Protein 2DJ8 (pdb70)

Structure (mmCIF, N/CA/C/O backbone):
data_2DJ8
#
_entry.id   2DJ8
#
loop_
_entity.id
_entity.type
_entity.pdbx_description
1 polymer 'Protein CBFA2T1'
2 non-polymer 'ZINC ION'
#
loop_
_atom_site.group_PDB
_atom_site.id
_atom_site.type_symbol
_atom_site.label_atom_id
_atom_site.label_alt_id
_atom_site.label_comp_id
_atom_site.label_asym_id
_atom_site.label_entity_id
_atom_site.label_seq_id
_atom_site.pdbx_PDB_ins_code
_atom_site.Cartn_x
_atom_site.Cartn_y
_atom_site.Cartn_z
_atom_site.occupancy
_atom_site.B_iso_or_equiv
_atom_site.auth_seq_id
_atom_site.auth_comp_id
_atom_site.auth_asym_id
_atom_site.auth_atom_id
_atom_site.pdbx_PDB_model_num
ATOM 1 N N . GLY A 1 1 ? -5.450 52.252 24.007 1.00 0.00 1 GLY A N 1
ATOM 2 C CA . GLY A 1 1 ? -6.066 50.980 23.679 1.00 0.00 1 GLY A CA 1
ATOM 3 C C . GLY A 1 1 ? -5.065 49.968 23.159 1.00 0.00 1 GLY A C 1
ATOM 4 O O . GLY A 1 1 ? -4.002 50.336 22.660 1.00 0.00 1 GLY A O 1
ATOM 8 N N . SER A 1 2 ? -5.404 48.688 23.277 1.00 0.00 2 SER A N 1
ATOM 9 C CA . SER A 1 2 ? -4.523 47.619 22.821 1.00 0.00 2 SER A CA 1
ATOM 10 C C . SER A 1 2 ? -5.316 46.536 22.094 1.00 0.00 2 SER A C 1
ATOM 11 O O . SER A 1 2 ? -6.446 46.222 22.467 1.00 0.00 2 SER A O 1
ATOM 19 N N . SER A 1 3 ? -4.714 45.969 21.053 1.00 0.00 3 SER A N 1
ATOM 20 C CA . SER A 1 3 ? -5.363 44.924 20.270 1.00 0.00 3 SER A CA 1
ATOM 21 C C . SER A 1 3 ? -4.409 44.356 19.224 1.00 0.00 3 SER A C 1
ATOM 22 O O . SER A 1 3 ? -3.622 45.087 18.624 1.00 0.00 3 SER A O 1
ATOM 30 N N . GLY A 1 4 ? -4.485 43.046 19.012 1.00 0.00 4 GLY A N 1
ATOM 31 C CA . GLY A 1 4 ? -3.623 42.401 18.039 1.00 0.00 4 GLY A CA 1
ATOM 32 C C . GLY A 1 4 ? -3.626 40.891 18.173 1.00 0.00 4 GLY A C 1
ATOM 33 O O . GLY A 1 4 ? -2.613 40.291 18.534 1.00 0.00 4 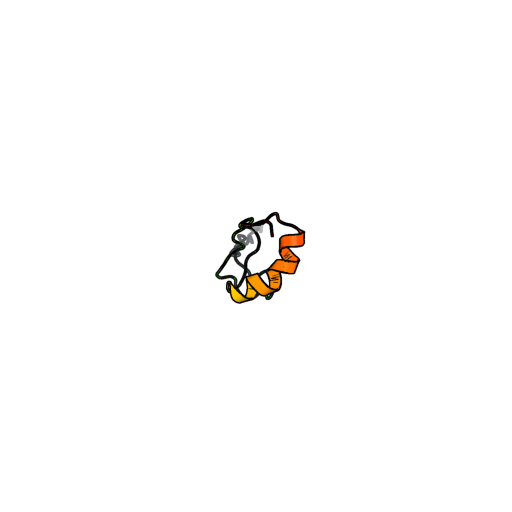GLY A O 1
ATOM 37 N N . SER A 1 5 ? -4.767 40.275 17.882 1.00 0.00 5 SER A N 1
ATOM 38 C CA . SER A 1 5 ? -4.899 38.826 17.978 1.00 0.00 5 SER A CA 1
ATOM 39 C C . SER A 1 5 ? -4.153 38.136 16.839 1.00 0.00 5 SER A C 1
ATOM 40 O O . SER A 1 5 ? -4.752 37.739 15.840 1.00 0.00 5 SER A O 1
ATOM 48 N N . SER A 1 6 ? -2.841 37.997 16.999 1.00 0.00 6 SER A N 1
ATOM 49 C CA . SER A 1 6 ? -2.010 37.359 15.984 1.00 0.00 6 SER A CA 1
ATOM 50 C C . SER A 1 6 ? -1.441 36.041 16.498 1.00 0.00 6 SER A C 1
ATOM 51 O O . SER A 1 6 ? -0.836 35.988 17.568 1.00 0.00 6 SER A O 1
ATOM 59 N N . GLY A 1 7 ? -1.641 34.976 15.726 1.00 0.00 7 GLY A N 1
ATOM 60 C CA . GLY A 1 7 ? -1.142 33.671 16.119 1.00 0.00 7 GLY A CA 1
ATOM 61 C C . GLY A 1 7 ? -1.841 32.540 15.391 1.00 0.00 7 GLY A C 1
ATOM 62 O O . GLY A 1 7 ? -2.699 31.864 15.960 1.00 0.00 7 GLY A O 1
ATOM 66 N N . ILE A 1 8 ? -1.475 32.335 14.130 1.00 0.00 8 ILE A N 1
ATOM 67 C CA . ILE A 1 8 ? -2.074 31.278 13.324 1.00 0.00 8 ILE A CA 1
ATOM 68 C C . ILE A 1 8 ? -1.003 30.415 12.667 1.00 0.00 8 ILE A C 1
ATOM 69 O O . ILE A 1 8 ? -0.217 30.896 11.853 1.00 0.00 8 ILE A O 1
ATOM 85 N N . ASN A 1 9 ? -0.981 29.135 13.025 1.00 0.00 9 ASN A N 1
ATOM 86 C CA . ASN A 1 9 ? -0.007 28.202 12.469 1.00 0.00 9 ASN A CA 1
ATOM 87 C C . ASN A 1 9 ? -0.635 27.352 11.369 1.00 0.00 9 ASN A C 1
ATOM 88 O O . ASN A 1 9 ? -1.603 26.630 11.607 1.00 0.00 9 ASN A O 1
ATOM 99 N N . GLN A 1 10 ? -0.077 27.442 10.166 1.00 0.00 10 GLN A N 1
ATOM 100 C CA . GLN A 1 10 ? -0.583 26.681 9.030 1.00 0.00 10 GLN A CA 1
ATOM 101 C C . GLN A 1 10 ? -0.207 25.208 9.152 1.00 0.00 10 GLN A C 1
ATOM 102 O O . GLN A 1 10 ? 0.947 24.873 9.418 1.00 0.00 10 GLN A O 1
ATOM 116 N N . GLN A 1 11 ? -1.188 24.334 8.955 1.00 0.00 11 GLN A N 1
ATOM 117 C CA . GLN A 1 11 ? -0.959 22.896 9.043 1.00 0.00 11 GLN A CA 1
ATOM 118 C C . GLN A 1 11 ? -0.009 22.428 7.946 1.00 0.00 11 GLN A C 1
ATOM 119 O O . GLN A 1 11 ? -0.167 22.788 6.780 1.00 0.00 11 GLN A O 1
ATOM 133 N N . GLU A 1 12 ? 0.978 21.623 8.329 1.00 0.00 12 GLU A N 1
ATOM 134 C CA . GLU A 1 12 ? 1.954 21.107 7.376 1.00 0.00 12 GLU A CA 1
ATOM 135 C C . GLU A 1 12 ? 2.560 19.798 7.874 1.00 0.00 12 GLU A C 1
ATOM 136 O O . GLU A 1 12 ? 3.289 19.777 8.866 1.00 0.00 12 GLU A O 1
ATOM 148 N N . ASP A 1 13 ? 2.253 18.709 7.179 1.00 0.00 13 ASP A N 1
ATOM 149 C CA . ASP A 1 13 ? 2.767 17.395 7.550 1.00 0.00 13 ASP A CA 1
ATOM 150 C C . ASP A 1 13 ? 2.574 16.396 6.413 1.00 0.00 13 ASP A C 1
ATOM 151 O O . ASP A 1 13 ? 1.458 15.946 6.152 1.00 0.00 13 ASP A O 1
ATOM 160 N N . SER A 1 14 ? 3.668 16.054 5.740 1.00 0.00 14 SER A N 1
ATOM 161 C CA . SER A 1 14 ? 3.618 15.111 4.629 1.00 0.00 14 SER A CA 1
ATOM 162 C C . SER A 1 14 ? 2.785 13.886 4.992 1.00 0.00 14 SER A C 1
ATOM 163 O O . SER A 1 14 ? 2.851 13.388 6.116 1.00 0.00 14 SER A O 1
ATOM 171 N N . SER A 1 15 ? 2.001 13.405 4.033 1.00 0.00 15 SER A N 1
ATOM 172 C CA . SER A 1 15 ? 1.152 12.240 4.252 1.00 0.00 15 SER A CA 1
ATOM 173 C C . SER A 1 15 ? 1.842 10.967 3.772 1.00 0.00 15 SER A C 1
ATOM 174 O O . SER A 1 15 ? 1.235 10.137 3.095 1.00 0.00 15 SER A O 1
ATOM 182 N N . GLU A 1 16 ? 3.114 10.820 4.129 1.00 0.00 16 GLU A N 1
ATOM 183 C CA . GLU A 1 16 ? 3.887 9.648 3.734 1.00 0.00 16 GLU A CA 1
ATOM 184 C C . GLU A 1 16 ? 4.622 9.053 4.932 1.00 0.00 16 GLU A C 1
ATOM 185 O O . GLU A 1 16 ? 5.730 9.472 5.265 1.00 0.00 16 GLU A O 1
ATOM 197 N N . SER A 1 17 ? 3.996 8.072 5.574 1.00 0.00 17 SER A N 1
ATOM 198 C CA . SER A 1 17 ? 4.587 7.421 6.738 1.00 0.00 17 SER A CA 1
ATOM 199 C C . SER A 1 17 ? 4.305 5.921 6.722 1.00 0.00 17 SER A C 1
ATOM 200 O O . SER A 1 17 ? 3.161 5.494 6.563 1.00 0.00 17 SER A O 1
ATOM 208 N N . CYS A 1 18 ? 5.357 5.127 6.889 1.00 0.00 18 CYS A N 1
ATOM 209 C CA . CYS A 1 18 ? 5.226 3.675 6.894 1.00 0.00 18 CYS A CA 1
ATOM 210 C C . CYS A 1 18 ? 4.278 3.218 8.000 1.00 0.00 18 CYS A C 1
ATOM 211 O O . CYS A 1 18 ? 4.532 3.446 9.182 1.00 0.00 18 CYS A O 1
ATOM 218 N N . TRP A 1 19 ? 3.186 2.574 7.605 1.00 0.00 19 TRP A N 1
ATOM 219 C CA . TRP A 1 19 ? 2.200 2.085 8.563 1.00 0.00 19 TRP A CA 1
ATOM 220 C C . TRP A 1 19 ? 2.852 1.179 9.601 1.00 0.00 19 TRP A C 1
ATOM 221 O O . TRP A 1 19 ? 2.597 1.308 10.798 1.00 0.00 19 TRP A O 1
ATOM 242 N N . ASN A 1 20 ? 3.695 0.264 9.136 1.00 0.00 20 ASN A N 1
ATOM 243 C CA . ASN A 1 20 ? 4.384 -0.664 10.026 1.00 0.00 20 ASN A CA 1
ATOM 244 C C . ASN A 1 20 ? 5.252 0.089 11.030 1.00 0.00 20 ASN A C 1
ATOM 245 O O . ASN A 1 20 ? 4.909 0.195 12.208 1.00 0.00 20 ASN A O 1
ATOM 256 N N . CYS A 1 21 ? 6.378 0.611 10.555 1.00 0.00 21 CYS A N 1
ATOM 257 C CA . CYS A 1 21 ? 7.297 1.354 11.410 1.00 0.00 21 CYS A CA 1
ATOM 258 C C . CYS A 1 21 ? 6.703 2.704 11.801 1.00 0.00 21 CYS A C 1
ATOM 259 O O . CYS A 1 21 ? 6.316 2.914 12.950 1.00 0.00 21 CYS A O 1
ATOM 266 N N . GLY A 1 22 ? 6.635 3.616 10.837 1.00 0.00 22 GLY A N 1
ATOM 267 C CA . GLY A 1 22 ? 6.087 4.934 11.100 1.00 0.00 22 GLY A CA 1
ATOM 268 C C . GLY A 1 22 ? 7.073 6.044 10.792 1.00 0.00 22 GLY A C 1
ATOM 269 O O . GLY A 1 22 ? 6.678 7.181 10.535 1.00 0.00 22 GLY A O 1
ATOM 273 N N . ARG A 1 23 ? 8.360 5.714 10.819 1.00 0.00 23 ARG A N 1
ATOM 274 C CA . ARG A 1 23 ? 9.406 6.692 10.544 1.00 0.00 23 ARG A CA 1
ATOM 275 C C . ARG A 1 23 ? 9.181 7.361 9.191 1.00 0.00 23 ARG A C 1
ATOM 276 O O . ARG A 1 23 ? 8.851 8.545 9.119 1.00 0.00 23 ARG A O 1
ATOM 297 N N . LYS A 1 24 ? 9.362 6.596 8.120 1.00 0.00 24 LYS A N 1
ATOM 298 C CA . LYS A 1 24 ? 9.179 7.113 6.769 1.00 0.00 24 LYS A CA 1
ATOM 299 C C . LYS A 1 24 ? 8.783 5.996 5.808 1.00 0.00 24 LYS A C 1
ATOM 300 O O . LYS A 1 24 ? 9.242 4.862 5.937 1.00 0.00 24 LYS A O 1
ATOM 319 N N . ALA A 1 25 ? 7.928 6.326 4.846 1.00 0.00 25 ALA A N 1
ATOM 320 C CA . ALA A 1 25 ? 7.473 5.352 3.861 1.00 0.00 25 ALA A CA 1
ATOM 321 C C . ALA A 1 25 ? 8.004 5.686 2.472 1.00 0.00 25 ALA A C 1
ATOM 322 O O . ALA A 1 25 ? 7.955 6.837 2.038 1.00 0.00 25 ALA A O 1
ATOM 329 N N . SER A 1 26 ? 8.513 4.673 1.778 1.00 0.00 26 SER A N 1
ATOM 330 C CA . SER A 1 26 ? 9.058 4.861 0.439 1.00 0.00 26 SER A CA 1
ATOM 331 C C . SER A 1 26 ? 8.175 4.186 -0.607 1.00 0.00 26 SER A C 1
ATOM 332 O O . SER A 1 26 ? 8.021 4.687 -1.720 1.00 0.00 26 SER A O 1
ATOM 340 N N . GLU A 1 27 ? 7.599 3.046 -0.239 1.00 0.00 27 GLU A N 1
ATOM 341 C CA . GLU A 1 27 ? 6.733 2.302 -1.145 1.00 0.00 27 GLU A CA 1
ATOM 342 C C . GLU A 1 27 ? 5.273 2.409 -0.713 1.00 0.00 27 GLU A C 1
ATOM 343 O O . GLU A 1 27 ? 4.945 3.122 0.237 1.00 0.00 27 GLU A O 1
ATOM 355 N N . THR A 1 28 ? 4.399 1.697 -1.417 1.00 0.00 28 THR A N 1
ATOM 356 C CA . THR A 1 28 ? 2.975 1.713 -1.109 1.00 0.00 28 THR A CA 1
ATOM 357 C C . THR A 1 28 ? 2.295 0.434 -1.583 1.00 0.00 28 THR A C 1
ATOM 358 O O . THR A 1 28 ? 2.629 -0.104 -2.640 1.00 0.00 28 THR A O 1
ATOM 369 N N . CYS A 1 29 ? 1.339 -0.050 -0.797 1.00 0.00 29 CYS A N 1
ATOM 370 C CA . CYS A 1 29 ? 0.611 -1.266 -1.136 1.00 0.00 29 CYS A CA 1
ATOM 371 C C . CYS A 1 29 ? 0.190 -1.257 -2.603 1.00 0.00 29 CYS A C 1
ATOM 372 O O . CYS A 1 29 ? -0.548 -0.376 -3.042 1.00 0.00 29 CYS A O 1
ATOM 379 N N . SER A 1 30 ? 0.665 -2.245 -3.355 1.00 0.00 30 SER A N 1
ATOM 380 C CA . SER A 1 30 ? 0.341 -2.349 -4.773 1.00 0.00 30 SER A CA 1
ATOM 381 C C . SER A 1 30 ? -1.009 -3.031 -4.973 1.00 0.00 30 SER A C 1
ATOM 382 O O . SER A 1 30 ? -1.231 -3.712 -5.974 1.00 0.00 30 SER A O 1
ATOM 390 N N . GLY A 1 31 ? -1.909 -2.842 -4.013 1.00 0.00 31 GLY A N 1
ATOM 391 C CA . GLY A 1 31 ? -3.226 -3.444 -4.101 1.00 0.00 31 GLY A CA 1
ATOM 392 C C . GLY A 1 31 ? -4.339 -2.436 -3.899 1.00 0.00 31 GLY A C 1
ATOM 393 O O . GLY A 1 31 ? -5.374 -2.501 -4.563 1.00 0.00 31 GLY A O 1
ATOM 397 N N . CYS A 1 32 ? -4.129 -1.501 -2.978 1.00 0.00 32 CYS A N 1
ATOM 398 C CA . CYS A 1 32 ? -5.123 -0.476 -2.687 1.00 0.00 32 CYS A CA 1
ATOM 399 C C . CYS A 1 32 ? -4.516 0.919 -2.803 1.00 0.00 32 CYS A C 1
ATOM 400 O O . CYS A 1 32 ? -5.232 1.910 -2.941 1.00 0.00 32 CYS A O 1
ATOM 407 N N . ASN A 1 33 ? -3.189 0.988 -2.745 1.00 0.00 33 ASN A N 1
ATOM 408 C CA . ASN A 1 33 ? -2.485 2.261 -2.842 1.00 0.00 33 ASN A CA 1
ATOM 409 C C . ASN A 1 33 ? -2.832 3.166 -1.665 1.00 0.00 33 ASN A C 1
ATOM 410 O O . ASN A 1 33 ? -2.921 4.386 -1.810 1.00 0.00 33 ASN A O 1
ATOM 421 N N . THR A 1 34 ? -3.028 2.561 -0.497 1.00 0.00 34 THR A N 1
ATOM 422 C CA . THR A 1 34 ? -3.366 3.312 0.705 1.00 0.00 34 THR A CA 1
ATOM 423 C C . THR A 1 34 ? -2.341 3.074 1.808 1.00 0.00 34 THR A C 1
ATOM 424 O O . THR A 1 34 ? -1.906 4.012 2.476 1.00 0.00 34 THR A O 1
ATOM 435 N N . ALA A 1 35 ? -1.958 1.815 1.993 1.00 0.00 35 ALA A N 1
ATOM 436 C CA . ALA A 1 35 ? -0.982 1.455 3.013 1.00 0.00 35 ALA A CA 1
ATOM 437 C C . ALA A 1 35 ? 0.431 1.826 2.576 1.00 0.00 35 ALA A C 1
ATOM 438 O O . ALA A 1 35 ? 0.910 1.369 1.538 1.00 0.00 35 ALA A O 1
ATOM 445 N N . ARG A 1 36 ? 1.093 2.658 3.374 1.00 0.00 36 ARG A N 1
ATOM 446 C CA . ARG A 1 36 ? 2.451 3.092 3.067 1.00 0.00 36 ARG A CA 1
ATOM 447 C C . ARG A 1 36 ? 3.476 2.219 3.785 1.00 0.00 36 ARG A C 1
ATOM 448 O O . ARG A 1 36 ? 3.207 1.687 4.863 1.00 0.00 36 ARG A O 1
ATOM 469 N N . TYR A 1 37 ? 4.649 2.074 3.180 1.00 0.00 37 TYR A N 1
ATOM 470 C CA . TYR A 1 37 ? 5.713 1.263 3.760 1.00 0.00 37 TYR A CA 1
ATOM 471 C C . TYR A 1 37 ? 7.085 1.837 3.417 1.00 0.00 37 TYR A C 1
ATOM 472 O O . TYR A 1 37 ? 7.262 2.476 2.379 1.00 0.00 37 TYR A O 1
ATOM 490 N N . CYS A 1 38 ? 8.053 1.606 4.297 1.00 0.00 38 CYS A N 1
ATOM 491 C CA . CYS A 1 38 ? 9.409 2.098 4.090 1.00 0.00 38 CYS A CA 1
ATOM 492 C C . CYS A 1 38 ? 10.127 1.281 3.020 1.00 0.00 38 CYS A C 1
ATOM 493 O O . CYS A 1 38 ? 11.275 1.561 2.676 1.00 0.00 38 CYS A O 1
ATOM 500 N N . GLY A 1 39 ? 9.442 0.269 2.496 1.00 0.00 39 GLY A N 1
ATOM 501 C CA . GLY A 1 39 ? 10.029 -0.573 1.471 1.00 0.00 39 GLY A CA 1
ATOM 502 C C . GLY A 1 39 ? 9.273 -1.874 1.285 1.00 0.00 39 GLY A C 1
ATOM 503 O O . GLY A 1 39 ? 8.719 -2.419 2.239 1.00 0.00 39 GLY A O 1
ATOM 507 N N . SER A 1 40 ? 9.248 -2.371 0.053 1.00 0.00 40 SER A N 1
ATOM 508 C CA . SER A 1 40 ? 8.549 -3.613 -0.256 1.00 0.00 40 SER A CA 1
ATOM 509 C C . SER A 1 40 ? 8.714 -4.625 0.873 1.00 0.00 40 SER A C 1
ATOM 510 O O . SER A 1 40 ? 7.742 -5.229 1.328 1.00 0.00 40 SER A O 1
ATOM 518 N N . PHE A 1 41 ? 9.952 -4.805 1.322 1.00 0.00 41 PHE A N 1
ATOM 519 C CA . PHE A 1 41 ? 10.246 -5.744 2.398 1.00 0.00 41 PHE A CA 1
ATOM 520 C C . PHE A 1 41 ? 9.272 -5.564 3.558 1.00 0.00 41 PHE A C 1
ATOM 521 O O . PHE A 1 41 ? 8.710 -6.534 4.069 1.00 0.00 41 PHE A O 1
ATOM 538 N N . CYS A 1 42 ? 9.076 -4.316 3.971 1.00 0.00 42 CYS A N 1
ATOM 539 C CA . CYS A 1 42 ? 8.171 -4.007 5.071 1.00 0.00 42 CYS A CA 1
ATOM 540 C C . CYS A 1 42 ? 6.722 -4.279 4.677 1.00 0.00 42 CYS A C 1
ATOM 541 O O . CYS A 1 42 ? 5.874 -4.535 5.531 1.00 0.00 42 CYS A O 1
ATOM 548 N N . GLN A 1 43 ? 6.448 -4.220 3.378 1.00 0.00 43 GLN A N 1
ATOM 549 C CA . GLN A 1 43 ? 5.102 -4.459 2.870 1.00 0.00 43 GLN A CA 1
ATOM 550 C C . GLN A 1 43 ? 4.762 -5.946 2.907 1.00 0.00 43 GLN A C 1
ATOM 551 O O . GLN A 1 43 ? 3.707 -6.340 3.405 1.00 0.00 43 GLN A O 1
ATOM 565 N N . HIS A 1 44 ? 5.662 -6.767 2.377 1.00 0.00 44 HIS A N 1
ATOM 566 C CA . HIS A 1 44 ? 5.458 -8.211 2.350 1.00 0.00 44 HIS A CA 1
ATOM 567 C C . HIS A 1 44 ? 5.163 -8.744 3.748 1.00 0.00 44 HIS A C 1
ATOM 568 O O . HIS A 1 44 ? 4.285 -9.588 3.930 1.00 0.00 44 HIS A O 1
ATOM 583 N N . LYS A 1 45 ? 5.902 -8.247 4.734 1.00 0.00 45 LYS A N 1
ATOM 584 C CA . LYS A 1 45 ? 5.721 -8.673 6.117 1.00 0.00 45 LYS A CA 1
ATOM 585 C C . LYS A 1 45 ? 4.431 -8.101 6.697 1.00 0.00 45 LYS A C 1
ATOM 586 O O . LYS A 1 45 ? 3.727 -8.773 7.451 1.00 0.00 45 LYS A O 1
ATOM 605 N N . ASP A 1 46 ? 4.126 -6.858 6.339 1.00 0.00 46 ASP A N 1
ATOM 606 C CA . ASP A 1 46 ? 2.919 -6.198 6.822 1.00 0.00 46 ASP A CA 1
ATOM 607 C C . ASP A 1 46 ? 1.781 -6.342 5.816 1.00 0.00 46 ASP A C 1
ATOM 608 O O . ASP A 1 46 ? 0.766 -5.652 5.910 1.00 0.00 46 ASP A O 1
ATOM 617 N N . TRP A 1 47 ? 1.958 -7.242 4.856 1.00 0.00 47 TRP A N 1
ATOM 618 C CA . TRP A 1 47 ? 0.946 -7.476 3.832 1.00 0.00 47 TRP A CA 1
ATOM 619 C C . TRP A 1 47 ? -0.071 -8.511 4.299 1.00 0.00 47 TRP A C 1
ATOM 620 O O . TRP A 1 47 ? -1.242 -8.193 4.506 1.00 0.00 47 TRP A O 1
ATOM 641 N N . GLU A 1 48 ? 0.383 -9.750 4.463 1.00 0.00 48 GLU A N 1
ATOM 642 C CA . GLU A 1 48 ? -0.490 -10.830 4.905 1.00 0.00 48 GLU A CA 1
ATOM 643 C C . GLU A 1 48 ? -1.425 -10.356 6.014 1.00 0.00 48 GLU A C 1
ATOM 644 O O . GLU A 1 48 ? -2.494 -10.928 6.228 1.00 0.00 48 GLU A O 1
ATOM 656 N N . LYS A 1 49 ? -1.014 -9.306 6.717 1.00 0.00 49 LYS A N 1
ATOM 657 C CA . LYS A 1 49 ? -1.813 -8.752 7.803 1.00 0.00 49 LYS A CA 1
ATOM 658 C C . LYS A 1 49 ? -2.678 -7.597 7.309 1.00 0.00 49 LYS A C 1
ATOM 659 O O . LYS A 1 49 ? -3.848 -7.484 7.676 1.00 0.00 49 LYS A O 1
ATOM 678 N N . HIS A 1 50 ? -2.096 -6.743 6.473 1.00 0.00 50 HIS A N 1
ATOM 679 C CA . HIS A 1 50 ? -2.816 -5.598 5.926 1.00 0.00 50 HIS A CA 1
ATOM 680 C C . HIS A 1 50 ? -3.889 -6.051 4.940 1.00 0.00 50 HIS A C 1
ATOM 681 O O . HIS A 1 50 ? -5.052 -5.662 5.050 1.00 0.00 50 HIS A O 1
ATOM 696 N N . HIS A 1 51 ? -3.490 -6.876 3.977 1.00 0.00 51 HIS A N 1
ATOM 697 C CA . HIS A 1 51 ? -4.417 -7.381 2.971 1.00 0.00 51 HIS A CA 1
ATOM 698 C C . HIS A 1 51 ? -5.736 -7.805 3.611 1.00 0.00 51 HIS A C 1
ATOM 699 O O . HIS A 1 51 ? -6.765 -7.887 2.941 1.00 0.00 51 HIS A O 1
ATOM 714 N N . HIS A 1 52 ? -5.696 -8.074 4.913 1.00 0.00 52 HIS A N 1
ATOM 715 C CA . HIS A 1 52 ? -6.888 -8.489 5.644 1.00 0.00 52 HIS A CA 1
ATOM 716 C C . HIS A 1 52 ? -7.939 -7.383 5.643 1.00 0.00 52 HIS A C 1
ATOM 717 O O . HIS A 1 52 ? -9.049 -7.569 6.143 1.00 0.00 52 HIS A O 1
ATOM 732 N N . ILE A 1 53 ? -7.581 -6.234 5.080 1.00 0.00 53 ILE A N 1
ATOM 733 C CA . ILE A 1 53 ? -8.494 -5.099 5.015 1.00 0.00 53 ILE A CA 1
ATOM 734 C C . ILE A 1 53 ? -8.713 -4.653 3.573 1.00 0.00 53 ILE A C 1
ATOM 735 O O . ILE A 1 53 ? -9.787 -4.166 3.219 1.00 0.00 53 ILE A O 1
ATOM 751 N N . CYS A 1 54 ? -7.688 -4.823 2.744 1.00 0.00 54 CYS A N 1
ATOM 752 C CA . CYS A 1 54 ? -7.768 -4.439 1.340 1.00 0.00 54 CYS A CA 1
ATOM 753 C C . CYS A 1 54 ? -7.825 -5.671 0.442 1.00 0.00 54 CYS A C 1
ATOM 754 O O . CYS A 1 54 ? -7.471 -6.774 0.860 1.00 0.00 54 CYS A O 1
ATOM 761 N N . SER A 1 55 ? -8.272 -5.476 -0.794 1.00 0.00 55 SER A N 1
ATOM 762 C CA . SER A 1 55 ? -8.379 -6.571 -1.751 1.00 0.00 55 SER A CA 1
ATOM 763 C C . SER A 1 55 ? -6.999 -7.104 -2.123 1.00 0.00 55 SER A C 1
ATOM 764 O O . SER A 1 55 ? -6.658 -8.246 -1.816 1.00 0.00 55 SER A O 1
ATOM 772 N N . GLY A 1 56 ? -6.207 -6.267 -2.787 1.00 0.00 56 GLY A N 1
ATOM 773 C CA . GLY A 1 56 ? -4.873 -6.670 -3.191 1.00 0.00 56 GLY A CA 1
ATOM 774 C C . GLY A 1 56 ? -4.736 -6.796 -4.695 1.00 0.00 56 GLY A C 1
ATOM 775 O O . GLY A 1 56 ? -5.724 -6.857 -5.427 1.00 0.00 56 GLY A O 1
ATOM 779 N N . PRO A 1 57 ? -3.485 -6.835 -5.178 1.00 0.00 57 PRO A N 1
ATOM 780 C CA . PRO A 1 57 ? -3.192 -6.953 -6.609 1.00 0.00 57 PRO A CA 1
ATOM 781 C C . PRO A 1 57 ? -3.553 -8.327 -7.163 1.00 0.00 57 PRO A C 1
ATOM 782 O O . PRO A 1 57 ? -3.991 -8.450 -8.307 1.00 0.00 57 PRO A O 1
ATOM 793 N N . SER A 1 58 ? -3.367 -9.358 -6.345 1.00 0.00 58 SER A N 1
ATOM 794 C CA . SER A 1 58 ? -3.670 -10.724 -6.755 1.00 0.00 58 SER A CA 1
ATOM 795 C C . SER A 1 58 ? -4.392 -11.477 -5.642 1.00 0.00 58 SER A C 1
ATOM 796 O O . SER A 1 58 ? -4.114 -11.277 -4.460 1.00 0.00 58 SER A O 1
ATOM 804 N N . SER A 1 59 ? -5.321 -12.346 -6.030 1.00 0.00 59 SER A N 1
ATOM 805 C CA . SER A 1 59 ? -6.087 -13.127 -5.066 1.00 0.00 59 SER A CA 1
ATOM 806 C C . SER A 1 59 ? -5.589 -14.569 -5.018 1.00 0.00 59 SER A C 1
ATOM 807 O O . SER A 1 59 ? -5.994 -15.404 -5.825 1.00 0.00 59 SER A O 1
ATOM 815 N N . GLY A 1 60 ? -4.708 -14.853 -4.064 1.00 0.00 60 GLY A N 1
ATOM 816 C CA . GLY A 1 60 ? -4.169 -16.193 -3.927 1.00 0.00 60 GLY A CA 1
ATOM 817 C C . GLY A 1 60 ? -3.476 -16.407 -2.596 1.00 0.00 60 GLY A C 1
ATOM 818 O O . GLY A 1 60 ? -4.106 -16.220 -1.556 1.00 0.00 60 GLY A O 1
ATOM 824 N N . GLY A 1 1 ? 1.103 42.960 30.514 1.00 0.00 1 GLY A N 2
ATOM 825 C CA . GLY A 1 1 ? 1.042 42.342 29.202 1.00 0.00 1 GLY A CA 2
ATOM 826 C C . GLY A 1 1 ? 1.236 40.839 29.261 1.00 0.00 1 GLY A C 2
ATOM 827 O O . GLY A 1 1 ? 0.795 40.186 30.206 1.00 0.00 1 GLY A O 2
ATOM 831 N N . SER A 1 2 ? 1.896 40.290 28.246 1.00 0.00 2 SER A N 2
ATOM 832 C CA . SER A 1 2 ? 2.143 38.854 28.183 1.00 0.00 2 SER A CA 2
ATOM 833 C C . SER A 1 2 ? 3.640 38.559 28.187 1.00 0.00 2 SER A C 2
ATOM 834 O O . SER A 1 2 ? 4.432 39.306 27.613 1.00 0.00 2 SER A O 2
ATOM 842 N N . SER A 1 3 ? 4.019 37.464 28.838 1.00 0.00 3 SER A N 2
ATOM 843 C CA . SER A 1 3 ? 5.421 37.071 28.920 1.00 0.00 3 SER A CA 2
ATOM 844 C C . SER A 1 3 ? 5.728 35.944 27.938 1.00 0.00 3 SER A C 2
ATOM 845 O O . SER A 1 3 ? 6.438 34.995 28.267 1.00 0.00 3 SER A O 2
ATOM 853 N N . GLY A 1 4 ? 5.186 36.057 26.729 1.00 0.00 4 GLY A N 2
ATOM 854 C CA . GLY A 1 4 ? 5.413 35.042 25.717 1.00 0.00 4 GLY A CA 2
ATOM 855 C C . GLY A 1 4 ? 5.463 33.644 26.299 1.00 0.00 4 GLY A C 2
ATOM 856 O O . GLY A 1 4 ? 6.533 33.150 26.654 1.00 0.00 4 GLY A O 2
ATOM 860 N N . SER A 1 5 ? 4.302 33.005 26.400 1.00 0.00 5 SER A N 2
ATOM 861 C CA . SER A 1 5 ? 4.217 31.656 26.949 1.00 0.00 5 SER A CA 2
ATOM 862 C C . SER A 1 5 ? 3.646 30.686 25.920 1.00 0.00 5 SER A C 2
ATOM 863 O O . SER A 1 5 ? 2.446 30.691 25.644 1.00 0.00 5 SER A O 2
ATOM 871 N N . SER A 1 6 ? 4.514 29.853 25.355 1.00 0.00 6 SER A N 2
ATOM 872 C CA . SER A 1 6 ? 4.099 28.879 24.353 1.00 0.00 6 SER A CA 2
ATOM 873 C C . SER A 1 6 ? 5.121 27.752 24.234 1.00 0.00 6 SER A C 2
ATOM 874 O O . SER A 1 6 ? 6.294 27.926 24.560 1.00 0.00 6 SER A O 2
ATOM 882 N N . GLY A 1 7 ? 4.665 26.595 23.763 1.00 0.00 7 GLY A N 2
ATOM 883 C CA . GLY A 1 7 ? 5.551 25.456 23.609 1.00 0.00 7 GLY A CA 2
ATOM 884 C C . GLY A 1 7 ? 4.859 24.264 22.978 1.00 0.00 7 GLY A C 2
ATOM 885 O O . GLY A 1 7 ? 4.553 23.284 23.658 1.00 0.00 7 GLY A O 2
ATOM 889 N N . ILE A 1 8 ? 4.609 24.348 21.676 1.00 0.00 8 ILE A N 2
ATOM 890 C CA . ILE A 1 8 ? 3.948 23.268 20.954 1.00 0.00 8 ILE A CA 2
ATOM 891 C C . ILE A 1 8 ? 4.528 23.107 19.553 1.00 0.00 8 ILE A C 2
ATOM 892 O O . ILE A 1 8 ? 4.955 24.080 18.932 1.00 0.00 8 ILE A O 2
ATOM 908 N N . ASN A 1 9 ? 4.538 21.873 19.061 1.00 0.00 9 ASN A N 2
ATOM 909 C CA . ASN A 1 9 ? 5.064 21.585 17.732 1.00 0.00 9 ASN A CA 2
ATOM 910 C C . ASN A 1 9 ? 4.432 22.498 16.686 1.00 0.00 9 ASN A C 2
ATOM 911 O O . ASN A 1 9 ? 3.401 23.123 16.936 1.00 0.00 9 ASN A O 2
ATOM 922 N N . GLN A 1 10 ? 5.056 22.570 15.515 1.00 0.00 10 GLN A N 2
ATOM 923 C CA . GLN A 1 10 ? 4.555 23.407 14.432 1.00 0.00 10 GLN A CA 2
ATOM 924 C C . GLN A 1 10 ? 4.354 22.589 13.160 1.00 0.00 10 GLN A C 2
ATOM 925 O O . GLN A 1 10 ? 3.415 22.827 12.401 1.00 0.00 10 GLN A O 2
ATOM 939 N N . GLN A 1 11 ? 5.242 21.626 12.935 1.00 0.00 11 GLN A N 2
ATOM 940 C CA . GLN A 1 11 ? 5.161 20.775 11.755 1.00 0.00 11 GLN A CA 2
ATOM 941 C C . GLN A 1 11 ? 4.870 19.329 12.145 1.00 0.00 11 GLN A C 2
ATOM 942 O O . GLN A 1 11 ? 5.787 18.536 12.353 1.00 0.00 11 GLN A O 2
ATOM 956 N N . GLU A 1 12 ? 3.587 18.995 12.242 1.00 0.00 12 GLU A N 2
ATOM 957 C CA . GLU A 1 12 ? 3.176 17.645 12.608 1.00 0.00 12 GLU A CA 2
ATOM 958 C C . GLU A 1 12 ? 2.188 17.081 11.590 1.00 0.00 12 GLU A C 2
ATOM 959 O O . GLU A 1 12 ? 0.975 17.226 11.741 1.00 0.00 12 GLU A O 2
ATOM 971 N N . ASP A 1 13 ? 2.718 16.440 10.555 1.00 0.00 13 ASP A N 2
ATOM 972 C CA . ASP A 1 13 ? 1.884 15.854 9.511 1.00 0.00 13 ASP A CA 2
ATOM 973 C C . ASP A 1 13 ? 2.334 14.432 9.191 1.00 0.00 13 ASP A C 2
ATOM 974 O O . ASP A 1 13 ? 3.454 14.214 8.727 1.00 0.00 13 ASP A O 2
ATOM 983 N N . SER A 1 14 ? 1.455 13.467 9.441 1.00 0.00 14 SER A N 2
ATOM 984 C CA . SER A 1 14 ? 1.764 12.066 9.184 1.00 0.00 14 SER A CA 2
ATOM 985 C C . SER A 1 14 ? 0.926 11.529 8.027 1.00 0.00 14 SER A C 2
ATOM 986 O O . SER A 1 14 ? -0.214 11.104 8.216 1.00 0.00 14 SER A O 2
ATOM 994 N N . SER A 1 15 ? 1.501 11.551 6.829 1.00 0.00 15 SER A N 2
ATOM 995 C CA . SER A 1 15 ? 0.807 11.070 5.639 1.00 0.00 15 SER A CA 2
ATOM 996 C C . SER A 1 15 ? 1.670 10.072 4.874 1.00 0.00 15 SER A C 2
ATOM 997 O O . SER A 1 15 ? 1.206 8.997 4.495 1.00 0.00 15 SER A O 2
ATOM 1005 N N . GLU A 1 16 ? 2.929 10.436 4.650 1.00 0.00 16 GLU A N 2
ATOM 1006 C CA . GLU A 1 16 ? 3.857 9.573 3.929 1.00 0.00 16 GLU A CA 2
ATOM 1007 C C . GLU A 1 16 ? 4.746 8.799 4.898 1.00 0.00 16 GLU A C 2
ATOM 1008 O O . GLU A 1 16 ? 5.941 8.631 4.661 1.00 0.00 16 GLU A O 2
ATOM 1020 N N . SER A 1 17 ? 4.152 8.332 5.992 1.00 0.00 17 SER A N 2
ATOM 1021 C CA . SER A 1 17 ? 4.890 7.580 7.000 1.00 0.00 17 SER A CA 2
ATOM 1022 C C . SER A 1 17 ? 4.555 6.094 6.921 1.00 0.00 17 SER A C 2
ATOM 1023 O O . SER A 1 17 ? 3.400 5.714 6.726 1.00 0.00 17 SER A O 2
ATOM 1031 N N . CYS A 1 18 ? 5.575 5.255 7.075 1.00 0.00 18 CYS A N 2
ATOM 1032 C CA . CYS A 1 18 ? 5.392 3.810 7.021 1.00 0.00 18 CYS A CA 2
ATOM 1033 C C . CYS A 1 18 ? 4.409 3.346 8.092 1.00 0.00 18 CYS A C 2
ATOM 1034 O O . CYS A 1 18 ? 4.628 3.561 9.284 1.00 0.00 18 CYS A O 2
ATOM 1041 N N . TRP A 1 19 ? 3.328 2.709 7.658 1.00 0.00 19 TRP A N 2
ATOM 1042 C CA . TRP A 1 19 ? 2.311 2.214 8.580 1.00 0.00 19 TRP A CA 2
ATOM 1043 C C . TRP A 1 19 ? 2.925 1.279 9.616 1.00 0.00 19 TRP A C 2
ATOM 1044 O O . TRP A 1 19 ? 2.620 1.369 10.804 1.00 0.00 19 TRP A O 2
ATOM 1065 N N . ASN A 1 20 ? 3.792 0.381 9.158 1.00 0.00 20 ASN A N 2
ATOM 1066 C CA . ASN A 1 20 ? 4.448 -0.571 10.047 1.00 0.00 20 ASN A CA 2
ATOM 1067 C C . ASN A 1 20 ? 5.329 0.151 11.062 1.00 0.00 20 ASN A C 2
ATOM 1068 O O . ASN A 1 20 ? 4.980 0.258 12.238 1.00 0.00 20 ASN A O 2
ATOM 1079 N N . CYS A 1 21 ? 6.472 0.646 10.599 1.00 0.00 21 CYS A N 2
ATOM 1080 C CA . CYS A 1 21 ? 7.404 1.358 11.465 1.00 0.00 21 CYS A CA 2
ATOM 1081 C C . CYS A 1 21 ? 6.830 2.705 11.891 1.00 0.00 21 CYS A C 2
ATOM 1082 O O . CYS A 1 21 ? 6.452 2.894 13.047 1.00 0.00 21 CYS A O 2
ATOM 1089 N N . GLY A 1 22 ? 6.766 3.641 10.948 1.00 0.00 22 GLY A N 2
ATOM 1090 C CA . GLY A 1 22 ? 6.237 4.959 11.245 1.00 0.00 22 GLY A CA 2
ATOM 1091 C C . GLY A 1 22 ? 7.215 6.066 10.908 1.00 0.00 22 GLY A C 2
ATOM 1092 O O . GLY A 1 22 ? 6.819 7.215 10.712 1.00 0.00 22 GLY A O 2
ATOM 1096 N N . ARG A 1 23 ? 8.497 5.721 10.841 1.00 0.00 23 ARG A N 2
ATOM 1097 C CA . ARG A 1 23 ? 9.535 6.696 10.528 1.00 0.00 23 ARG A CA 2
ATOM 1098 C C . ARG A 1 23 ? 9.268 7.362 9.182 1.00 0.00 23 ARG A C 2
ATOM 1099 O O . ARG A 1 23 ? 8.969 8.554 9.115 1.00 0.00 23 ARG A O 2
ATOM 1120 N N . LYS A 1 24 ? 9.378 6.584 8.110 1.00 0.00 24 LYS A N 2
ATOM 1121 C CA . LYS A 1 24 ? 9.148 7.096 6.765 1.00 0.00 24 LYS A CA 2
ATOM 1122 C C . LYS A 1 24 ? 8.708 5.978 5.825 1.00 0.00 24 LYS A C 2
ATOM 1123 O O . LYS A 1 24 ? 9.041 4.812 6.034 1.00 0.00 24 LYS A O 2
ATOM 1142 N N . ALA A 1 25 ? 7.960 6.343 4.788 1.00 0.00 25 ALA A N 2
ATOM 1143 C CA . ALA A 1 25 ? 7.479 5.371 3.815 1.00 0.00 25 ALA A CA 2
ATOM 1144 C C . ALA A 1 25 ? 7.895 5.759 2.400 1.00 0.00 25 ALA A C 2
ATOM 1145 O O . ALA A 1 25 ? 7.727 6.906 1.986 1.00 0.00 25 ALA A O 2
ATOM 1152 N N . SER A 1 26 ? 8.439 4.796 1.663 1.00 0.00 26 SER A N 2
ATOM 1153 C CA . SER A 1 26 ? 8.884 5.039 0.296 1.00 0.00 26 SER A CA 2
ATOM 1154 C C . SER A 1 26 ? 8.008 4.288 -0.702 1.00 0.00 26 SER A C 2
ATOM 1155 O O . SER A 1 26 ? 7.766 4.762 -1.811 1.00 0.00 26 SER A O 2
ATOM 1163 N N . GLU A 1 27 ? 7.535 3.113 -0.298 1.00 0.00 27 GLU A N 2
ATOM 1164 C CA . GLU A 1 27 ? 6.686 2.295 -1.156 1.00 0.00 27 GLU A CA 2
ATOM 1165 C C . GLU A 1 27 ? 5.225 2.388 -0.724 1.00 0.00 27 GLU A C 2
ATOM 1166 O O . GLU A 1 27 ? 4.893 3.079 0.240 1.00 0.00 27 GLU A O 2
ATOM 1178 N N . THR A 1 28 ? 4.356 1.686 -1.444 1.00 0.00 28 THR A N 2
ATOM 1179 C CA . THR A 1 28 ? 2.931 1.689 -1.138 1.00 0.00 28 THR A CA 2
ATOM 1180 C C . THR A 1 28 ? 2.261 0.409 -1.623 1.00 0.00 28 THR A C 2
ATOM 1181 O O . THR A 1 28 ? 2.606 -0.123 -2.679 1.00 0.00 28 THR A O 2
ATOM 1192 N N . CYS A 1 29 ? 1.301 -0.082 -0.847 1.00 0.00 29 CYS A N 2
ATOM 1193 C CA . CYS A 1 29 ? 0.582 -1.301 -1.198 1.00 0.00 29 CYS A CA 2
ATOM 1194 C C . CYS A 1 29 ? 0.145 -1.273 -2.660 1.00 0.00 29 CYS A C 2
ATOM 1195 O O . CYS A 1 29 ? -0.613 -0.397 -3.075 1.00 0.00 29 CYS A O 2
ATOM 1202 N N . SER A 1 30 ? 0.629 -2.239 -3.434 1.00 0.00 30 SER A N 2
ATOM 1203 C CA . SER A 1 30 ? 0.292 -2.324 -4.850 1.00 0.00 30 SER A CA 2
ATOM 1204 C C . SER A 1 30 ? -1.056 -3.010 -5.048 1.00 0.00 30 SER A C 2
ATOM 1205 O O . SER A 1 30 ? -1.278 -3.692 -6.048 1.00 0.00 30 SER A O 2
ATOM 1213 N N . GLY A 1 31 ? -1.955 -2.825 -4.085 1.00 0.00 31 GLY A N 2
ATOM 1214 C CA . GLY A 1 31 ? -3.270 -3.432 -4.171 1.00 0.00 31 GLY A CA 2
ATOM 1215 C C . GLY A 1 31 ? -4.386 -2.431 -3.949 1.00 0.00 31 GLY A C 2
ATOM 1216 O O . GLY A 1 31 ? -5.425 -2.493 -4.607 1.00 0.00 31 GLY A O 2
ATOM 1220 N N . CYS A 1 32 ? -4.173 -1.506 -3.020 1.00 0.00 32 CYS A N 2
ATOM 1221 C CA . CYS A 1 32 ? -5.170 -0.488 -2.711 1.00 0.00 32 CYS A CA 2
ATOM 1222 C C . CYS A 1 32 ? -4.568 0.911 -2.807 1.00 0.00 32 CYS A C 2
ATOM 1223 O O . CYS A 1 32 ? -5.288 1.902 -2.911 1.00 0.00 32 CYS A O 2
ATOM 1230 N N . ASN A 1 33 ? -3.241 0.981 -2.772 1.00 0.00 33 ASN A N 2
ATOM 1231 C CA . ASN A 1 33 ? -2.540 2.257 -2.855 1.00 0.00 33 ASN A CA 2
ATOM 1232 C C . ASN A 1 33 ? -2.903 3.155 -1.675 1.00 0.00 33 ASN A C 2
ATOM 1233 O O . ASN A 1 33 ? -2.988 4.375 -1.812 1.00 0.00 33 ASN A O 2
ATOM 1244 N N . THR A 1 34 ? -3.116 2.541 -0.516 1.00 0.00 34 THR A N 2
ATOM 1245 C CA . THR A 1 34 ? -3.470 3.282 0.688 1.00 0.00 34 THR A CA 2
ATOM 1246 C C . THR A 1 34 ? -2.431 3.079 1.785 1.00 0.00 34 THR A C 2
ATOM 1247 O O . THR A 1 34 ? -2.010 4.033 2.438 1.00 0.00 34 THR A O 2
ATOM 1258 N N . ALA A 1 35 ? -2.021 1.830 1.981 1.00 0.00 35 ALA A N 2
ATOM 1259 C CA . ALA A 1 35 ? -1.029 1.502 2.997 1.00 0.00 35 ALA A CA 2
ATOM 1260 C C . ALA A 1 35 ? 0.380 1.826 2.513 1.00 0.00 35 ALA A C 2
ATOM 1261 O O . ALA A 1 35 ? 0.795 1.386 1.441 1.00 0.00 35 ALA A O 2
ATOM 1268 N N . ARG A 1 36 ? 1.112 2.599 3.309 1.00 0.00 36 ARG A N 2
ATOM 1269 C CA . ARG A 1 36 ? 2.474 2.983 2.961 1.00 0.00 36 ARG A CA 2
ATOM 1270 C C . ARG A 1 36 ? 3.489 2.107 3.689 1.00 0.00 36 ARG A C 2
ATOM 1271 O O . ARG A 1 36 ? 3.184 1.516 4.725 1.00 0.00 36 ARG A O 2
ATOM 1292 N N . TYR A 1 37 ? 4.697 2.029 3.141 1.00 0.00 37 TYR A N 2
ATOM 1293 C CA . TYR A 1 37 ? 5.756 1.224 3.736 1.00 0.00 37 TYR A CA 2
ATOM 1294 C C . TYR A 1 37 ? 7.131 1.767 3.358 1.00 0.00 37 TYR A C 2
ATOM 1295 O O . TYR A 1 37 ? 7.323 2.295 2.263 1.00 0.00 37 TYR A O 2
ATOM 1313 N N . CYS A 1 38 ? 8.085 1.631 4.273 1.00 0.00 38 CYS A N 2
ATOM 1314 C CA . CYS A 1 38 ? 9.443 2.107 4.039 1.00 0.00 38 CYS A CA 2
ATOM 1315 C C . CYS A 1 38 ? 10.132 1.276 2.960 1.00 0.00 38 CYS A C 2
ATOM 1316 O O . CYS A 1 38 ? 11.267 1.554 2.577 1.00 0.00 38 CYS A O 2
ATOM 1323 N N . GLY A 1 39 ? 9.435 0.253 2.473 1.00 0.00 39 GLY A N 2
ATOM 1324 C CA . GLY A 1 39 ? 9.994 -0.603 1.443 1.00 0.00 39 GLY A CA 2
ATOM 1325 C C . GLY A 1 39 ? 9.250 -1.917 1.315 1.00 0.00 39 GLY A C 2
ATOM 1326 O O . GLY A 1 39 ? 8.743 -2.450 2.301 1.00 0.00 39 GLY A O 2
ATOM 1330 N N . SER A 1 40 ? 9.184 -2.441 0.095 1.00 0.00 40 SER A N 2
ATOM 1331 C CA . SER A 1 40 ? 8.491 -3.698 -0.160 1.00 0.00 40 SER A CA 2
ATOM 1332 C C . SER A 1 40 ? 8.694 -4.674 0.995 1.00 0.00 40 SER A C 2
ATOM 1333 O O . SER A 1 40 ? 7.736 -5.250 1.512 1.00 0.00 40 SER A O 2
ATOM 1341 N N . PHE A 1 41 ? 9.948 -4.856 1.394 1.00 0.00 41 PHE A N 2
ATOM 1342 C CA . PHE A 1 41 ? 10.279 -5.763 2.487 1.00 0.00 41 PHE A CA 2
ATOM 1343 C C . PHE A 1 41 ? 9.330 -5.563 3.665 1.00 0.00 41 PHE A C 2
ATOM 1344 O O . PHE A 1 41 ? 8.842 -6.527 4.255 1.00 0.00 41 PHE A O 2
ATOM 1361 N N . CYS A 1 42 ? 9.074 -4.304 4.004 1.00 0.00 42 CYS A N 2
ATOM 1362 C CA . CYS A 1 42 ? 8.186 -3.974 5.112 1.00 0.00 42 CYS A CA 2
ATOM 1363 C C . CYS A 1 42 ? 6.729 -4.220 4.732 1.00 0.00 42 CYS A C 2
ATOM 1364 O O . CYS A 1 42 ? 5.879 -4.429 5.597 1.00 0.00 42 CYS A O 2
ATOM 1371 N N . GLN A 1 43 ? 6.449 -4.191 3.432 1.00 0.00 43 GLN A N 2
ATOM 1372 C CA . GLN A 1 43 ? 5.094 -4.410 2.938 1.00 0.00 43 GLN A CA 2
ATOM 1373 C C . GLN A 1 43 ? 4.734 -5.892 2.975 1.00 0.00 43 GLN A C 2
ATOM 1374 O O . GLN A 1 43 ? 3.654 -6.268 3.431 1.00 0.00 43 GLN A O 2
ATOM 1388 N N . HIS A 1 44 ? 5.646 -6.730 2.492 1.00 0.00 44 HIS A N 2
ATOM 1389 C CA . HIS A 1 44 ? 5.425 -8.171 2.470 1.00 0.00 44 HIS A CA 2
ATOM 1390 C C . HIS A 1 44 ? 5.077 -8.689 3.862 1.00 0.00 44 HIS A C 2
ATOM 1391 O O . HIS A 1 44 ? 4.100 -9.417 4.039 1.00 0.00 44 HIS A O 2
ATOM 1406 N N . LYS A 1 45 ? 5.882 -8.309 4.848 1.00 0.00 45 LYS A N 2
ATOM 1407 C CA . LYS A 1 45 ? 5.660 -8.734 6.225 1.00 0.00 45 LYS A CA 2
ATOM 1408 C C . LYS A 1 45 ? 4.378 -8.124 6.782 1.00 0.00 45 LYS A C 2
ATOM 1409 O O . LYS A 1 45 ? 3.666 -8.758 7.562 1.00 0.00 45 LYS A O 2
ATOM 1428 N N . ASP A 1 46 ? 4.088 -6.893 6.376 1.00 0.00 46 ASP A N 2
ATOM 1429 C CA . ASP A 1 46 ? 2.889 -6.199 6.833 1.00 0.00 46 ASP A CA 2
ATOM 1430 C C . ASP A 1 46 ? 1.759 -6.342 5.818 1.00 0.00 46 ASP A C 2
ATOM 1431 O O . ASP A 1 46 ? 0.752 -5.638 5.894 1.00 0.00 46 ASP A O 2
ATOM 1440 N N . TRP A 1 47 ? 1.935 -7.254 4.869 1.00 0.00 47 TRP A N 2
ATOM 1441 C CA . TRP A 1 47 ? 0.930 -7.487 3.838 1.00 0.00 47 TRP A CA 2
ATOM 1442 C C . TRP A 1 47 ? -0.082 -8.534 4.291 1.00 0.00 47 TRP A C 2
ATOM 1443 O O . TRP A 1 47 ? -1.256 -8.226 4.495 1.00 0.00 47 TRP A O 2
ATOM 1464 N N . GLU A 1 48 ? 0.380 -9.770 4.447 1.00 0.00 48 GLU A N 2
ATOM 1465 C CA . GLU A 1 48 ? -0.487 -10.861 4.876 1.00 0.00 48 GLU A CA 2
ATOM 1466 C C . GLU A 1 48 ? -1.445 -10.397 5.970 1.00 0.00 48 GLU A C 2
ATOM 1467 O O . GLU A 1 48 ? -2.519 -10.970 6.155 1.00 0.00 48 GLU A O 2
ATOM 1479 N N . LYS A 1 49 ? -1.048 -9.355 6.693 1.00 0.00 49 LYS A N 2
ATOM 1480 C CA . LYS A 1 49 ? -1.869 -8.812 7.768 1.00 0.00 49 LYS A CA 2
ATOM 1481 C C . LYS A 1 49 ? -2.727 -7.655 7.266 1.00 0.00 49 LYS A C 2
ATOM 1482 O O . LYS A 1 49 ? -3.898 -7.535 7.627 1.00 0.00 49 LYS A O 2
ATOM 1501 N N . HIS A 1 50 ? -2.137 -6.806 6.430 1.00 0.00 50 HIS A N 2
ATOM 1502 C CA . HIS A 1 50 ? -2.849 -5.659 5.877 1.00 0.00 50 HIS A CA 2
ATOM 1503 C C . HIS A 1 50 ? -3.918 -6.110 4.886 1.00 0.00 50 HIS A C 2
ATOM 1504 O O . HIS A 1 50 ? -5.081 -5.718 4.990 1.00 0.00 50 HIS A O 2
ATOM 1519 N N . HIS A 1 51 ? -3.517 -6.936 3.925 1.00 0.00 51 HIS A N 2
ATOM 1520 C CA . HIS A 1 51 ? -4.441 -7.440 2.915 1.00 0.00 51 HIS A CA 2
ATOM 1521 C C . HIS A 1 51 ? -5.762 -7.863 3.550 1.00 0.00 51 HIS A C 2
ATOM 1522 O O . HIS A 1 51 ? -6.789 -7.942 2.876 1.00 0.00 51 HIS A O 2
ATOM 1537 N N . HIS A 1 52 ? -5.727 -8.135 4.850 1.00 0.00 52 HIS A N 2
ATOM 1538 C CA . HIS A 1 52 ? -6.922 -8.551 5.577 1.00 0.00 52 HIS A CA 2
ATOM 1539 C C . HIS A 1 52 ? -7.978 -7.451 5.561 1.00 0.00 52 HIS A C 2
ATOM 1540 O O . HIS A 1 52 ? -9.095 -7.642 6.043 1.00 0.00 52 HIS A O 2
ATOM 1555 N N . ILE A 1 53 ? -7.617 -6.299 5.005 1.00 0.00 53 ILE A N 2
ATOM 1556 C CA . ILE A 1 53 ? -8.533 -5.168 4.927 1.00 0.00 53 ILE A CA 2
ATOM 1557 C C . ILE A 1 53 ? -8.744 -4.730 3.481 1.00 0.00 53 ILE A C 2
ATOM 1558 O O . ILE A 1 53 ? -9.819 -4.254 3.115 1.00 0.00 53 ILE A O 2
ATOM 1574 N N . CYS A 1 54 ? -7.710 -4.896 2.662 1.00 0.00 54 CYS A N 2
ATOM 1575 C CA . CYS A 1 54 ? -7.781 -4.519 1.256 1.00 0.00 54 CYS A CA 2
ATOM 1576 C C . CYS A 1 54 ? -7.827 -5.756 0.363 1.00 0.00 54 CYS A C 2
ATOM 1577 O O . CYS A 1 54 ? -7.454 -6.851 0.783 1.00 0.00 54 CYS A O 2
ATOM 1584 N N . SER A 1 55 ? -8.287 -5.572 -0.870 1.00 0.00 55 SER A N 2
ATOM 1585 C CA . SER A 1 55 ? -8.386 -6.673 -1.821 1.00 0.00 55 SER A CA 2
ATOM 1586 C C . SER A 1 55 ? -7.001 -7.180 -2.211 1.00 0.00 55 SER A C 2
ATOM 1587 O O . SER A 1 55 ? -6.657 -8.334 -1.960 1.00 0.00 55 SER A O 2
ATOM 1595 N N . GLY A 1 56 ? -6.209 -6.307 -2.826 1.00 0.00 56 GLY A N 2
ATOM 1596 C CA . GLY A 1 56 ? -4.870 -6.683 -3.240 1.00 0.00 56 GLY A CA 2
ATOM 1597 C C . GLY A 1 56 ? -4.741 -6.801 -4.746 1.00 0.00 56 GLY A C 2
ATOM 1598 O O . GLY A 1 56 ? -5.733 -6.861 -5.473 1.00 0.00 56 GLY A O 2
ATOM 1602 N N . PRO A 1 57 ? -3.493 -6.834 -5.236 1.00 0.00 57 PRO A N 2
ATOM 1603 C CA . PRO A 1 57 ? -3.208 -6.944 -6.670 1.00 0.00 57 PRO A CA 2
ATOM 1604 C C . PRO A 1 57 ? -3.569 -8.316 -7.229 1.00 0.00 57 PRO A C 2
ATOM 1605 O O . PRO A 1 57 ? -3.925 -9.227 -6.482 1.00 0.00 57 PRO A O 2
ATOM 1616 N N . SER A 1 58 ? -3.473 -8.457 -8.547 1.00 0.00 58 SER A N 2
ATOM 1617 C CA . SER A 1 58 ? -3.793 -9.717 -9.207 1.00 0.00 58 SER A CA 2
ATOM 1618 C C . SER A 1 58 ? -2.640 -10.708 -9.074 1.00 0.00 58 SER A C 2
ATOM 1619 O O . SER A 1 58 ? -2.235 -11.341 -10.049 1.00 0.00 58 SER A O 2
ATOM 1627 N N . SER A 1 59 ? -2.115 -10.835 -7.859 1.00 0.00 59 SER A N 2
ATOM 1628 C CA . SER A 1 59 ? -1.005 -11.745 -7.598 1.00 0.00 59 SER A CA 2
ATOM 1629 C C . SER A 1 59 ? -1.346 -13.161 -8.051 1.00 0.00 59 SER A C 2
ATOM 1630 O O . SER A 1 59 ? -0.562 -13.809 -8.743 1.00 0.00 59 SER A O 2
ATOM 1638 N N . GLY A 1 60 ? -2.524 -13.636 -7.655 1.00 0.00 60 GLY A N 2
ATOM 1639 C CA . GLY A 1 60 ? -2.949 -14.972 -8.029 1.00 0.00 60 GLY A CA 2
ATOM 1640 C C . GLY A 1 60 ? -3.650 -15.695 -6.897 1.00 0.00 60 GLY A C 2
ATOM 1641 O O . GLY A 1 60 ? -3.955 -15.068 -5.884 1.00 0.00 60 GLY A O 2
ATOM 1647 N N . GLY A 1 1 ? 2.979 40.386 32.886 1.00 0.00 1 GLY A N 3
ATOM 1648 C CA . GLY A 1 1 ? 2.392 40.119 34.186 1.00 0.00 1 GLY A CA 3
ATOM 1649 C C . GLY A 1 1 ? 3.212 39.139 35.001 1.00 0.00 1 GLY A C 3
ATOM 1650 O O . GLY A 1 1 ? 4.289 38.717 34.579 1.00 0.00 1 GLY A O 3
ATOM 1654 N N . SER A 1 2 ? 2.703 38.776 36.175 1.00 0.00 2 SER A N 3
ATOM 1655 C CA . SER A 1 2 ? 3.399 37.844 37.054 1.00 0.00 2 SER A CA 3
ATOM 1656 C C . SER A 1 2 ? 3.075 36.401 36.681 1.00 0.00 2 SER A C 3
ATOM 1657 O O . SER A 1 2 ? 3.963 35.550 36.621 1.00 0.00 2 SER A O 3
ATOM 1665 N N . SER A 1 3 ? 1.797 36.133 36.431 1.00 0.00 3 SER A N 3
ATOM 1666 C CA . SER A 1 3 ? 1.354 34.792 36.067 1.00 0.00 3 SER A CA 3
ATOM 1667 C C . SER A 1 3 ? 0.622 34.807 34.729 1.00 0.00 3 SER A C 3
ATOM 1668 O O . SER A 1 3 ? -0.061 35.773 34.393 1.00 0.00 3 SER A O 3
ATOM 1676 N N . GLY A 1 4 ? 0.769 33.726 33.969 1.00 0.00 4 GLY A N 3
ATOM 1677 C CA . GLY A 1 4 ? 0.116 33.633 32.676 1.00 0.00 4 GLY A CA 3
ATOM 1678 C C . GLY A 1 4 ? 0.692 32.528 31.814 1.00 0.00 4 GLY A C 3
ATOM 1679 O O . GLY A 1 4 ? 1.736 31.960 32.136 1.00 0.00 4 GLY A O 3
ATOM 1683 N N . SER A 1 5 ? 0.010 32.221 30.715 1.00 0.00 5 SER A N 3
ATOM 1684 C CA . SER A 1 5 ? 0.458 31.172 29.806 1.00 0.00 5 SER A CA 3
ATOM 1685 C C . SER A 1 5 ? 0.011 31.465 28.377 1.00 0.00 5 SER A C 3
ATOM 1686 O O . SER A 1 5 ? -1.029 32.084 28.154 1.00 0.00 5 SER A O 3
ATOM 1694 N N . SER A 1 6 ? 0.806 31.015 27.411 1.00 0.00 6 SER A N 3
ATOM 1695 C CA . SER A 1 6 ? 0.496 31.232 26.003 1.00 0.00 6 SER A CA 3
ATOM 1696 C C . SER A 1 6 ? -0.001 29.944 25.352 1.00 0.00 6 SER A C 3
ATOM 1697 O O . SER A 1 6 ? -1.057 29.922 24.722 1.00 0.00 6 SER A O 3
ATOM 1705 N N . GLY A 1 7 ? 0.770 28.873 25.510 1.00 0.00 7 GLY A N 3
ATOM 1706 C CA . GLY A 1 7 ? 0.393 27.596 24.932 1.00 0.00 7 GLY A CA 3
ATOM 1707 C C . GLY A 1 7 ? 1.150 27.291 23.655 1.00 0.00 7 GLY A C 3
ATOM 1708 O O . GLY A 1 7 ? 1.117 28.073 22.704 1.00 0.00 7 GLY A O 3
ATOM 1712 N N . ILE A 1 8 ? 1.835 26.153 23.632 1.00 0.00 8 ILE A N 3
ATOM 1713 C CA . ILE A 1 8 ? 2.604 25.748 22.462 1.00 0.00 8 ILE A CA 3
ATOM 1714 C C . ILE A 1 8 ? 1.804 24.795 21.581 1.00 0.00 8 ILE A C 3
ATOM 1715 O O . ILE A 1 8 ? 1.417 23.710 22.013 1.00 0.00 8 ILE A O 3
ATOM 1731 N N . ASN A 1 9 ? 1.559 25.209 20.342 1.00 0.00 9 ASN A N 3
ATOM 1732 C CA . ASN A 1 9 ? 0.805 24.392 19.398 1.00 0.00 9 ASN A CA 3
ATOM 1733 C C . ASN A 1 9 ? 1.744 23.612 18.482 1.00 0.00 9 ASN A C 3
ATOM 1734 O O . ASN A 1 9 ? 2.108 24.083 17.405 1.00 0.00 9 ASN A O 3
ATOM 1745 N N . GLN A 1 10 ? 2.131 22.418 18.918 1.00 0.00 10 GLN A N 3
ATOM 1746 C CA . GLN A 1 10 ? 3.028 21.574 18.138 1.00 0.00 10 GLN A CA 3
ATOM 1747 C C . GLN A 1 10 ? 2.458 21.315 16.747 1.00 0.00 10 GLN A C 3
ATOM 1748 O O . GLN A 1 10 ? 1.353 20.792 16.607 1.00 0.00 10 GLN A O 3
ATOM 1762 N N . GLN A 1 11 ? 3.219 21.686 15.722 1.00 0.00 11 GLN A N 3
ATOM 1763 C CA . GLN A 1 11 ? 2.789 21.494 14.343 1.00 0.00 11 GLN A CA 3
ATOM 1764 C C . GLN A 1 11 ? 2.882 20.026 13.942 1.00 0.00 11 GLN A C 3
ATOM 1765 O O . GLN A 1 11 ? 3.867 19.353 14.243 1.00 0.00 11 GLN A O 3
ATOM 1779 N N . GLU A 1 12 ? 1.850 19.536 13.262 1.00 0.00 12 GLU A N 3
ATOM 1780 C CA . GLU A 1 12 ? 1.817 18.147 12.821 1.00 0.00 12 GLU A CA 3
ATOM 1781 C C . GLU A 1 12 ? 0.974 17.996 11.558 1.00 0.00 12 GLU A C 3
ATOM 1782 O O . GLU A 1 12 ? -0.235 18.231 11.574 1.00 0.00 12 GLU A O 3
ATOM 1794 N N . ASP A 1 13 ? 1.620 17.605 10.466 1.00 0.00 13 ASP A N 3
ATOM 1795 C CA . ASP A 1 13 ? 0.931 17.423 9.193 1.00 0.00 13 ASP A CA 3
ATOM 1796 C C . ASP A 1 13 ? 1.858 16.794 8.158 1.00 0.00 13 ASP A C 3
ATOM 1797 O O . ASP A 1 13 ? 2.826 17.415 7.718 1.00 0.00 13 ASP A O 3
ATOM 1806 N N . SER A 1 14 ? 1.557 15.557 7.775 1.00 0.00 14 SER A N 3
ATOM 1807 C CA . SER A 1 14 ? 2.366 14.842 6.795 1.00 0.00 14 SER A CA 3
ATOM 1808 C C . SER A 1 14 ? 1.550 13.750 6.109 1.00 0.00 14 SER A C 3
ATOM 1809 O O . SER A 1 14 ? 0.836 12.990 6.763 1.00 0.00 14 SER A O 3
ATOM 1817 N N . SER A 1 15 ? 1.662 13.680 4.787 1.00 0.00 15 SER A N 3
ATOM 1818 C CA . SER A 1 15 ? 0.932 12.684 4.010 1.00 0.00 15 SER A CA 3
ATOM 1819 C C . SER A 1 15 ? 1.865 11.575 3.536 1.00 0.00 15 SER A C 3
ATOM 1820 O O . SER A 1 15 ? 1.826 11.171 2.374 1.00 0.00 15 SER A O 3
ATOM 1828 N N . GLU A 1 16 ? 2.704 11.086 4.444 1.00 0.00 16 GLU A N 3
ATOM 1829 C CA . GLU A 1 16 ? 3.648 10.024 4.118 1.00 0.00 16 GLU A CA 3
ATOM 1830 C C . GLU A 1 16 ? 4.314 9.482 5.380 1.00 0.00 16 GLU A C 3
ATOM 1831 O O . GLU A 1 16 ? 5.025 10.204 6.079 1.00 0.00 16 GLU A O 3
ATOM 1843 N N . SER A 1 17 ? 4.077 8.205 5.665 1.00 0.00 17 SER A N 3
ATOM 1844 C CA . SER A 1 17 ? 4.649 7.566 6.844 1.00 0.00 17 SER A CA 3
ATOM 1845 C C . SER A 1 17 ? 4.363 6.068 6.843 1.00 0.00 17 SER A C 3
ATOM 1846 O O . SER A 1 17 ? 3.212 5.643 6.739 1.00 0.00 17 SER A O 3
ATOM 1854 N N . CYS A 1 18 ? 5.420 5.270 6.959 1.00 0.00 18 CYS A N 3
ATOM 1855 C CA . CYS A 1 18 ? 5.285 3.819 6.971 1.00 0.00 18 CYS A CA 3
ATOM 1856 C C . CYS A 1 18 ? 4.321 3.371 8.065 1.00 0.00 18 CYS A C 3
ATOM 1857 O O . CYS A 1 18 ? 4.519 3.671 9.242 1.00 0.00 18 CYS A O 3
ATOM 1864 N N . TRP A 1 19 ? 3.278 2.651 7.667 1.00 0.00 19 TRP A N 3
ATOM 1865 C CA . TRP A 1 19 ? 2.282 2.161 8.614 1.00 0.00 19 TRP A CA 3
ATOM 1866 C C . TRP A 1 19 ? 2.926 1.265 9.666 1.00 0.00 19 TRP A C 3
ATOM 1867 O O . TRP A 1 19 ? 2.591 1.340 10.847 1.00 0.00 19 TRP A O 3
ATOM 1888 N N . ASN A 1 20 ? 3.852 0.418 9.229 1.00 0.00 20 ASN A N 3
ATOM 1889 C CA . ASN A 1 20 ? 4.543 -0.493 10.135 1.00 0.00 20 ASN A CA 3
ATOM 1890 C C . ASN A 1 20 ? 5.426 0.276 11.111 1.00 0.00 20 ASN A C 3
ATOM 1891 O O . ASN A 1 20 ? 5.086 0.430 12.285 1.00 0.00 20 ASN A O 3
ATOM 1902 N N . CYS A 1 21 ? 6.562 0.759 10.619 1.00 0.00 21 CYS A N 3
ATOM 1903 C CA . CYS A 1 21 ? 7.495 1.514 11.447 1.00 0.00 21 CYS A CA 3
ATOM 1904 C C . CYS A 1 21 ? 6.897 2.857 11.855 1.00 0.00 21 CYS A C 3
ATOM 1905 O O . CYS A 1 21 ? 6.551 3.067 13.017 1.00 0.00 21 CYS A O 3
ATOM 1912 N N . GLY A 1 22 ? 6.779 3.764 10.890 1.00 0.00 22 GLY A N 3
ATOM 1913 C CA . GLY A 1 22 ? 6.223 5.075 11.169 1.00 0.00 22 GLY A CA 3
ATOM 1914 C C . GLY A 1 22 ? 7.173 6.198 10.802 1.00 0.00 22 GLY A C 3
ATOM 1915 O O . GLY A 1 22 ? 6.741 7.305 10.479 1.00 0.00 22 GLY A O 3
ATOM 1919 N N . ARG A 1 23 ? 8.470 5.914 10.853 1.00 0.00 23 ARG A N 3
ATOM 1920 C CA . ARG A 1 23 ? 9.484 6.909 10.526 1.00 0.00 23 ARG A CA 3
ATOM 1921 C C . ARG A 1 23 ? 9.207 7.540 9.165 1.00 0.00 23 ARG A C 3
ATOM 1922 O O . ARG A 1 23 ? 8.855 8.716 9.074 1.00 0.00 23 ARG A O 3
ATOM 1943 N N . LYS A 1 24 ? 9.370 6.751 8.109 1.00 0.00 24 LYS A N 3
ATOM 1944 C CA . LYS A 1 24 ? 9.137 7.230 6.752 1.00 0.00 24 LYS A CA 3
ATOM 1945 C C . LYS A 1 24 ? 8.723 6.085 5.833 1.00 0.00 24 LYS A C 3
ATOM 1946 O O . LYS A 1 24 ? 9.100 4.934 6.052 1.00 0.00 24 LYS A O 3
ATOM 1965 N N . ALA A 1 25 ? 7.947 6.409 4.804 1.00 0.00 25 ALA A N 3
ATOM 1966 C CA . ALA A 1 25 ? 7.486 5.408 3.850 1.00 0.00 25 ALA A CA 3
ATOM 1967 C C . ALA A 1 25 ? 7.995 5.711 2.445 1.00 0.00 25 ALA A C 3
ATOM 1968 O O . ALA A 1 25 ? 7.939 6.852 1.988 1.00 0.00 25 ALA A O 3
ATOM 1975 N N . SER A 1 26 ? 8.492 4.683 1.766 1.00 0.00 26 SER A N 3
ATOM 1976 C CA . SER A 1 26 ? 9.016 4.841 0.414 1.00 0.00 26 SER A CA 3
ATOM 1977 C C . SER A 1 26 ? 8.139 4.110 -0.597 1.00 0.00 26 SER A C 3
ATOM 1978 O O . SER A 1 26 ? 7.956 4.571 -1.723 1.00 0.00 26 SER A O 3
ATOM 1986 N N . GLU A 1 27 ? 7.599 2.966 -0.186 1.00 0.00 27 GLU A N 3
ATOM 1987 C CA . GLU A 1 27 ? 6.742 2.170 -1.056 1.00 0.00 27 GLU A CA 3
ATOM 1988 C C . GLU A 1 27 ? 5.282 2.274 -0.624 1.00 0.00 27 GLU A C 3
ATOM 1989 O O . GLU A 1 27 ? 4.942 3.040 0.278 1.00 0.00 27 GLU A O 3
ATOM 2001 N N . THR A 1 28 ? 4.422 1.497 -1.275 1.00 0.00 28 THR A N 3
ATOM 2002 C CA . THR A 1 28 ? 2.999 1.501 -0.960 1.00 0.00 28 THR A CA 3
ATOM 2003 C C . THR A 1 28 ? 2.320 0.232 -1.463 1.00 0.00 28 THR A C 3
ATOM 2004 O O . THR A 1 28 ? 2.639 -0.269 -2.542 1.00 0.00 28 THR A O 3
ATOM 2015 N N . CYS A 1 29 ? 1.383 -0.284 -0.675 1.00 0.00 29 CYS A N 3
ATOM 2016 C CA . CYS A 1 29 ? 0.659 -1.496 -1.040 1.00 0.00 29 CYS A CA 3
ATOM 2017 C C . CYS A 1 29 ? 0.274 -1.476 -2.516 1.00 0.00 29 CYS A C 3
ATOM 2018 O O . CYS A 1 29 ? -0.440 -0.582 -2.971 1.00 0.00 29 CYS A O 3
ATOM 2025 N N . SER A 1 30 ? 0.752 -2.468 -3.260 1.00 0.00 30 SER A N 3
ATOM 2026 C CA . SER A 1 30 ? 0.461 -2.564 -4.686 1.00 0.00 30 SER A CA 3
ATOM 2027 C C . SER A 1 30 ? -0.901 -3.209 -4.921 1.00 0.00 30 SER A C 3
ATOM 2028 O O . SER A 1 30 ? -1.109 -3.902 -5.916 1.00 0.00 30 SER A O 3
ATOM 2036 N N . GLY A 1 31 ? -1.827 -2.975 -3.996 1.00 0.00 31 GLY A N 3
ATOM 2037 C CA . GLY A 1 31 ? -3.158 -3.540 -4.119 1.00 0.00 31 GLY A CA 3
ATOM 2038 C C . GLY A 1 31 ? -4.248 -2.499 -3.952 1.00 0.00 31 GLY A C 3
ATOM 2039 O O . GLY A 1 31 ? -5.243 -2.509 -4.677 1.00 0.00 31 GLY A O 3
ATOM 2043 N N . CYS A 1 32 ? -4.061 -1.599 -2.992 1.00 0.00 32 CYS A N 3
ATOM 2044 C CA . CYS A 1 32 ? -5.037 -0.548 -2.729 1.00 0.00 32 CYS A CA 3
ATOM 2045 C C . CYS A 1 32 ? -4.378 0.828 -2.773 1.00 0.00 32 CYS A C 3
ATOM 2046 O O . CYS A 1 32 ? -5.059 1.852 -2.814 1.00 0.00 32 CYS A O 3
ATOM 2053 N N . ASN A 1 33 ? -3.049 0.842 -2.763 1.00 0.00 33 ASN A N 3
ATOM 2054 C CA . ASN A 1 33 ? -2.298 2.092 -2.801 1.00 0.00 33 ASN A CA 3
ATOM 2055 C C . ASN A 1 33 ? -2.689 2.997 -1.636 1.00 0.00 33 ASN A C 3
ATOM 2056 O O . ASN A 1 33 ? -2.728 4.220 -1.771 1.00 0.00 33 ASN A O 3
ATOM 2067 N N . THR A 1 34 ? -2.977 2.387 -0.490 1.00 0.00 34 THR A N 3
ATOM 2068 C CA . THR A 1 34 ? -3.365 3.136 0.698 1.00 0.00 34 THR A CA 3
ATOM 2069 C C . THR A 1 34 ? -2.351 2.949 1.821 1.00 0.00 34 THR A C 3
ATOM 2070 O O . THR A 1 34 ? -1.940 3.913 2.465 1.00 0.00 34 THR A O 3
ATOM 2081 N N . ALA A 1 35 ? -1.950 1.702 2.049 1.00 0.00 35 ALA A N 3
ATOM 2082 C CA . ALA A 1 35 ? -0.982 1.390 3.093 1.00 0.00 35 ALA A CA 3
ATOM 2083 C C . ALA A 1 35 ? 0.433 1.753 2.655 1.00 0.00 35 ALA A C 3
ATOM 2084 O O . ALA A 1 35 ? 0.927 1.254 1.644 1.00 0.00 35 ALA A O 3
ATOM 2091 N N . ARG A 1 36 ? 1.080 2.624 3.422 1.00 0.00 36 ARG A N 3
ATOM 2092 C CA . ARG A 1 36 ? 2.438 3.055 3.111 1.00 0.00 36 ARG A CA 3
ATOM 2093 C C . ARG A 1 36 ? 3.463 2.175 3.820 1.00 0.00 36 ARG A C 3
ATOM 2094 O O . ARG A 1 36 ? 3.167 1.565 4.848 1.00 0.00 36 ARG A O 3
ATOM 2115 N N . TYR A 1 37 ? 4.667 2.113 3.264 1.00 0.00 37 TYR A N 3
ATOM 2116 C CA . TYR A 1 37 ? 5.736 1.305 3.841 1.00 0.00 37 TYR A CA 3
ATOM 2117 C C . TYR A 1 37 ? 7.104 1.875 3.481 1.00 0.00 37 TYR A C 3
ATOM 2118 O O . TYR A 1 37 ? 7.277 2.489 2.427 1.00 0.00 37 TYR A O 3
ATOM 2136 N N . CYS A 1 38 ? 8.075 1.666 4.363 1.00 0.00 38 CYS A N 3
ATOM 2137 C CA . CYS A 1 38 ? 9.430 2.157 4.141 1.00 0.00 38 CYS A CA 3
ATOM 2138 C C . CYS A 1 38 ? 10.144 1.323 3.081 1.00 0.00 38 CYS A C 3
ATOM 2139 O O . CYS A 1 38 ? 11.308 1.565 2.766 1.00 0.00 38 CYS A O 3
ATOM 2146 N N . GLY A 1 39 ? 9.436 0.340 2.534 1.00 0.00 39 GLY A N 3
ATOM 2147 C CA . GLY A 1 39 ? 10.017 -0.515 1.515 1.00 0.00 39 GLY A CA 3
ATOM 2148 C C . GLY A 1 39 ? 9.183 -1.752 1.251 1.00 0.00 39 GLY A C 3
ATOM 2149 O O . GLY A 1 39 ? 8.465 -2.225 2.132 1.00 0.00 39 GLY A O 3
ATOM 2153 N N . SER A 1 40 ? 9.275 -2.278 0.034 1.00 0.00 40 SER A N 3
ATOM 2154 C CA . SER A 1 40 ? 8.518 -3.465 -0.346 1.00 0.00 40 SER A CA 3
ATOM 2155 C C . SER A 1 40 ? 8.624 -4.543 0.729 1.00 0.00 40 SER A C 3
ATOM 2156 O O . SER A 1 40 ? 7.646 -5.223 1.041 1.00 0.00 40 SER A O 3
ATOM 2164 N N . PHE A 1 41 ? 9.818 -4.694 1.291 1.00 0.00 41 PHE A N 3
ATOM 2165 C CA . PHE A 1 41 ? 10.054 -5.690 2.330 1.00 0.00 41 PHE A CA 3
ATOM 2166 C C . PHE A 1 41 ? 9.102 -5.485 3.505 1.00 0.00 41 PHE A C 3
ATOM 2167 O O . PHE A 1 41 ? 8.440 -6.422 3.954 1.00 0.00 41 PHE A O 3
ATOM 2184 N N . CYS A 1 42 ? 9.039 -4.253 4.000 1.00 0.00 42 CYS A N 3
ATOM 2185 C CA . CYS A 1 42 ? 8.170 -3.924 5.123 1.00 0.00 42 CYS A CA 3
ATOM 2186 C C . CYS A 1 42 ? 6.706 -4.170 4.769 1.00 0.00 42 CYS A C 3
ATOM 2187 O O . CYS A 1 42 ? 5.879 -4.419 5.646 1.00 0.00 42 CYS A O 3
ATOM 2194 N N . GLN A 1 43 ? 6.395 -4.097 3.479 1.00 0.00 43 GLN A N 3
ATOM 2195 C CA . GLN A 1 43 ? 5.031 -4.311 3.009 1.00 0.00 43 GLN A CA 3
ATOM 2196 C C . GLN A 1 43 ? 4.701 -5.799 2.956 1.00 0.00 43 GLN A C 3
ATOM 2197 O O . GLN A 1 43 ? 3.692 -6.242 3.506 1.00 0.00 43 GLN A O 3
ATOM 2211 N N . HIS A 1 44 ? 5.558 -6.567 2.290 1.00 0.00 44 HIS A N 3
ATOM 2212 C CA . HIS A 1 44 ? 5.358 -8.006 2.165 1.00 0.00 44 HIS A CA 3
ATOM 2213 C C . HIS A 1 44 ? 5.098 -8.639 3.529 1.00 0.00 44 HIS A C 3
ATOM 2214 O O . HIS A 1 44 ? 4.179 -9.444 3.687 1.00 0.00 44 HIS A O 3
ATOM 2229 N N . LYS A 1 45 ? 5.913 -8.272 4.511 1.00 0.00 45 LYS A N 3
ATOM 2230 C CA . LYS A 1 45 ? 5.773 -8.802 5.862 1.00 0.00 45 LYS A CA 3
ATOM 2231 C C . LYS A 1 45 ? 4.493 -8.292 6.517 1.00 0.00 45 LYS A C 3
ATOM 2232 O O . LYS A 1 45 ? 3.868 -8.995 7.311 1.00 0.00 45 LYS A O 3
ATOM 2251 N N . ASP A 1 46 ? 4.108 -7.066 6.177 1.00 0.00 46 ASP A N 3
ATOM 2252 C CA . ASP A 1 46 ? 2.901 -6.463 6.730 1.00 0.00 46 ASP A CA 3
ATOM 2253 C C . ASP A 1 46 ? 1.745 -6.556 5.739 1.00 0.00 46 ASP A C 3
ATOM 2254 O O . ASP A 1 46 ? 0.728 -5.878 5.892 1.00 0.00 46 ASP A O 3
ATOM 2263 N N . TRP A 1 47 ? 1.908 -7.398 4.725 1.00 0.00 47 TRP A N 3
ATOM 2264 C CA . TRP A 1 47 ? 0.877 -7.579 3.709 1.00 0.00 47 TRP A CA 3
ATOM 2265 C C . TRP A 1 47 ? -0.163 -8.597 4.163 1.00 0.00 47 TRP A C 3
ATOM 2266 O O . TRP A 1 47 ? -1.316 -8.248 4.415 1.00 0.00 47 TRP A O 3
ATOM 2287 N N . GLU A 1 48 ? 0.252 -9.855 4.266 1.00 0.00 48 GLU A N 3
ATOM 2288 C CA . GLU A 1 48 ? -0.646 -10.923 4.690 1.00 0.00 48 GLU A CA 3
ATOM 2289 C C . GLU A 1 48 ? -1.570 -10.445 5.806 1.00 0.00 48 GLU A C 3
ATOM 2290 O O . GLU A 1 48 ? -2.665 -10.978 5.993 1.00 0.00 48 GLU A O 3
ATOM 2302 N N . LYS A 1 49 ? -1.122 -9.438 6.547 1.00 0.00 49 LYS A N 3
ATOM 2303 C CA . LYS A 1 49 ? -1.906 -8.886 7.645 1.00 0.00 49 LYS A CA 3
ATOM 2304 C C . LYS A 1 49 ? -2.754 -7.710 7.171 1.00 0.00 49 LYS A C 3
ATOM 2305 O O . LYS A 1 49 ? -3.929 -7.596 7.525 1.00 0.00 49 LYS A O 3
ATOM 2324 N N . HIS A 1 50 ? -2.153 -6.838 6.368 1.00 0.00 50 HIS A N 3
ATOM 2325 C CA . HIS A 1 50 ? -2.854 -5.672 5.844 1.00 0.00 50 HIS A CA 3
ATOM 2326 C C . HIS A 1 50 ? -3.957 -6.091 4.877 1.00 0.00 50 HIS A C 3
ATOM 2327 O O . HIS A 1 50 ? -5.103 -5.655 4.999 1.00 0.00 50 HIS A O 3
ATOM 2342 N N . HIS A 1 51 ? -3.605 -6.938 3.915 1.00 0.00 51 HIS A N 3
ATOM 2343 C CA . HIS A 1 51 ? -4.565 -7.416 2.927 1.00 0.00 51 HIS A CA 3
ATOM 2344 C C . HIS A 1 51 ? -5.881 -7.808 3.593 1.00 0.00 51 HIS A C 3
ATOM 2345 O O . HIS A 1 51 ? -6.924 -7.868 2.942 1.00 0.00 51 HIS A O 3
ATOM 2360 N N . HIS A 1 52 ? -5.823 -8.075 4.894 1.00 0.00 52 HIS A N 3
ATOM 2361 C CA . HIS A 1 52 ? -7.010 -8.462 5.648 1.00 0.00 52 HIS A CA 3
ATOM 2362 C C . HIS A 1 52 ? -8.038 -7.334 5.659 1.00 0.00 52 HIS A C 3
ATOM 2363 O O . HIS A 1 52 ? -9.147 -7.498 6.169 1.00 0.00 52 HIS A O 3
ATOM 2378 N N . ILE A 1 53 ? -7.662 -6.192 5.095 1.00 0.00 53 ILE A N 3
ATOM 2379 C CA . ILE A 1 53 ? -8.551 -5.038 5.040 1.00 0.00 53 ILE A CA 3
ATOM 2380 C C . ILE A 1 53 ? -8.783 -4.590 3.601 1.00 0.00 53 ILE A C 3
ATOM 2381 O O . ILE A 1 53 ? -9.860 -4.103 3.256 1.00 0.00 53 ILE A O 3
ATOM 2397 N N . CYS A 1 54 ? -7.765 -4.760 2.763 1.00 0.00 54 CYS A N 3
ATOM 2398 C CA . CYS A 1 54 ? -7.856 -4.375 1.360 1.00 0.00 54 CYS A CA 3
ATOM 2399 C C . CYS A 1 54 ? -7.951 -5.607 0.463 1.00 0.00 54 CYS A C 3
ATOM 2400 O O . CYS A 1 54 ? -7.664 -6.724 0.893 1.00 0.00 54 CYS A O 3
ATOM 2407 N N . SER A 1 55 ? -8.356 -5.393 -0.785 1.00 0.00 55 SER A N 3
ATOM 2408 C CA . SER A 1 55 ? -8.493 -6.485 -1.741 1.00 0.00 55 SER A CA 3
ATOM 2409 C C . SER A 1 55 ? -7.127 -7.047 -2.123 1.00 0.00 55 SER A C 3
ATOM 2410 O O . SER A 1 55 ? -6.808 -8.196 -1.819 1.00 0.00 55 SER A O 3
ATOM 2418 N N . GLY A 1 56 ? -6.322 -6.227 -2.793 1.00 0.00 56 GLY A N 3
ATOM 2419 C CA . GLY A 1 56 ? -5.000 -6.658 -3.206 1.00 0.00 56 GLY A CA 3
ATOM 2420 C C . GLY A 1 56 ? -4.871 -6.772 -4.712 1.00 0.00 56 GLY A C 3
ATOM 2421 O O . GLY A 1 56 ? -5.862 -6.774 -5.442 1.00 0.00 56 GLY A O 3
ATOM 2425 N N . PRO A 1 57 ? -3.625 -6.866 -5.198 1.00 0.00 57 PRO A N 3
ATOM 2426 C CA . PRO A 1 57 ? -3.340 -6.981 -6.631 1.00 0.00 57 PRO A CA 3
ATOM 2427 C C . PRO A 1 57 ? -3.770 -8.329 -7.201 1.00 0.00 57 PRO A C 3
ATOM 2428 O O . PRO A 1 57 ? -3.550 -8.614 -8.378 1.00 0.00 57 PRO A O 3
ATOM 2439 N N . SER A 1 58 ? -4.384 -9.154 -6.359 1.00 0.00 58 SER A N 3
ATOM 2440 C CA . SER A 1 58 ? -4.842 -10.473 -6.779 1.00 0.00 58 SER A CA 3
ATOM 2441 C C . SER A 1 58 ? -6.216 -10.783 -6.193 1.00 0.00 58 SER A C 3
ATOM 2442 O O . 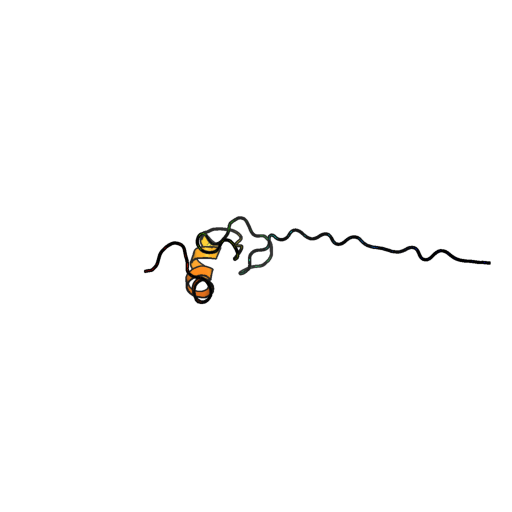SER A 1 58 ? -6.406 -10.752 -4.977 1.00 0.00 58 SER A O 3
ATOM 2450 N N . SER A 1 59 ? -7.171 -11.082 -7.068 1.00 0.00 59 SER A N 3
ATOM 2451 C CA . SER A 1 59 ? -8.530 -11.394 -6.639 1.00 0.00 59 SER A CA 3
ATOM 2452 C C . SER A 1 59 ? -8.973 -12.749 -7.183 1.00 0.00 59 SER A C 3
ATOM 2453 O O . SER A 1 59 ? -9.312 -12.878 -8.358 1.00 0.00 59 SER A O 3
ATOM 2461 N N . GLY A 1 60 ? -8.969 -13.757 -6.317 1.00 0.00 60 GLY A N 3
ATOM 2462 C CA . GLY A 1 60 ? -9.372 -15.090 -6.727 1.00 0.00 60 GLY A CA 3
ATOM 2463 C C . GLY A 1 60 ? -8.221 -15.893 -7.299 1.00 0.00 60 GLY A C 3
ATOM 2464 O O . GLY A 1 60 ? -7.070 -15.500 -7.121 1.00 0.00 60 GLY A O 3
ATOM 2470 N N . GLY A 1 1 ? 6.368 35.625 42.417 1.00 0.00 1 GLY A N 4
ATOM 2471 C CA . GLY A 1 1 ? 6.121 34.246 42.038 1.00 0.00 1 GLY A CA 4
ATOM 2472 C C . GLY A 1 1 ? 5.674 34.113 40.595 1.00 0.00 1 GLY A C 4
ATOM 2473 O O . GLY A 1 1 ? 4.481 34.001 40.316 1.00 0.00 1 GLY A O 4
ATOM 2477 N N . SER A 1 2 ? 6.635 34.127 39.676 1.00 0.00 2 SER A N 4
ATOM 2478 C CA . SER A 1 2 ? 6.333 34.012 38.254 1.00 0.00 2 SER A CA 4
ATOM 2479 C C . SER A 1 2 ? 6.622 32.602 37.750 1.00 0.00 2 SER A C 4
ATOM 2480 O O . SER A 1 2 ? 7.601 31.974 38.154 1.00 0.00 2 SER A O 4
ATOM 2488 N N . SER A 1 3 ? 5.763 32.109 36.863 1.00 0.00 3 SER A N 4
ATOM 2489 C CA . SER A 1 3 ? 5.922 30.771 36.306 1.00 0.00 3 SER A CA 4
ATOM 2490 C C . SER A 1 3 ? 4.937 30.538 35.164 1.00 0.00 3 SER A C 4
ATOM 2491 O O . SER A 1 3 ? 3.854 31.121 35.135 1.00 0.00 3 SER A O 4
ATOM 2499 N N . GLY A 1 4 ? 5.322 29.679 34.225 1.00 0.00 4 GLY A N 4
ATOM 2500 C CA . GLY A 1 4 ? 4.462 29.382 33.094 1.00 0.00 4 GLY A CA 4
ATOM 2501 C C . GLY A 1 4 ? 4.878 28.120 32.365 1.00 0.00 4 GLY A C 4
ATOM 2502 O O . GLY A 1 4 ? 4.196 27.098 32.443 1.00 0.00 4 GLY A O 4
ATOM 2506 N N . SER A 1 5 ? 5.998 28.190 31.654 1.00 0.00 5 SER A N 4
ATOM 2507 C CA . SER A 1 5 ? 6.501 27.045 30.904 1.00 0.00 5 SER A CA 4
ATOM 2508 C C . SER A 1 5 ? 5.367 26.340 30.165 1.00 0.00 5 SER A C 4
ATOM 2509 O O . SER A 1 5 ? 5.300 25.112 30.135 1.00 0.00 5 SER A O 4
ATOM 2517 N N . SER A 1 6 ? 4.478 27.128 29.569 1.00 0.00 6 SER A N 4
ATOM 2518 C CA . SER A 1 6 ? 3.344 26.581 28.833 1.00 0.00 6 SER A CA 4
ATOM 2519 C C . SER A 1 6 ? 3.817 25.801 27.609 1.00 0.00 6 SER A C 4
ATOM 2520 O O . SER A 1 6 ? 3.397 24.668 27.382 1.00 0.00 6 SER A O 4
ATOM 2528 N N . GLY A 1 7 ? 4.694 26.419 26.824 1.00 0.00 7 GLY A N 4
ATOM 2529 C CA . GLY A 1 7 ? 5.209 25.769 25.633 1.00 0.00 7 GLY A CA 4
ATOM 2530 C C . GLY A 1 7 ? 4.180 25.691 24.523 1.00 0.00 7 GLY A C 4
ATOM 2531 O O . GLY A 1 7 ? 2.988 25.896 24.758 1.00 0.00 7 GLY A O 4
ATOM 2535 N N . ILE A 1 8 ? 4.639 25.395 23.312 1.00 0.00 8 ILE A N 4
ATOM 2536 C CA . ILE A 1 8 ? 3.749 25.291 22.163 1.00 0.00 8 ILE A CA 4
ATOM 2537 C C . ILE A 1 8 ? 3.558 23.837 21.744 1.00 0.00 8 ILE A C 4
ATOM 2538 O O . ILE A 1 8 ? 4.524 23.086 21.618 1.00 0.00 8 ILE A O 4
ATOM 2554 N N . ASN A 1 9 ? 2.306 23.448 21.529 1.00 0.00 9 ASN A N 4
ATOM 2555 C CA . ASN A 1 9 ? 1.989 22.084 21.123 1.00 0.00 9 ASN A CA 4
ATOM 2556 C C . ASN A 1 9 ? 2.990 21.576 20.090 1.00 0.00 9 ASN A C 4
ATOM 2557 O O . ASN A 1 9 ? 3.506 22.348 19.282 1.00 0.00 9 ASN A O 4
ATOM 2568 N N . GLN A 1 10 ? 3.259 20.275 20.123 1.00 0.00 10 GLN A N 4
ATOM 2569 C CA . GLN A 1 10 ? 4.198 19.666 19.189 1.00 0.00 10 GLN A CA 4
ATOM 2570 C C . GLN A 1 10 ? 3.462 19.022 18.019 1.00 0.00 10 GLN A C 4
ATOM 2571 O O . GLN A 1 10 ? 2.294 18.651 18.137 1.00 0.00 10 GLN A O 4
ATOM 2585 N N . GLN A 1 11 ? 4.153 18.892 16.891 1.00 0.00 11 GLN A N 4
ATOM 2586 C CA . GLN A 1 11 ? 3.563 18.294 15.699 1.00 0.00 11 GLN A CA 4
ATOM 2587 C C . GLN A 1 11 ? 4.400 17.116 15.211 1.00 0.00 11 GLN A C 4
ATOM 2588 O O . GLN A 1 11 ? 5.446 17.301 14.590 1.00 0.00 11 GLN A O 4
ATOM 2602 N N . GLU A 1 12 ? 3.931 15.905 15.497 1.00 0.00 12 GLU A N 4
ATOM 2603 C CA . GLU A 1 12 ? 4.638 14.697 15.088 1.00 0.00 12 GLU A CA 4
ATOM 2604 C C . GLU A 1 12 ? 3.721 13.774 14.291 1.00 0.00 12 GLU A C 4
ATOM 2605 O O . GLU A 1 12 ? 3.100 12.867 14.846 1.00 0.00 12 GLU A O 4
ATOM 2617 N N . ASP A 1 13 ? 3.641 14.012 12.986 1.00 0.00 13 ASP A N 4
ATOM 2618 C CA . ASP A 1 13 ? 2.800 13.202 12.111 1.00 0.00 13 ASP A CA 4
ATOM 2619 C C . ASP A 1 13 ? 3.049 13.548 10.646 1.00 0.00 13 ASP A C 4
ATOM 2620 O O . ASP A 1 13 ? 3.537 14.632 10.328 1.00 0.00 13 ASP A O 4
ATOM 2629 N N . SER A 1 14 ? 2.712 12.618 9.759 1.00 0.00 14 SER A N 4
ATOM 2630 C CA . SER A 1 14 ? 2.904 12.821 8.328 1.00 0.00 14 SER A CA 4
ATOM 2631 C C . SER A 1 14 ? 1.964 11.930 7.521 1.00 0.00 14 SER A C 4
ATOM 2632 O O . SER A 1 14 ? 1.218 11.127 8.083 1.00 0.00 14 SER A O 4
ATOM 2640 N N . SER A 1 15 ? 2.006 12.078 6.201 1.00 0.00 15 SER A N 4
ATOM 2641 C CA . SER A 1 15 ? 1.156 11.290 5.316 1.00 0.00 15 SER A CA 4
ATOM 2642 C C . SER A 1 15 ? 1.942 10.145 4.685 1.00 0.00 15 SER A C 4
ATOM 2643 O O . SER A 1 15 ? 1.453 9.020 4.592 1.00 0.00 15 SER A O 4
ATOM 2651 N N . GLU A 1 16 ? 3.164 10.442 4.253 1.00 0.00 16 GLU A N 4
ATOM 2652 C CA . GLU A 1 16 ? 4.018 9.438 3.630 1.00 0.00 16 GLU A CA 4
ATOM 2653 C C . GLU A 1 16 ? 4.817 8.674 4.682 1.00 0.00 16 GLU A C 4
ATOM 2654 O O . GLU A 1 16 ? 6.019 8.459 4.529 1.00 0.00 16 GLU A O 4
ATOM 2666 N N . SER A 1 17 ? 4.139 8.268 5.751 1.00 0.00 17 SER A N 4
ATOM 2667 C CA . SER A 1 17 ? 4.785 7.532 6.832 1.00 0.00 17 SER A CA 4
ATOM 2668 C C . SER A 1 17 ? 4.477 6.041 6.734 1.00 0.00 17 SER A C 4
ATOM 2669 O O . SER A 1 17 ? 3.365 5.647 6.381 1.00 0.00 17 SER A O 4
ATOM 2677 N N . CYS A 1 18 ? 5.469 5.216 7.049 1.00 0.00 18 CYS A N 4
ATOM 2678 C CA . CYS A 1 18 ? 5.307 3.768 6.997 1.00 0.00 18 CYS A CA 4
ATOM 2679 C C . CYS A 1 18 ? 4.328 3.292 8.067 1.00 0.00 18 CYS A C 4
ATOM 2680 O O . CYS A 1 18 ? 4.508 3.567 9.253 1.00 0.00 18 CYS A O 4
ATOM 2687 N N . TRP A 1 19 ? 3.294 2.577 7.639 1.00 0.00 19 TRP A N 4
ATOM 2688 C CA . TRP A 1 19 ? 2.288 2.062 8.560 1.00 0.00 19 TRP A CA 4
ATOM 2689 C C . TRP A 1 19 ? 2.923 1.162 9.613 1.00 0.00 19 TRP A C 4
ATOM 2690 O O . TRP A 1 19 ? 2.561 1.214 10.788 1.00 0.00 19 TRP A O 4
ATOM 2711 N N . ASN A 1 20 ? 3.873 0.336 9.185 1.00 0.00 20 ASN A N 4
ATOM 2712 C CA . ASN A 1 20 ? 4.558 -0.577 10.092 1.00 0.00 20 ASN A CA 4
ATOM 2713 C C . ASN A 1 20 ? 5.442 0.191 11.071 1.00 0.00 20 ASN A C 4
ATOM 2714 O O . ASN A 1 20 ? 5.102 0.341 12.245 1.00 0.00 20 ASN A O 4
ATOM 2725 N N . CYS A 1 21 ? 6.577 0.676 10.580 1.00 0.00 21 CYS A N 4
ATOM 2726 C CA . CYS A 1 21 ? 7.510 1.429 11.409 1.00 0.00 21 CYS A CA 4
ATOM 2727 C C . CYS A 1 21 ? 6.885 2.739 11.880 1.00 0.00 21 CYS A C 4
ATOM 2728 O O . CYS A 1 21 ? 6.598 2.913 13.063 1.00 0.00 21 CYS A O 4
ATOM 2735 N N . GLY A 1 22 ? 6.676 3.659 10.942 1.00 0.00 22 GLY A N 4
ATOM 2736 C CA . GLY A 1 22 ? 6.086 4.941 11.279 1.00 0.00 22 GLY A CA 4
ATOM 2737 C C . GLY A 1 22 ? 7.020 6.101 10.995 1.00 0.00 22 GLY A C 4
ATOM 2738 O O . GLY A 1 22 ? 6.592 7.255 10.956 1.00 0.00 22 GLY A O 4
ATOM 2742 N N . ARG A 1 23 ? 8.298 5.796 10.798 1.00 0.00 23 ARG A N 4
ATOM 2743 C CA . ARG A 1 23 ? 9.295 6.822 10.519 1.00 0.00 23 ARG A CA 4
ATOM 2744 C C . ARG A 1 23 ? 9.063 7.447 9.147 1.00 0.00 23 ARG A C 4
ATOM 2745 O O . ARG A 1 23 ? 8.648 8.601 9.039 1.00 0.00 23 ARG A O 4
ATOM 2766 N N . LYS A 1 24 ? 9.333 6.676 8.098 1.00 0.00 24 LYS A N 4
ATOM 2767 C CA . LYS A 1 24 ? 9.153 7.152 6.732 1.00 0.00 24 LYS A CA 4
ATOM 2768 C C . LYS A 1 24 ? 8.680 6.024 5.821 1.00 0.00 24 LYS A C 4
ATOM 2769 O O . LYS A 1 24 ? 8.958 4.852 6.073 1.00 0.00 24 LYS A O 4
ATOM 2788 N N . ALA A 1 25 ? 7.966 6.386 4.760 1.00 0.00 25 ALA A N 4
ATOM 2789 C CA . ALA A 1 25 ? 7.458 5.404 3.810 1.00 0.00 25 ALA A CA 4
ATOM 2790 C C . ALA A 1 25 ? 7.940 5.708 2.396 1.00 0.00 25 ALA A C 4
ATOM 2791 O O . ALA A 1 25 ? 7.809 6.833 1.914 1.00 0.00 25 ALA A O 4
ATOM 2798 N N . SER A 1 26 ? 8.499 4.699 1.736 1.00 0.00 26 SER A N 4
ATOM 2799 C CA . SER A 1 26 ? 9.005 4.860 0.378 1.00 0.00 26 SER A CA 4
ATOM 2800 C C . SER A 1 26 ? 8.121 4.122 -0.623 1.00 0.00 26 SER A C 4
ATOM 2801 O O . SER A 1 26 ? 7.888 4.601 -1.732 1.00 0.00 26 SER A O 4
ATOM 2809 N N . GLU A 1 27 ? 7.631 2.953 -0.220 1.00 0.00 27 GLU A N 4
ATOM 2810 C CA . GLU A 1 27 ? 6.773 2.148 -1.082 1.00 0.00 27 GLU A CA 4
ATOM 2811 C C . GLU A 1 27 ? 5.312 2.268 -0.659 1.00 0.00 27 GLU A C 4
ATOM 2812 O O . GLU A 1 27 ? 4.982 2.990 0.282 1.00 0.00 27 GLU A O 4
ATOM 2824 N N . THR A 1 28 ? 4.438 1.553 -1.362 1.00 0.00 28 THR A N 4
ATOM 2825 C CA . THR A 1 28 ? 3.012 1.580 -1.062 1.00 0.00 28 THR A CA 4
ATOM 2826 C C . THR A 1 28 ? 2.324 0.311 -1.551 1.00 0.00 28 THR A C 4
ATOM 2827 O O . THR A 1 28 ? 2.682 -0.240 -2.593 1.00 0.00 28 THR A O 4
ATOM 2838 N N . CYS A 1 29 ? 1.333 -0.149 -0.794 1.00 0.00 29 CYS A N 4
ATOM 2839 C CA . CYS A 1 29 ? 0.593 -1.354 -1.151 1.00 0.00 29 CYS A CA 4
ATOM 2840 C C . CYS A 1 29 ? 0.174 -1.320 -2.618 1.00 0.00 29 CYS A C 4
ATOM 2841 O O . CYS A 1 29 ? -0.579 -0.442 -3.039 1.00 0.00 29 CYS A O 4
ATOM 2848 N N . SER A 1 30 ? 0.666 -2.283 -3.391 1.00 0.00 30 SER A N 4
ATOM 2849 C CA . SER A 1 30 ? 0.346 -2.362 -4.811 1.00 0.00 30 SER A CA 4
ATOM 2850 C C . SER A 1 30 ? -1.002 -3.043 -5.027 1.00 0.00 30 SER A C 4
ATOM 2851 O O . SER A 1 30 ? -1.211 -3.729 -6.026 1.00 0.00 30 SER A O 4
ATOM 2859 N N . GLY A 1 31 ? -1.915 -2.847 -4.080 1.00 0.00 31 GLY A N 4
ATOM 2860 C CA . GLY A 1 31 ? -3.232 -3.448 -4.183 1.00 0.00 31 GLY A CA 4
ATOM 2861 C C . GLY A 1 31 ? -4.347 -2.444 -3.965 1.00 0.00 31 GLY A C 4
ATOM 2862 O O . GLY A 1 31 ? -5.381 -2.499 -4.631 1.00 0.00 31 GLY A O 4
ATOM 2866 N N . CYS A 1 32 ? -4.137 -1.526 -3.028 1.00 0.00 32 CYS A N 4
ATOM 2867 C CA . CYS A 1 32 ? -5.133 -0.506 -2.721 1.00 0.00 32 CYS A CA 4
ATOM 2868 C C . CYS A 1 32 ? -4.529 0.892 -2.821 1.00 0.00 32 CYS A C 4
ATOM 2869 O O . CYS A 1 32 ? -5.248 1.883 -2.941 1.00 0.00 32 CYS A O 4
ATOM 2876 N N . ASN A 1 33 ? -3.202 0.962 -2.772 1.00 0.00 33 ASN A N 4
ATOM 2877 C CA . ASN A 1 33 ? -2.501 2.238 -2.857 1.00 0.00 33 ASN A CA 4
ATOM 2878 C C . ASN A 1 33 ? -2.847 3.129 -1.668 1.00 0.00 33 ASN A C 4
ATOM 2879 O O . ASN A 1 33 ? -2.940 4.350 -1.799 1.00 0.00 33 ASN A O 4
ATOM 2890 N N . THR A 1 34 ? -3.036 2.511 -0.507 1.00 0.00 34 THR A N 4
ATOM 2891 C CA . THR A 1 34 ? -3.372 3.247 0.705 1.00 0.00 34 THR A CA 4
ATOM 2892 C C . THR A 1 34 ? -2.348 2.991 1.805 1.00 0.00 34 THR A C 4
ATOM 2893 O O . THR A 1 34 ? -1.916 3.917 2.491 1.00 0.00 34 THR A O 4
ATOM 2904 N N . ALA A 1 35 ? -1.963 1.730 1.968 1.00 0.00 35 ALA A N 4
ATOM 2905 C CA . ALA A 1 35 ? -0.988 1.353 2.983 1.00 0.00 35 ALA A CA 4
ATOM 2906 C C . ALA A 1 35 ? 0.423 1.750 2.563 1.00 0.00 35 ALA A C 4
ATOM 2907 O O . ALA A 1 35 ? 0.920 1.307 1.527 1.00 0.00 35 ALA A O 4
ATOM 2914 N N . ARG A 1 36 ? 1.064 2.587 3.372 1.00 0.00 36 ARG A N 4
ATOM 2915 C CA . ARG A 1 36 ? 2.417 3.045 3.082 1.00 0.00 36 ARG A CA 4
ATOM 2916 C C . ARG A 1 36 ? 3.450 2.173 3.791 1.00 0.00 36 ARG A C 4
ATOM 2917 O O . ARG A 1 36 ? 3.169 1.585 4.835 1.00 0.00 36 ARG A O 4
ATOM 2938 N N . TYR A 1 37 ? 4.644 2.093 3.215 1.00 0.00 37 TYR A N 4
ATOM 2939 C CA . TYR A 1 37 ? 5.718 1.291 3.790 1.00 0.00 37 TYR A CA 4
ATOM 2940 C C . TYR A 1 37 ? 7.082 1.878 3.442 1.00 0.00 37 TYR A C 4
ATOM 2941 O O . TYR A 1 37 ? 7.253 2.507 2.397 1.00 0.00 37 TYR A O 4
ATOM 2959 N N . CYS A 1 38 ? 8.053 1.666 4.324 1.00 0.00 38 CYS A N 4
ATOM 2960 C CA . CYS A 1 38 ? 9.404 2.172 4.113 1.00 0.00 38 CYS A CA 4
ATOM 2961 C C . CYS A 1 38 ? 10.120 1.372 3.028 1.00 0.00 38 CYS A C 4
ATOM 2962 O O . CYS A 1 38 ? 11.213 1.735 2.595 1.00 0.00 38 CYS A O 4
ATOM 2969 N N . GLY A 1 39 ? 9.496 0.281 2.595 1.00 0.00 39 GLY A N 4
ATOM 2970 C CA . GLY A 1 39 ? 10.088 -0.552 1.565 1.00 0.00 39 GLY A CA 4
ATOM 2971 C C . GLY A 1 39 ? 9.271 -1.798 1.286 1.00 0.00 39 GLY A C 4
ATOM 2972 O O . GLY A 1 39 ? 8.580 -2.305 2.169 1.00 0.00 39 GLY A O 4
ATOM 2976 N N . SER A 1 40 ? 9.348 -2.291 0.054 1.00 0.00 40 SER A N 4
ATOM 2977 C CA . SER A 1 40 ? 8.605 -3.482 -0.341 1.00 0.00 40 SER A CA 4
ATOM 2978 C C . SER A 1 40 ? 8.699 -4.561 0.733 1.00 0.00 40 SER A C 4
ATOM 2979 O O . SER A 1 40 ? 7.706 -5.205 1.071 1.00 0.00 40 SER A O 4
ATOM 2987 N N . PHE A 1 41 ? 9.902 -4.754 1.265 1.00 0.00 41 PHE A N 4
ATOM 2988 C CA . PHE A 1 41 ? 10.128 -5.757 2.299 1.00 0.00 41 PHE A CA 4
ATOM 2989 C C . PHE A 1 41 ? 9.160 -5.565 3.463 1.00 0.00 41 PHE A C 4
ATOM 2990 O O . PHE A 1 41 ? 8.505 -6.510 3.903 1.00 0.00 41 PHE A O 4
ATOM 3007 N N . CYS A 1 42 ? 9.077 -4.335 3.959 1.00 0.00 42 CYS A N 4
ATOM 3008 C CA . CYS A 1 42 ? 8.191 -4.017 5.072 1.00 0.00 42 CYS A CA 4
ATOM 3009 C C . CYS A 1 42 ? 6.736 -4.294 4.706 1.00 0.00 42 CYS A C 4
ATOM 3010 O O . CYS A 1 42 ? 5.915 -4.598 5.572 1.00 0.00 42 CYS A O 4
ATOM 3017 N N . GLN A 1 43 ? 6.425 -4.188 3.418 1.00 0.00 43 GLN A N 4
ATOM 3018 C CA . GLN A 1 43 ? 5.069 -4.427 2.938 1.00 0.00 43 GLN A CA 4
ATOM 3019 C C . GLN A 1 43 ? 4.740 -5.916 2.955 1.00 0.00 43 GLN A C 4
ATOM 3020 O O . GLN A 1 43 ? 3.672 -6.321 3.416 1.00 0.00 43 GLN A O 4
ATOM 3034 N N . HIS A 1 44 ? 5.664 -6.727 2.451 1.00 0.00 44 HIS A N 4
ATOM 3035 C CA . HIS A 1 44 ? 5.472 -8.172 2.409 1.00 0.00 44 HIS A CA 4
ATOM 3036 C C . HIS A 1 44 ? 5.138 -8.717 3.794 1.00 0.00 44 HIS A C 4
ATOM 3037 O O . HIS A 1 44 ? 4.203 -9.501 3.956 1.00 0.00 44 HIS A O 4
ATOM 3052 N N . LYS A 1 45 ? 5.908 -8.296 4.792 1.00 0.00 45 LYS A N 4
ATOM 3053 C CA . LYS A 1 45 ? 5.694 -8.739 6.164 1.00 0.00 45 LYS A CA 4
ATOM 3054 C C . LYS A 1 45 ? 4.426 -8.122 6.745 1.00 0.00 45 LYS A C 4
ATOM 3055 O O . LYS A 1 45 ? 3.762 -8.723 7.589 1.00 0.00 45 LYS A O 4
ATOM 3074 N N . ASP A 1 46 ? 4.096 -6.920 6.286 1.00 0.00 46 ASP A N 4
ATOM 3075 C CA . ASP A 1 46 ? 2.905 -6.222 6.758 1.00 0.00 46 ASP A CA 4
ATOM 3076 C C . ASP A 1 46 ? 1.765 -6.352 5.753 1.00 0.00 46 ASP A C 4
ATOM 3077 O O . ASP A 1 46 ? 0.773 -5.626 5.827 1.00 0.00 46 ASP A O 4
ATOM 3086 N N . TRP A 1 47 ? 1.913 -7.280 4.815 1.00 0.00 47 TRP A N 4
ATOM 3087 C CA . TRP A 1 47 ? 0.896 -7.504 3.794 1.00 0.00 47 TRP A CA 4
ATOM 3088 C C . TRP A 1 47 ? -0.119 -8.544 4.256 1.00 0.00 47 TRP A C 4
ATOM 3089 O O . TRP A 1 47 ? -1.287 -8.227 4.479 1.00 0.00 47 TRP A O 4
ATOM 3110 N N . GLU A 1 48 ? 0.335 -9.785 4.399 1.00 0.00 48 GLU A N 4
ATOM 3111 C CA . GLU A 1 48 ? -0.536 -10.871 4.835 1.00 0.00 48 GLU A CA 4
ATOM 3112 C C . GLU A 1 48 ? -1.478 -10.403 5.941 1.00 0.00 48 GLU A C 4
ATOM 3113 O O . GLU A 1 48 ? -2.553 -10.969 6.137 1.00 0.00 48 GLU A O 4
ATOM 3125 N N . LYS A 1 49 ? -1.065 -9.365 6.661 1.00 0.00 49 LYS A N 4
ATOM 3126 C CA . LYS A 1 49 ? -1.870 -8.818 7.747 1.00 0.00 49 LYS A CA 4
ATOM 3127 C C . LYS A 1 49 ? -2.720 -7.650 7.259 1.00 0.00 49 LYS A C 4
ATOM 3128 O O . LYS A 1 49 ? -3.886 -7.518 7.633 1.00 0.00 49 LYS A O 4
ATOM 3147 N N . HIS A 1 50 ? -2.130 -6.803 6.421 1.00 0.00 50 HIS A N 4
ATOM 3148 C CA . HIS A 1 50 ? -2.834 -5.646 5.880 1.00 0.00 50 HIS A CA 4
ATOM 3149 C C . HIS A 1 50 ? -3.921 -6.081 4.902 1.00 0.00 50 HIS A C 4
ATOM 3150 O O . HIS A 1 50 ? -5.078 -5.674 5.022 1.00 0.00 50 HIS A O 4
ATOM 3165 N N . HIS A 1 51 ? -3.543 -6.908 3.933 1.00 0.00 51 HIS A N 4
ATOM 3166 C CA . HIS A 1 51 ? -4.485 -7.398 2.933 1.00 0.00 51 HIS A CA 4
ATOM 3167 C C . HIS A 1 51 ? -5.801 -7.814 3.585 1.00 0.00 51 HIS A C 4
ATOM 3168 O O . HIS A 1 51 ? -6.838 -7.884 2.925 1.00 0.00 51 HIS A O 4
ATOM 3183 N N . HIS A 1 52 ? -5.751 -8.090 4.884 1.00 0.00 52 HIS A N 4
ATOM 3184 C CA . HIS A 1 52 ? -6.938 -8.500 5.625 1.00 0.00 52 HIS A CA 4
ATOM 3185 C C . HIS A 1 52 ? -7.984 -7.389 5.632 1.00 0.00 52 HIS A C 4
ATOM 3186 O O . HIS A 1 52 ? -9.095 -7.572 6.132 1.00 0.00 52 HIS A O 4
ATOM 3201 N N . ILE A 1 53 ? -7.622 -6.238 5.076 1.00 0.00 53 ILE A N 4
ATOM 3202 C CA . ILE A 1 53 ? -8.529 -5.099 5.018 1.00 0.00 53 ILE A CA 4
ATOM 3203 C C . ILE A 1 53 ? -8.754 -4.647 3.579 1.00 0.00 53 ILE A C 4
ATOM 3204 O O . ILE A 1 53 ? -9.830 -4.161 3.230 1.00 0.00 53 ILE A O 4
ATOM 3220 N N . CYS A 1 54 ? -7.731 -4.813 2.746 1.00 0.00 54 CYS A N 4
ATOM 3221 C CA . CYS A 1 54 ? -7.816 -4.424 1.344 1.00 0.00 54 CYS A CA 4
ATOM 3222 C C . CYS A 1 54 ? -7.892 -5.653 0.442 1.00 0.00 54 CYS A C 4
ATOM 3223 O O . CYS A 1 54 ? -7.569 -6.764 0.862 1.00 0.00 54 CYS A O 4
ATOM 3230 N N . SER A 1 55 ? -8.319 -5.444 -0.799 1.00 0.00 55 SER A N 4
ATOM 3231 C CA . SER A 1 55 ? -8.441 -6.535 -1.759 1.00 0.00 55 SER A CA 4
ATOM 3232 C C . SER A 1 55 ? -7.066 -7.070 -2.150 1.00 0.00 55 SER A C 4
ATOM 3233 O O . SER A 1 55 ? -6.731 -8.219 -1.866 1.00 0.00 55 SER A O 4
ATOM 3241 N N . GLY A 1 56 ? -6.274 -6.226 -2.805 1.00 0.00 56 GLY A N 4
ATOM 3242 C CA . GLY A 1 56 ? -4.945 -6.631 -3.225 1.00 0.00 56 GLY A CA 4
ATOM 3243 C C . GLY A 1 56 ? -4.824 -6.748 -4.732 1.00 0.00 56 GLY A C 4
ATOM 3244 O O . GLY A 1 56 ? -5.820 -6.784 -5.455 1.00 0.00 56 GLY A O 4
ATOM 3248 N N . PRO A 1 57 ? -3.579 -6.808 -5.226 1.00 0.00 57 PRO A N 4
ATOM 3249 C CA . PRO A 1 57 ? -3.302 -6.921 -6.661 1.00 0.00 57 PRO A CA 4
ATOM 3250 C C . PRO A 1 57 ? -3.695 -8.284 -7.222 1.00 0.00 57 PRO A C 4
ATOM 3251 O O . PRO A 1 57 ? -3.935 -8.426 -8.421 1.00 0.00 57 PRO A O 4
ATOM 3262 N N . SER A 1 58 ? -3.759 -9.282 -6.347 1.00 0.00 58 SER A N 4
ATOM 3263 C CA . SER A 1 58 ? -4.120 -10.635 -6.756 1.00 0.00 58 SER A CA 4
ATOM 3264 C C . SER A 1 58 ? -5.576 -10.935 -6.415 1.00 0.00 58 SER A C 4
ATOM 3265 O O . SER A 1 58 ? -5.875 -11.518 -5.373 1.00 0.00 58 SER A O 4
ATOM 3273 N N . SER A 1 59 ? -6.480 -10.531 -7.303 1.00 0.00 59 SER A N 4
ATOM 3274 C CA . SER A 1 59 ? -7.906 -10.752 -7.096 1.00 0.00 59 SER A CA 4
ATOM 3275 C C . SER A 1 59 ? -8.354 -12.055 -7.751 1.00 0.00 59 SER A C 4
ATOM 3276 O O . SER A 1 59 ? -8.846 -12.963 -7.082 1.00 0.00 59 SER A O 4
ATOM 3284 N N . GLY A 1 60 ? -8.180 -12.139 -9.067 1.00 0.00 60 GLY A N 4
ATOM 3285 C CA . GLY A 1 60 ? -8.572 -13.334 -9.792 1.00 0.00 60 GLY A CA 4
ATOM 3286 C C . GLY A 1 60 ? -7.415 -13.960 -10.546 1.00 0.00 60 GLY A C 4
ATOM 3287 O O . GLY A 1 60 ? -7.558 -14.244 -11.734 1.00 0.00 60 GLY A O 4
ATOM 3293 N N . GLY A 1 1 ? -19.195 40.884 30.838 1.00 0.00 1 GLY A N 5
ATOM 3294 C CA . GLY A 1 1 ? -19.086 39.659 30.067 1.00 0.00 1 GLY A CA 5
ATOM 3295 C C . GLY A 1 1 ? -17.663 39.372 29.633 1.00 0.00 1 GLY A C 5
ATOM 3296 O O . GLY A 1 1 ? -17.225 39.825 28.576 1.00 0.00 1 GLY A O 5
ATOM 3300 N N . SER A 1 2 ? -16.937 38.618 30.452 1.00 0.00 2 SER A N 5
ATOM 3301 C CA . SER A 1 2 ? -15.552 38.275 30.150 1.00 0.00 2 SER A CA 5
ATOM 3302 C C . SER A 1 2 ? -15.264 36.818 30.500 1.00 0.00 2 SER A C 5
ATOM 3303 O O . SER A 1 2 ? -15.625 36.344 31.577 1.00 0.00 2 SER A O 5
ATOM 3311 N N . SER A 1 3 ? -14.611 36.113 29.581 1.00 0.00 3 SER A N 5
ATOM 3312 C CA . SER A 1 3 ? -14.277 34.709 29.790 1.00 0.00 3 SER A CA 5
ATOM 3313 C C . SER A 1 3 ? -13.416 34.180 28.647 1.00 0.00 3 SER A C 5
ATOM 3314 O O . SER A 1 3 ? -13.704 34.420 27.475 1.00 0.00 3 SER A O 5
ATOM 3322 N N . GLY A 1 4 ? -12.356 33.457 28.998 1.00 0.00 4 GLY A N 5
ATOM 3323 C CA . GLY A 1 4 ? -11.469 32.905 27.991 1.00 0.00 4 GLY A CA 5
ATOM 3324 C C . GLY A 1 4 ? -11.576 31.397 27.889 1.00 0.00 4 GLY A C 5
ATOM 3325 O O . GLY A 1 4 ? -12.537 30.801 28.376 1.00 0.00 4 GLY A O 5
ATOM 3329 N N . SER A 1 5 ? -10.588 30.777 27.251 1.00 0.00 5 SER A N 5
ATOM 3330 C CA . SER A 1 5 ? -10.578 29.328 27.081 1.00 0.00 5 SER A CA 5
ATOM 3331 C C . SER A 1 5 ? -9.171 28.827 26.772 1.00 0.00 5 SER A C 5
ATOM 3332 O O . SER A 1 5 ? -8.270 29.614 26.481 1.00 0.00 5 SER A O 5
ATOM 3340 N N . SER A 1 6 ? -8.990 27.512 26.837 1.00 0.00 6 SER A N 5
ATOM 3341 C CA . SER A 1 6 ? -7.691 26.905 26.568 1.00 0.00 6 SER A CA 5
ATOM 3342 C C . SER A 1 6 ? -7.422 26.840 25.068 1.00 0.00 6 SER A C 5
ATOM 3343 O O . SER A 1 6 ? -8.282 27.180 24.256 1.00 0.00 6 SER A O 5
ATOM 3351 N N . GLY A 1 7 ? -6.220 26.401 24.707 1.00 0.00 7 GLY A N 5
ATOM 3352 C CA . GLY A 1 7 ? -5.858 26.300 23.305 1.00 0.00 7 GLY A CA 5
ATOM 3353 C C . GLY A 1 7 ? -6.119 24.919 22.737 1.00 0.00 7 GLY A C 5
ATOM 3354 O O . GLY A 1 7 ? -6.029 23.920 23.451 1.00 0.00 7 GLY A O 5
ATOM 3358 N N . ILE A 1 8 ? -6.445 24.862 21.450 1.00 0.00 8 ILE A N 5
ATOM 3359 C CA . ILE A 1 8 ? -6.720 23.593 20.788 1.00 0.00 8 ILE A CA 5
ATOM 3360 C C . ILE A 1 8 ? -5.902 23.452 19.509 1.00 0.00 8 ILE A C 5
ATOM 3361 O O . ILE A 1 8 ? -5.648 24.433 18.811 1.00 0.00 8 ILE A O 5
ATOM 3377 N N . ASN A 1 9 ? -5.494 22.224 19.206 1.00 0.00 9 ASN A N 5
ATOM 3378 C CA . ASN A 1 9 ? -4.705 21.953 18.010 1.00 0.00 9 ASN A CA 5
ATOM 3379 C C . ASN A 1 9 ? -4.570 20.452 17.776 1.00 0.00 9 ASN A C 5
ATOM 3380 O O . ASN A 1 9 ? -3.856 19.762 18.504 1.00 0.00 9 ASN A O 5
ATOM 3391 N N . GLN A 1 10 ? -5.260 19.953 16.755 1.00 0.00 10 GLN A N 5
ATOM 3392 C CA . GLN A 1 10 ? -5.217 18.533 16.425 1.00 0.00 10 GLN A CA 5
ATOM 3393 C C . GLN A 1 10 ? -4.542 18.308 15.076 1.00 0.00 10 GLN A C 5
ATOM 3394 O O . GLN A 1 10 ? -4.596 19.165 14.194 1.00 0.00 10 GLN A O 5
ATOM 3408 N N . GLN A 1 11 ? -3.907 17.151 14.923 1.00 0.00 11 GLN A N 5
ATOM 3409 C CA . GLN A 1 11 ? -3.220 16.815 13.681 1.00 0.00 11 GLN A CA 5
ATOM 3410 C C . GLN A 1 11 ? -4.090 15.920 12.804 1.00 0.00 11 GLN A C 5
ATOM 3411 O O . GLN A 1 11 ? -4.669 14.944 13.278 1.00 0.00 11 GLN A O 5
ATOM 3425 N N . GLU A 1 12 ? -4.176 16.262 11.522 1.00 0.00 12 GLU A N 5
ATOM 3426 C CA . GLU A 1 12 ? -4.977 15.490 10.579 1.00 0.00 12 GLU A CA 5
ATOM 3427 C C . GLU A 1 12 ? -4.684 15.913 9.142 1.00 0.00 12 GLU A C 5
ATOM 3428 O O . GLU A 1 12 ? -5.066 17.002 8.715 1.00 0.00 12 GLU A O 5
ATOM 3440 N N . ASP A 1 13 ? -4.004 15.044 8.403 1.00 0.00 13 ASP A N 5
ATOM 3441 C CA . ASP A 1 13 ? -3.659 15.326 7.014 1.00 0.00 13 ASP A CA 5
ATOM 3442 C C . ASP A 1 13 ? -2.994 14.117 6.363 1.00 0.00 13 ASP A C 5
ATOM 3443 O O . ASP A 1 13 ? -2.065 13.533 6.920 1.00 0.00 13 ASP A O 5
ATOM 3452 N N . SER A 1 14 ? -3.477 13.748 5.181 1.00 0.00 14 SER A N 5
ATOM 3453 C CA . SER A 1 14 ? -2.933 12.606 4.456 1.00 0.00 14 SER A CA 5
ATOM 3454 C C . SER A 1 14 ? -1.416 12.541 4.604 1.00 0.00 14 SER A C 5
ATOM 3455 O O . SER A 1 14 ? -0.686 13.303 3.971 1.00 0.00 14 SER A O 5
ATOM 3463 N N . SER A 1 15 ? -0.949 11.624 5.446 1.00 0.00 15 SER A N 5
ATOM 3464 C CA . SER A 1 15 ? 0.481 11.461 5.681 1.00 0.00 15 SER A CA 5
ATOM 3465 C C . SER A 1 15 ? 1.048 10.335 4.822 1.00 0.00 15 SER A C 5
ATOM 3466 O O . SER A 1 15 ? 0.314 9.460 4.364 1.00 0.00 15 SER A O 5
ATOM 3474 N N . GLU A 1 16 ? 2.360 10.365 4.608 1.00 0.00 16 GLU A N 5
ATOM 3475 C CA . GLU A 1 16 ? 3.026 9.348 3.803 1.00 0.00 16 GLU A CA 5
ATOM 3476 C C . GLU A 1 16 ? 4.102 8.632 4.614 1.00 0.00 16 GLU A C 5
ATOM 3477 O O . GLU A 1 16 ? 5.232 8.466 4.155 1.00 0.00 16 GLU A O 5
ATOM 3489 N N . SER A 1 17 ? 3.743 8.210 5.822 1.00 0.00 17 SER A N 5
ATOM 3490 C CA . SER A 1 17 ? 4.679 7.516 6.699 1.00 0.00 17 SER A CA 5
ATOM 3491 C C . SER A 1 17 ? 4.393 6.017 6.720 1.00 0.00 17 SER A C 5
ATOM 3492 O O . SER A 1 17 ? 3.249 5.589 6.566 1.00 0.00 17 SER A O 5
ATOM 3500 N N . CYS A 1 18 ? 5.442 5.224 6.912 1.00 0.00 18 CYS A N 5
ATOM 3501 C CA . CYS A 1 18 ? 5.307 3.773 6.954 1.00 0.00 18 CYS A CA 5
ATOM 3502 C C . CYS A 1 18 ? 4.345 3.348 8.060 1.00 0.00 18 CYS A C 5
ATOM 3503 O O . CYS A 1 18 ? 4.553 3.663 9.231 1.00 0.00 18 CYS A O 5
ATOM 3510 N N . TRP A 1 19 ? 3.294 2.631 7.679 1.00 0.00 19 TRP A N 5
ATOM 3511 C CA . TRP A 1 19 ? 2.301 2.162 8.638 1.00 0.00 19 TRP A CA 5
ATOM 3512 C C . TRP A 1 19 ? 2.947 1.288 9.707 1.00 0.00 19 TRP A C 5
ATOM 3513 O O . TRP A 1 19 ? 2.625 1.397 10.889 1.00 0.00 19 TRP A O 5
ATOM 3534 N N . ASN A 1 20 ? 3.861 0.420 9.284 1.00 0.00 20 ASN A N 5
ATOM 3535 C CA . ASN A 1 20 ? 4.552 -0.473 10.206 1.00 0.00 20 ASN A CA 5
ATOM 3536 C C . ASN A 1 20 ? 5.433 0.316 11.170 1.00 0.00 20 ASN A C 5
ATOM 3537 O O . ASN A 1 20 ? 5.096 0.481 12.343 1.00 0.00 20 ASN A O 5
ATOM 3548 N N . CYS A 1 21 ? 6.562 0.802 10.668 1.00 0.00 21 CYS A N 5
ATOM 3549 C CA . CYS A 1 21 ? 7.493 1.574 11.483 1.00 0.00 21 CYS A CA 5
ATOM 3550 C C . CYS A 1 21 ? 6.895 2.927 11.857 1.00 0.00 21 CYS A C 5
ATOM 3551 O O . CYS A 1 21 ? 6.537 3.162 13.010 1.00 0.00 21 CYS A O 5
ATOM 3558 N N . GLY A 1 22 ? 6.789 3.814 10.872 1.00 0.00 22 GLY A N 5
ATOM 3559 C CA . GLY A 1 22 ? 6.234 5.132 11.117 1.00 0.00 22 GLY A CA 5
ATOM 3560 C C . GLY A 1 22 ? 7.172 6.244 10.692 1.00 0.00 22 GLY A C 5
ATOM 3561 O O . GLY A 1 22 ? 6.728 7.321 10.292 1.00 0.00 22 GLY A O 5
ATOM 3565 N N . ARG A 1 23 ? 8.473 5.985 10.780 1.00 0.00 23 ARG A N 5
ATOM 3566 C CA . ARG A 1 23 ? 9.476 6.974 10.404 1.00 0.00 23 ARG A CA 5
ATOM 3567 C C . ARG A 1 23 ? 9.162 7.574 9.036 1.00 0.00 23 ARG A C 5
ATOM 3568 O O . ARG A 1 23 ? 8.745 8.727 8.932 1.00 0.00 23 ARG A O 5
ATOM 3589 N N . LYS A 1 24 ? 9.367 6.782 7.988 1.00 0.00 24 LYS A N 5
ATOM 3590 C CA . LYS A 1 24 ? 9.106 7.233 6.626 1.00 0.00 24 LYS A CA 5
ATOM 3591 C C . LYS A 1 24 ? 8.683 6.067 5.739 1.00 0.00 24 LYS A C 5
ATOM 3592 O O . LYS A 1 24 ? 9.047 4.919 5.992 1.00 0.00 24 LYS A O 5
ATOM 3611 N N . ALA A 1 25 ? 7.914 6.369 4.698 1.00 0.00 25 ALA A N 5
ATOM 3612 C CA . ALA A 1 25 ? 7.445 5.346 3.772 1.00 0.00 25 ALA A CA 5
ATOM 3613 C C . ALA A 1 25 ? 7.946 5.615 2.357 1.00 0.00 25 ALA A C 5
ATOM 3614 O O . ALA A 1 25 ? 7.752 6.704 1.816 1.00 0.00 25 ALA A O 5
ATOM 3621 N N . SER A 1 26 ? 8.593 4.617 1.764 1.00 0.00 26 SER A N 5
ATOM 3622 C CA . SER A 1 26 ? 9.126 4.748 0.413 1.00 0.00 26 SER A CA 5
ATOM 3623 C C . SER A 1 26 ? 8.238 4.025 -0.595 1.00 0.00 26 SER A C 5
ATOM 3624 O O . SER A 1 26 ? 8.086 4.467 -1.733 1.00 0.00 26 SER A O 5
ATOM 3632 N N . GLU A 1 27 ? 7.653 2.911 -0.166 1.00 0.00 27 GLU A N 5
ATOM 3633 C CA . GLU A 1 27 ? 6.780 2.126 -1.031 1.00 0.00 27 GLU A CA 5
ATOM 3634 C C . GLU A 1 27 ? 5.325 2.243 -0.586 1.00 0.00 27 GLU A C 5
ATOM 3635 O O . GLU A 1 27 ? 5.003 2.997 0.333 1.00 0.00 27 GLU A O 5
ATOM 3647 N N . THR A 1 28 ? 4.449 1.491 -1.245 1.00 0.00 28 THR A N 5
ATOM 3648 C CA . THR A 1 28 ? 3.028 1.511 -0.920 1.00 0.00 28 THR A CA 5
ATOM 3649 C C . THR A 1 28 ? 2.327 0.263 -1.443 1.00 0.00 28 THR A C 5
ATOM 3650 O O . THR A 1 28 ? 2.597 -0.194 -2.554 1.00 0.00 28 THR A O 5
ATOM 3661 N N . CYS A 1 29 ? 1.425 -0.285 -0.636 1.00 0.00 29 CYS A N 5
ATOM 3662 C CA . CYS A 1 29 ? 0.683 -1.481 -1.017 1.00 0.00 29 CYS A CA 5
ATOM 3663 C C . CYS A 1 29 ? 0.280 -1.426 -2.488 1.00 0.00 29 CYS A C 5
ATOM 3664 O O . CYS A 1 29 ? -0.461 -0.537 -2.906 1.00 0.00 29 CYS A O 5
ATOM 3671 N N . SER A 1 30 ? 0.774 -2.383 -3.267 1.00 0.00 30 SER A N 5
ATOM 3672 C CA . SER A 1 30 ? 0.468 -2.442 -4.692 1.00 0.00 30 SER A CA 5
ATOM 3673 C C . SER A 1 30 ? -0.889 -3.097 -4.930 1.00 0.00 30 SER A C 5
ATOM 3674 O O . SER A 1 30 ? -1.106 -3.751 -5.949 1.00 0.00 30 SER A O 5
ATOM 3682 N N . GLY A 1 31 ? -1.802 -2.915 -3.979 1.00 0.00 31 GLY A N 5
ATOM 3683 C CA . GLY A 1 31 ? -3.127 -3.494 -4.103 1.00 0.00 31 GLY A CA 5
ATOM 3684 C C . GLY A 1 31 ? -4.227 -2.465 -3.930 1.00 0.00 31 GLY A C 5
ATOM 3685 O O . GLY A 1 31 ? -5.226 -2.488 -4.649 1.00 0.00 31 GLY A O 5
ATOM 3689 N N . CYS A 1 32 ? -4.045 -1.562 -2.973 1.00 0.00 32 CYS A N 5
ATOM 3690 C CA . CYS A 1 32 ? -5.031 -0.521 -2.706 1.00 0.00 32 CYS A CA 5
ATOM 3691 C C . CYS A 1 32 ? -4.388 0.862 -2.751 1.00 0.00 32 CYS A C 5
ATOM 3692 O O . CYS A 1 32 ? -5.079 1.876 -2.837 1.00 0.00 32 CYS A O 5
ATOM 3699 N N . ASN A 1 33 ? -3.060 0.893 -2.693 1.00 0.00 33 ASN A N 5
ATOM 3700 C CA . ASN A 1 33 ? -2.323 2.151 -2.727 1.00 0.00 33 ASN A CA 5
ATOM 3701 C C . ASN A 1 33 ? -2.708 3.040 -1.548 1.00 0.00 33 ASN A C 5
ATOM 3702 O O . ASN A 1 33 ? -2.756 4.264 -1.668 1.00 0.00 33 ASN A O 5
ATOM 3713 N N . THR A 1 34 ? -2.982 2.414 -0.408 1.00 0.00 34 THR A N 5
ATOM 3714 C CA . THR A 1 34 ? -3.363 3.146 0.793 1.00 0.00 34 THR A CA 5
ATOM 3715 C C . THR A 1 34 ? -2.362 2.915 1.919 1.00 0.00 34 THR A C 5
ATOM 3716 O O . THR A 1 34 ? -1.947 3.856 2.596 1.00 0.00 34 THR A O 5
ATOM 3727 N N . ALA A 1 35 ? -1.977 1.658 2.114 1.00 0.00 35 ALA A N 5
ATOM 3728 C CA . ALA A 1 35 ? -1.022 1.305 3.157 1.00 0.00 35 ALA A CA 5
ATOM 3729 C C . ALA A 1 35 ? 0.403 1.648 2.735 1.00 0.00 35 ALA A C 5
ATOM 3730 O O . ALA A 1 35 ? 0.942 1.060 1.797 1.00 0.00 35 ALA A O 5
ATOM 3737 N N . ARG A 1 36 ? 1.008 2.604 3.433 1.00 0.00 36 ARG A N 5
ATOM 3738 C CA . ARG A 1 36 ? 2.370 3.026 3.129 1.00 0.00 36 ARG A CA 5
ATOM 3739 C C . ARG A 1 36 ? 3.386 2.143 3.847 1.00 0.00 36 ARG A C 5
ATOM 3740 O O . ARG A 1 36 ? 3.071 1.508 4.854 1.00 0.00 36 ARG A O 5
ATOM 3761 N N . TYR A 1 37 ? 4.605 2.106 3.321 1.00 0.00 37 TYR A N 5
ATOM 3762 C CA . TYR A 1 37 ? 5.667 1.298 3.909 1.00 0.00 37 TYR A CA 5
ATOM 3763 C C . TYR A 1 37 ? 7.039 1.885 3.590 1.00 0.00 37 TYR A C 5
ATOM 3764 O O . TYR A 1 37 ? 7.203 2.613 2.610 1.00 0.00 37 TYR A O 5
ATOM 3782 N N . CYS A 1 38 ? 8.021 1.564 4.425 1.00 0.00 38 CYS A N 5
ATOM 3783 C CA . CYS A 1 38 ? 9.380 2.058 4.234 1.00 0.00 38 CYS A CA 5
ATOM 3784 C C . CYS A 1 38 ? 10.112 1.240 3.174 1.00 0.00 38 CYS A C 5
ATOM 3785 O O . CYS A 1 38 ? 11.297 1.452 2.921 1.00 0.00 38 CYS A O 5
ATOM 3792 N N . GLY A 1 39 ? 9.396 0.306 2.556 1.00 0.00 39 GLY A N 5
ATOM 3793 C CA . GLY A 1 39 ? 9.993 -0.529 1.530 1.00 0.00 39 GLY A CA 5
ATOM 3794 C C . GLY A 1 39 ? 9.173 -1.772 1.244 1.00 0.00 39 GLY A C 5
ATOM 3795 O O . GLY A 1 39 ? 8.411 -2.230 2.095 1.00 0.00 39 GLY A O 5
ATOM 3799 N N . SER A 1 40 ? 9.329 -2.318 0.042 1.00 0.00 40 SER A N 5
ATOM 3800 C CA . SER A 1 40 ? 8.593 -3.512 -0.356 1.00 0.00 40 SER A CA 5
ATOM 3801 C C . SER A 1 40 ? 8.711 -4.602 0.705 1.00 0.00 40 SER A C 5
ATOM 3802 O O . SER A 1 40 ? 7.778 -5.375 0.923 1.00 0.00 40 SER A O 5
ATOM 3810 N N . PHE A 1 41 ? 9.865 -4.657 1.363 1.00 0.00 41 PHE A N 5
ATOM 3811 C CA . PHE A 1 41 ? 10.106 -5.652 2.401 1.00 0.00 41 PHE A CA 5
ATOM 3812 C C . PHE A 1 41 ? 9.146 -5.461 3.571 1.00 0.00 41 PHE A C 5
ATOM 3813 O O . PHE A 1 41 ? 8.531 -6.416 4.047 1.00 0.00 41 PHE A O 5
ATOM 3830 N N . CYS A 1 42 ? 9.024 -4.220 4.032 1.00 0.00 42 CYS A N 5
ATOM 3831 C CA . CYS A 1 42 ? 8.140 -3.902 5.147 1.00 0.00 42 CYS A CA 5
ATOM 3832 C C . CYS A 1 42 ? 6.680 -4.133 4.768 1.00 0.00 42 CYS A C 5
ATOM 3833 O O . CYS A 1 42 ? 5.827 -4.323 5.634 1.00 0.00 42 CYS A O 5
ATOM 3840 N N . GLN A 1 43 ? 6.403 -4.115 3.468 1.00 0.00 43 GLN A N 5
ATOM 3841 C CA . GLN A 1 43 ? 5.046 -4.322 2.975 1.00 0.00 43 GLN A CA 5
ATOM 3842 C C . GLN A 1 43 ? 4.719 -5.809 2.889 1.00 0.00 43 GLN A C 5
ATOM 3843 O O . GLN A 1 43 ? 3.700 -6.262 3.411 1.00 0.00 43 GLN A O 5
ATOM 3857 N N . HIS A 1 44 ? 5.589 -6.564 2.226 1.00 0.00 44 HIS A N 5
ATOM 3858 C CA . HIS A 1 44 ? 5.393 -8.001 2.072 1.00 0.00 44 HIS A CA 5
ATOM 3859 C C . HIS A 1 44 ? 5.082 -8.654 3.415 1.00 0.00 44 HIS A C 5
ATOM 3860 O O . HIS A 1 44 ? 4.164 -9.467 3.525 1.00 0.00 44 HIS A O 5
ATOM 3875 N N . LYS A 1 45 ? 5.853 -8.293 4.435 1.00 0.00 45 LYS A N 5
ATOM 3876 C CA . LYS A 1 45 ? 5.661 -8.843 5.772 1.00 0.00 45 LYS A CA 5
ATOM 3877 C C . LYS A 1 45 ? 4.373 -8.316 6.397 1.00 0.00 45 LYS A C 5
ATOM 3878 O O . LYS A 1 45 ? 3.652 -9.053 7.069 1.00 0.00 45 LYS A O 5
ATOM 3897 N N . ASP A 1 46 ? 4.090 -7.038 6.169 1.00 0.00 46 ASP A N 5
ATOM 3898 C CA . ASP A 1 46 ? 2.887 -6.414 6.708 1.00 0.00 46 ASP A CA 5
ATOM 3899 C C . ASP A 1 46 ? 1.730 -6.521 5.719 1.00 0.00 46 ASP A C 5
ATOM 3900 O O . ASP A 1 46 ? 0.714 -5.842 5.863 1.00 0.00 46 ASP A O 5
ATOM 3909 N N . TRP A 1 47 ? 1.893 -7.376 4.716 1.00 0.00 47 TRP A N 5
ATOM 3910 C CA . TRP A 1 47 ? 0.863 -7.571 3.703 1.00 0.00 47 TRP A CA 5
ATOM 3911 C C . TRP A 1 47 ? -0.167 -8.597 4.164 1.00 0.00 47 TRP A C 5
ATOM 3912 O O . TRP A 1 47 ? -1.326 -8.260 4.404 1.00 0.00 47 TRP A O 5
ATOM 3933 N N . GLU A 1 48 ? 0.264 -9.848 4.285 1.00 0.00 48 GLU A N 5
ATOM 3934 C CA . GLU A 1 48 ? -0.623 -10.922 4.717 1.00 0.00 48 GLU A CA 5
ATOM 3935 C C . GLU A 1 48 ? -1.546 -10.449 5.836 1.00 0.00 48 GLU A C 5
ATOM 3936 O O . GLU A 1 48 ? -2.630 -10.998 6.036 1.00 0.00 48 GLU A O 5
ATOM 3948 N N . LYS A 1 49 ? -1.109 -9.426 6.562 1.00 0.00 49 LYS A N 5
ATOM 3949 C CA . LYS A 1 49 ? -1.895 -8.876 7.661 1.00 0.00 49 LYS A CA 5
ATOM 3950 C C . LYS A 1 49 ? -2.744 -7.701 7.188 1.00 0.00 49 LYS A C 5
ATOM 3951 O O . LYS A 1 49 ? -3.915 -7.583 7.548 1.00 0.00 49 LYS A O 5
ATOM 3970 N N . HIS A 1 50 ? -2.146 -6.833 6.378 1.00 0.00 50 HIS A N 5
ATOM 3971 C CA . HIS A 1 50 ? -2.848 -5.667 5.853 1.00 0.00 50 HIS A CA 5
ATOM 3972 C C . HIS A 1 50 ? -3.945 -6.086 4.880 1.00 0.00 50 HIS A C 5
ATOM 3973 O O . HIS A 1 50 ? -5.094 -5.661 5.002 1.00 0.00 50 HIS A O 5
ATOM 3988 N N . HIS A 1 51 ? -3.583 -6.923 3.912 1.00 0.00 51 HIS A N 5
ATOM 3989 C CA . HIS A 1 51 ? -4.537 -7.400 2.917 1.00 0.00 51 HIS A CA 5
ATOM 3990 C C . HIS A 1 51 ? -5.855 -7.798 3.575 1.00 0.00 51 HIS A C 5
ATOM 3991 O O . HIS A 1 51 ? -6.896 -7.857 2.919 1.00 0.00 51 HIS A O 5
ATOM 4006 N N . HIS A 1 52 ? -5.803 -8.072 4.875 1.00 0.00 52 HIS A N 5
ATOM 4007 C CA . HIS A 1 52 ? -6.993 -8.465 5.621 1.00 0.00 52 HIS A CA 5
ATOM 4008 C C . HIS A 1 52 ? -8.025 -7.341 5.630 1.00 0.00 52 HIS A C 5
ATOM 4009 O O . HIS A 1 52 ? -9.137 -7.511 6.131 1.00 0.00 52 HIS A O 5
ATOM 4024 N N . ILE A 1 53 ? -7.650 -6.195 5.072 1.00 0.00 53 ILE A N 5
ATOM 4025 C CA . ILE A 1 53 ? -8.543 -5.045 5.015 1.00 0.00 53 ILE A CA 5
ATOM 4026 C C . ILE A 1 53 ? -8.766 -4.592 3.576 1.00 0.00 53 ILE A C 5
ATOM 4027 O O . ILE A 1 53 ? -9.834 -4.087 3.231 1.00 0.00 53 ILE A O 5
ATOM 4043 N N . CYS A 1 54 ? -7.750 -4.778 2.739 1.00 0.00 54 CYS A N 5
ATOM 4044 C CA . CYS A 1 54 ? -7.834 -4.391 1.336 1.00 0.00 54 CYS A CA 5
ATOM 4045 C C . CYS A 1 54 ? -7.921 -5.621 0.437 1.00 0.00 54 CYS A C 5
ATOM 4046 O O . CYS A 1 54 ? -7.620 -6.736 0.862 1.00 0.00 54 CYS A O 5
ATOM 4053 N N . SER A 1 55 ? -8.335 -5.408 -0.808 1.00 0.00 55 SER A N 5
ATOM 4054 C CA . SER A 1 55 ? -8.465 -6.499 -1.767 1.00 0.00 55 SER A CA 5
ATOM 4055 C C . SER A 1 55 ? -7.095 -7.038 -2.166 1.00 0.00 55 SER A C 5
ATOM 4056 O O . SER A 1 55 ? -6.756 -8.184 -1.871 1.00 0.00 55 SER A O 5
ATOM 4064 N N . GLY A 1 56 ? -6.310 -6.202 -2.839 1.00 0.00 56 GLY A N 5
ATOM 4065 C CA . GLY A 1 56 ? -4.985 -6.612 -3.268 1.00 0.00 56 GLY A CA 5
ATOM 4066 C C . GLY A 1 56 ? -4.861 -6.683 -4.777 1.00 0.00 56 GLY A C 5
ATOM 4067 O O . GLY A 1 56 ? -5.854 -6.665 -5.505 1.00 0.00 56 GLY A O 5
ATOM 4071 N N . PRO A 1 57 ? -3.616 -6.765 -5.269 1.00 0.00 57 PRO A N 5
ATOM 4072 C CA . PRO A 1 57 ? -3.336 -6.839 -6.706 1.00 0.00 57 PRO A CA 5
ATOM 4073 C C . PRO A 1 57 ? -3.768 -8.170 -7.313 1.00 0.00 57 PRO A C 5
ATOM 4074 O O . PRO A 1 57 ? -3.312 -9.232 -6.890 1.00 0.00 57 PRO A O 5
ATOM 4085 N N . SER A 1 58 ? -4.649 -8.104 -8.306 1.00 0.00 58 SER A N 5
ATOM 4086 C CA . SER A 1 58 ? -5.144 -9.304 -8.969 1.00 0.00 58 SER A CA 5
ATOM 4087 C C . SER A 1 58 ? -4.058 -9.934 -9.835 1.00 0.00 58 SER A C 5
ATOM 4088 O O . SER A 1 58 ? -3.284 -9.233 -10.486 1.00 0.00 58 SER A O 5
ATOM 4096 N N . SER A 1 59 ? -4.008 -11.263 -9.838 1.00 0.00 59 SER A N 5
ATOM 4097 C CA . SER A 1 59 ? -3.015 -11.989 -10.621 1.00 0.00 59 SER A CA 5
ATOM 4098 C C . SER A 1 59 ? -3.613 -13.264 -11.208 1.00 0.00 59 SER A C 5
ATOM 4099 O O . SER A 1 59 ? -4.739 -13.640 -10.886 1.00 0.00 59 SER A O 5
ATOM 4107 N N . GLY A 1 60 ? -2.849 -13.924 -12.073 1.00 0.00 60 GLY A N 5
ATOM 4108 C CA . GLY A 1 60 ? -3.319 -15.150 -12.692 1.00 0.00 60 GLY A CA 5
ATOM 4109 C C . GLY A 1 60 ? -2.552 -15.493 -13.954 1.00 0.00 60 GLY A C 5
ATOM 4110 O O . GLY A 1 60 ? -3.130 -16.082 -14.865 1.00 0.00 60 GLY A O 5
ATOM 4116 N N . GLY A 1 1 ? -6.793 43.288 30.031 1.00 0.00 1 GLY A N 6
ATOM 4117 C CA . GLY A 1 1 ? -7.384 42.043 29.576 1.00 0.00 1 GLY A CA 6
ATOM 4118 C C . GLY A 1 1 ? -7.941 42.146 28.170 1.00 0.00 1 GLY A C 6
ATOM 4119 O O . GLY A 1 1 ? -7.477 42.956 27.369 1.00 0.00 1 GLY A O 6
ATOM 4123 N N . SER A 1 2 ? -8.939 41.321 27.869 1.00 0.00 2 SER A N 6
ATOM 4124 C CA . SER A 1 2 ? -9.557 41.318 26.548 1.00 0.00 2 SER A CA 6
ATOM 4125 C C . SER A 1 2 ? -8.498 41.217 25.454 1.00 0.00 2 SER A C 6
ATOM 4126 O O . SER A 1 2 ? -8.532 41.958 24.472 1.00 0.00 2 SER A O 6
ATOM 4134 N N . SER A 1 3 ? -7.559 40.293 25.632 1.00 0.00 3 SER A N 6
ATOM 4135 C CA . SER A 1 3 ? -6.488 40.096 24.662 1.00 0.00 3 SER A CA 6
ATOM 4136 C C . SER A 1 3 ? -6.082 38.627 24.593 1.00 0.00 3 SER A C 6
ATOM 4137 O O . SER A 1 3 ? -6.040 37.934 25.609 1.00 0.00 3 SER A O 6
ATOM 4145 N N . GLY A 1 4 ? -5.783 38.158 23.385 1.00 0.00 4 GLY A N 6
ATOM 4146 C CA . GLY A 1 4 ? -5.384 36.774 23.204 1.00 0.00 4 GLY A CA 6
ATOM 4147 C C . GLY A 1 4 ? -5.489 36.325 21.760 1.00 0.00 4 GLY A C 6
ATOM 4148 O O . GLY A 1 4 ? -6.587 36.116 21.246 1.00 0.00 4 GLY A O 6
ATOM 4152 N N . SER A 1 5 ? -4.343 36.177 21.103 1.00 0.00 5 SER A N 6
ATOM 4153 C CA . SER A 1 5 ? -4.310 35.756 19.708 1.00 0.00 5 SER A CA 6
ATOM 4154 C C . SER A 1 5 ? -3.045 34.955 19.411 1.00 0.00 5 SER A C 6
ATOM 4155 O O . SER A 1 5 ? -1.939 35.375 19.750 1.00 0.00 5 SER A O 6
ATOM 4163 N N . SER A 1 6 ? -3.218 33.800 18.777 1.00 0.00 6 SER A N 6
ATOM 4164 C CA . SER A 1 6 ? -2.092 32.938 18.437 1.00 0.00 6 SER A CA 6
ATOM 4165 C C . SER A 1 6 ? -2.547 31.765 17.574 1.00 0.00 6 SER A C 6
ATOM 4166 O O . SER A 1 6 ? -3.734 31.449 17.512 1.00 0.00 6 SER A O 6
ATOM 4174 N N . GLY A 1 7 ? -1.592 31.123 16.908 1.00 0.00 7 GLY A N 6
ATOM 4175 C CA . GLY A 1 7 ? -1.913 29.993 16.057 1.00 0.00 7 GLY A CA 6
ATOM 4176 C C . GLY A 1 7 ? -0.687 29.186 15.678 1.00 0.00 7 GLY A C 6
ATOM 4177 O O . GLY A 1 7 ? 0.435 29.692 15.722 1.00 0.00 7 GLY A O 6
ATOM 4181 N N . ILE A 1 8 ? -0.900 27.928 15.306 1.00 0.00 8 ILE A N 6
ATOM 4182 C CA . ILE A 1 8 ? 0.198 27.050 14.919 1.00 0.00 8 ILE A CA 6
ATOM 4183 C C . ILE A 1 8 ? 0.095 26.658 13.449 1.00 0.00 8 ILE A C 6
ATOM 4184 O O . ILE A 1 8 ? -0.950 26.197 12.991 1.00 0.00 8 ILE A O 6
ATOM 4200 N N . ASN A 1 9 ? 1.188 26.841 12.715 1.00 0.00 9 ASN A N 6
ATOM 4201 C CA . ASN A 1 9 ? 1.221 26.505 11.297 1.00 0.00 9 ASN A CA 6
ATOM 4202 C C . ASN A 1 9 ? 1.760 25.093 11.085 1.00 0.00 9 ASN A C 6
ATOM 4203 O O . ASN A 1 9 ? 2.965 24.896 10.931 1.00 0.00 9 ASN A O 6
ATOM 4214 N N . GLN A 1 10 ? 0.859 24.117 11.078 1.00 0.00 10 GLN A N 6
ATOM 4215 C CA . GLN A 1 10 ? 1.244 22.724 10.885 1.00 0.00 10 GLN A CA 6
ATOM 4216 C C . GLN A 1 10 ? 1.094 22.314 9.423 1.00 0.00 10 GLN A C 6
ATOM 4217 O O . GLN A 1 10 ? 0.682 21.194 9.123 1.00 0.00 10 GLN A O 6
ATOM 4231 N N . GLN A 1 11 ? 1.429 23.230 8.520 1.00 0.00 11 GLN A N 6
ATOM 4232 C CA . GLN A 1 11 ? 1.330 22.963 7.090 1.00 0.00 11 GLN A CA 6
ATOM 4233 C C . GLN A 1 11 ? 1.691 21.515 6.780 1.00 0.00 11 GLN A C 6
ATOM 4234 O O . GLN A 1 11 ? 2.799 21.066 7.071 1.00 0.00 11 GLN A O 6
ATOM 4248 N N . GLU A 1 12 ? 0.748 20.788 6.188 1.00 0.00 12 GLU A N 6
ATOM 4249 C CA . GLU A 1 12 ? 0.968 19.389 5.839 1.00 0.00 12 GLU A CA 6
ATOM 4250 C C . GLU A 1 12 ? 0.031 18.955 4.716 1.00 0.00 12 GLU A C 6
ATOM 4251 O O . GLU A 1 12 ? -1.174 19.199 4.769 1.00 0.00 12 GLU A O 6
ATOM 4263 N N . ASP A 1 13 ? 0.595 18.310 3.700 1.00 0.00 13 ASP A N 6
ATOM 4264 C CA . ASP A 1 13 ? -0.189 17.840 2.564 1.00 0.00 13 ASP A CA 6
ATOM 4265 C C . ASP A 1 13 ? 0.518 16.688 1.855 1.00 0.00 13 ASP A C 6
ATOM 4266 O O . ASP A 1 13 ? 1.720 16.749 1.599 1.00 0.00 13 ASP A O 6
ATOM 4275 N N . SER A 1 14 ? -0.237 15.640 1.542 1.00 0.00 14 SER A N 6
ATOM 4276 C CA . SER A 1 14 ? 0.318 14.473 0.868 1.00 0.00 14 SER A CA 6
ATOM 4277 C C . SER A 1 14 ? 1.275 13.719 1.786 1.00 0.00 14 SER A C 6
ATOM 4278 O O . SER A 1 14 ? 2.328 13.251 1.354 1.00 0.00 14 SER A O 6
ATOM 4286 N N . SER A 1 15 ? 0.900 13.605 3.056 1.00 0.00 15 SER A N 6
ATOM 4287 C CA . SER A 1 15 ? 1.725 12.911 4.038 1.00 0.00 15 SER A CA 6
ATOM 4288 C C . SER A 1 15 ? 2.026 11.486 3.585 1.00 0.00 15 SER A C 6
ATOM 4289 O O . SER A 1 15 ? 1.376 10.961 2.681 1.00 0.00 15 SER A O 6
ATOM 4297 N N . GLU A 1 16 ? 3.014 10.865 4.221 1.00 0.00 16 GLU A N 6
ATOM 4298 C CA . GLU A 1 16 ? 3.401 9.500 3.883 1.00 0.00 16 GLU A CA 6
ATOM 4299 C C . GLU A 1 16 ? 4.331 8.920 4.945 1.00 0.00 16 GLU A C 6
ATOM 4300 O O . GLU A 1 16 ? 5.506 9.279 5.020 1.00 0.00 16 GLU A O 6
ATOM 4312 N N . SER A 1 17 ? 3.796 8.021 5.764 1.00 0.00 17 SER A N 6
ATOM 4313 C CA . SER A 1 17 ? 4.575 7.393 6.825 1.00 0.00 17 SER A CA 6
ATOM 4314 C C . SER A 1 17 ? 4.313 5.891 6.876 1.00 0.00 17 SER A C 6
ATOM 4315 O O . SER A 1 17 ? 3.164 5.450 6.912 1.00 0.00 17 SER A O 6
ATOM 4323 N N . CYS A 1 18 ? 5.388 5.109 6.878 1.00 0.00 18 CYS A N 6
ATOM 4324 C CA . CYS A 1 18 ? 5.277 3.657 6.924 1.00 0.00 18 CYS A CA 6
ATOM 4325 C C . CYS A 1 18 ? 4.334 3.218 8.041 1.00 0.00 18 CYS A C 6
ATOM 4326 O O . CYS A 1 18 ? 4.558 3.525 9.212 1.00 0.00 18 CYS A O 6
ATOM 4333 N N . TRP A 1 19 ? 3.282 2.498 7.670 1.00 0.00 19 TRP A N 6
ATOM 4334 C CA . TRP A 1 19 ? 2.305 2.017 8.641 1.00 0.00 19 TRP A CA 6
ATOM 4335 C C . TRP A 1 19 ? 2.972 1.140 9.695 1.00 0.00 19 TRP A C 6
ATOM 4336 O O . TRP A 1 19 ? 2.660 1.234 10.881 1.00 0.00 19 TRP A O 6
ATOM 4357 N N . ASN A 1 20 ? 3.892 0.288 9.254 1.00 0.00 20 ASN A N 6
ATOM 4358 C CA . ASN A 1 20 ? 4.603 -0.606 10.161 1.00 0.00 20 ASN A CA 6
ATOM 4359 C C . ASN A 1 20 ? 5.489 0.184 11.120 1.00 0.00 20 ASN A C 6
ATOM 4360 O O . ASN A 1 20 ? 5.167 0.336 12.298 1.00 0.00 20 ASN A O 6
ATOM 4371 N N . CYS A 1 21 ? 6.607 0.685 10.606 1.00 0.00 21 CYS A N 6
ATOM 4372 C CA . CYS A 1 21 ? 7.541 1.459 11.415 1.00 0.00 21 CYS A CA 6
ATOM 4373 C C . CYS A 1 21 ? 6.932 2.800 11.814 1.00 0.00 21 CYS A C 6
ATOM 4374 O O . CYS A 1 21 ? 6.593 3.018 12.976 1.00 0.00 21 CYS A O 6
ATOM 4381 N N . GLY A 1 22 ? 6.797 3.696 10.841 1.00 0.00 22 GLY A N 6
ATOM 4382 C CA . GLY A 1 22 ? 6.229 5.004 11.110 1.00 0.00 22 GLY A CA 6
ATOM 4383 C C . GLY A 1 22 ? 7.150 6.133 10.692 1.00 0.00 22 GLY A C 6
ATOM 4384 O O . GLY A 1 22 ? 6.689 7.201 10.288 1.00 0.00 22 GLY A O 6
ATOM 4388 N N . ARG A 1 23 ? 8.454 5.898 10.789 1.00 0.00 23 ARG A N 6
ATOM 4389 C CA . ARG A 1 23 ? 9.442 6.904 10.421 1.00 0.00 23 ARG A CA 6
ATOM 4390 C C . ARG A 1 23 ? 9.109 7.522 9.066 1.00 0.00 23 ARG A C 6
ATOM 4391 O O . ARG A 1 23 ? 8.632 8.655 8.987 1.00 0.00 23 ARG A O 6
ATOM 4412 N N . LYS A 1 24 ? 9.363 6.770 8.000 1.00 0.00 24 LYS A N 6
ATOM 4413 C CA . LYS A 1 24 ? 9.090 7.242 6.648 1.00 0.00 24 LYS A CA 6
ATOM 4414 C C . LYS A 1 24 ? 8.698 6.083 5.736 1.00 0.00 24 LYS A C 6
ATOM 4415 O O . LYS A 1 24 ? 9.123 4.947 5.943 1.00 0.00 24 LYS A O 6
ATOM 4434 N N . ALA A 1 25 ? 7.886 6.379 4.727 1.00 0.00 25 ALA A N 6
ATOM 4435 C CA . ALA A 1 25 ? 7.440 5.363 3.782 1.00 0.00 25 ALA A CA 6
ATOM 4436 C C . ALA A 1 25 ? 7.893 5.695 2.364 1.00 0.00 25 ALA A C 6
ATOM 4437 O O . ALA A 1 25 ? 7.624 6.782 1.855 1.00 0.00 25 ALA A O 6
ATOM 4444 N N . SER A 1 26 ? 8.583 4.750 1.732 1.00 0.00 26 SER A N 6
ATOM 4445 C CA . SER A 1 26 ? 9.077 4.945 0.374 1.00 0.00 26 SER A CA 6
ATOM 4446 C C . SER A 1 26 ? 8.181 4.236 -0.637 1.00 0.00 26 SER A C 6
ATOM 4447 O O . SER A 1 26 ? 7.999 4.708 -1.759 1.00 0.00 26 SER A O 6
ATOM 4455 N N . GLU A 1 27 ? 7.626 3.098 -0.231 1.00 0.00 27 GLU A N 6
ATOM 4456 C CA . GLU A 1 27 ? 6.750 2.323 -1.101 1.00 0.00 27 GLU A CA 6
ATOM 4457 C C . GLU A 1 27 ? 5.297 2.431 -0.646 1.00 0.00 27 GLU A C 6
ATOM 4458 O O . GLU A 1 27 ? 4.976 3.183 0.275 1.00 0.00 27 GLU A O 6
ATOM 4470 N N . THR A 1 28 ? 4.421 1.675 -1.300 1.00 0.00 28 THR A N 6
ATOM 4471 C CA . THR A 1 28 ? 3.002 1.685 -0.965 1.00 0.00 28 THR A CA 6
ATOM 4472 C C . THR A 1 28 ? 2.303 0.438 -1.494 1.00 0.00 28 THR A C 6
ATOM 4473 O O . THR A 1 28 ? 2.636 -0.065 -2.568 1.00 0.00 28 THR A O 6
ATOM 4484 N N . CYS A 1 29 ? 1.331 -0.056 -0.735 1.00 0.00 29 CYS A N 6
ATOM 4485 C CA . CYS A 1 29 ? 0.583 -1.245 -1.128 1.00 0.00 29 CYS A CA 6
ATOM 4486 C C . CYS A 1 29 ? 0.200 -1.184 -2.603 1.00 0.00 29 CYS A C 6
ATOM 4487 O O . CYS A 1 29 ? -0.559 -0.310 -3.023 1.00 0.00 29 CYS A O 6
ATOM 4494 N N . SER A 1 30 ? 0.730 -2.118 -3.386 1.00 0.00 30 SER A N 6
ATOM 4495 C CA . SER A 1 30 ? 0.447 -2.169 -4.815 1.00 0.00 30 SER A CA 6
ATOM 4496 C C . SER A 1 30 ? -0.905 -2.825 -5.078 1.00 0.00 30 SER A C 6
ATOM 4497 O O . SER A 1 30 ? -1.198 -3.244 -6.197 1.00 0.00 30 SER A O 6
ATOM 4505 N N . GLY A 1 31 ? -1.727 -2.911 -4.036 1.00 0.00 31 GLY A N 6
ATOM 4506 C CA . GLY A 1 31 ? -3.039 -3.517 -4.174 1.00 0.00 31 GLY A CA 6
ATOM 4507 C C . GLY A 1 31 ? -4.162 -2.514 -3.999 1.00 0.00 31 GLY A C 6
ATOM 4508 O O . GLY A 1 31 ? -5.166 -2.566 -4.710 1.00 0.00 31 GLY A O 6
ATOM 4512 N N . CYS A 1 32 ? -3.994 -1.600 -3.050 1.00 0.00 32 CYS A N 6
ATOM 4513 C CA . CYS A 1 32 ? -5.003 -0.582 -2.781 1.00 0.00 32 CYS A CA 6
ATOM 4514 C C . CYS A 1 32 ? -4.396 0.816 -2.852 1.00 0.00 32 CYS A C 6
ATOM 4515 O O . CYS A 1 32 ? -5.106 1.803 -3.043 1.00 0.00 32 CYS A O 6
ATOM 4522 N N . ASN A 1 33 ? -3.078 0.892 -2.697 1.00 0.00 33 ASN A N 6
ATOM 4523 C CA . ASN A 1 33 ? -2.375 2.169 -2.744 1.00 0.00 33 ASN A CA 6
ATOM 4524 C C . ASN A 1 33 ? -2.769 3.050 -1.562 1.00 0.00 33 ASN A C 6
ATOM 4525 O O . ASN A 1 33 ? -2.823 4.275 -1.676 1.00 0.00 33 ASN A O 6
ATOM 4536 N N . THR A 1 34 ? -3.044 2.418 -0.425 1.00 0.00 34 THR A N 6
ATOM 4537 C CA . THR A 1 34 ? -3.433 3.143 0.778 1.00 0.00 34 THR A CA 6
ATOM 4538 C C . THR A 1 34 ? -2.415 2.943 1.895 1.00 0.00 34 THR A C 6
ATOM 4539 O O . THR A 1 34 ? -2.027 3.895 2.571 1.00 0.00 34 THR A O 6
ATOM 4550 N N . ALA A 1 35 ? -1.985 1.699 2.081 1.00 0.00 35 ALA A N 6
ATOM 4551 C CA . ALA A 1 35 ? -1.009 1.375 3.114 1.00 0.00 35 ALA A CA 6
ATOM 4552 C C . ALA A 1 35 ? 0.399 1.768 2.681 1.00 0.00 35 ALA A C 6
ATOM 4553 O O . ALA A 1 35 ? 0.887 1.320 1.643 1.00 0.00 35 ALA A O 6
ATOM 4560 N N . ARG A 1 36 ? 1.048 2.607 3.483 1.00 0.00 36 ARG A N 6
ATOM 4561 C CA . ARG A 1 36 ? 2.400 3.061 3.181 1.00 0.00 36 ARG A CA 6
ATOM 4562 C C . ARG A 1 36 ? 3.436 2.184 3.879 1.00 0.00 36 ARG A C 6
ATOM 4563 O O . ARG A 1 36 ? 3.173 1.621 4.941 1.00 0.00 36 ARG A O 6
ATOM 4584 N N . TYR A 1 37 ? 4.613 2.074 3.273 1.00 0.00 37 TYR A N 6
ATOM 4585 C CA . TYR A 1 37 ? 5.688 1.264 3.835 1.00 0.00 37 TYR A CA 6
ATOM 4586 C C . TYR A 1 37 ? 7.052 1.855 3.491 1.00 0.00 37 TYR A C 6
ATOM 4587 O O . TYR A 1 37 ? 7.203 2.561 2.493 1.00 0.00 37 TYR A O 6
ATOM 4605 N N . CYS A 1 38 ? 8.044 1.561 4.325 1.00 0.00 38 CYS A N 6
ATOM 4606 C CA . CYS A 1 38 ? 9.396 2.062 4.112 1.00 0.00 38 CYS A CA 6
ATOM 4607 C C . CYS A 1 38 ? 10.103 1.270 3.015 1.00 0.00 38 CYS A C 6
ATOM 4608 O O . CYS A 1 38 ? 11.228 1.587 2.633 1.00 0.00 38 CYS A O 6
ATOM 4615 N N . GLY A 1 39 ? 9.433 0.237 2.514 1.00 0.00 39 GLY A N 6
ATOM 4616 C CA . GLY A 1 39 ? 10.012 -0.584 1.466 1.00 0.00 39 GLY A CA 6
ATOM 4617 C C . GLY A 1 39 ? 9.178 -1.815 1.167 1.00 0.00 39 GLY A C 6
ATOM 4618 O O . GLY A 1 39 ? 8.426 -2.286 2.020 1.00 0.00 39 GLY A O 6
ATOM 4622 N N . SER A 1 40 ? 9.309 -2.335 -0.049 1.00 0.00 40 SER A N 6
ATOM 4623 C CA . SER A 1 40 ? 8.558 -3.515 -0.461 1.00 0.00 40 SER A CA 6
ATOM 4624 C C . SER A 1 40 ? 8.676 -4.624 0.579 1.00 0.00 40 SER A C 6
ATOM 4625 O O . SER A 1 40 ? 7.742 -5.399 0.786 1.00 0.00 40 SER A O 6
ATOM 4633 N N . PHE A 1 41 ? 9.831 -4.695 1.232 1.00 0.00 41 PHE A N 6
ATOM 4634 C CA . PHE A 1 41 ? 10.074 -5.709 2.250 1.00 0.00 41 PHE A CA 6
ATOM 4635 C C . PHE A 1 41 ? 9.126 -5.531 3.433 1.00 0.00 41 PHE A C 6
ATOM 4636 O O . PHE A 1 41 ? 8.470 -6.479 3.866 1.00 0.00 41 PHE A O 6
ATOM 4653 N N . CYS A 1 42 ? 9.059 -4.309 3.950 1.00 0.00 42 CYS A N 6
ATOM 4654 C CA . CYS A 1 42 ? 8.193 -4.004 5.083 1.00 0.00 42 CYS A CA 6
ATOM 4655 C C . CYS A 1 42 ? 6.732 -4.281 4.740 1.00 0.00 42 CYS A C 6
ATOM 4656 O O . CYS A 1 42 ? 5.919 -4.554 5.623 1.00 0.00 42 CYS A O 6
ATOM 4663 N N . GLN A 1 43 ? 6.407 -4.207 3.454 1.00 0.00 43 GLN A N 6
ATOM 4664 C CA . GLN A 1 43 ? 5.045 -4.449 2.995 1.00 0.00 43 GLN A CA 6
ATOM 4665 C C . GLN A 1 43 ? 4.724 -5.940 3.004 1.00 0.00 43 GLN A C 6
ATOM 4666 O O . GLN A 1 43 ? 3.651 -6.353 3.446 1.00 0.00 43 GLN A O 6
ATOM 4680 N N . HIS A 1 44 ? 5.661 -6.745 2.514 1.00 0.00 44 HIS A N 6
ATOM 4681 C CA . HIS A 1 44 ? 5.479 -8.192 2.466 1.00 0.00 44 HIS A CA 6
ATOM 4682 C C . HIS A 1 44 ? 5.137 -8.742 3.848 1.00 0.00 44 HIS A C 6
ATOM 4683 O O . HIS A 1 44 ? 4.207 -9.535 3.999 1.00 0.00 44 HIS A O 6
ATOM 4698 N N . LYS A 1 45 ? 5.895 -8.317 4.853 1.00 0.00 45 LYS A N 6
ATOM 4699 C CA . LYS A 1 45 ? 5.673 -8.766 6.222 1.00 0.00 45 LYS A CA 6
ATOM 4700 C C . LYS A 1 45 ? 4.407 -8.144 6.800 1.00 0.00 45 LYS A C 6
ATOM 4701 O O . LYS A 1 45 ? 3.771 -8.716 7.686 1.00 0.00 45 LYS A O 6
ATOM 4720 N N . ASP A 1 46 ? 4.046 -6.970 6.294 1.00 0.00 46 ASP A N 6
ATOM 4721 C CA . ASP A 1 46 ? 2.853 -6.271 6.759 1.00 0.00 46 ASP A CA 6
ATOM 4722 C C . ASP A 1 46 ? 1.715 -6.410 5.753 1.00 0.00 46 ASP A C 6
ATOM 4723 O O . ASP A 1 46 ? 0.720 -5.688 5.822 1.00 0.00 46 ASP A O 6
ATOM 4732 N N . TRP A 1 47 ? 1.869 -7.341 4.819 1.00 0.00 47 TRP A N 6
ATOM 4733 C CA . TRP A 1 47 ? 0.854 -7.574 3.797 1.00 0.00 47 TRP A CA 6
ATOM 4734 C C . TRP A 1 47 ? -0.169 -8.601 4.270 1.00 0.00 47 TRP A C 6
ATOM 4735 O O . TRP A 1 47 ? -1.343 -8.281 4.452 1.00 0.00 47 TRP A O 6
ATOM 4756 N N . GLU A 1 48 ? 0.285 -9.835 4.469 1.00 0.00 48 GLU A N 6
ATOM 4757 C CA . GLU A 1 48 ? -0.593 -10.908 4.920 1.00 0.00 48 GLU A CA 6
ATOM 4758 C C . GLU A 1 48 ? -1.527 -10.418 6.023 1.00 0.00 48 GLU A C 6
ATOM 4759 O O . GLU A 1 48 ? -2.591 -10.993 6.252 1.00 0.00 48 GLU A O 6
ATOM 4771 N N . LYS A 1 49 ? -1.121 -9.353 6.705 1.00 0.00 49 LYS A N 6
ATOM 4772 C CA . LYS A 1 49 ? -1.920 -8.784 7.784 1.00 0.00 49 LYS A CA 6
ATOM 4773 C C . LYS A 1 49 ? -2.759 -7.613 7.280 1.00 0.00 49 LYS A C 6
ATOM 4774 O O . LYS A 1 49 ? -3.920 -7.460 7.661 1.00 0.00 49 LYS A O 6
ATOM 4793 N N . HIS A 1 50 ? -2.165 -6.791 6.421 1.00 0.00 50 HIS A N 6
ATOM 4794 C CA . HIS A 1 50 ? -2.859 -5.636 5.864 1.00 0.00 50 HIS A CA 6
ATOM 4795 C C . HIS A 1 50 ? -3.942 -6.074 4.883 1.00 0.00 50 HIS A C 6
ATOM 4796 O O . HIS A 1 50 ? -5.095 -5.655 4.987 1.00 0.00 50 HIS A O 6
ATOM 4811 N N . HIS A 1 51 ? -3.563 -6.919 3.929 1.00 0.00 51 HIS A N 6
ATOM 4812 C CA . HIS A 1 51 ? -4.502 -7.413 2.928 1.00 0.00 51 HIS A CA 6
ATOM 4813 C C . HIS A 1 51 ? -5.826 -7.807 3.574 1.00 0.00 51 HIS A C 6
ATOM 4814 O O . HIS A 1 51 ? -6.858 -7.877 2.906 1.00 0.00 51 HIS A O 6
ATOM 4829 N N . HIS A 1 52 ? -5.790 -8.065 4.878 1.00 0.00 52 HIS A N 6
ATOM 4830 C CA . HIS A 1 52 ? -6.988 -8.452 5.614 1.00 0.00 52 HIS A CA 6
ATOM 4831 C C . HIS A 1 52 ? -8.020 -7.329 5.602 1.00 0.00 52 HIS A C 6
ATOM 4832 O O . HIS A 1 52 ? -9.135 -7.492 6.100 1.00 0.00 52 HIS A O 6
ATOM 4847 N N . ILE A 1 53 ? -7.642 -6.190 5.031 1.00 0.00 53 ILE A N 6
ATOM 4848 C CA . ILE A 1 53 ? -8.535 -5.041 4.954 1.00 0.00 53 ILE A CA 6
ATOM 4849 C C . ILE A 1 53 ? -8.745 -4.604 3.509 1.00 0.00 53 ILE A C 6
ATOM 4850 O O . ILE A 1 53 ? -9.810 -4.100 3.149 1.00 0.00 53 ILE A O 6
ATOM 4866 N N . CYS A 1 54 ? -7.724 -4.802 2.682 1.00 0.00 54 CYS A N 6
ATOM 4867 C CA . CYS A 1 54 ? -7.796 -4.430 1.274 1.00 0.00 54 CYS A CA 6
ATOM 4868 C C . CYS A 1 54 ? -7.871 -5.669 0.387 1.00 0.00 54 CYS A C 6
ATOM 4869 O O . CYS A 1 54 ? -7.555 -6.777 0.822 1.00 0.00 54 CYS A O 6
ATOM 4876 N N . SER A 1 55 ? -8.291 -5.474 -0.859 1.00 0.00 55 SER A N 6
ATOM 4877 C CA . SER A 1 55 ? -8.412 -6.576 -1.806 1.00 0.00 55 SER A CA 6
ATOM 4878 C C . SER A 1 55 ? -7.036 -7.065 -2.248 1.00 0.00 55 SER A C 6
ATOM 4879 O O . SER A 1 55 ? -6.699 -8.237 -2.086 1.00 0.00 55 SER A O 6
ATOM 4887 N N . GLY A 1 56 ? -6.243 -6.156 -2.809 1.00 0.00 56 GLY A N 6
ATOM 4888 C CA . GLY A 1 56 ? -4.913 -6.513 -3.267 1.00 0.00 56 GLY A CA 6
ATOM 4889 C C . GLY A 1 56 ? -4.774 -6.421 -4.773 1.00 0.00 56 GLY A C 6
ATOM 4890 O O . GLY A 1 56 ? -5.750 -6.224 -5.497 1.00 0.00 56 GLY A O 6
ATOM 4894 N N . PRO A 1 57 ? -3.535 -6.562 -5.267 1.00 0.00 57 PRO A N 6
ATOM 4895 C CA . PRO A 1 57 ? -3.242 -6.497 -6.702 1.00 0.00 57 PRO A CA 6
ATOM 4896 C C . PRO A 1 57 ? -3.788 -7.701 -7.461 1.00 0.00 57 PRO A C 6
ATOM 4897 O O . PRO A 1 57 ? -3.595 -7.824 -8.670 1.00 0.00 57 PRO A O 6
ATOM 4908 N N . SER A 1 58 ? -4.471 -8.587 -6.743 1.00 0.00 58 SER A N 6
ATOM 4909 C CA . SER A 1 58 ? -5.043 -9.784 -7.349 1.00 0.00 58 SER A CA 6
ATOM 4910 C C . SER A 1 58 ? -6.392 -9.477 -7.991 1.00 0.00 58 SER A C 6
ATOM 4911 O O . SER A 1 58 ? -7.394 -10.130 -7.699 1.00 0.00 58 SER A O 6
ATOM 4919 N N . SER A 1 59 ? -6.409 -8.478 -8.867 1.00 0.00 59 SER A N 6
ATOM 4920 C CA . SER A 1 59 ? -7.635 -8.080 -9.549 1.00 0.00 59 SER A CA 6
ATOM 4921 C C . SER A 1 59 ? -7.413 -7.987 -11.056 1.00 0.00 59 SER A C 6
ATOM 4922 O O . SER A 1 59 ? -6.311 -8.222 -11.548 1.00 0.00 59 SER A O 6
ATOM 4930 N N . GLY A 1 60 ? -8.471 -7.641 -11.783 1.00 0.00 60 GLY A N 6
ATOM 4931 C CA . GLY A 1 60 ? -8.373 -7.523 -13.226 1.00 0.00 60 GLY A CA 6
ATOM 4932 C C . GLY A 1 60 ? -8.793 -6.154 -13.726 1.00 0.00 60 GLY A C 6
ATOM 4933 O O . GLY A 1 60 ? -7.984 -5.470 -14.350 1.00 0.00 60 GLY A O 6
ATOM 4939 N N . GLY A 1 1 ? -5.648 49.432 17.162 1.00 0.00 1 GLY A N 7
ATOM 4940 C CA . GLY A 1 1 ? -6.103 48.475 18.154 1.00 0.00 1 GLY A CA 7
ATOM 4941 C C . GLY A 1 1 ? -5.948 47.041 17.689 1.00 0.00 1 GLY A C 7
ATOM 4942 O O . GLY A 1 1 ? -5.070 46.319 18.162 1.00 0.00 1 GLY A O 7
ATOM 4946 N N . SER A 1 2 ? -6.804 46.625 16.761 1.00 0.00 2 SER A N 7
ATOM 4947 C CA . SER A 1 2 ? -6.762 45.266 16.236 1.00 0.00 2 SER A CA 7
ATOM 4948 C C . SER A 1 2 ? -6.656 45.274 14.714 1.00 0.00 2 SER A C 7
ATOM 4949 O O . SER A 1 2 ? -7.159 46.181 14.051 1.00 0.00 2 SER A O 7
ATOM 4957 N N . SER A 1 3 ? -5.999 44.256 14.167 1.00 0.00 3 SER A N 7
ATOM 4958 C CA . SER A 1 3 ? -5.824 44.147 12.724 1.00 0.00 3 SER A CA 7
ATOM 4959 C C . SER A 1 3 ? -6.470 42.871 12.193 1.00 0.00 3 SER A C 7
ATOM 4960 O O . SER A 1 3 ? -7.236 42.904 11.230 1.00 0.00 3 SER A O 7
ATOM 4968 N N . GLY A 1 4 ? -6.156 41.747 12.829 1.00 0.00 4 GLY A N 7
ATOM 4969 C CA . GLY A 1 4 ? -6.715 40.475 12.407 1.00 0.00 4 GLY A CA 7
ATOM 4970 C C . GLY A 1 4 ? -5.718 39.631 11.638 1.00 0.00 4 GLY A C 7
ATOM 4971 O O . GLY A 1 4 ? -5.268 40.018 10.560 1.00 0.00 4 GLY A O 7
ATOM 4975 N N . SER A 1 5 ? -5.372 38.474 12.193 1.00 0.00 5 SER A N 7
ATOM 4976 C CA . SER A 1 5 ? -4.417 37.575 11.555 1.00 0.00 5 SER A CA 7
ATOM 4977 C C . SER A 1 5 ? -4.627 36.138 12.023 1.00 0.00 5 SER A C 7
ATOM 4978 O O . SER A 1 5 ? -5.180 35.898 13.097 1.00 0.00 5 SER A O 7
ATOM 4986 N N . SER A 1 6 ? -4.181 35.186 11.210 1.00 0.00 6 SER A N 7
ATOM 4987 C CA . SER A 1 6 ? -4.323 33.772 11.538 1.00 0.00 6 SER A CA 7
ATOM 4988 C C . SER A 1 6 ? -2.991 33.043 11.385 1.00 0.00 6 SER A C 7
ATOM 4989 O O . SER A 1 6 ? -2.517 32.392 12.314 1.00 0.00 6 SER A O 7
ATOM 4997 N N . GLY A 1 7 ? -2.394 33.158 10.202 1.00 0.00 7 GLY A N 7
ATOM 4998 C CA . GLY A 1 7 ? -1.123 32.505 9.947 1.00 0.00 7 GLY A CA 7
ATOM 4999 C C . GLY A 1 7 ? -1.247 30.995 9.896 1.00 0.00 7 GLY A C 7
ATOM 5000 O O . GLY A 1 7 ? -2.344 30.451 10.026 1.00 0.00 7 GLY A O 7
ATOM 5004 N N . ILE A 1 8 ? -0.121 30.317 9.704 1.00 0.00 8 ILE A N 7
ATOM 5005 C CA . ILE A 1 8 ? -0.109 28.861 9.636 1.00 0.00 8 ILE A CA 7
ATOM 5006 C C . ILE A 1 8 ? 0.461 28.255 10.914 1.00 0.00 8 ILE A C 7
ATOM 5007 O O . ILE A 1 8 ? 1.574 28.581 11.325 1.00 0.00 8 ILE A O 7
ATOM 5023 N N . ASN A 1 9 ? -0.310 27.370 11.538 1.00 0.00 9 ASN A N 7
ATOM 5024 C CA . ASN A 1 9 ? 0.118 26.717 12.769 1.00 0.00 9 ASN A CA 7
ATOM 5025 C C . ASN A 1 9 ? 0.653 25.316 12.485 1.00 0.00 9 ASN A C 7
ATOM 5026 O O . ASN A 1 9 ? 1.757 24.967 12.900 1.00 0.00 9 ASN A O 7
ATOM 5037 N N . GLN A 1 10 ? -0.139 24.520 11.773 1.00 0.00 10 GLN A N 7
ATOM 5038 C CA . GLN A 1 10 ? 0.255 23.158 11.433 1.00 0.00 10 GLN A CA 7
ATOM 5039 C C . GLN A 1 10 ? -0.546 22.640 10.244 1.00 0.00 10 GLN A C 7
ATOM 5040 O O . GLN A 1 10 ? -1.661 23.096 9.990 1.00 0.00 10 GLN A O 7
ATOM 5054 N N . GLN A 1 11 ? 0.029 21.686 9.519 1.00 0.00 11 GLN A N 7
ATOM 5055 C CA . GLN A 1 11 ? -0.633 21.107 8.356 1.00 0.00 11 GLN A CA 7
ATOM 5056 C C . GLN A 1 11 ? -0.307 19.623 8.226 1.00 0.00 11 GLN A C 7
ATOM 5057 O O . GLN A 1 11 ? 0.443 19.071 9.030 1.00 0.00 11 GLN A O 7
ATOM 5071 N N . GLU A 1 12 ? -0.877 18.983 7.210 1.00 0.00 12 GLU A N 7
ATOM 5072 C CA . GLU A 1 12 ? -0.647 17.562 6.977 1.00 0.00 12 GLU A CA 7
ATOM 5073 C C . GLU A 1 12 ? -1.254 17.124 5.647 1.00 0.00 12 GLU A C 7
ATOM 5074 O O . GLU A 1 12 ? -2.475 17.053 5.504 1.00 0.00 12 GLU A O 7
ATOM 5086 N N . ASP A 1 13 ? -0.394 16.831 4.678 1.00 0.00 13 ASP A N 7
ATOM 5087 C CA . ASP A 1 13 ? -0.844 16.399 3.361 1.00 0.00 13 ASP A CA 7
ATOM 5088 C C . ASP A 1 13 ? -0.057 15.180 2.890 1.00 0.00 13 ASP A C 7
ATOM 5089 O O . ASP A 1 13 ? -0.632 14.211 2.395 1.00 0.00 13 ASP A O 7
ATOM 5098 N N . SER A 1 14 ? 1.262 15.236 3.047 1.00 0.00 14 SER A N 7
ATOM 5099 C CA . SER A 1 14 ? 2.129 14.139 2.634 1.00 0.00 14 SER A CA 7
ATOM 5100 C C . SER A 1 14 ? 1.751 12.848 3.354 1.00 0.00 14 SER A C 7
ATOM 5101 O O . SER A 1 14 ? 1.440 11.839 2.720 1.00 0.00 14 SER A O 7
ATOM 5109 N N . SER A 1 15 ? 1.779 12.888 4.682 1.00 0.00 15 SER A N 7
ATOM 5110 C CA . SER A 1 15 ? 1.443 11.721 5.490 1.00 0.00 15 SER A CA 7
ATOM 5111 C C . SER A 1 15 ? 2.045 10.454 4.890 1.00 0.00 15 SER A C 7
ATOM 5112 O O . SER A 1 15 ? 1.408 9.401 4.871 1.00 0.00 15 SER A O 7
ATOM 5120 N N . GLU A 1 16 ? 3.276 10.565 4.401 1.00 0.00 16 GLU A N 7
ATOM 5121 C CA . GLU A 1 16 ? 3.964 9.429 3.799 1.00 0.00 16 GLU A CA 7
ATOM 5122 C C . GLU A 1 16 ? 4.740 8.643 4.852 1.00 0.00 16 GLU A C 7
ATOM 5123 O O . GLU A 1 16 ? 5.926 8.360 4.683 1.00 0.00 16 GLU A O 7
ATOM 5135 N N . SER A 1 17 ? 4.061 8.294 5.940 1.00 0.00 17 SER A N 7
ATOM 5136 C CA . SER A 1 17 ? 4.686 7.544 7.024 1.00 0.00 17 SER A CA 7
ATOM 5137 C C . SER A 1 17 ? 4.373 6.056 6.906 1.00 0.00 17 SER A C 7
ATOM 5138 O O . SER A 1 17 ? 3.230 5.667 6.664 1.00 0.00 17 SER A O 7
ATOM 5146 N N . CYS A 1 18 ? 5.397 5.226 7.080 1.00 0.00 18 CYS A N 7
ATOM 5147 C CA . CYS A 1 18 ? 5.233 3.780 6.993 1.00 0.00 18 CYS A CA 7
ATOM 5148 C C . CYS A 1 18 ? 4.281 3.275 8.073 1.00 0.00 18 CYS A C 7
ATOM 5149 O O . CYS A 1 18 ? 4.538 3.436 9.266 1.00 0.00 18 CYS A O 7
ATOM 5156 N N . TRP A 1 19 ? 3.182 2.664 7.646 1.00 0.00 19 TRP A N 7
ATOM 5157 C CA . TRP A 1 19 ? 2.191 2.134 8.576 1.00 0.00 19 TRP A CA 7
ATOM 5158 C C . TRP A 1 19 ? 2.845 1.219 9.605 1.00 0.00 19 TRP A C 7
ATOM 5159 O O . TRP A 1 19 ? 2.583 1.329 10.802 1.00 0.00 19 TRP A O 7
ATOM 5180 N N . ASN A 1 20 ? 3.698 0.316 9.131 1.00 0.00 20 ASN A N 7
ATOM 5181 C CA . ASN A 1 20 ? 4.389 -0.618 10.012 1.00 0.00 20 ASN A CA 7
ATOM 5182 C C . ASN A 1 20 ? 5.273 0.125 11.008 1.00 0.00 20 ASN A C 7
ATOM 5183 O O . ASN A 1 20 ? 4.945 0.227 12.191 1.00 0.00 20 ASN A O 7
ATOM 5194 N N . CYS A 1 21 ? 6.395 0.645 10.522 1.00 0.00 21 CYS A N 7
ATOM 5195 C CA . CYS A 1 21 ? 7.328 1.380 11.369 1.00 0.00 21 CYS A CA 7
ATOM 5196 C C . CYS A 1 21 ? 6.741 2.726 11.783 1.00 0.00 21 CYS A C 7
ATOM 5197 O O . CYS A 1 21 ? 6.379 2.928 12.941 1.00 0.00 21 CYS A O 7
ATOM 5204 N N . GLY A 1 22 ? 6.650 3.645 10.826 1.00 0.00 22 GLY A N 7
ATOM 5205 C CA . GLY A 1 22 ? 6.107 4.960 11.110 1.00 0.00 22 GLY A CA 7
ATOM 5206 C C . GLY A 1 22 ? 7.077 6.074 10.771 1.00 0.00 22 GLY A C 7
ATOM 5207 O O . GLY A 1 22 ? 6.665 7.185 10.434 1.00 0.00 22 GLY A O 7
ATOM 5211 N N . ARG A 1 23 ? 8.370 5.779 10.860 1.00 0.00 23 ARG A N 7
ATOM 5212 C CA . ARG A 1 23 ? 9.402 6.765 10.563 1.00 0.00 23 ARG A CA 7
ATOM 5213 C C . ARG A 1 23 ? 9.159 7.412 9.202 1.00 0.00 23 ARG A C 7
ATOM 5214 O O . ARG A 1 23 ? 8.790 8.583 9.116 1.00 0.00 23 ARG A O 7
ATOM 5235 N N . LYS A 1 24 ? 9.369 6.641 8.140 1.00 0.00 24 LYS A N 7
ATOM 5236 C CA . LYS A 1 24 ? 9.173 7.137 6.783 1.00 0.00 24 LYS A CA 7
ATOM 5237 C C . LYS A 1 24 ? 8.692 6.022 5.861 1.00 0.00 24 LYS A C 7
ATOM 5238 O O . LYS A 1 24 ? 8.954 4.845 6.106 1.00 0.00 24 LYS A O 7
ATOM 5257 N N . ALA A 1 25 ? 7.989 6.401 4.799 1.00 0.00 25 ALA A N 7
ATOM 5258 C CA . ALA A 1 25 ? 7.475 5.433 3.838 1.00 0.00 25 ALA A CA 7
ATOM 5259 C C . ALA A 1 25 ? 7.996 5.723 2.434 1.00 0.00 25 ALA A C 7
ATOM 5260 O O . ALA A 1 25 ? 7.940 6.858 1.963 1.00 0.00 25 ALA A O 7
ATOM 5267 N N . SER A 1 26 ? 8.505 4.688 1.772 1.00 0.00 26 SER A N 7
ATOM 5268 C CA . SER A 1 26 ? 9.041 4.833 0.424 1.00 0.00 26 SER A CA 7
ATOM 5269 C C . SER A 1 26 ? 8.162 4.108 -0.591 1.00 0.00 26 SER A C 7
ATOM 5270 O O . SER A 1 26 ? 7.966 4.583 -1.709 1.00 0.00 26 SER A O 7
ATOM 5278 N N . GLU A 1 27 ? 7.636 2.954 -0.192 1.00 0.00 27 GLU A N 7
ATOM 5279 C CA . GLU A 1 27 ? 6.779 2.162 -1.066 1.00 0.00 27 GLU A CA 7
ATOM 5280 C C . GLU A 1 27 ? 5.330 2.202 -0.589 1.00 0.00 27 GLU A C 7
ATOM 5281 O O . GLU A 1 27 ? 5.031 2.731 0.482 1.00 0.00 27 GLU A O 7
ATOM 5293 N N . THR A 1 28 ? 4.433 1.638 -1.392 1.00 0.00 28 THR A N 7
ATOM 5294 C CA . THR A 1 28 ? 3.016 1.609 -1.054 1.00 0.00 28 THR A CA 7
ATOM 5295 C C . THR A 1 28 ? 2.370 0.303 -1.502 1.00 0.00 28 THR A C 7
ATOM 5296 O O . THR A 1 28 ? 2.795 -0.307 -2.483 1.00 0.00 28 THR A O 7
ATOM 5307 N N . CYS A 1 29 ? 1.341 -0.121 -0.777 1.00 0.00 29 CYS A N 7
ATOM 5308 C CA . CYS A 1 29 ? 0.635 -1.356 -1.098 1.00 0.00 29 CYS A CA 7
ATOM 5309 C C . CYS A 1 29 ? 0.233 -1.385 -2.570 1.00 0.00 29 CYS A C 7
ATOM 5310 O O . CYS A 1 29 ? -0.518 -0.528 -3.036 1.00 0.00 29 CYS A O 7
ATOM 5317 N N . SER A 1 30 ? 0.739 -2.376 -3.297 1.00 0.00 30 SER A N 7
ATOM 5318 C CA . SER A 1 30 ? 0.436 -2.515 -4.716 1.00 0.00 30 SER A CA 7
ATOM 5319 C C . SER A 1 30 ? -0.917 -3.190 -4.919 1.00 0.00 30 SER A C 7
ATOM 5320 O O . SER A 1 30 ? -1.112 -3.941 -5.874 1.00 0.00 30 SER A O 7
ATOM 5328 N N . GLY A 1 31 ? -1.850 -2.916 -4.013 1.00 0.00 31 GLY A N 7
ATOM 5329 C CA . GLY A 1 31 ? -3.174 -3.504 -4.109 1.00 0.00 31 GLY A CA 7
ATOM 5330 C C . GLY A 1 31 ? -4.277 -2.482 -3.919 1.00 0.00 31 GLY A C 7
ATOM 5331 O O . GLY A 1 31 ? -5.297 -2.523 -4.608 1.00 0.00 31 GLY A O 7
ATOM 5335 N N . CYS A 1 32 ? -4.075 -1.564 -2.980 1.00 0.00 32 CYS A N 7
ATOM 5336 C CA . CYS A 1 32 ? -5.062 -0.528 -2.699 1.00 0.00 32 CYS A CA 7
ATOM 5337 C C . CYS A 1 32 ? -4.438 0.861 -2.808 1.00 0.00 32 CYS A C 7
ATOM 5338 O O . CYS A 1 32 ? -5.145 1.865 -2.884 1.00 0.00 32 CYS A O 7
ATOM 5345 N N . ASN A 1 33 ? -3.110 0.909 -2.814 1.00 0.00 33 ASN A N 7
ATOM 5346 C CA . ASN A 1 33 ? -2.391 2.174 -2.913 1.00 0.00 33 ASN A CA 7
ATOM 5347 C C . ASN A 1 33 ? -2.754 3.098 -1.755 1.00 0.00 33 ASN A C 7
ATOM 5348 O O . ASN A 1 33 ? -2.804 4.319 -1.911 1.00 0.00 33 ASN A O 7
ATOM 5359 N N . THR A 1 34 ? -3.007 2.508 -0.591 1.00 0.00 34 THR A N 7
ATOM 5360 C CA . THR A 1 34 ? -3.366 3.277 0.594 1.00 0.00 34 THR A CA 7
ATOM 5361 C C . THR A 1 34 ? -2.362 3.055 1.719 1.00 0.00 34 THR A C 7
ATOM 5362 O O . THR A 1 34 ? -1.944 4.000 2.387 1.00 0.00 34 THR A O 7
ATOM 5373 N N . ALA A 1 35 ? -1.978 1.799 1.923 1.00 0.00 35 ALA A N 7
ATOM 5374 C CA . ALA A 1 35 ? -1.020 1.453 2.966 1.00 0.00 35 ALA A CA 7
ATOM 5375 C C . ALA A 1 35 ? 0.401 1.816 2.549 1.00 0.00 35 ALA A C 7
ATOM 5376 O O . ALA A 1 35 ? 0.920 1.295 1.561 1.00 0.00 35 ALA A O 7
ATOM 5383 N N . ARG A 1 36 ? 1.025 2.712 3.307 1.00 0.00 36 ARG A N 7
ATOM 5384 C CA . ARG A 1 36 ? 2.386 3.145 3.014 1.00 0.00 36 ARG A CA 7
ATOM 5385 C C . ARG A 1 36 ? 3.404 2.268 3.738 1.00 0.00 36 ARG A C 7
ATOM 5386 O O . ARG A 1 36 ? 3.119 1.719 4.802 1.00 0.00 36 ARG A O 7
ATOM 5407 N N . TYR A 1 37 ? 4.590 2.142 3.153 1.00 0.00 37 TYR A N 7
ATOM 5408 C CA . TYR A 1 37 ? 5.648 1.330 3.740 1.00 0.00 37 TYR A CA 7
ATOM 5409 C C . TYR A 1 37 ? 7.022 1.918 3.431 1.00 0.00 37 TYR A C 7
ATOM 5410 O O . TYR A 1 37 ? 7.200 2.617 2.433 1.00 0.00 37 TYR A O 7
ATOM 5428 N N . CYS A 1 38 ? 7.990 1.630 4.294 1.00 0.00 38 CYS A N 7
ATOM 5429 C CA . CYS A 1 38 ? 9.348 2.129 4.115 1.00 0.00 38 CYS A CA 7
ATOM 5430 C C . CYS A 1 38 ? 10.082 1.335 3.039 1.00 0.00 38 CYS A C 7
ATOM 5431 O O . CYS A 1 38 ? 11.194 1.684 2.645 1.00 0.00 38 CYS A O 7
ATOM 5438 N N . GLY A 1 39 ? 9.450 0.264 2.566 1.00 0.00 39 GLY A N 7
ATOM 5439 C CA . GLY A 1 39 ? 10.057 -0.562 1.540 1.00 0.00 39 GLY A CA 7
ATOM 5440 C C . GLY A 1 39 ? 9.258 -1.820 1.261 1.00 0.00 39 GLY A C 7
ATOM 5441 O O . GLY A 1 39 ? 8.594 -2.352 2.150 1.00 0.00 39 GLY A O 7
ATOM 5445 N N . SER A 1 40 ? 9.320 -2.296 0.021 1.00 0.00 40 SER A N 7
ATOM 5446 C CA . SER A 1 40 ? 8.592 -3.495 -0.375 1.00 0.00 40 SER A CA 7
ATOM 5447 C C . SER A 1 40 ? 8.705 -4.577 0.695 1.00 0.00 40 SER A C 7
ATOM 5448 O O . SER A 1 40 ? 7.735 -5.274 0.995 1.00 0.00 40 SER A O 7
ATOM 5456 N N . PHE A 1 41 ? 9.897 -4.711 1.268 1.00 0.00 41 PHE A N 7
ATOM 5457 C CA . PHE A 1 41 ? 10.139 -5.708 2.305 1.00 0.00 41 PHE A CA 7
ATOM 5458 C C . PHE A 1 41 ? 9.172 -5.526 3.471 1.00 0.00 41 PHE A C 7
ATOM 5459 O O . PHE A 1 41 ? 8.577 -6.489 3.956 1.00 0.00 41 PHE A O 7
ATOM 5476 N N . CYS A 1 42 ? 9.021 -4.283 3.918 1.00 0.00 42 CYS A N 7
ATOM 5477 C CA . CYS A 1 42 ? 8.129 -3.972 5.028 1.00 0.00 42 CYS A CA 7
ATOM 5478 C C . CYS A 1 42 ? 6.679 -4.274 4.661 1.00 0.00 42 CYS A C 7
ATOM 5479 O O . CYS A 1 42 ? 5.861 -4.581 5.527 1.00 0.00 42 CYS A O 7
ATOM 5486 N N . GLN A 1 43 ? 6.370 -4.185 3.371 1.00 0.00 43 GLN A N 7
ATOM 5487 C CA . GLN A 1 43 ? 5.018 -4.448 2.890 1.00 0.00 43 GLN A CA 7
ATOM 5488 C C . GLN A 1 43 ? 4.722 -5.944 2.892 1.00 0.00 43 GLN A C 7
ATOM 5489 O O . GLN A 1 43 ? 3.671 -6.379 3.365 1.00 0.00 43 GLN A O 7
ATOM 5503 N N . HIS A 1 44 ? 5.654 -6.728 2.359 1.00 0.00 44 HIS A N 7
ATOM 5504 C CA . HIS A 1 44 ? 5.492 -8.176 2.300 1.00 0.00 44 HIS A CA 7
ATOM 5505 C C . HIS A 1 44 ? 5.195 -8.747 3.683 1.00 0.00 44 HIS A C 7
ATOM 5506 O O . HIS A 1 44 ? 4.289 -9.564 3.848 1.00 0.00 44 HIS A O 7
ATOM 5521 N N . LYS A 1 45 ? 5.965 -8.312 4.675 1.00 0.00 45 LYS A N 7
ATOM 5522 C CA . LYS A 1 45 ? 5.785 -8.779 6.045 1.00 0.00 45 LYS A CA 7
ATOM 5523 C C . LYS A 1 45 ? 4.519 -8.190 6.658 1.00 0.00 45 LYS A C 7
ATOM 5524 O O . LYS A 1 45 ? 3.886 -8.810 7.513 1.00 0.00 45 LYS A O 7
ATOM 5543 N N . ASP A 1 46 ? 4.154 -6.992 6.215 1.00 0.00 46 ASP A N 7
ATOM 5544 C CA . ASP A 1 46 ? 2.962 -6.321 6.719 1.00 0.00 46 ASP A CA 7
ATOM 5545 C C . ASP A 1 46 ? 1.813 -6.434 5.722 1.00 0.00 46 ASP A C 7
ATOM 5546 O O . ASP A 1 46 ? 0.833 -5.693 5.803 1.00 0.00 46 ASP A O 7
ATOM 5555 N N . TRP A 1 47 ? 1.941 -7.364 4.782 1.00 0.00 47 TRP A N 7
ATOM 5556 C CA . TRP A 1 47 ? 0.913 -7.573 3.768 1.00 0.00 47 TRP A CA 7
ATOM 5557 C C . TRP A 1 47 ? -0.122 -8.586 4.243 1.00 0.00 47 TRP A C 7
ATOM 5558 O O . TRP A 1 47 ? -1.279 -8.240 4.479 1.00 0.00 47 TRP A O 7
ATOM 5579 N N . GLU A 1 48 ? 0.302 -9.838 4.382 1.00 0.00 48 GLU A N 7
ATOM 5580 C CA . GLU A 1 48 ? -0.591 -10.901 4.828 1.00 0.00 48 GLU A CA 7
ATOM 5581 C C . GLU A 1 48 ? -1.499 -10.413 5.953 1.00 0.00 48 GLU A C 7
ATOM 5582 O O . GLU A 1 48 ? -2.582 -10.956 6.174 1.00 0.00 48 GLU A O 7
ATOM 5594 N N . LYS A 1 49 ? -1.050 -9.383 6.662 1.00 0.00 49 LYS A N 7
ATOM 5595 C CA . LYS A 1 49 ? -1.821 -8.818 7.764 1.00 0.00 49 LYS A CA 7
ATOM 5596 C C . LYS A 1 49 ? -2.665 -7.639 7.290 1.00 0.00 49 LYS A C 7
ATOM 5597 O O . LYS A 1 49 ? -3.821 -7.491 7.689 1.00 0.00 49 LYS A O 7
ATOM 5616 N N . HIS A 1 50 ? -2.081 -6.805 6.436 1.00 0.00 50 HIS A N 7
ATOM 5617 C CA . HIS A 1 50 ? -2.781 -5.640 5.906 1.00 0.00 50 HIS A CA 7
ATOM 5618 C C . HIS A 1 50 ? -3.882 -6.062 4.938 1.00 0.00 50 HIS A C 7
ATOM 5619 O O . HIS A 1 50 ? -5.032 -5.641 5.068 1.00 0.00 50 HIS A O 7
ATOM 5634 N N . HIS A 1 51 ? -3.523 -6.896 3.967 1.00 0.00 51 HIS A N 7
ATOM 5635 C CA . HIS A 1 51 ? -4.480 -7.375 2.977 1.00 0.00 51 HIS A CA 7
ATOM 5636 C C . HIS A 1 51 ? -5.795 -7.774 3.641 1.00 0.00 51 HIS A C 7
ATOM 5637 O O . HIS A 1 51 ? -6.838 -7.833 2.990 1.00 0.00 51 HIS A O 7
ATOM 5652 N N . HIS A 1 52 ? -5.736 -8.049 4.940 1.00 0.00 52 HIS A N 7
ATOM 5653 C CA . HIS A 1 52 ? -6.922 -8.443 5.692 1.00 0.00 52 HIS A CA 7
ATOM 5654 C C . HIS A 1 52 ? -7.954 -7.319 5.708 1.00 0.00 52 HIS A C 7
ATOM 5655 O O . HIS A 1 52 ? -9.062 -7.489 6.218 1.00 0.00 52 HIS A O 7
ATOM 5670 N N . ILE A 1 53 ? -7.582 -6.173 5.148 1.00 0.00 53 ILE A N 7
ATOM 5671 C CA . ILE A 1 53 ? -8.476 -5.023 5.099 1.00 0.00 53 ILE A CA 7
ATOM 5672 C C . ILE A 1 53 ? -8.707 -4.568 3.661 1.00 0.00 53 ILE A C 7
ATOM 5673 O O . ILE A 1 53 ? -9.779 -4.064 3.323 1.00 0.00 53 ILE A O 7
ATOM 5689 N N . CYS A 1 54 ? -7.697 -4.752 2.818 1.00 0.00 54 CYS A N 7
ATOM 5690 C CA . CYS A 1 54 ? -7.790 -4.363 1.416 1.00 0.00 54 CYS A CA 7
ATOM 5691 C C . CYS A 1 54 ? -7.883 -5.592 0.516 1.00 0.00 54 CYS A C 7
ATOM 5692 O O . CYS A 1 54 ? -7.582 -6.708 0.938 1.00 0.00 54 CYS A O 7
ATOM 5699 N N . SER A 1 55 ? -8.303 -5.377 -0.727 1.00 0.00 55 SER A N 7
ATOM 5700 C CA . SER A 1 55 ? -8.440 -6.467 -1.686 1.00 0.00 55 SER A CA 7
ATOM 5701 C C . SER A 1 55 ? -7.074 -7.032 -2.065 1.00 0.00 55 SER A C 7
ATOM 5702 O O . SER A 1 55 ? -6.750 -8.172 -1.738 1.00 0.00 55 SER A O 7
ATOM 5710 N N . GLY A 1 56 ? -6.278 -6.224 -2.758 1.00 0.00 56 GLY A N 7
ATOM 5711 C CA . GLY A 1 56 ? -4.956 -6.659 -3.171 1.00 0.00 56 GLY A CA 7
ATOM 5712 C C . GLY A 1 56 ? -4.839 -6.808 -4.674 1.00 0.00 56 GLY A C 7
ATOM 5713 O O . GLY A 1 56 ? -5.836 -6.864 -5.394 1.00 0.00 56 GLY A O 7
ATOM 5717 N N . PRO A 1 57 ? -3.594 -6.874 -5.171 1.00 0.00 57 PRO A N 7
ATOM 5718 C CA . PRO A 1 57 ? -3.320 -7.017 -6.604 1.00 0.00 57 PRO A CA 7
ATOM 5719 C C . PRO A 1 57 ? -3.709 -8.393 -7.134 1.00 0.00 57 PRO A C 7
ATOM 5720 O O . PRO A 1 57 ? -4.047 -8.543 -8.308 1.00 0.00 57 PRO A O 7
ATOM 5731 N N . SER A 1 58 ? -3.661 -9.394 -6.261 1.00 0.00 58 SER A N 7
ATOM 5732 C CA . SER A 1 58 ? -4.006 -10.758 -6.643 1.00 0.00 58 SER A CA 7
ATOM 5733 C C . SER A 1 58 ? -4.018 -11.677 -5.425 1.00 0.00 58 SER A C 7
ATOM 5734 O O . SER A 1 58 ? -3.170 -11.563 -4.540 1.00 0.00 58 SER A O 7
ATOM 5742 N N . SER A 1 59 ? -4.986 -12.587 -5.387 1.00 0.00 59 SER A N 7
ATOM 5743 C CA . SER A 1 59 ? -5.112 -13.523 -4.276 1.00 0.00 59 SER A CA 7
ATOM 5744 C C . SER A 1 59 ? -4.897 -14.958 -4.749 1.00 0.00 59 SER A C 7
ATOM 5745 O O . SER A 1 59 ? -4.136 -15.714 -4.147 1.00 0.00 59 SER A O 7
ATOM 5753 N N . GLY A 1 60 ? -5.576 -15.326 -5.831 1.00 0.00 60 GLY A N 7
ATOM 5754 C CA . GLY A 1 60 ? -5.448 -16.669 -6.367 1.00 0.00 60 GLY A CA 7
ATOM 5755 C C . GLY A 1 60 ? -6.154 -17.703 -5.513 1.00 0.00 60 GLY A C 7
ATOM 5756 O O . GLY A 1 60 ? -6.765 -17.337 -4.511 1.00 0.00 60 GLY A O 7
ATOM 5762 N N . GLY A 1 1 ? -16.945 39.280 17.751 1.00 0.00 1 GLY A N 8
ATOM 5763 C CA . GLY A 1 1 ? -17.018 38.497 16.531 1.00 0.00 1 GLY A CA 8
ATOM 5764 C C . GLY A 1 1 ? -16.807 39.339 15.289 1.00 0.00 1 GLY A C 8
ATOM 5765 O O . GLY A 1 1 ? -17.583 39.257 14.337 1.00 0.00 1 GLY A O 8
ATOM 5769 N N . SER A 1 2 ? -15.756 40.153 15.298 1.00 0.00 2 SER A N 8
ATOM 5770 C CA . SER A 1 2 ? -15.449 41.018 14.165 1.00 0.00 2 SER A CA 8
ATOM 5771 C C . SER A 1 2 ? -14.417 40.368 13.249 1.00 0.00 2 SER A C 8
ATOM 5772 O O . SER A 1 2 ? -14.647 40.210 12.050 1.00 0.00 2 SER A O 8
ATOM 5780 N N . SER A 1 3 ? -13.279 39.993 13.823 1.00 0.00 3 SER A N 8
ATOM 5781 C CA . SER A 1 3 ? -12.208 39.363 13.059 1.00 0.00 3 SER A CA 8
ATOM 5782 C C . SER A 1 3 ? -11.292 38.554 13.972 1.00 0.00 3 SER A C 8
ATOM 5783 O O . SER A 1 3 ? -10.980 38.972 15.086 1.00 0.00 3 SER A O 8
ATOM 5791 N N . GLY A 1 4 ? -10.866 37.390 13.490 1.00 0.00 4 GLY A N 8
ATOM 5792 C CA . GLY A 1 4 ? -9.990 36.539 14.275 1.00 0.00 4 GLY A CA 8
ATOM 5793 C C . GLY A 1 4 ? -8.878 35.929 13.445 1.00 0.00 4 GLY A C 8
ATOM 5794 O O . GLY A 1 4 ? -8.810 36.141 12.234 1.00 0.00 4 GLY A O 8
ATOM 5798 N N . SER A 1 5 ? -8.003 35.170 14.097 1.00 0.00 5 SER A N 8
ATOM 5799 C CA . SER A 1 5 ? -6.886 34.531 13.412 1.00 0.00 5 SER A CA 8
ATOM 5800 C C . SER A 1 5 ? -6.458 33.260 14.138 1.00 0.00 5 SER A C 8
ATOM 5801 O O . SER A 1 5 ? -6.630 33.137 15.351 1.00 0.00 5 SER A O 8
ATOM 5809 N N . SER A 1 6 ? -5.899 32.316 13.388 1.00 0.00 6 SER A N 8
ATOM 5810 C CA . SER A 1 6 ? -5.449 31.052 13.958 1.00 0.00 6 SER A CA 8
ATOM 5811 C C . SER A 1 6 ? -4.316 30.454 13.130 1.00 0.00 6 SER A C 8
ATOM 5812 O O . SER A 1 6 ? -4.472 30.200 11.936 1.00 0.00 6 SER A O 8
ATOM 5820 N N . GLY A 1 7 ? -3.174 30.232 13.773 1.00 0.00 7 GLY A N 8
ATOM 5821 C CA . GLY A 1 7 ? -2.030 29.667 13.082 1.00 0.00 7 GLY A CA 8
ATOM 5822 C C . GLY A 1 7 ? -1.377 28.544 13.863 1.00 0.00 7 GLY A C 8
ATOM 5823 O O . GLY A 1 7 ? -0.710 28.786 14.870 1.00 0.00 7 GLY A O 8
ATOM 5827 N N . ILE A 1 8 ? -1.569 27.314 13.401 1.00 0.00 8 ILE A N 8
ATOM 5828 C CA . ILE A 1 8 ? -0.994 26.150 14.064 1.00 0.00 8 ILE A CA 8
ATOM 5829 C C . ILE A 1 8 ? -0.262 25.256 13.069 1.00 0.00 8 ILE A C 8
ATOM 5830 O O . ILE A 1 8 ? 0.741 24.628 13.404 1.00 0.00 8 ILE A O 8
ATOM 5846 N N . ASN A 1 9 ? -0.772 25.204 11.843 1.00 0.00 9 ASN A N 8
ATOM 5847 C CA . ASN A 1 9 ? -0.167 24.387 10.797 1.00 0.00 9 ASN A CA 8
ATOM 5848 C C . ASN A 1 9 ? -0.114 22.920 11.215 1.00 0.00 9 ASN A C 8
ATOM 5849 O O . ASN A 1 9 ? 0.927 22.273 11.112 1.00 0.00 9 ASN A O 8
ATOM 5860 N N . GLN A 1 10 ? -1.245 22.404 11.685 1.00 0.00 10 GLN A N 8
ATOM 5861 C CA . GLN A 1 10 ? -1.328 21.014 12.117 1.00 0.00 10 GLN A CA 8
ATOM 5862 C C . GLN A 1 10 ? -2.097 20.173 11.104 1.00 0.00 10 GLN A C 8
ATOM 5863 O O . GLN A 1 10 ? -3.117 20.608 10.570 1.00 0.00 10 GLN A O 8
ATOM 5877 N N . GLN A 1 11 ? -1.601 18.967 10.844 1.00 0.00 11 GLN A N 8
ATOM 5878 C CA . GLN A 1 11 ? -2.241 18.066 9.894 1.00 0.00 11 GLN A CA 8
ATOM 5879 C C . GLN A 1 11 ? -1.795 16.626 10.123 1.00 0.00 11 GLN A C 8
ATOM 5880 O O . GLN A 1 11 ? -0.633 16.285 9.906 1.00 0.00 11 GLN A O 8
ATOM 5894 N N . GLU A 1 12 ? -2.727 15.786 10.564 1.00 0.00 12 GLU A N 8
ATOM 5895 C CA . GLU A 1 12 ? -2.428 14.383 10.824 1.00 0.00 12 GLU A CA 8
ATOM 5896 C C . GLU A 1 12 ? -3.476 13.476 10.185 1.00 0.00 12 GLU A C 8
ATOM 5897 O O . GLU A 1 12 ? -4.466 13.110 10.819 1.00 0.00 12 GLU A O 8
ATOM 5909 N N . ASP A 1 13 ? -3.251 13.118 8.925 1.00 0.00 13 ASP A N 8
ATOM 5910 C CA . ASP A 1 13 ? -4.175 12.254 8.200 1.00 0.00 13 ASP A CA 8
ATOM 5911 C C . ASP A 1 13 ? -3.497 11.635 6.981 1.00 0.00 13 ASP A C 8
ATOM 5912 O O . ASP A 1 13 ? -2.731 12.298 6.282 1.00 0.00 13 ASP A O 8
ATOM 5921 N N . SER A 1 14 ? -3.783 10.361 6.735 1.00 0.00 14 SER A N 8
ATOM 5922 C CA . SER A 1 14 ? -3.196 9.651 5.604 1.00 0.00 14 SER A CA 8
ATOM 5923 C C . SER A 1 14 ? -1.766 10.118 5.352 1.00 0.00 14 SER A C 8
ATOM 5924 O O . SER A 1 14 ? -1.382 10.391 4.215 1.00 0.00 14 SER A O 8
ATOM 5932 N N . SER A 1 15 ? -0.982 10.207 6.422 1.00 0.00 15 SER A N 8
ATOM 5933 C CA . SER A 1 15 ? 0.405 10.645 6.318 1.00 0.00 15 SER A CA 8
ATOM 5934 C C . SER A 1 15 ? 1.173 9.784 5.320 1.00 0.00 15 SER A C 8
ATOM 5935 O O . SER A 1 15 ? 0.685 8.746 4.875 1.00 0.00 15 SER A O 8
ATOM 5943 N N . GLU A 1 16 ? 2.379 10.224 4.974 1.00 0.00 16 GLU A N 8
ATOM 5944 C CA . GLU A 1 16 ? 3.215 9.494 4.028 1.00 0.00 16 GLU A CA 8
ATOM 5945 C C . GLU A 1 16 ? 4.207 8.595 4.760 1.00 0.00 16 GLU A C 8
ATOM 5946 O O . GLU A 1 16 ? 5.069 7.971 4.141 1.00 0.00 16 GLU A O 8
ATOM 5958 N N . SER A 1 17 ? 4.079 8.534 6.081 1.00 0.00 17 SER A N 8
ATOM 5959 C CA . SER A 1 17 ? 4.966 7.715 6.899 1.00 0.00 17 SER A CA 8
ATOM 5960 C C . SER A 1 17 ? 4.607 6.238 6.777 1.00 0.00 17 SER A C 8
ATOM 5961 O O . SER A 1 17 ? 3.472 5.887 6.453 1.00 0.00 17 SER A O 8
ATOM 5969 N N . CYS A 1 18 ? 5.583 5.375 7.040 1.00 0.00 18 CYS A N 8
ATOM 5970 C CA . CYS A 1 18 ? 5.373 3.934 6.961 1.00 0.00 18 CYS A CA 8
ATOM 5971 C C . CYS A 1 18 ? 4.386 3.469 8.028 1.00 0.00 18 CYS A C 8
ATOM 5972 O O . CYS A 1 18 ? 4.579 3.718 9.218 1.00 0.00 18 CYS A O 8
ATOM 5979 N N . TRP A 1 19 ? 3.329 2.792 7.593 1.00 0.00 19 TRP A N 8
ATOM 5980 C CA . TRP A 1 19 ? 2.312 2.291 8.510 1.00 0.00 19 TRP A CA 8
ATOM 5981 C C . TRP A 1 19 ? 2.926 1.353 9.544 1.00 0.00 19 TRP A C 8
ATOM 5982 O O . TRP A 1 19 ? 2.630 1.447 10.734 1.00 0.00 19 TRP A O 8
ATOM 6003 N N . ASN A 1 20 ? 3.781 0.447 9.080 1.00 0.00 20 ASN A N 8
ATOM 6004 C CA . ASN A 1 20 ? 4.436 -0.509 9.965 1.00 0.00 20 ASN A CA 8
ATOM 6005 C C . ASN A 1 20 ? 5.311 0.208 10.989 1.00 0.00 20 ASN A C 8
ATOM 6006 O O . ASN A 1 20 ? 4.947 0.327 12.159 1.00 0.00 20 ASN A O 8
ATOM 6017 N N . CYS A 1 21 ? 6.467 0.685 10.539 1.00 0.00 21 CYS A N 8
ATOM 6018 C CA . CYS A 1 21 ? 7.396 1.390 11.414 1.00 0.00 21 CYS A CA 8
ATOM 6019 C C . CYS A 1 21 ? 6.783 2.694 11.919 1.00 0.00 21 CYS A C 8
ATOM 6020 O O . CYS A 1 21 ? 6.456 2.823 13.098 1.00 0.00 21 CYS A O 8
ATOM 6027 N N . GLY A 1 22 ? 6.631 3.658 11.016 1.00 0.00 22 GLY A N 8
ATOM 6028 C CA . GLY A 1 22 ? 6.059 4.939 11.388 1.00 0.00 22 GLY A CA 8
ATOM 6029 C C . GLY A 1 22 ? 7.003 6.095 11.124 1.00 0.00 22 GLY A C 8
ATOM 6030 O O . GLY A 1 22 ? 6.606 7.258 11.196 1.00 0.00 22 GLY A O 8
ATOM 6034 N N . ARG A 1 23 ? 8.256 5.775 10.820 1.00 0.00 23 ARG A N 8
ATOM 6035 C CA . ARG A 1 23 ? 9.261 6.796 10.547 1.00 0.00 23 ARG A CA 8
ATOM 6036 C C . ARG A 1 23 ? 9.040 7.423 9.173 1.00 0.00 23 ARG A C 8
ATOM 6037 O O . ARG A 1 23 ? 8.623 8.576 9.064 1.00 0.00 23 ARG A O 8
ATOM 6058 N N . LYS A 1 24 ? 9.323 6.655 8.126 1.00 0.00 24 LYS A N 8
ATOM 6059 C CA . LYS A 1 24 ? 9.155 7.133 6.759 1.00 0.00 24 LYS A CA 8
ATOM 6060 C C . LYS A 1 24 ? 8.726 5.998 5.835 1.00 0.00 24 LYS A C 8
ATOM 6061 O O . LYS A 1 24 ? 9.057 4.836 6.069 1.00 0.00 24 LYS A O 8
ATOM 6080 N N . ALA A 1 25 ? 7.989 6.343 4.784 1.00 0.00 25 ALA A N 8
ATOM 6081 C CA . ALA A 1 25 ? 7.518 5.354 3.823 1.00 0.00 25 ALA A CA 8
ATOM 6082 C C . ALA A 1 25 ? 8.019 5.671 2.418 1.00 0.00 25 ALA A C 8
ATOM 6083 O O . ALA A 1 25 ? 7.918 6.807 1.955 1.00 0.00 25 ALA A O 8
ATOM 6090 N N . SER A 1 26 ? 8.560 4.661 1.745 1.00 0.00 26 SER A N 8
ATOM 6091 C CA . SER A 1 26 ? 9.081 4.834 0.394 1.00 0.00 26 SER A CA 8
ATOM 6092 C C . SER A 1 26 ? 8.222 4.084 -0.619 1.00 0.00 26 SER A C 8
ATOM 6093 O O . SER A 1 26 ? 8.088 4.506 -1.767 1.00 0.00 26 SER A O 8
ATOM 6101 N N . GLU A 1 27 ? 7.643 2.969 -0.185 1.00 0.00 27 GLU A N 8
ATOM 6102 C CA . GLU A 1 27 ? 6.797 2.160 -1.055 1.00 0.00 27 GLU A CA 8
ATOM 6103 C C . GLU A 1 27 ? 5.330 2.281 -0.653 1.00 0.00 27 GLU A C 8
ATOM 6104 O O . GLU A 1 27 ? 4.988 3.003 0.283 1.00 0.00 27 GLU A O 8
ATOM 6116 N N . THR A 1 28 ? 4.466 1.568 -1.369 1.00 0.00 28 THR A N 8
ATOM 6117 C CA . THR A 1 28 ? 3.035 1.596 -1.090 1.00 0.00 28 THR A CA 8
ATOM 6118 C C . THR A 1 28 ? 2.362 0.304 -1.540 1.00 0.00 28 THR A C 8
ATOM 6119 O O . THR A 1 28 ? 2.778 -0.316 -2.519 1.00 0.00 28 THR A O 8
ATOM 6130 N N . CYS A 1 29 ? 1.319 -0.096 -0.820 1.00 0.00 29 CYS A N 8
ATOM 6131 C CA . CYS A 1 29 ? 0.587 -1.314 -1.145 1.00 0.00 29 CYS A CA 8
ATOM 6132 C C . CYS A 1 29 ? 0.176 -1.326 -2.614 1.00 0.00 29 CYS A C 8
ATOM 6133 O O . CYS A 1 29 ? -0.543 -0.439 -3.075 1.00 0.00 29 CYS A O 8
ATOM 6140 N N . SER A 1 30 ? 0.637 -2.337 -3.344 1.00 0.00 30 SER A N 8
ATOM 6141 C CA . SER A 1 30 ? 0.320 -2.463 -4.761 1.00 0.00 30 SER A CA 8
ATOM 6142 C C . SER A 1 30 ? -1.042 -3.120 -4.957 1.00 0.00 30 SER A C 8
ATOM 6143 O O . SER A 1 30 ? -1.283 -3.789 -5.962 1.00 0.00 30 SER A O 8
ATOM 6151 N N . GLY A 1 31 ? -1.932 -2.925 -3.989 1.00 0.00 31 GLY A N 8
ATOM 6152 C CA . GLY A 1 31 ? -3.259 -3.504 -4.072 1.00 0.00 31 GLY A CA 8
ATOM 6153 C C . GLY A 1 31 ? -4.355 -2.473 -3.887 1.00 0.00 31 GLY A C 8
ATOM 6154 O O . GLY A 1 31 ? -5.375 -2.509 -4.577 1.00 0.00 31 GLY A O 8
ATOM 6158 N N . CYS A 1 32 ? -4.147 -1.552 -2.952 1.00 0.00 32 CYS A N 8
ATOM 6159 C CA . CYS A 1 32 ? -5.125 -0.508 -2.676 1.00 0.00 32 CYS A CA 8
ATOM 6160 C C . CYS A 1 32 ? -4.487 0.875 -2.774 1.00 0.00 32 CYS A C 8
ATOM 6161 O O . CYS A 1 32 ? -5.183 1.887 -2.843 1.00 0.00 32 CYS A O 8
ATOM 6168 N N . ASN A 1 33 ? -3.159 0.908 -2.779 1.00 0.00 33 ASN A N 8
ATOM 6169 C CA . ASN A 1 33 ? -2.426 2.166 -2.869 1.00 0.00 33 ASN A CA 8
ATOM 6170 C C . ASN A 1 33 ? -2.798 3.095 -1.717 1.00 0.00 33 ASN A C 8
ATOM 6171 O O . ASN A 1 33 ? -2.840 4.316 -1.878 1.00 0.00 33 ASN A O 8
ATOM 6182 N N . THR A 1 34 ? -3.067 2.510 -0.554 1.00 0.00 34 THR A N 8
ATOM 6183 C CA . THR A 1 34 ? -3.435 3.284 0.624 1.00 0.00 34 THR A CA 8
ATOM 6184 C C . THR A 1 34 ? -2.420 3.096 1.745 1.00 0.00 34 THR A C 8
ATOM 6185 O O . THR A 1 34 ? -2.006 4.060 2.389 1.00 0.00 34 THR A O 8
ATOM 6196 N N . ALA A 1 35 ? -2.021 1.849 1.974 1.00 0.00 35 ALA A N 8
ATOM 6197 C CA . ALA A 1 35 ? -1.051 1.535 3.016 1.00 0.00 35 ALA A CA 8
ATOM 6198 C C . ALA A 1 35 ? 0.370 1.826 2.548 1.00 0.00 35 ALA A C 8
ATOM 6199 O O . ALA A 1 35 ? 0.819 1.298 1.530 1.00 0.00 35 ALA A O 8
ATOM 6206 N N . ARG A 1 36 ? 1.074 2.670 3.296 1.00 0.00 36 ARG A N 8
ATOM 6207 C CA . ARG A 1 36 ? 2.444 3.032 2.956 1.00 0.00 36 ARG A CA 8
ATOM 6208 C C . ARG A 1 36 ? 3.440 2.128 3.677 1.00 0.00 36 ARG A C 8
ATOM 6209 O O . ARG A 1 36 ? 3.095 1.460 4.652 1.00 0.00 36 ARG A O 8
ATOM 6230 N N . TYR A 1 37 ? 4.676 2.112 3.189 1.00 0.00 37 TYR A N 8
ATOM 6231 C CA . TYR A 1 37 ? 5.721 1.288 3.784 1.00 0.00 37 TYR A CA 8
ATOM 6232 C C . TYR A 1 37 ? 7.104 1.852 3.472 1.00 0.00 37 TYR A C 8
ATOM 6233 O O . TYR A 1 37 ? 7.300 2.520 2.456 1.00 0.00 37 TYR A O 8
ATOM 6251 N N . CYS A 1 38 ? 8.060 1.578 4.353 1.00 0.00 38 CYS A N 8
ATOM 6252 C CA . CYS A 1 38 ? 9.426 2.057 4.174 1.00 0.00 38 CYS A CA 8
ATOM 6253 C C . CYS A 1 38 ? 10.163 1.221 3.131 1.00 0.00 38 CYS A C 8
ATOM 6254 O O . CYS A 1 38 ? 11.350 1.426 2.881 1.00 0.00 38 CYS A O 8
ATOM 6261 N N . GLY A 1 39 ? 9.449 0.277 2.525 1.00 0.00 39 GLY A N 8
ATOM 6262 C CA . GLY A 1 39 ? 10.051 -0.575 1.516 1.00 0.00 39 GLY A CA 8
ATOM 6263 C C . GLY A 1 39 ? 9.249 -1.838 1.270 1.00 0.00 39 GLY A C 8
ATOM 6264 O O . GLY A 1 39 ? 8.570 -2.335 2.169 1.00 0.00 39 GLY A O 8
ATOM 6268 N N . SER A 1 40 ? 9.324 -2.356 0.049 1.00 0.00 40 SER A N 8
ATOM 6269 C CA . SER A 1 40 ? 8.595 -3.566 -0.315 1.00 0.00 40 SER A CA 8
ATOM 6270 C C . SER A 1 40 ? 8.709 -4.619 0.783 1.00 0.00 40 SER A C 8
ATOM 6271 O O . SER A 1 40 ? 7.728 -5.274 1.136 1.00 0.00 40 SER A O 8
ATOM 6279 N N . PHE A 1 41 ? 9.915 -4.778 1.318 1.00 0.00 41 PHE A N 8
ATOM 6280 C CA . PHE A 1 41 ? 10.160 -5.753 2.375 1.00 0.00 41 PHE A CA 8
ATOM 6281 C C . PHE A 1 41 ? 9.208 -5.535 3.547 1.00 0.00 41 PHE A C 8
ATOM 6282 O O . PHE A 1 41 ? 8.625 -6.483 4.074 1.00 0.00 41 PHE A O 8
ATOM 6299 N N . CYS A 1 42 ? 9.057 -4.278 3.952 1.00 0.00 42 CYS A N 8
ATOM 6300 C CA . CYS A 1 42 ? 8.178 -3.933 5.063 1.00 0.00 42 CYS A CA 8
ATOM 6301 C C . CYS A 1 42 ? 6.718 -4.186 4.700 1.00 0.00 42 CYS A C 8
ATOM 6302 O O . CYS A 1 42 ? 5.875 -4.380 5.576 1.00 0.00 42 CYS A O 8
ATOM 6309 N N . GLN A 1 43 ? 6.427 -4.182 3.403 1.00 0.00 43 GLN A N 8
ATOM 6310 C CA . GLN A 1 43 ? 5.069 -4.411 2.925 1.00 0.00 43 GLN A CA 8
ATOM 6311 C C . GLN A 1 43 ? 4.740 -5.900 2.912 1.00 0.00 43 GLN A C 8
ATOM 6312 O O . GLN A 1 43 ? 3.695 -6.320 3.412 1.00 0.00 43 GLN A O 8
ATOM 6326 N N . HIS A 1 44 ? 5.637 -6.695 2.337 1.00 0.00 44 HIS A N 8
ATOM 6327 C CA . HIS A 1 44 ? 5.441 -8.138 2.260 1.00 0.00 44 HIS A CA 8
ATOM 6328 C C . HIS A 1 44 ? 5.104 -8.715 3.631 1.00 0.00 44 HIS A C 8
ATOM 6329 O O . HIS A 1 44 ? 4.167 -9.502 3.772 1.00 0.00 44 HIS A O 8
ATOM 6344 N N . LYS A 1 45 ? 5.872 -8.319 4.640 1.00 0.00 45 LYS A N 8
ATOM 6345 C CA . LYS A 1 45 ? 5.655 -8.795 6.001 1.00 0.00 45 LYS A CA 8
ATOM 6346 C C . LYS A 1 45 ? 4.369 -8.216 6.581 1.00 0.00 45 LYS A C 8
ATOM 6347 O O . LYS A 1 45 ? 3.646 -8.894 7.312 1.00 0.00 45 LYS A O 8
ATOM 6366 N N . ASP A 1 46 ? 4.089 -6.961 6.250 1.00 0.00 46 ASP A N 8
ATOM 6367 C CA . ASP A 1 46 ? 2.888 -6.291 6.737 1.00 0.00 46 ASP A CA 8
ATOM 6368 C C . ASP A 1 46 ? 1.742 -6.440 5.741 1.00 0.00 46 ASP A C 8
ATOM 6369 O O . ASP A 1 46 ? 0.717 -5.767 5.855 1.00 0.00 46 ASP A O 8
ATOM 6378 N N . TRP A 1 47 ? 1.922 -7.324 4.767 1.00 0.00 47 TRP A N 8
ATOM 6379 C CA . TRP A 1 47 ? 0.903 -7.561 3.751 1.00 0.00 47 TRP A CA 8
ATOM 6380 C C . TRP A 1 47 ? -0.122 -8.581 4.234 1.00 0.00 47 TRP A C 8
ATOM 6381 O O . TRP A 1 47 ? -1.272 -8.237 4.504 1.00 0.00 47 TRP A O 8
ATOM 6402 N N . GLU A 1 48 ? 0.304 -9.836 4.341 1.00 0.00 48 GLU A N 8
ATOM 6403 C CA . GLU A 1 48 ? -0.579 -10.905 4.792 1.00 0.00 48 GLU A CA 8
ATOM 6404 C C . GLU A 1 48 ? -1.492 -10.420 5.914 1.00 0.00 48 GLU A C 8
ATOM 6405 O O . GLU A 1 48 ? -2.582 -10.954 6.119 1.00 0.00 48 GLU A O 8
ATOM 6417 N N . LYS A 1 49 ? -1.038 -9.404 6.640 1.00 0.00 49 LYS A N 8
ATOM 6418 C CA . LYS A 1 49 ? -1.812 -8.844 7.742 1.00 0.00 49 LYS A CA 8
ATOM 6419 C C . LYS A 1 49 ? -2.675 -7.680 7.265 1.00 0.00 49 LYS A C 8
ATOM 6420 O O . LYS A 1 49 ? -3.841 -7.562 7.645 1.00 0.00 49 LYS A O 8
ATOM 6439 N N . HIS A 1 50 ? -2.096 -6.823 6.430 1.00 0.00 50 HIS A N 8
ATOM 6440 C CA . HIS A 1 50 ? -2.813 -5.670 5.899 1.00 0.00 50 HIS A CA 8
ATOM 6441 C C . HIS A 1 50 ? -3.899 -6.108 4.921 1.00 0.00 50 HIS A C 8
ATOM 6442 O O . HIS A 1 50 ? -5.057 -5.707 5.043 1.00 0.00 50 HIS A O 8
ATOM 6457 N N . HIS A 1 51 ? -3.517 -6.932 3.950 1.00 0.00 51 HIS A N 8
ATOM 6458 C CA . HIS A 1 51 ? -4.458 -7.424 2.951 1.00 0.00 51 HIS A CA 8
ATOM 6459 C C . HIS A 1 51 ? -5.772 -7.843 3.602 1.00 0.00 51 HIS A C 8
ATOM 6460 O O . HIS A 1 51 ? -6.810 -7.912 2.942 1.00 0.00 51 HIS A O 8
ATOM 6475 N N . HIS A 1 52 ? -5.721 -8.124 4.900 1.00 0.00 52 HIS A N 8
ATOM 6476 C CA . HIS A 1 52 ? -6.908 -8.537 5.641 1.00 0.00 52 HIS A CA 8
ATOM 6477 C C . HIS A 1 52 ? -7.955 -7.428 5.651 1.00 0.00 52 HIS A C 8
ATOM 6478 O O . HIS A 1 52 ? -9.066 -7.614 6.150 1.00 0.00 52 HIS A O 8
ATOM 6493 N N . ILE A 1 53 ? -7.594 -6.275 5.098 1.00 0.00 53 ILE A N 8
ATOM 6494 C CA . ILE A 1 53 ? -8.503 -5.137 5.043 1.00 0.00 53 ILE A CA 8
ATOM 6495 C C . ILE A 1 53 ? -8.730 -4.683 3.605 1.00 0.00 53 ILE A C 8
ATOM 6496 O O . ILE A 1 53 ? -9.805 -4.194 3.259 1.00 0.00 53 ILE A O 8
ATOM 6512 N N . CYS A 1 54 ? -7.709 -4.849 2.770 1.00 0.00 54 CYS A N 8
ATOM 6513 C CA . CYS A 1 54 ? -7.796 -4.458 1.369 1.00 0.00 54 CYS A CA 8
ATOM 6514 C C . CYS A 1 54 ? -7.861 -5.686 0.464 1.00 0.00 54 CYS A C 8
ATOM 6515 O O . CYS A 1 54 ? -7.438 -6.776 0.849 1.00 0.00 54 CYS A O 8
ATOM 6522 N N . SER A 1 55 ? -8.394 -5.500 -0.739 1.00 0.00 55 SER A N 8
ATOM 6523 C CA . SER A 1 55 ? -8.519 -6.592 -1.697 1.00 0.00 55 SER A CA 8
ATOM 6524 C C . SER A 1 55 ? -7.145 -7.120 -2.100 1.00 0.00 55 SER A C 8
ATOM 6525 O O . SER A 1 55 ? -6.813 -8.276 -1.844 1.00 0.00 55 SER A O 8
ATOM 6533 N N . GLY A 1 56 ? -6.351 -6.262 -2.734 1.00 0.00 56 GLY A N 8
ATOM 6534 C CA . GLY A 1 56 ? -5.023 -6.660 -3.163 1.00 0.00 56 GLY A CA 8
ATOM 6535 C C . GLY A 1 56 ? -4.908 -6.764 -4.671 1.00 0.00 56 GLY A C 8
ATOM 6536 O O . GLY A 1 56 ? -5.906 -6.771 -5.392 1.00 0.00 56 GLY A O 8
ATOM 6540 N N . PRO A 1 57 ? -3.665 -6.845 -5.169 1.00 0.00 57 PRO A N 8
ATOM 6541 C CA . PRO A 1 57 ? -3.394 -6.949 -6.606 1.00 0.00 57 PRO A CA 8
ATOM 6542 C C . PRO A 1 57 ? -3.817 -8.297 -7.180 1.00 0.00 57 PRO A C 8
ATOM 6543 O O . PRO A 1 57 ? -3.566 -9.343 -6.582 1.00 0.00 57 PRO A O 8
ATOM 6554 N N . SER A 1 58 ? -4.460 -8.264 -8.343 1.00 0.00 58 SER A N 8
ATOM 6555 C CA . SER A 1 58 ? -4.921 -9.484 -8.995 1.00 0.00 58 SER A CA 8
ATOM 6556 C C . SER A 1 58 ? -3.768 -10.192 -9.701 1.00 0.00 58 SER A C 8
ATOM 6557 O O . SER A 1 58 ? -2.887 -9.549 -10.272 1.00 0.00 58 SER A O 8
ATOM 6565 N N . SER A 1 59 ? -3.781 -11.520 -9.655 1.00 0.00 59 SER A N 8
ATOM 6566 C CA . SER A 1 59 ? -2.735 -12.317 -10.286 1.00 0.00 59 SER A CA 8
ATOM 6567 C C . SER A 1 59 ? -2.757 -12.140 -11.801 1.00 0.00 59 SER A C 8
ATOM 6568 O O . SER A 1 59 ? -1.783 -11.683 -12.398 1.00 0.00 59 SER A O 8
ATOM 6576 N N . GLY A 1 60 ? -3.876 -12.506 -12.418 1.00 0.00 60 GLY A N 8
ATOM 6577 C CA . GLY A 1 60 ? -4.005 -12.380 -13.858 1.00 0.00 60 GLY A CA 8
ATOM 6578 C C . GLY A 1 60 ? -4.423 -10.987 -14.284 1.00 0.00 60 GLY A C 8
ATOM 6579 O O . GLY A 1 60 ? -5.337 -10.858 -15.097 1.00 0.00 60 GLY A O 8
ATOM 6585 N N . GLY A 1 1 ? 7.184 38.689 33.856 1.00 0.00 1 GLY A N 9
ATOM 6586 C CA . GLY A 1 1 ? 8.316 38.244 33.064 1.00 0.00 1 GLY A CA 9
ATOM 6587 C C . GLY A 1 1 ? 9.235 39.384 32.673 1.00 0.00 1 GLY A C 9
ATOM 6588 O O . GLY A 1 1 ? 8.834 40.290 31.942 1.00 0.00 1 GLY A O 9
ATOM 6592 N N . SER A 1 2 ? 10.470 39.342 33.162 1.00 0.00 2 SER A N 9
ATOM 6593 C CA . SER A 1 2 ? 11.446 40.382 32.864 1.00 0.00 2 SER A CA 9
ATOM 6594 C C . SER A 1 2 ? 12.223 40.051 31.593 1.00 0.00 2 SER A C 9
ATOM 6595 O O . SER A 1 2 ? 12.180 40.797 30.615 1.00 0.00 2 SER A O 9
ATOM 6603 N N . SER A 1 3 ? 12.932 38.927 31.616 1.00 0.00 3 SER A N 9
ATOM 6604 C CA . SER A 1 3 ? 13.721 38.497 30.468 1.00 0.00 3 SER A CA 9
ATOM 6605 C C . SER A 1 3 ? 13.003 37.394 29.697 1.00 0.00 3 SER A C 9
ATOM 6606 O O . SER A 1 3 ? 12.936 37.423 28.469 1.00 0.00 3 SER A O 9
ATOM 6614 N N . GLY A 1 4 ? 12.466 36.422 30.428 1.00 0.00 4 GLY A N 9
ATOM 6615 C CA . GLY A 1 4 ? 11.759 35.323 29.797 1.00 0.00 4 GLY A CA 9
ATOM 6616 C C . GLY A 1 4 ? 12.683 34.417 29.008 1.00 0.00 4 GLY A C 9
ATOM 6617 O O . GLY A 1 4 ? 12.935 34.654 27.826 1.00 0.00 4 GLY A O 9
ATOM 6621 N N . SER A 1 5 ? 13.191 33.377 29.662 1.00 0.00 5 SER A N 9
ATOM 6622 C CA . SER A 1 5 ? 14.097 32.436 29.015 1.00 0.00 5 SER A CA 9
ATOM 6623 C C . SER A 1 5 ? 13.522 31.022 29.043 1.00 0.00 5 SER A C 9
ATOM 6624 O O . SER A 1 5 ? 13.565 30.344 30.069 1.00 0.00 5 SER A O 9
ATOM 6632 N N . SER A 1 6 ? 12.985 30.586 27.908 1.00 0.00 6 SER A N 9
ATOM 6633 C CA . SER A 1 6 ? 12.398 29.255 27.803 1.00 0.00 6 SER A CA 9
ATOM 6634 C C . SER A 1 6 ? 12.615 28.675 26.409 1.00 0.00 6 SER A C 9
ATOM 6635 O O . SER A 1 6 ? 12.953 29.394 25.470 1.00 0.00 6 SER A O 9
ATOM 6643 N N . GLY A 1 7 ? 12.418 27.366 26.282 1.00 0.00 7 GLY A N 9
ATOM 6644 C CA . GLY A 1 7 ? 12.596 26.710 25.000 1.00 0.00 7 GLY A CA 9
ATOM 6645 C C . GLY A 1 7 ? 11.970 25.329 24.963 1.00 0.00 7 GLY A C 9
ATOM 6646 O O . GLY A 1 7 ? 12.233 24.498 25.833 1.00 0.00 7 GLY A O 9
ATOM 6650 N N . ILE A 1 8 ? 11.139 25.085 23.955 1.00 0.00 8 ILE A N 9
ATOM 6651 C CA . ILE A 1 8 ? 10.474 23.797 23.810 1.00 0.00 8 ILE A CA 9
ATOM 6652 C C . ILE A 1 8 ? 10.717 23.206 22.425 1.00 0.00 8 ILE A C 9
ATOM 6653 O O . ILE A 1 8 ? 10.940 23.934 21.459 1.00 0.00 8 ILE A O 9
ATOM 6669 N N . ASN A 1 9 ? 10.670 21.881 22.336 1.00 0.00 9 ASN A N 9
ATOM 6670 C CA . ASN A 1 9 ? 10.883 21.191 21.069 1.00 0.00 9 ASN A CA 9
ATOM 6671 C C . ASN A 1 9 ? 9.790 20.157 20.821 1.00 0.00 9 ASN A C 9
ATOM 6672 O O . ASN A 1 9 ? 9.717 19.140 21.511 1.00 0.00 9 ASN A O 9
ATOM 6683 N N . GLN A 1 10 ? 8.942 20.425 19.833 1.00 0.00 10 GLN A N 9
ATOM 6684 C CA . GLN A 1 10 ? 7.853 19.517 19.495 1.00 0.00 10 GLN A CA 9
ATOM 6685 C C . GLN A 1 10 ? 7.592 19.515 17.992 1.00 0.00 10 GLN A C 9
ATOM 6686 O O . GLN A 1 10 ? 7.521 20.571 17.365 1.00 0.00 10 GLN A O 9
ATOM 6700 N N . GLN A 1 11 ? 7.452 18.323 17.422 1.00 0.00 11 GLN A N 9
ATOM 6701 C CA . GLN A 1 11 ? 7.200 18.184 15.993 1.00 0.00 11 GLN A CA 9
ATOM 6702 C C . GLN A 1 11 ? 6.429 16.903 15.697 1.00 0.00 11 GLN A C 9
ATOM 6703 O O . GLN A 1 11 ? 6.469 15.950 16.474 1.00 0.00 11 GLN A O 9
ATOM 6717 N N . GLU A 1 12 ? 5.726 16.887 14.568 1.00 0.00 12 GLU A N 9
ATOM 6718 C CA . GLU A 1 12 ? 4.944 15.722 14.172 1.00 0.00 12 GLU A CA 9
ATOM 6719 C C . GLU A 1 12 ? 5.478 15.125 12.873 1.00 0.00 12 GLU A C 9
ATOM 6720 O O . GLU A 1 12 ? 5.917 13.976 12.839 1.00 0.00 12 GLU A O 9
ATOM 6732 N N . ASP A 1 13 ? 5.436 15.915 11.805 1.00 0.00 13 ASP A N 9
ATOM 6733 C CA . ASP A 1 13 ? 5.915 15.466 10.503 1.00 0.00 13 ASP A CA 9
ATOM 6734 C C . ASP A 1 13 ? 5.268 14.141 10.112 1.00 0.00 13 ASP A C 9
ATOM 6735 O O . ASP A 1 13 ? 5.922 13.259 9.556 1.00 0.00 13 ASP A O 9
ATOM 6744 N N . SER A 1 14 ? 3.979 14.009 10.408 1.00 0.00 14 SER A N 9
ATOM 6745 C CA . SER A 1 14 ? 3.243 12.790 10.093 1.00 0.00 14 SER A CA 9
ATOM 6746 C C . SER A 1 14 ? 2.547 12.910 8.741 1.00 0.00 14 SER A C 9
ATOM 6747 O O . SER A 1 14 ? 1.396 13.338 8.659 1.00 0.00 14 SER A O 9
ATOM 6755 N N . SER A 1 15 ? 3.254 12.529 7.682 1.00 0.00 15 SER A N 9
ATOM 6756 C CA . SER A 1 15 ? 2.707 12.597 6.332 1.00 0.00 15 SER A CA 9
ATOM 6757 C C . SER A 1 15 ? 3.330 11.529 5.438 1.00 0.00 15 SER A C 9
ATOM 6758 O O . SER A 1 15 ? 4.527 11.562 5.158 1.00 0.00 15 SER A O 9
ATOM 6766 N N . GLU A 1 16 ? 2.507 10.584 4.995 1.00 0.00 16 GLU A N 9
ATOM 6767 C CA . GLU A 1 16 ? 2.978 9.506 4.133 1.00 0.00 16 GLU A CA 9
ATOM 6768 C C . GLU A 1 16 ? 4.052 8.679 4.834 1.00 0.00 16 GLU A C 9
ATOM 6769 O O . GLU A 1 16 ? 5.073 8.335 4.238 1.00 0.00 16 GLU A O 9
ATOM 6781 N N . SER A 1 17 ? 3.815 8.365 6.104 1.00 0.00 17 SER A N 9
ATOM 6782 C CA . SER A 1 17 ? 4.763 7.583 6.888 1.00 0.00 17 SER A CA 9
ATOM 6783 C C . SER A 1 17 ? 4.444 6.093 6.799 1.00 0.00 17 SER A C 9
ATOM 6784 O O . SER A 1 17 ? 3.317 5.705 6.489 1.00 0.00 17 SER A O 9
ATOM 6792 N N . CYS A 1 18 ? 5.445 5.263 7.073 1.00 0.00 18 CYS A N 9
ATOM 6793 C CA . CYS A 1 18 ? 5.274 3.816 7.024 1.00 0.00 18 CYS A CA 9
ATOM 6794 C C . CYS A 1 18 ? 4.311 3.345 8.110 1.00 0.00 18 CYS A C 9
ATOM 6795 O O . CYS A 1 18 ? 4.532 3.587 9.297 1.00 0.00 18 CYS A O 9
ATOM 6802 N N . TRP A 1 19 ? 3.244 2.673 7.695 1.00 0.00 19 TRP A N 9
ATOM 6803 C CA . TRP A 1 19 ? 2.247 2.167 8.633 1.00 0.00 19 TRP A CA 9
ATOM 6804 C C . TRP A 1 19 ? 2.888 1.244 9.663 1.00 0.00 19 TRP A C 9
ATOM 6805 O O . TRP A 1 19 ? 2.552 1.290 10.846 1.00 0.00 19 TRP A O 9
ATOM 6826 N N . ASN A 1 20 ? 3.813 0.406 9.206 1.00 0.00 20 ASN A N 9
ATOM 6827 C CA . ASN A 1 20 ? 4.501 -0.529 10.089 1.00 0.00 20 ASN A CA 9
ATOM 6828 C C . ASN A 1 20 ? 5.399 0.213 11.074 1.00 0.00 20 ASN A C 9
ATOM 6829 O O . ASN A 1 20 ? 5.077 0.335 12.256 1.00 0.00 20 ASN A O 9
ATOM 6840 N N . CYS A 1 21 ? 6.528 0.708 10.578 1.00 0.00 21 CYS A N 9
ATOM 6841 C CA . CYS A 1 21 ? 7.475 1.439 11.412 1.00 0.00 21 CYS A CA 9
ATOM 6842 C C . CYS A 1 21 ? 6.889 2.776 11.855 1.00 0.00 21 CYS A C 9
ATOM 6843 O O . CYS A 1 21 ? 6.558 2.964 13.025 1.00 0.00 21 CYS A O 9
ATOM 6850 N N . GLY A 1 22 ? 6.764 3.704 10.910 1.00 0.00 22 GLY A N 9
ATOM 6851 C CA . GLY A 1 22 ? 6.219 5.012 11.222 1.00 0.00 22 GLY A CA 9
ATOM 6852 C C . GLY A 1 22 ? 7.166 6.137 10.856 1.00 0.00 22 GLY A C 9
ATOM 6853 O O . GLY A 1 22 ? 6.735 7.261 10.597 1.00 0.00 22 GLY A O 9
ATOM 6857 N N . ARG A 1 23 ? 8.460 5.837 10.836 1.00 0.00 23 ARG A N 9
ATOM 6858 C CA . ARG A 1 23 ? 9.471 6.833 10.502 1.00 0.00 23 ARG A CA 9
ATOM 6859 C C . ARG A 1 23 ? 9.182 7.467 9.144 1.00 0.00 23 ARG A C 9
ATOM 6860 O O . ARG A 1 23 ? 8.805 8.636 9.060 1.00 0.00 23 ARG A O 9
ATOM 6881 N N . LYS A 1 24 ? 9.361 6.687 8.083 1.00 0.00 24 LYS A N 9
ATOM 6882 C CA . LYS A 1 24 ? 9.119 7.171 6.729 1.00 0.00 24 LYS A CA 9
ATOM 6883 C C . LYS A 1 24 ? 8.640 6.039 5.825 1.00 0.00 24 LYS A C 9
ATOM 6884 O O . LYS A 1 24 ? 8.844 4.864 6.126 1.00 0.00 24 LYS A O 9
ATOM 6903 N N . ALA A 1 25 ? 8.005 6.403 4.716 1.00 0.00 25 ALA A N 9
ATOM 6904 C CA . ALA A 1 25 ? 7.501 5.418 3.766 1.00 0.00 25 ALA A CA 9
ATOM 6905 C C . ALA A 1 25 ? 8.023 5.694 2.360 1.00 0.00 25 ALA A C 9
ATOM 6906 O O . ALA A 1 25 ? 7.917 6.812 1.857 1.00 0.00 25 ALA A O 9
ATOM 6913 N N . SER A 1 26 ? 8.586 4.667 1.731 1.00 0.00 26 SER A N 9
ATOM 6914 C CA . SER A 1 26 ? 9.129 4.801 0.384 1.00 0.00 26 SER A CA 9
ATOM 6915 C C . SER A 1 26 ? 8.229 4.108 -0.635 1.00 0.00 26 SER A C 9
ATOM 6916 O O . SER A 1 26 ? 8.048 4.595 -1.750 1.00 0.00 26 SER A O 9
ATOM 6924 N N . GLU A 1 27 ? 7.667 2.969 -0.242 1.00 0.00 27 GLU A N 9
ATOM 6925 C CA . GLU A 1 27 ? 6.787 2.209 -1.121 1.00 0.00 27 GLU A CA 9
ATOM 6926 C C . GLU A 1 27 ? 5.335 2.319 -0.665 1.00 0.00 27 GLU A C 9
ATOM 6927 O O . GLU A 1 27 ? 5.028 3.007 0.310 1.00 0.00 27 GLU A O 9
ATOM 6939 N N . THR A 1 28 ? 4.443 1.636 -1.377 1.00 0.00 28 THR A N 9
ATOM 6940 C CA . THR A 1 28 ? 3.024 1.658 -1.047 1.00 0.00 28 THR A CA 9
ATOM 6941 C C . THR A 1 28 ? 2.329 0.388 -1.526 1.00 0.00 28 THR A C 9
ATOM 6942 O O . THR A 1 28 ? 2.674 -0.164 -2.571 1.00 0.00 28 THR A O 9
ATOM 6953 N N . CYS A 1 29 ? 1.348 -0.070 -0.756 1.00 0.00 29 CYS A N 9
ATOM 6954 C CA . CYS A 1 29 ? 0.604 -1.275 -1.101 1.00 0.00 29 CYS A CA 9
ATOM 6955 C C . CYS A 1 29 ? 0.215 -1.271 -2.577 1.00 0.00 29 CYS A C 9
ATOM 6956 O O . CYS A 1 29 ? -0.493 -0.377 -3.040 1.00 0.00 29 CYS A O 9
ATOM 6963 N N . SER A 1 30 ? 0.684 -2.276 -3.309 1.00 0.00 30 SER A N 9
ATOM 6964 C CA . SER A 1 30 ? 0.389 -2.386 -4.733 1.00 0.00 30 SER A CA 9
ATOM 6965 C C . SER A 1 30 ? -0.976 -3.029 -4.957 1.00 0.00 30 SER A C 9
ATOM 6966 O O . SER A 1 30 ? -1.258 -3.555 -6.032 1.00 0.00 30 SER A O 9
ATOM 6974 N N . GLY A 1 31 ? -1.821 -2.981 -3.931 1.00 0.00 31 GLY A N 9
ATOM 6975 C CA . GLY A 1 31 ? -3.147 -3.562 -4.035 1.00 0.00 31 GLY A CA 9
ATOM 6976 C C . GLY A 1 31 ? -4.246 -2.526 -3.896 1.00 0.00 31 GLY A C 9
ATOM 6977 O O . GLY A 1 31 ? -5.238 -2.562 -4.623 1.00 0.00 31 GLY A O 9
ATOM 6981 N N . CYS A 1 32 ? -4.070 -1.602 -2.958 1.00 0.00 32 CYS A N 9
ATOM 6982 C CA . CYS A 1 32 ? -5.055 -0.553 -2.723 1.00 0.00 32 CYS A CA 9
ATOM 6983 C C . CYS A 1 32 ? -4.413 0.828 -2.825 1.00 0.00 32 CYS A C 9
ATOM 6984 O O . CYS A 1 32 ? -5.103 1.833 -2.991 1.00 0.00 32 CYS A O 9
ATOM 6991 N N . ASN A 1 33 ? -3.089 0.868 -2.724 1.00 0.00 33 ASN A N 9
ATOM 6992 C CA . ASN A 1 33 ? -2.354 2.125 -2.805 1.00 0.00 33 ASN A CA 9
ATOM 6993 C C . ASN A 1 33 ? -2.728 3.049 -1.650 1.00 0.00 33 ASN A C 9
ATOM 6994 O O . ASN A 1 33 ? -2.742 4.272 -1.797 1.00 0.00 33 ASN A O 9
ATOM 7005 N N . THR A 1 34 ? -3.030 2.456 -0.499 1.00 0.00 34 THR A N 9
ATOM 7006 C CA . THR A 1 34 ? -3.404 3.225 0.682 1.00 0.00 34 THR A CA 9
ATOM 7007 C C . THR A 1 34 ? -2.385 3.046 1.801 1.00 0.00 34 THR A C 9
ATOM 7008 O O . THR A 1 34 ? -1.967 4.015 2.433 1.00 0.00 34 THR A O 9
ATOM 7019 N N . ALA A 1 35 ? -1.989 1.800 2.040 1.00 0.00 35 ALA A N 9
ATOM 7020 C CA . ALA A 1 35 ? -1.016 1.494 3.081 1.00 0.00 35 ALA A CA 9
ATOM 7021 C C . ALA A 1 35 ? 0.401 1.821 2.622 1.00 0.00 35 ALA A C 9
ATOM 7022 O O . ALA A 1 35 ? 0.875 1.293 1.616 1.00 0.00 35 ALA A O 9
ATOM 7029 N N . ARG A 1 36 ? 1.073 2.695 3.365 1.00 0.00 36 ARG A N 9
ATOM 7030 C CA . ARG A 1 36 ? 2.435 3.093 3.032 1.00 0.00 36 ARG A CA 9
ATOM 7031 C C . ARG A 1 36 ? 3.451 2.217 3.760 1.00 0.00 36 ARG A C 9
ATOM 7032 O O . ARG A 1 36 ? 3.161 1.664 4.821 1.00 0.00 36 ARG A O 9
ATOM 7053 N N . TYR A 1 37 ? 4.640 2.095 3.182 1.00 0.00 37 TYR A N 9
ATOM 7054 C CA . TYR A 1 37 ? 5.698 1.284 3.773 1.00 0.00 37 TYR A CA 9
ATOM 7055 C C . TYR A 1 37 ? 7.072 1.862 3.451 1.00 0.00 37 TYR A C 9
ATOM 7056 O O . TYR A 1 37 ? 7.257 2.523 2.429 1.00 0.00 37 TYR A O 9
ATOM 7074 N N . CYS A 1 38 ? 8.035 1.608 4.331 1.00 0.00 38 CYS A N 9
ATOM 7075 C CA . CYS A 1 38 ? 9.394 2.102 4.144 1.00 0.00 38 CYS A CA 9
ATOM 7076 C C . CYS A 1 38 ? 10.138 1.265 3.108 1.00 0.00 38 CYS A C 9
ATOM 7077 O O . CYS A 1 38 ? 11.317 1.492 2.841 1.00 0.00 38 CYS A O 9
ATOM 7084 N N . GLY A 1 39 ? 9.440 0.294 2.526 1.00 0.00 39 GLY A N 9
ATOM 7085 C CA . GLY A 1 39 ? 10.050 -0.562 1.526 1.00 0.00 39 GLY A CA 9
ATOM 7086 C C . GLY A 1 39 ? 9.218 -1.795 1.233 1.00 0.00 39 GLY A C 9
ATOM 7087 O O . GLY A 1 39 ? 8.467 -2.263 2.088 1.00 0.00 39 GLY A O 9
ATOM 7091 N N . SER A 1 40 ? 9.351 -2.321 0.019 1.00 0.00 40 SER A N 9
ATOM 7092 C CA . SER A 1 40 ? 8.601 -3.504 -0.387 1.00 0.00 40 SER A CA 9
ATOM 7093 C C . SER A 1 40 ? 8.702 -4.601 0.668 1.00 0.00 40 SER A C 9
ATOM 7094 O O . SER A 1 40 ? 7.745 -5.337 0.910 1.00 0.00 40 SER A O 9
ATOM 7102 N N . PHE A 1 41 ? 9.870 -4.704 1.295 1.00 0.00 41 PHE A N 9
ATOM 7103 C CA . PHE A 1 41 ? 10.099 -5.711 2.324 1.00 0.00 41 PHE A CA 9
ATOM 7104 C C . PHE A 1 41 ? 9.140 -5.519 3.496 1.00 0.00 41 PHE A C 9
ATOM 7105 O O . PHE A 1 41 ? 8.543 -6.478 3.988 1.00 0.00 41 PHE A O 9
ATOM 7122 N N . CYS A 1 42 ? 8.997 -4.275 3.938 1.00 0.00 42 CYS A N 9
ATOM 7123 C CA . CYS A 1 42 ? 8.112 -3.955 5.051 1.00 0.00 42 CYS A CA 9
ATOM 7124 C C . CYS A 1 42 ? 6.655 -4.212 4.680 1.00 0.00 42 CYS A C 9
ATOM 7125 O O . CYS A 1 42 ? 5.806 -4.396 5.551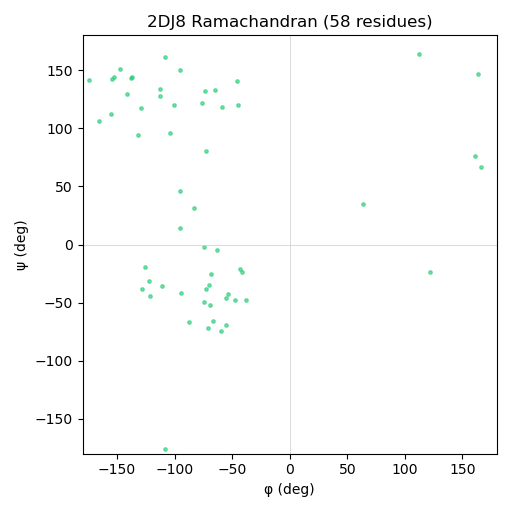 1.00 0.00 42 CYS A O 9
ATOM 7132 N N . GLN A 1 43 ? 6.375 -4.225 3.381 1.00 0.00 43 GLN A N 9
ATOM 7133 C CA . GLN A 1 43 ? 5.020 -4.460 2.894 1.00 0.00 43 GLN A CA 9
ATOM 7134 C C . GLN A 1 43 ? 4.688 -5.949 2.905 1.00 0.00 43 GLN A C 9
ATOM 7135 O O . GLN A 1 43 ? 3.650 -6.360 3.424 1.00 0.00 43 GLN A O 9
ATOM 7149 N N . HIS A 1 44 ? 5.577 -6.752 2.329 1.00 0.00 44 HIS A N 9
ATOM 7150 C CA . HIS A 1 44 ? 5.378 -8.196 2.272 1.00 0.00 44 HIS A CA 9
ATOM 7151 C C . HIS A 1 44 ? 5.084 -8.759 3.660 1.00 0.00 44 HIS A C 9
ATOM 7152 O O . HIS A 1 44 ? 4.184 -9.581 3.830 1.00 0.00 44 HIS A O 9
ATOM 7167 N N . LYS A 1 45 ? 5.849 -8.310 4.649 1.00 0.00 45 LYS A N 9
ATOM 7168 C CA . LYS A 1 45 ? 5.671 -8.768 6.022 1.00 0.00 45 LYS A CA 9
ATOM 7169 C C . LYS A 1 45 ? 4.383 -8.208 6.619 1.00 0.00 45 LYS A C 9
ATOM 7170 O O . LYS A 1 45 ? 3.690 -8.890 7.374 1.00 0.00 45 LYS A O 9
ATOM 7189 N N . ASP A 1 46 ? 4.069 -6.964 6.276 1.00 0.00 46 ASP A N 9
ATOM 7190 C CA . ASP A 1 46 ? 2.864 -6.313 6.776 1.00 0.00 46 ASP A CA 9
ATOM 7191 C C . ASP A 1 46 ? 1.719 -6.449 5.777 1.00 0.00 46 ASP A C 9
ATOM 7192 O O . ASP A 1 46 ? 0.697 -5.772 5.894 1.00 0.00 46 ASP A O 9
ATOM 7201 N N . TRP A 1 47 ? 1.897 -7.326 4.796 1.00 0.00 47 TRP A N 9
ATOM 7202 C CA . TRP A 1 47 ? 0.879 -7.549 3.776 1.00 0.00 47 TRP A CA 9
ATOM 7203 C C . TRP A 1 47 ? -0.132 -8.593 4.235 1.00 0.00 47 TRP A C 9
ATOM 7204 O O . TRP A 1 47 ? -1.319 -8.301 4.374 1.00 0.00 47 TRP A O 9
ATOM 7225 N N . GLU A 1 48 ? 0.346 -9.811 4.471 1.00 0.00 48 GLU A N 9
ATOM 7226 C CA . GLU A 1 48 ? -0.519 -10.898 4.914 1.00 0.00 48 GLU A CA 9
ATOM 7227 C C . GLU A 1 48 ? -1.454 -10.430 6.026 1.00 0.00 48 GLU A C 9
ATOM 7228 O O . GLU A 1 48 ? -2.494 -11.040 6.276 1.00 0.00 48 GLU A O 9
ATOM 7240 N N . LYS A 1 49 ? -1.077 -9.343 6.690 1.00 0.00 49 LYS A N 9
ATOM 7241 C CA . LYS A 1 49 ? -1.880 -8.791 7.774 1.00 0.00 49 LYS A CA 9
ATOM 7242 C C . LYS A 1 49 ? -2.746 -7.638 7.277 1.00 0.00 49 LYS A C 9
ATOM 7243 O O . LYS A 1 49 ? -3.919 -7.529 7.635 1.00 0.00 49 LYS A O 9
ATOM 7262 N N . HIS A 1 50 ? -2.160 -6.778 6.449 1.00 0.00 50 HIS A N 9
ATOM 7263 C CA . HIS A 1 50 ? -2.879 -5.634 5.901 1.00 0.00 50 HIS A CA 9
ATOM 7264 C C . HIS A 1 50 ? -3.940 -6.086 4.902 1.00 0.00 50 HIS A C 9
ATOM 7265 O O . HIS A 1 50 ? -5.105 -5.699 5.001 1.00 0.00 50 HIS A O 9
ATOM 7280 N N . HIS A 1 51 ? -3.530 -6.908 3.941 1.00 0.00 51 HIS A N 9
ATOM 7281 C CA . HIS A 1 51 ? -4.446 -7.413 2.925 1.00 0.00 51 HIS A CA 9
ATOM 7282 C C . HIS A 1 51 ? -5.769 -7.845 3.551 1.00 0.00 51 HIS A C 9
ATOM 7283 O O . HIS A 1 51 ? -6.792 -7.927 2.871 1.00 0.00 51 HIS A O 9
ATOM 7298 N N . HIS A 1 52 ? -5.740 -8.120 4.851 1.00 0.00 52 HIS A N 9
ATOM 7299 C CA . HIS A 1 52 ? -6.937 -8.544 5.569 1.00 0.00 52 HIS A CA 9
ATOM 7300 C C . HIS A 1 52 ? -7.988 -7.438 5.574 1.00 0.00 52 HIS A C 9
ATOM 7301 O O . HIS A 1 52 ? -9.099 -7.627 6.070 1.00 0.00 52 HIS A O 9
ATOM 7316 N N . ILE A 1 53 ? -7.629 -6.285 5.020 1.00 0.00 53 ILE A N 9
ATOM 7317 C CA . ILE A 1 53 ? -8.541 -5.150 4.960 1.00 0.00 53 ILE A CA 9
ATOM 7318 C C . ILE A 1 53 ? -8.754 -4.690 3.522 1.00 0.00 53 ILE A C 9
ATOM 7319 O O . ILE A 1 53 ? -9.825 -4.198 3.167 1.00 0.00 53 ILE A O 9
ATOM 7335 N N . CYS A 1 54 ? -7.726 -4.856 2.695 1.00 0.00 54 CYS A N 9
ATOM 7336 C CA . CYS A 1 54 ? -7.799 -4.460 1.294 1.00 0.00 54 CYS A CA 9
ATOM 7337 C C . CYS A 1 54 ? -7.865 -5.685 0.386 1.00 0.00 54 CYS A C 9
ATOM 7338 O O . CYS A 1 54 ? -7.409 -6.768 0.752 1.00 0.00 54 CYS A O 9
ATOM 7345 N N . SER A 1 55 ? -8.434 -5.504 -0.802 1.00 0.00 55 SER A N 9
ATOM 7346 C CA . SER A 1 55 ? -8.563 -6.594 -1.762 1.00 0.00 55 SER A CA 9
ATOM 7347 C C . SER A 1 55 ? -7.190 -7.103 -2.193 1.00 0.00 55 SER A C 9
ATOM 7348 O O . SER A 1 55 ? -6.865 -8.275 -2.010 1.00 0.00 55 SER A O 9
ATOM 7356 N N . GLY A 1 56 ? -6.389 -6.211 -2.767 1.00 0.00 56 GLY A N 9
ATOM 7357 C CA . GLY A 1 56 ? -5.061 -6.587 -3.216 1.00 0.00 56 GLY A CA 9
ATOM 7358 C C . GLY A 1 56 ? -4.945 -6.612 -4.727 1.00 0.00 56 GLY A C 9
ATOM 7359 O O . GLY A 1 56 ? -5.937 -6.505 -5.449 1.00 0.00 56 GLY A O 9
ATOM 7363 N N . PRO A 1 57 ? -3.709 -6.754 -5.227 1.00 0.00 57 PRO A N 9
ATOM 7364 C CA . PRO A 1 57 ? -3.437 -6.795 -6.667 1.00 0.00 57 PRO A CA 9
ATOM 7365 C C . PRO A 1 57 ? -3.954 -8.073 -7.319 1.00 0.00 57 PRO A C 9
ATOM 7366 O O . PRO A 1 57 ? -3.670 -8.345 -8.485 1.00 0.00 57 PRO A O 9
ATOM 7377 N N . SER A 1 58 ? -4.715 -8.853 -6.558 1.00 0.00 58 SER A N 9
ATOM 7378 C CA . SER A 1 58 ? -5.269 -10.105 -7.061 1.00 0.00 58 SER A CA 9
ATOM 7379 C C . SER A 1 58 ? -4.159 -11.046 -7.517 1.00 0.00 58 SER A C 9
ATOM 7380 O O . SER A 1 58 ? -4.178 -11.549 -8.641 1.00 0.00 58 SER A O 9
ATOM 7388 N N . SER A 1 59 ? -3.191 -11.280 -6.637 1.00 0.00 59 SER A N 9
ATOM 7389 C CA . SER A 1 59 ? -2.069 -12.158 -6.949 1.00 0.00 59 SER A CA 9
ATOM 7390 C C . SER A 1 59 ? -2.562 -13.523 -7.419 1.00 0.00 59 SER A C 9
ATOM 7391 O O . SER A 1 59 ? -2.028 -14.095 -8.368 1.00 0.00 59 SER A O 9
ATOM 7399 N N . GLY A 1 60 ? -3.586 -14.039 -6.746 1.00 0.00 60 GLY A N 9
ATOM 7400 C CA . GLY A 1 60 ? -4.134 -15.333 -7.109 1.00 0.00 60 GLY A CA 9
ATOM 7401 C C . GLY A 1 60 ? -5.432 -15.636 -6.386 1.00 0.00 60 GLY A C 9
ATOM 7402 O O . GLY A 1 60 ? -5.390 -16.181 -5.284 1.00 0.00 60 GLY A O 9
ATOM 7408 N N . GLY A 1 1 ? -1.265 39.130 36.032 1.00 0.00 1 GLY A N 10
ATOM 7409 C CA . GLY A 1 1 ? -2.036 39.718 34.953 1.00 0.00 1 GLY A CA 10
ATOM 7410 C C . GLY A 1 1 ? -1.158 40.262 33.843 1.00 0.00 1 GLY A C 10
ATOM 7411 O O . GLY A 1 1 ? 0.052 40.036 33.832 1.00 0.00 1 GLY A O 10
ATOM 7415 N N . SER A 1 2 ? -1.769 40.979 32.905 1.00 0.00 2 SER A N 10
ATOM 7416 C CA . SER A 1 2 ? -1.036 41.551 31.782 1.00 0.00 2 SER A CA 10
ATOM 7417 C C . SER A 1 2 ? -0.430 40.454 30.912 1.00 0.00 2 SER A C 10
ATOM 7418 O O . SER A 1 2 ? 0.718 40.552 30.481 1.00 0.00 2 SER A O 10
ATOM 7426 N N . SER A 1 3 ? -1.212 39.409 30.660 1.00 0.00 3 SER A N 10
ATOM 7427 C CA . SER A 1 3 ? -0.752 38.290 29.845 1.00 0.00 3 SER A CA 10
ATOM 7428 C C . SER A 1 3 ? -1.368 38.345 28.450 1.00 0.00 3 SER A C 10
ATOM 7429 O O . SER A 1 3 ? -2.226 39.180 28.170 1.00 0.00 3 SER A O 10
ATOM 7437 N N . GLY A 1 4 ? -0.921 37.446 27.578 1.00 0.00 4 GLY A N 10
ATOM 7438 C CA . GLY A 1 4 ? -1.438 37.408 26.222 1.00 0.00 4 GLY A CA 10
ATOM 7439 C C . GLY A 1 4 ? -0.582 36.564 25.298 1.00 0.00 4 GLY A C 10
ATOM 7440 O O . GLY A 1 4 ? 0.480 37.000 24.855 1.00 0.00 4 GLY A O 10
ATOM 7444 N N . SER A 1 5 ? -1.044 35.352 25.009 1.00 0.00 5 SER A N 10
ATOM 7445 C CA . SER A 1 5 ? -0.310 34.443 24.137 1.00 0.00 5 SER A CA 10
ATOM 7446 C C . SER A 1 5 ? -1.120 33.178 23.866 1.00 0.00 5 SER A C 10
ATOM 7447 O O . SER A 1 5 ? -1.682 32.579 24.783 1.00 0.00 5 SER A O 10
ATOM 7455 N N . SER A 1 6 ? -1.174 32.778 22.600 1.00 0.00 6 SER A N 10
ATOM 7456 C CA . SER A 1 6 ? -1.918 31.586 22.207 1.00 0.00 6 SER A CA 10
ATOM 7457 C C . SER A 1 6 ? -1.263 30.909 21.007 1.00 0.00 6 SER A C 10
ATOM 7458 O O . SER A 1 6 ? -0.297 31.420 20.442 1.00 0.00 6 SER A O 10
ATOM 7466 N N . GLY A 1 7 ? -1.797 29.754 20.623 1.00 0.00 7 GLY A N 10
ATOM 7467 C CA . GLY A 1 7 ? -1.253 29.024 19.493 1.00 0.00 7 GLY A CA 10
ATOM 7468 C C . GLY A 1 7 ? -2.246 28.042 18.903 1.00 0.00 7 GLY A C 10
ATOM 7469 O O . GLY A 1 7 ? -2.797 27.203 19.616 1.00 0.00 7 GLY A O 10
ATOM 7473 N N . ILE A 1 8 ? -2.477 28.148 17.599 1.00 0.00 8 ILE A N 10
ATOM 7474 C CA . ILE A 1 8 ? -3.412 27.262 16.915 1.00 0.00 8 ILE A CA 10
ATOM 7475 C C . ILE A 1 8 ? -2.985 27.023 15.471 1.00 0.00 8 ILE A C 10
ATOM 7476 O O . ILE A 1 8 ? -2.695 27.965 14.735 1.00 0.00 8 ILE A O 10
ATOM 7492 N N . ASN A 1 9 ? -2.952 25.756 15.071 1.00 0.00 9 ASN A N 10
ATOM 7493 C CA . ASN A 1 9 ? -2.563 25.393 13.714 1.00 0.00 9 ASN A CA 10
ATOM 7494 C C . ASN A 1 9 ? -3.311 24.147 13.248 1.00 0.00 9 ASN A C 10
ATOM 7495 O O . ASN A 1 9 ? -3.754 23.338 14.062 1.00 0.00 9 ASN A O 10
ATOM 7506 N N . GLN A 1 10 ? -3.446 24.001 11.934 1.00 0.00 10 GLN A N 10
ATOM 7507 C CA . GLN A 1 10 ? -4.141 22.854 11.361 1.00 0.00 10 GLN A CA 10
ATOM 7508 C C . GLN A 1 10 ? -3.494 22.427 10.048 1.00 0.00 10 GLN A C 10
ATOM 7509 O O . GLN A 1 10 ? -2.831 23.223 9.384 1.00 0.00 10 GLN A O 10
ATOM 7523 N N . GLN A 1 11 ? -3.691 21.165 9.679 1.00 0.00 11 GLN A N 10
ATOM 7524 C CA . GLN A 1 11 ? -3.125 20.632 8.446 1.00 0.00 11 GLN A CA 10
ATOM 7525 C C . GLN A 1 11 ? -3.928 19.433 7.952 1.00 0.00 11 GLN A C 10
ATOM 7526 O O . GLN A 1 11 ? -4.409 18.627 8.748 1.00 0.00 11 GLN A O 10
ATOM 7540 N N . GLU A 1 12 ? -4.067 19.322 6.635 1.00 0.00 12 GLU A N 10
ATOM 7541 C CA . GLU A 1 12 ? -4.813 18.221 6.036 1.00 0.00 12 GLU A CA 10
ATOM 7542 C C . GLU A 1 12 ? -4.283 17.900 4.642 1.00 0.00 12 GLU A C 10
ATOM 7543 O O . GLU A 1 12 ? -4.459 18.679 3.705 1.00 0.00 12 GLU A O 10
ATOM 7555 N N . ASP A 1 13 ? -3.634 16.748 4.513 1.00 0.00 13 ASP A N 10
ATOM 7556 C CA . ASP A 1 13 ? -3.079 16.323 3.233 1.00 0.00 13 ASP A CA 10
ATOM 7557 C C . ASP A 1 13 ? -2.561 14.890 3.315 1.00 0.00 13 ASP A C 10
ATOM 7558 O O . ASP A 1 13 ? -2.401 14.339 4.404 1.00 0.00 13 ASP A O 10
ATOM 7567 N N . SER A 1 14 ? -2.300 14.293 2.156 1.00 0.00 14 SER A N 10
ATOM 7568 C CA . SER A 1 14 ? -1.804 12.923 2.097 1.00 0.00 14 SER A CA 10
ATOM 7569 C C . SER A 1 14 ? -0.361 12.846 2.585 1.00 0.00 14 SER A C 10
ATOM 7570 O O . SER A 1 14 ? 0.575 13.129 1.837 1.00 0.00 14 SER A O 10
ATOM 7578 N N . SER A 1 15 ? -0.189 12.461 3.845 1.00 0.00 15 SER A N 10
ATOM 7579 C CA . SER A 1 15 ? 1.139 12.349 4.437 1.00 0.00 15 SER A CA 10
ATOM 7580 C C . SER A 1 15 ? 1.867 11.116 3.910 1.00 0.00 15 SER A C 10
ATOM 7581 O O . SER A 1 15 ? 1.300 10.322 3.160 1.00 0.00 15 SER A O 10
ATOM 7589 N N . GLU A 1 16 ? 3.126 10.965 4.308 1.00 0.00 16 GLU A N 10
ATOM 7590 C CA . GLU A 1 16 ? 3.932 9.829 3.875 1.00 0.00 16 GLU A CA 10
ATOM 7591 C C . GLU A 1 16 ? 4.661 9.197 5.057 1.00 0.00 16 GLU A C 10
ATOM 7592 O O . GLU A 1 16 ? 5.746 9.637 5.437 1.00 0.00 16 GLU A O 10
ATOM 7604 N N . SER A 1 17 ? 4.056 8.164 5.635 1.00 0.00 17 SER A N 10
ATOM 7605 C CA . SER A 1 17 ? 4.645 7.474 6.776 1.00 0.00 17 SER A CA 10
ATOM 7606 C C . SER A 1 17 ? 4.358 5.977 6.714 1.00 0.00 17 SER A C 10
ATOM 7607 O O . SER A 1 17 ? 3.230 5.560 6.450 1.00 0.00 17 SER A O 10
ATOM 7615 N N . CYS A 1 18 ? 5.387 5.173 6.959 1.00 0.00 18 CYS A N 10
ATOM 7616 C CA . CYS A 1 18 ? 5.247 3.722 6.931 1.00 0.00 18 CYS A CA 10
ATOM 7617 C C . CYS A 1 18 ? 4.287 3.246 8.017 1.00 0.00 18 CYS A C 10
ATOM 7618 O O . CYS A 1 18 ? 4.509 3.486 9.204 1.00 0.00 18 CYS A O 10
ATOM 7625 N N . TRP A 1 19 ? 3.221 2.571 7.603 1.00 0.00 19 TRP A N 10
ATOM 7626 C CA . TRP A 1 19 ? 2.227 2.062 8.541 1.00 0.00 19 TRP A CA 10
ATOM 7627 C C . TRP A 1 19 ? 2.874 1.148 9.576 1.00 0.00 19 TRP A C 10
ATOM 7628 O O . TRP A 1 19 ? 2.595 1.253 10.770 1.00 0.00 19 TRP A O 10
ATOM 7649 N N . ASN A 1 20 ? 3.739 0.253 9.111 1.00 0.00 20 ASN A N 10
ATOM 7650 C CA . ASN A 1 20 ? 4.425 -0.679 9.998 1.00 0.00 20 ASN A CA 10
ATOM 7651 C C . ASN A 1 20 ? 5.289 0.068 11.010 1.00 0.00 20 ASN A C 10
ATOM 7652 O O . ASN A 1 20 ? 4.936 0.178 12.184 1.00 0.00 20 ASN A O 10
ATOM 7663 N N . CYS A 1 21 ? 6.424 0.580 10.545 1.00 0.00 21 CYS A N 10
ATOM 7664 C CA . CYS A 1 21 ? 7.340 1.318 11.407 1.00 0.00 21 CYS A CA 10
ATOM 7665 C C . CYS A 1 21 ? 6.733 2.653 11.830 1.00 0.00 21 CYS A C 10
ATOM 7666 O O . CYS A 1 21 ? 6.349 2.835 12.984 1.00 0.00 21 CYS A O 10
ATOM 7673 N N . GLY A 1 22 ? 6.651 3.585 10.885 1.00 0.00 22 GLY A N 10
ATOM 7674 C CA . GLY A 1 22 ? 6.090 4.891 11.177 1.00 0.00 22 GLY A CA 10
ATOM 7675 C C . GLY A 1 22 ? 7.046 6.019 10.846 1.00 0.00 22 GLY A C 10
ATOM 7676 O O . GLY A 1 22 ? 6.620 7.131 10.532 1.00 0.00 22 GLY A O 10
ATOM 7680 N N . ARG A 1 23 ? 8.343 5.735 10.916 1.00 0.00 23 ARG A N 10
ATOM 7681 C CA . ARG A 1 23 ? 9.361 6.736 10.624 1.00 0.00 23 ARG A CA 10
ATOM 7682 C C . ARG A 1 23 ? 9.103 7.396 9.272 1.00 0.00 23 ARG A C 10
ATOM 7683 O O . ARG A 1 23 ? 8.754 8.574 9.201 1.00 0.00 23 ARG A O 10
ATOM 7704 N N . LYS A 1 24 ? 9.279 6.628 8.202 1.00 0.00 24 LYS A N 10
ATOM 7705 C CA . LYS A 1 24 ? 9.065 7.136 6.852 1.00 0.00 24 LYS A CA 10
ATOM 7706 C C . LYS A 1 24 ? 8.614 6.019 5.916 1.00 0.00 24 LYS A C 10
ATOM 7707 O O . LYS A 1 24 ? 8.849 4.840 6.182 1.00 0.00 24 LYS A O 10
ATOM 7726 N N . ALA A 1 25 ? 7.967 6.398 4.819 1.00 0.00 25 ALA A N 10
ATOM 7727 C CA . ALA A 1 25 ? 7.487 5.428 3.842 1.00 0.00 25 ALA A CA 10
ATOM 7728 C C . ALA A 1 25 ? 8.017 5.746 2.447 1.00 0.00 25 ALA A C 10
ATOM 7729 O O . ALA A 1 25 ? 7.947 6.887 1.991 1.00 0.00 25 ALA A O 10
ATOM 7736 N N . SER A 1 26 ? 8.548 4.729 1.776 1.00 0.00 26 SER A N 10
ATOM 7737 C CA . SER A 1 26 ? 9.094 4.901 0.434 1.00 0.00 26 SER A CA 10
ATOM 7738 C C . SER A 1 26 ? 8.234 4.181 -0.599 1.00 0.00 26 SER A C 10
ATOM 7739 O O . SER A 1 26 ? 8.122 4.621 -1.743 1.00 0.00 26 SER A O 10
ATOM 7747 N N . GLU A 1 27 ? 7.628 3.072 -0.187 1.00 0.00 27 GLU A N 10
ATOM 7748 C CA . GLU A 1 27 ? 6.778 2.290 -1.077 1.00 0.00 27 GLU A CA 10
ATOM 7749 C C . GLU A 1 27 ? 5.316 2.379 -0.650 1.00 0.00 27 GLU A C 10
ATOM 7750 O O . GLU A 1 27 ? 4.970 3.115 0.275 1.00 0.00 27 GLU A O 10
ATOM 7762 N N . THR A 1 28 ? 4.459 1.625 -1.332 1.00 0.00 28 THR A N 10
ATOM 7763 C CA . THR A 1 28 ? 3.034 1.619 -1.026 1.00 0.00 28 THR A CA 10
ATOM 7764 C C . THR A 1 28 ? 2.389 0.300 -1.435 1.00 0.00 28 THR A C 10
ATOM 7765 O O . THR A 1 28 ? 2.787 -0.317 -2.424 1.00 0.00 28 THR A O 10
ATOM 7776 N N . CYS A 1 29 ? 1.392 -0.128 -0.669 1.00 0.00 29 CYS A N 10
ATOM 7777 C CA . CYS A 1 29 ? 0.691 -1.375 -0.952 1.00 0.00 29 CYS A CA 10
ATOM 7778 C C . CYS A 1 29 ? 0.327 -1.472 -2.431 1.00 0.00 29 CYS A C 10
ATOM 7779 O O . CYS A 1 29 ? -0.395 -0.627 -2.960 1.00 0.00 29 CYS A O 10
ATOM 7786 N N . SER A 1 30 ? 0.834 -2.507 -3.093 1.00 0.00 30 SER A N 10
ATOM 7787 C CA . SER A 1 30 ? 0.566 -2.713 -4.511 1.00 0.00 30 SER A CA 10
ATOM 7788 C C . SER A 1 30 ? -0.788 -3.385 -4.717 1.00 0.00 30 SER A C 10
ATOM 7789 O O . SER A 1 30 ? -0.944 -4.238 -5.590 1.00 0.00 30 SER A O 10
ATOM 7797 N N . GLY A 1 31 ? -1.765 -2.994 -3.905 1.00 0.00 31 GLY A N 10
ATOM 7798 C CA . GLY A 1 31 ? -3.093 -3.568 -4.012 1.00 0.00 31 GLY A CA 10
ATOM 7799 C C . GLY A 1 31 ? -4.187 -2.527 -3.879 1.00 0.00 31 GLY A C 10
ATOM 7800 O O . GLY A 1 31 ? -5.176 -2.557 -4.612 1.00 0.00 31 GLY A O 10
ATOM 7804 N N . CYS A 1 32 ? -4.012 -1.604 -2.939 1.00 0.00 32 CYS A N 10
ATOM 7805 C CA . CYS A 1 32 ? -4.993 -0.550 -2.710 1.00 0.00 32 CYS A CA 10
ATOM 7806 C C . CYS A 1 32 ? -4.342 0.827 -2.795 1.00 0.00 32 CYS A C 10
ATOM 7807 O O . CYS A 1 32 ? -5.027 1.849 -2.821 1.00 0.00 32 CYS A O 10
ATOM 7814 N N . ASN A 1 33 ? -3.013 0.846 -2.838 1.00 0.00 33 ASN A N 10
ATOM 7815 C CA . ASN A 1 33 ? -2.269 2.097 -2.919 1.00 0.00 33 ASN A CA 10
ATOM 7816 C C . ASN A 1 33 ? -2.666 3.041 -1.789 1.00 0.00 33 ASN A C 10
ATOM 7817 O O . ASN A 1 33 ? -2.709 4.259 -1.967 1.00 0.00 33 ASN A O 10
ATOM 7828 N N . THR A 1 34 ? -2.956 2.471 -0.623 1.00 0.00 34 THR A N 10
ATOM 7829 C CA . THR A 1 34 ? -3.350 3.261 0.537 1.00 0.00 34 THR A CA 10
ATOM 7830 C C . THR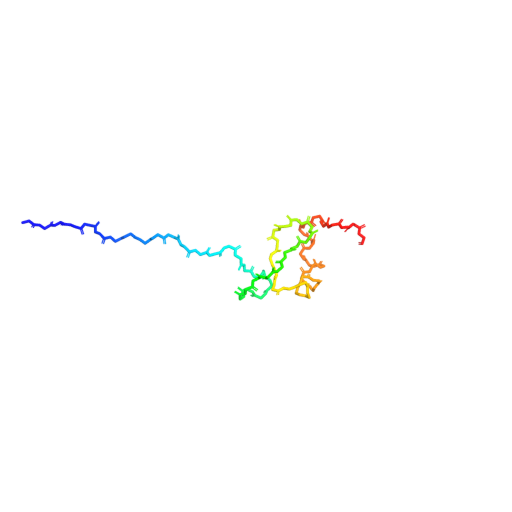 A 1 34 ? -2.361 3.086 1.683 1.00 0.00 34 THR A C 10
ATOM 7831 O O . THR A 1 34 ? -1.973 4.055 2.334 1.00 0.00 34 THR A O 10
ATOM 7842 N N . ALA A 1 35 ? -1.956 1.843 1.924 1.00 0.00 35 ALA A N 10
ATOM 7843 C CA . ALA A 1 35 ? -1.010 1.542 2.991 1.00 0.00 35 ALA A CA 10
ATOM 7844 C C . ALA A 1 35 ? 0.413 1.912 2.584 1.00 0.00 35 ALA A C 10
ATOM 7845 O O . ALA A 1 35 ? 0.926 1.427 1.575 1.00 0.00 35 ALA A O 10
ATOM 7852 N N . ARG A 1 36 ? 1.044 2.774 3.374 1.00 0.00 36 ARG A N 10
ATOM 7853 C CA . ARG A 1 36 ? 2.406 3.211 3.094 1.00 0.00 36 ARG A CA 10
ATOM 7854 C C . ARG A 1 36 ? 3.420 2.310 3.792 1.00 0.00 36 ARG A C 10
ATOM 7855 O O . ARG A 1 36 ? 3.125 1.709 4.825 1.00 0.00 36 ARG A O 10
ATOM 7876 N N . TYR A 1 37 ? 4.616 2.219 3.220 1.00 0.00 37 TYR A N 10
ATOM 7877 C CA . TYR A 1 37 ? 5.673 1.389 3.785 1.00 0.00 37 TYR A CA 10
ATOM 7878 C C . TYR A 1 37 ? 7.048 1.974 3.478 1.00 0.00 37 TYR A C 10
ATOM 7879 O O . TYR A 1 37 ? 7.221 2.708 2.504 1.00 0.00 37 TYR A O 10
ATOM 7897 N N . CYS A 1 38 ? 8.025 1.643 4.316 1.00 0.00 38 CYS A N 10
ATOM 7898 C CA . CYS A 1 38 ? 9.386 2.134 4.137 1.00 0.00 38 CYS A CA 10
ATOM 7899 C C . CYS A 1 38 ? 10.120 1.325 3.071 1.00 0.00 38 CYS A C 10
ATOM 7900 O O . CYS A 1 38 ? 11.280 1.593 2.763 1.00 0.00 38 CYS A O 10
ATOM 7907 N N . GLY A 1 39 ? 9.433 0.333 2.511 1.00 0.00 39 GLY A N 10
ATOM 7908 C CA . GLY A 1 39 ? 10.035 -0.499 1.486 1.00 0.00 39 GLY A CA 10
ATOM 7909 C C . GLY A 1 39 ? 9.213 -1.737 1.187 1.00 0.00 39 GLY A C 10
ATOM 7910 O O . GLY A 1 39 ? 8.539 -2.270 2.069 1.00 0.00 39 GLY A O 10
ATOM 7914 N N . SER A 1 40 ? 9.266 -2.195 -0.059 1.00 0.00 40 SER A N 10
ATOM 7915 C CA . SER A 1 40 ? 8.516 -3.375 -0.473 1.00 0.00 40 SER A CA 10
ATOM 7916 C C . SER A 1 40 ? 8.649 -4.492 0.557 1.00 0.00 40 SER A C 10
ATOM 7917 O O . SER A 1 40 ? 7.701 -5.236 0.809 1.00 0.00 40 SER A O 10
ATOM 7925 N N . PHE A 1 41 ? 9.832 -4.603 1.151 1.00 0.00 41 PHE A N 10
ATOM 7926 C CA . PHE A 1 41 ? 10.091 -5.630 2.154 1.00 0.00 41 PHE A CA 10
ATOM 7927 C C . PHE A 1 41 ? 9.153 -5.473 3.347 1.00 0.00 41 PHE A C 10
ATOM 7928 O O . PHE A 1 41 ? 8.574 -6.447 3.829 1.00 0.00 41 PHE A O 10
ATOM 7945 N N . CYS A 1 42 ? 9.008 -4.240 3.821 1.00 0.00 42 CYS A N 10
ATOM 7946 C CA . CYS A 1 42 ? 8.142 -3.953 4.958 1.00 0.00 42 CYS A CA 10
ATOM 7947 C C . CYS A 1 42 ? 6.684 -4.250 4.620 1.00 0.00 42 CYS A C 10
ATOM 7948 O O . CYS A 1 42 ? 5.874 -4.520 5.506 1.00 0.00 42 CYS A O 10
ATOM 7955 N N . GLN A 1 43 ? 6.359 -4.197 3.332 1.00 0.00 43 GLN A N 10
ATOM 7956 C CA . GLN A 1 43 ? 4.999 -4.460 2.877 1.00 0.00 43 GLN A CA 10
ATOM 7957 C C . GLN A 1 43 ? 4.710 -5.957 2.860 1.00 0.00 43 GLN A C 10
ATOM 7958 O O . GLN A 1 43 ? 3.657 -6.402 3.319 1.00 0.00 43 GLN A O 10
ATOM 7972 N N . HIS A 1 44 ? 5.651 -6.731 2.327 1.00 0.00 44 HIS A N 10
ATOM 7973 C CA . HIS A 1 44 ? 5.497 -8.179 2.250 1.00 0.00 44 HIS A CA 10
ATOM 7974 C C . HIS A 1 44 ? 5.166 -8.763 3.620 1.00 0.00 44 HIS A C 10
ATOM 7975 O O . HIS A 1 44 ? 4.235 -9.557 3.760 1.00 0.00 44 HIS A O 10
ATOM 7990 N N . LYS A 1 45 ? 5.934 -8.366 4.629 1.00 0.00 45 LYS A N 10
ATOM 7991 C CA . LYS A 1 45 ? 5.723 -8.850 5.988 1.00 0.00 45 LYS A CA 10
ATOM 7992 C C . LYS A 1 45 ? 4.490 -8.203 6.610 1.00 0.00 45 LYS A C 10
ATOM 7993 O O . LYS A 1 45 ? 3.863 -8.772 7.504 1.00 0.00 45 LYS A O 10
ATOM 8012 N N . ASP A 1 46 ? 4.146 -7.012 6.131 1.00 0.00 46 ASP A N 10
ATOM 8013 C CA . ASP A 1 46 ? 2.986 -6.289 6.639 1.00 0.00 46 ASP A CA 10
ATOM 8014 C C . ASP A 1 46 ? 1.815 -6.390 5.666 1.00 0.00 46 ASP A C 10
ATOM 8015 O O . ASP A 1 46 ? 0.856 -5.623 5.753 1.00 0.00 46 ASP A O 10
ATOM 8024 N N . TRP A 1 47 ? 1.901 -7.340 4.742 1.00 0.00 47 TRP A N 10
ATOM 8025 C CA . TRP A 1 47 ? 0.848 -7.540 3.752 1.00 0.00 47 TRP A CA 10
ATOM 8026 C C . TRP A 1 47 ? -0.175 -8.558 4.244 1.00 0.00 47 TRP A C 10
ATOM 8027 O O . TRP A 1 47 ? -1.341 -8.226 4.454 1.00 0.00 47 TRP A O 10
ATOM 8048 N N . GLU A 1 48 ? 0.270 -9.797 4.425 1.00 0.00 48 GLU A N 10
ATOM 8049 C CA . GLU A 1 48 ? -0.610 -10.863 4.892 1.00 0.00 48 GLU A CA 10
ATOM 8050 C C . GLU A 1 48 ? -1.506 -10.371 6.025 1.00 0.00 48 GLU A C 10
ATOM 8051 O O . GLU A 1 48 ? -2.569 -10.937 6.281 1.00 0.00 48 GLU A O 10
ATOM 8063 N N . LYS A 1 49 ? -1.069 -9.315 6.701 1.00 0.00 49 LYS A N 10
ATOM 8064 C CA . LYS A 1 49 ? -1.829 -8.745 7.807 1.00 0.00 49 LYS A CA 10
ATOM 8065 C C . LYS A 1 49 ? -2.695 -7.583 7.330 1.00 0.00 49 LYS A C 10
ATOM 8066 O O . LYS A 1 49 ? -3.859 -7.465 7.714 1.00 0.00 49 LYS A O 10
ATOM 8085 N N . HIS A 1 50 ? -2.120 -6.728 6.490 1.00 0.00 50 HIS A N 10
ATOM 8086 C CA . HIS A 1 50 ? -2.840 -5.577 5.959 1.00 0.00 50 HIS A CA 10
ATOM 8087 C C . HIS A 1 50 ? -3.932 -6.019 4.989 1.00 0.00 50 HIS A C 10
ATOM 8088 O O . HIS A 1 50 ? -5.092 -5.626 5.123 1.00 0.00 50 HIS A O 10
ATOM 8103 N N . HIS A 1 51 ? -3.554 -6.838 4.013 1.00 0.00 51 HIS A N 10
ATOM 8104 C CA . HIS A 1 51 ? -4.502 -7.333 3.021 1.00 0.00 51 HIS A CA 10
ATOM 8105 C C . HIS A 1 51 ? -5.819 -7.731 3.679 1.00 0.00 51 HIS A C 10
ATOM 8106 O O . HIS A 1 51 ? -6.861 -7.785 3.025 1.00 0.00 51 HIS A O 10
ATOM 8121 N N . HIS A 1 52 ? -5.766 -8.010 4.978 1.00 0.00 52 HIS A N 10
ATOM 8122 C CA . HIS A 1 52 ? -6.955 -8.404 5.725 1.00 0.00 52 HIS A CA 10
ATOM 8123 C C . HIS A 1 52 ? -8.003 -7.295 5.701 1.00 0.00 52 HIS A C 10
ATOM 8124 O O . HIS A 1 52 ? -9.121 -7.474 6.186 1.00 0.00 52 HIS A O 10
ATOM 8139 N N . ILE A 1 53 ? -7.634 -6.151 5.136 1.00 0.00 53 ILE A N 10
ATOM 8140 C CA . ILE A 1 53 ? -8.543 -5.014 5.049 1.00 0.00 53 ILE A CA 10
ATOM 8141 C C . ILE A 1 53 ? -8.761 -4.594 3.600 1.00 0.00 53 ILE A C 10
ATOM 8142 O O . ILE A 1 53 ? -9.847 -4.146 3.229 1.00 0.00 53 ILE A O 10
ATOM 8158 N N . CYS A 1 54 ? -7.724 -4.743 2.783 1.00 0.00 54 CYS A N 10
ATOM 8159 C CA . CYS A 1 54 ? -7.801 -4.381 1.373 1.00 0.00 54 CYS A CA 10
ATOM 8160 C C . CYS A 1 54 ? -7.874 -5.627 0.495 1.00 0.00 54 CYS A C 10
ATOM 8161 O O . CYS A 1 54 ? -7.463 -6.713 0.904 1.00 0.00 54 CYS A O 10
ATOM 8168 N N . SER A 1 55 ? -8.400 -5.462 -0.714 1.00 0.00 55 SER A N 10
ATOM 8169 C CA . SER A 1 55 ? -8.531 -6.573 -1.650 1.00 0.00 55 SER A CA 10
ATOM 8170 C C . SER A 1 55 ? -7.159 -7.090 -2.073 1.00 0.00 55 SER A C 10
ATOM 8171 O O . SER A 1 55 ? -6.788 -8.222 -1.764 1.00 0.00 55 SER A O 10
ATOM 8179 N N . GLY A 1 56 ? -6.411 -6.252 -2.783 1.00 0.00 56 GLY A N 10
ATOM 8180 C CA . GLY A 1 56 ? -5.089 -6.641 -3.238 1.00 0.00 56 GLY A CA 10
ATOM 8181 C C . GLY A 1 56 ? -4.995 -6.719 -4.749 1.00 0.00 56 GLY A C 10
ATOM 8182 O O . GLY A 1 56 ? -6.003 -6.710 -5.456 1.00 0.00 56 GLY A O 10
ATOM 8186 N N . PRO A 1 57 ? -3.760 -6.795 -5.266 1.00 0.00 57 PRO A N 10
ATOM 8187 C CA . PRO A 1 57 ? -3.509 -6.874 -6.708 1.00 0.00 57 PRO A CA 10
ATOM 8188 C C . PRO A 1 57 ? -3.945 -8.210 -7.299 1.00 0.00 57 PRO A C 10
ATOM 8189 O O . PRO A 1 57 ? -4.444 -8.269 -8.423 1.00 0.00 57 PRO A O 10
ATOM 8200 N N . SER A 1 58 ? -3.754 -9.281 -6.536 1.00 0.00 58 SER A N 10
ATOM 8201 C CA . SER A 1 58 ? -4.124 -10.618 -6.986 1.00 0.00 58 SER A CA 10
ATOM 8202 C C . SER A 1 58 ? -5.363 -11.116 -6.248 1.00 0.00 58 SER A C 10
ATOM 8203 O O . SER A 1 58 ? -5.707 -10.611 -5.179 1.00 0.00 58 SER A O 10
ATOM 8211 N N . SER A 1 59 ? -6.029 -12.110 -6.826 1.00 0.00 59 SER A N 10
ATOM 8212 C CA . SER A 1 59 ? -7.232 -12.675 -6.225 1.00 0.00 59 SER A CA 10
ATOM 8213 C C . SER A 1 59 ? -6.988 -14.111 -5.769 1.00 0.00 59 SER A C 10
ATOM 8214 O O . SER A 1 59 ? -6.365 -14.902 -6.476 1.00 0.00 59 SER A O 10
ATOM 8222 N N . GLY A 1 60 ? -7.485 -14.439 -4.580 1.00 0.00 60 GLY A N 10
ATOM 8223 C CA . GLY A 1 60 ? -7.311 -15.778 -4.048 1.00 0.00 60 GLY A CA 10
ATOM 8224 C C . GLY A 1 60 ? -8.572 -16.613 -4.155 1.00 0.00 60 GLY A C 10
ATOM 8225 O O . GLY A 1 60 ? -9.609 -16.083 -4.554 1.00 0.00 60 GLY A O 10
ATOM 8231 N N . GLY A 1 1 ? 0.466 49.462 4.316 1.00 0.00 1 GLY A N 11
ATOM 8232 C CA . GLY A 1 1 ? -0.117 48.695 5.401 1.00 0.00 1 GLY A CA 11
ATOM 8233 C C . GLY A 1 1 ? 0.863 47.711 6.008 1.00 0.00 1 GLY A C 11
ATOM 8234 O O . GLY A 1 1 ? 2.020 47.641 5.594 1.00 0.00 1 GLY A O 11
ATOM 8238 N N . SER A 1 2 ? 0.400 46.949 6.995 1.00 0.00 2 SER A N 11
ATOM 8239 C CA . SER A 1 2 ? 1.246 45.968 7.664 1.00 0.00 2 SER A CA 11
ATOM 8240 C C . SER A 1 2 ? 0.565 44.604 7.708 1.00 0.00 2 SER A C 11
ATOM 8241 O O . SER A 1 2 ? -0.662 44.510 7.705 1.00 0.00 2 SER A O 11
ATOM 8249 N N . SER A 1 3 ? 1.371 43.548 7.750 1.00 0.00 3 SER A N 11
ATOM 8250 C CA . SER A 1 3 ? 0.848 42.187 7.792 1.00 0.00 3 SER A CA 11
ATOM 8251 C C . SER A 1 3 ? 1.875 41.228 8.385 1.00 0.00 3 SER A C 11
ATOM 8252 O O . SER A 1 3 ? 2.985 41.094 7.873 1.00 0.00 3 SER A O 11
ATOM 8260 N N . GLY A 1 4 ? 1.494 40.561 9.471 1.00 0.00 4 GLY A N 11
ATOM 8261 C CA . GLY A 1 4 ? 2.392 39.623 10.118 1.00 0.00 4 GLY A CA 11
ATOM 8262 C C . GLY A 1 4 ? 3.233 38.846 9.124 1.00 0.00 4 GLY A C 11
ATOM 8263 O O . GLY A 1 4 ? 2.798 38.586 8.002 1.00 0.00 4 GLY A O 11
ATOM 8267 N N . SER A 1 5 ? 4.441 38.475 9.536 1.00 0.00 5 SER A N 11
ATOM 8268 C CA . SER A 1 5 ? 5.347 37.728 8.672 1.00 0.00 5 SER A CA 11
ATOM 8269 C C . SER A 1 5 ? 4.936 36.261 8.592 1.00 0.00 5 SER A C 11
ATOM 8270 O O . SER A 1 5 ? 5.113 35.502 9.545 1.00 0.00 5 SER A O 11
ATOM 8278 N N . SER A 1 6 ? 4.385 35.869 7.447 1.00 0.00 6 SER A N 11
ATOM 8279 C CA . SER A 1 6 ? 3.944 34.494 7.243 1.00 0.00 6 SER A CA 11
ATOM 8280 C C . SER A 1 6 ? 5.130 33.534 7.266 1.00 0.00 6 SER A C 11
ATOM 8281 O O . SER A 1 6 ? 6.226 33.873 6.821 1.00 0.00 6 SER A O 11
ATOM 8289 N N . GLY A 1 7 ? 4.901 32.333 7.787 1.00 0.00 7 GLY A N 11
ATOM 8290 C CA . GLY A 1 7 ? 5.958 31.341 7.859 1.00 0.00 7 GLY A CA 11
ATOM 8291 C C . GLY A 1 7 ? 5.652 30.238 8.852 1.00 0.00 7 GLY A C 11
ATOM 8292 O O . GLY A 1 7 ? 4.924 29.296 8.538 1.00 0.00 7 GLY A O 11
ATOM 8296 N N . ILE A 1 8 ? 6.210 30.353 10.052 1.00 0.00 8 ILE A N 11
ATOM 8297 C CA . ILE A 1 8 ? 5.993 29.356 11.094 1.00 0.00 8 ILE A CA 11
ATOM 8298 C C . ILE A 1 8 ? 4.512 29.229 11.432 1.00 0.00 8 ILE A C 11
ATOM 8299 O O . ILE A 1 8 ? 3.819 30.228 11.619 1.00 0.00 8 ILE A O 11
ATOM 8315 N N . ASN A 1 9 ? 4.033 27.991 11.510 1.00 0.00 9 ASN A N 11
ATOM 8316 C CA . ASN A 1 9 ? 2.633 27.732 11.828 1.00 0.00 9 ASN A CA 11
ATOM 8317 C C . ASN A 1 9 ? 2.480 26.409 12.571 1.00 0.00 9 ASN A C 11
ATOM 8318 O O . ASN A 1 9 ? 3.451 25.679 12.765 1.00 0.00 9 ASN A O 11
ATOM 8329 N N . GLN A 1 10 ? 1.253 26.107 12.985 1.00 0.00 10 GLN A N 11
ATOM 8330 C CA . GLN A 1 10 ? 0.973 24.872 13.707 1.00 0.00 10 GLN A CA 11
ATOM 8331 C C . GLN A 1 10 ? 0.486 23.784 12.756 1.00 0.00 10 GLN A C 11
ATOM 8332 O O . GLN A 1 10 ? -0.627 23.277 12.897 1.00 0.00 10 GLN A O 11
ATOM 8346 N N . GLN A 1 11 ? 1.325 23.431 11.788 1.00 0.00 11 GLN A N 11
ATOM 8347 C CA . GLN A 1 11 ? 0.978 22.404 10.813 1.00 0.00 11 GLN A CA 11
ATOM 8348 C C . GLN A 1 11 ? 1.656 21.080 11.153 1.00 0.00 11 GLN A C 11
ATOM 8349 O O . GLN A 1 11 ? 2.856 21.037 11.420 1.00 0.00 11 GLN A O 11
ATOM 8363 N N . GLU A 1 12 ? 0.877 20.002 11.141 1.00 0.00 12 GLU A N 11
ATOM 8364 C CA . GLU A 1 12 ? 1.403 18.678 11.449 1.00 0.00 12 GLU A CA 11
ATOM 8365 C C . GLU A 1 12 ? 0.392 17.593 11.088 1.00 0.00 12 GLU A C 11
ATOM 8366 O O . GLU A 1 12 ? -0.742 17.602 11.568 1.00 0.00 12 GLU A O 11
ATOM 8378 N N . ASP A 1 13 ? 0.811 16.661 10.239 1.00 0.00 13 ASP A N 11
ATOM 8379 C CA . ASP A 1 13 ? -0.057 15.569 9.813 1.00 0.00 13 ASP A CA 11
ATOM 8380 C C . ASP A 1 13 ? 0.745 14.481 9.108 1.00 0.00 13 ASP A C 11
ATOM 8381 O O . ASP A 1 13 ? 1.309 14.707 8.037 1.00 0.00 13 ASP A O 11
ATOM 8390 N N . SER A 1 14 ? 0.794 13.300 9.716 1.00 0.00 14 SER A N 11
ATOM 8391 C CA . SER A 1 14 ? 1.531 12.177 9.149 1.00 0.00 14 SER A CA 11
ATOM 8392 C C . SER A 1 14 ? 0.813 11.618 7.924 1.00 0.00 14 SER A C 11
ATOM 8393 O O . SER A 1 14 ? -0.019 10.718 8.036 1.00 0.00 14 SER A O 11
ATOM 8401 N N . SER A 1 15 ? 1.141 12.160 6.755 1.00 0.00 15 SER A N 11
ATOM 8402 C CA . SER A 1 15 ? 0.525 11.719 5.509 1.00 0.00 15 SER A CA 11
ATOM 8403 C C . SER A 1 15 ? 1.324 10.581 4.881 1.00 0.00 15 SER A C 11
ATOM 8404 O O . SER A 1 15 ? 0.777 9.523 4.571 1.00 0.00 15 SER A O 11
ATOM 8412 N N . GLU A 1 16 ? 2.621 10.808 4.697 1.00 0.00 16 GLU A N 11
ATOM 8413 C CA . GLU A 1 16 ? 3.495 9.802 4.105 1.00 0.00 16 GLU A CA 11
ATOM 8414 C C . GLU A 1 16 ? 4.385 9.163 5.167 1.00 0.00 16 GLU A C 11
ATOM 8415 O O . GLU A 1 16 ? 5.521 9.586 5.377 1.00 0.00 16 GLU A O 11
ATOM 8427 N N . SER A 1 17 ? 3.859 8.140 5.834 1.00 0.00 17 SER A N 11
ATOM 8428 C CA . SER A 1 17 ? 4.604 7.444 6.877 1.00 0.00 17 SER A CA 11
ATOM 8429 C C . SER A 1 17 ? 4.324 5.945 6.836 1.00 0.00 17 SER A C 11
ATOM 8430 O O . SER A 1 17 ? 3.181 5.519 6.667 1.00 0.00 17 SER A O 11
ATOM 8438 N N . CYS A 1 18 ? 5.377 5.149 6.990 1.00 0.00 18 CYS A N 11
ATOM 8439 C CA . CYS A 1 18 ? 5.248 3.697 6.971 1.00 0.00 18 CYS A CA 11
ATOM 8440 C C . CYS A 1 18 ? 4.302 3.220 8.069 1.00 0.00 18 CYS A C 11
ATOM 8441 O O . CYS A 1 18 ? 4.543 3.450 9.253 1.00 0.00 18 CYS A O 11
ATOM 8448 N N . TRP A 1 19 ? 3.225 2.554 7.666 1.00 0.00 19 TRP A N 11
ATOM 8449 C CA . TRP A 1 19 ? 2.243 2.044 8.615 1.00 0.00 19 TRP A CA 11
ATOM 8450 C C . TRP A 1 19 ? 2.901 1.130 9.642 1.00 0.00 19 TRP A C 11
ATOM 8451 O O . TRP A 1 19 ? 2.626 1.225 10.837 1.00 0.00 19 TRP A O 11
ATOM 8472 N N . ASN A 1 20 ? 3.773 0.245 9.168 1.00 0.00 20 ASN A N 11
ATOM 8473 C CA . ASN A 1 20 ? 4.470 -0.686 10.047 1.00 0.00 20 ASN A CA 11
ATOM 8474 C C . ASN A 1 20 ? 5.349 0.061 11.045 1.00 0.00 20 ASN A C 11
ATOM 8475 O O . ASN A 1 20 ? 5.016 0.167 12.225 1.00 0.00 20 ASN A O 11
ATOM 8486 N N . CYS A 1 21 ? 6.474 0.579 10.562 1.00 0.00 21 CYS A N 11
ATOM 8487 C CA . CYS A 1 21 ? 7.402 1.318 11.410 1.00 0.00 21 CYS A CA 11
ATOM 8488 C C . CYS A 1 21 ? 6.807 2.660 11.827 1.00 0.00 21 CYS A C 11
ATOM 8489 O O . CYS A 1 21 ? 6.438 2.855 12.984 1.00 0.00 21 CYS A O 11
ATOM 8496 N N . GLY A 1 22 ? 6.719 3.583 10.874 1.00 0.00 22 GLY A N 11
ATOM 8497 C CA . GLY A 1 22 ? 6.169 4.895 11.160 1.00 0.00 22 GLY A CA 11
ATOM 8498 C C . GLY A 1 22 ? 7.131 6.015 10.816 1.00 0.00 22 GLY A C 11
ATOM 8499 O O . GLY A 1 22 ? 6.711 7.130 10.507 1.00 0.00 22 GLY A O 11
ATOM 8503 N N . ARG A 1 23 ? 8.426 5.719 10.870 1.00 0.00 23 ARG A N 11
ATOM 8504 C CA . ARG A 1 23 ? 9.450 6.710 10.564 1.00 0.00 23 ARG A CA 11
ATOM 8505 C C . ARG A 1 23 ? 9.177 7.376 9.219 1.00 0.00 23 ARG A C 11
ATOM 8506 O O . ARG A 1 23 ? 8.837 8.558 9.156 1.00 0.00 23 ARG A O 11
ATOM 8527 N N . LYS A 1 24 ? 9.329 6.611 8.144 1.00 0.00 24 LYS A N 11
ATOM 8528 C CA . LYS A 1 24 ? 9.099 7.125 6.799 1.00 0.00 24 LYS A CA 11
ATOM 8529 C C . LYS A 1 24 ? 8.666 6.007 5.855 1.00 0.00 24 LYS A C 11
ATOM 8530 O O . LYS A 1 24 ? 9.005 4.842 6.062 1.00 0.00 24 LYS A O 11
ATOM 8549 N N . ALA A 1 25 ? 7.918 6.370 4.819 1.00 0.00 25 ALA A N 11
ATOM 8550 C CA . ALA A 1 25 ? 7.442 5.398 3.842 1.00 0.00 25 ALA A CA 11
ATOM 8551 C C . ALA A 1 25 ? 7.932 5.744 2.440 1.00 0.00 25 ALA A C 11
ATOM 8552 O O . ALA A 1 25 ? 7.799 6.882 1.990 1.00 0.00 25 ALA A O 11
ATOM 8559 N N . SER A 1 26 ? 8.498 4.756 1.755 1.00 0.00 26 SER A N 11
ATOM 8560 C CA . SER A 1 26 ? 9.012 4.958 0.405 1.00 0.00 26 SER A CA 11
ATOM 8561 C C . SER A 1 26 ? 8.143 4.237 -0.620 1.00 0.00 26 SER A C 11
ATOM 8562 O O . SER A 1 26 ? 7.960 4.714 -1.739 1.00 0.00 26 SER A O 11
ATOM 8570 N N . GLU A 1 27 ? 7.609 3.084 -0.228 1.00 0.00 27 GLU A N 11
ATOM 8571 C CA . GLU A 1 27 ? 6.760 2.296 -1.114 1.00 0.00 27 GLU A CA 11
ATOM 8572 C C . GLU A 1 27 ? 5.297 2.392 -0.692 1.00 0.00 27 GLU A C 11
ATOM 8573 O O . GLU A 1 27 ? 4.953 3.120 0.241 1.00 0.00 27 GLU A O 11
ATOM 8585 N N . THR A 1 28 ? 4.437 1.653 -1.385 1.00 0.00 28 THR A N 11
ATOM 8586 C CA . THR A 1 28 ? 3.010 1.656 -1.085 1.00 0.00 28 THR A CA 11
ATOM 8587 C C . THR A 1 28 ? 2.358 0.343 -1.504 1.00 0.00 28 THR A C 11
ATOM 8588 O O . THR A 1 28 ? 2.711 -0.237 -2.531 1.00 0.00 28 THR A O 11
ATOM 8599 N N . CYS A 1 29 ? 1.403 -0.120 -0.704 1.00 0.00 29 CYS A N 11
ATOM 8600 C CA . CYS A 1 29 ? 0.700 -1.364 -0.992 1.00 0.00 29 CYS A CA 11
ATOM 8601 C C . CYS A 1 29 ? 0.323 -1.447 -2.468 1.00 0.00 29 CYS A C 11
ATOM 8602 O O . CYS A 1 29 ? -0.438 -0.621 -2.972 1.00 0.00 29 CYS A O 11
ATOM 8609 N N . SER A 1 30 ? 0.861 -2.449 -3.156 1.00 0.00 30 SER A N 11
ATOM 8610 C CA . SER A 1 30 ? 0.584 -2.638 -4.575 1.00 0.00 30 SER A CA 11
ATOM 8611 C C . SER A 1 30 ? -0.758 -3.335 -4.778 1.00 0.00 30 SER A C 11
ATOM 8612 O O . SER A 1 30 ? -0.902 -4.185 -5.656 1.00 0.00 30 SER A O 11
ATOM 8620 N N . GLY A 1 31 ? -1.739 -2.968 -3.959 1.00 0.00 31 GLY A N 11
ATOM 8621 C CA . GLY A 1 31 ? -3.056 -3.567 -4.064 1.00 0.00 31 GLY A CA 11
ATOM 8622 C C . GLY A 1 31 ? -4.169 -2.548 -3.924 1.00 0.00 31 GLY A C 11
ATOM 8623 O O . GLY A 1 31 ? -5.163 -2.598 -4.649 1.00 0.00 31 GLY A O 11
ATOM 8627 N N . CYS A 1 32 ? -4.005 -1.620 -2.986 1.00 0.00 32 CYS A N 11
ATOM 8628 C CA . CYS A 1 32 ? -5.005 -0.585 -2.751 1.00 0.00 32 CYS A CA 11
ATOM 8629 C C . CYS A 1 32 ? -4.384 0.805 -2.858 1.00 0.00 32 CYS A C 11
ATOM 8630 O O . CYS A 1 32 ? -5.092 1.807 -2.937 1.00 0.00 32 CYS A O 11
ATOM 8637 N N . ASN A 1 33 ? -3.056 0.855 -2.859 1.00 0.00 33 ASN A N 11
ATOM 8638 C CA . ASN A 1 33 ? -2.339 2.122 -2.956 1.00 0.00 33 ASN A CA 11
ATOM 8639 C C . ASN A 1 33 ? -2.725 3.054 -1.812 1.00 0.00 33 ASN A C 11
ATOM 8640 O O . ASN A 1 33 ? -2.798 4.271 -1.985 1.00 0.00 33 ASN A O 11
ATOM 8651 N N . THR A 1 34 ? -2.973 2.475 -0.641 1.00 0.00 34 THR A N 11
ATOM 8652 C CA . THR A 1 34 ? -3.352 3.253 0.532 1.00 0.00 34 THR A CA 11
ATOM 8653 C C . THR A 1 34 ? -2.347 3.068 1.663 1.00 0.00 34 THR A C 11
ATOM 8654 O O . THR A 1 34 ? -1.938 4.034 2.306 1.00 0.00 34 THR A O 11
ATOM 8665 N N . ALA A 1 35 ? -1.952 1.822 1.900 1.00 0.00 35 ALA A N 11
ATOM 8666 C CA . ALA A 1 35 ? -0.992 1.511 2.952 1.00 0.00 35 ALA A CA 11
ATOM 8667 C C . ALA A 1 35 ? 0.420 1.916 2.544 1.00 0.00 35 ALA A C 11
ATOM 8668 O O . ALA A 1 35 ? 0.901 1.534 1.477 1.00 0.00 35 ALA A O 11
ATOM 8675 N N . ARG A 1 36 ? 1.079 2.692 3.398 1.00 0.00 36 ARG A N 11
ATOM 8676 C CA . ARG A 1 36 ? 2.435 3.150 3.125 1.00 0.00 36 ARG A CA 11
ATOM 8677 C C . ARG A 1 36 ? 3.461 2.254 3.813 1.00 0.00 36 ARG A C 11
ATOM 8678 O O . ARG A 1 36 ? 3.182 1.663 4.856 1.00 0.00 36 ARG A O 11
ATOM 8699 N N . TYR A 1 37 ? 4.647 2.159 3.222 1.00 0.00 37 TYR A N 11
ATOM 8700 C CA . TYR A 1 37 ? 5.713 1.333 3.777 1.00 0.00 37 TYR A CA 11
ATOM 8701 C C . TYR A 1 37 ? 7.083 1.903 3.424 1.00 0.00 37 TYR A C 11
ATOM 8702 O O . TYR A 1 37 ? 7.257 2.532 2.380 1.00 0.00 37 TYR A O 11
ATOM 8720 N N . CYS A 1 38 ? 8.054 1.679 4.303 1.00 0.00 38 CYS A N 11
ATOM 8721 C CA . CYS A 1 38 ? 9.410 2.169 4.087 1.00 0.00 38 CYS A CA 11
ATOM 8722 C C . CYS A 1 38 ? 10.117 1.355 3.006 1.00 0.00 38 CYS A C 11
ATOM 8723 O O . CYS A 1 38 ? 11.257 1.642 2.644 1.00 0.00 38 CYS A O 11
ATOM 8730 N N . GLY A 1 39 ? 9.430 0.339 2.494 1.00 0.00 39 GLY A N 11
ATOM 8731 C CA . GLY A 1 39 ? 10.006 -0.500 1.459 1.00 0.00 39 GLY A CA 11
ATOM 8732 C C . GLY A 1 39 ? 9.221 -1.779 1.246 1.00 0.00 39 GLY A C 11
ATOM 8733 O O . GLY A 1 39 ? 8.722 -2.376 2.200 1.00 0.00 39 GLY A O 11
ATOM 8737 N N . SER A 1 40 ? 9.111 -2.201 -0.010 1.00 0.00 40 SER A N 11
ATOM 8738 C CA . SER A 1 40 ? 8.376 -3.415 -0.346 1.00 0.00 40 SER A CA 11
ATOM 8739 C C . SER A 1 40 ? 8.549 -4.473 0.739 1.00 0.00 40 SER A C 11
ATOM 8740 O O . SER A 1 40 ? 7.579 -5.088 1.183 1.00 0.00 40 SER A O 11
ATOM 8748 N N . PHE A 1 41 ? 9.792 -4.681 1.161 1.00 0.00 41 PHE A N 11
ATOM 8749 C CA . PHE A 1 41 ? 10.094 -5.665 2.194 1.00 0.00 41 PHE A CA 11
ATOM 8750 C C . PHE A 1 41 ? 9.167 -5.497 3.394 1.00 0.00 41 PHE A C 11
ATOM 8751 O O . PHE A 1 41 ? 8.615 -6.470 3.908 1.00 0.00 41 PHE A O 11
ATOM 8768 N N . CYS A 1 42 ? 9.000 -4.255 3.836 1.00 0.00 42 CYS A N 11
ATOM 8769 C CA . CYS A 1 42 ? 8.142 -3.957 4.975 1.00 0.00 42 CYS A CA 11
ATOM 8770 C C . CYS A 1 42 ? 6.676 -4.212 4.634 1.00 0.00 42 CYS A C 11
ATOM 8771 O O . CYS A 1 42 ? 5.853 -4.439 5.520 1.00 0.00 42 CYS A O 11
ATOM 8778 N N . GLN A 1 43 ? 6.360 -4.174 3.344 1.00 0.00 43 GLN A N 11
ATOM 8779 C CA . GLN A 1 43 ? 4.994 -4.400 2.886 1.00 0.00 43 GLN A CA 11
ATOM 8780 C C . GLN A 1 43 ? 4.663 -5.889 2.879 1.00 0.00 43 GLN A C 11
ATOM 8781 O O . GLN A 1 43 ? 3.619 -6.306 3.383 1.00 0.00 43 GLN A O 11
ATOM 8795 N N . HIS A 1 44 ? 5.557 -6.687 2.304 1.00 0.00 44 HIS A N 11
ATOM 8796 C CA . HIS A 1 44 ? 5.359 -8.130 2.231 1.00 0.00 44 HIS A CA 11
ATOM 8797 C C . HIS A 1 44 ? 5.100 -8.713 3.617 1.00 0.00 44 HIS A C 11
ATOM 8798 O O . HIS A 1 44 ? 4.216 -9.551 3.795 1.00 0.00 44 HIS A O 11
ATOM 8813 N N . LYS A 1 45 ? 5.878 -8.265 4.597 1.00 0.00 45 LYS A N 11
ATOM 8814 C CA . LYS A 1 45 ? 5.734 -8.741 5.967 1.00 0.00 45 LYS A CA 11
ATOM 8815 C C . LYS A 1 45 ? 4.460 -8.192 6.603 1.00 0.00 45 LYS A C 11
ATOM 8816 O O . LYS A 1 45 ? 3.812 -8.870 7.401 1.00 0.00 45 LYS A O 11
ATOM 8835 N N . ASP A 1 46 ? 4.108 -6.963 6.243 1.00 0.00 46 ASP A N 11
ATOM 8836 C CA . ASP A 1 46 ? 2.910 -6.325 6.776 1.00 0.00 46 ASP A CA 11
ATOM 8837 C C . ASP A 1 46 ? 1.747 -6.447 5.797 1.00 0.00 46 ASP A C 11
ATOM 8838 O O . ASP A 1 46 ? 0.731 -5.766 5.937 1.00 0.00 46 ASP A O 11
ATOM 8847 N N . TRP A 1 47 ? 1.904 -7.317 4.806 1.00 0.00 47 TRP A N 11
ATOM 8848 C CA . TRP A 1 47 ? 0.867 -7.527 3.802 1.00 0.00 47 TRP A CA 11
ATOM 8849 C C . TRP A 1 47 ? -0.156 -8.550 4.282 1.00 0.00 47 TRP A C 11
ATOM 8850 O O . TRP A 1 47 ? -1.326 -8.224 4.478 1.00 0.00 47 TRP A O 11
ATOM 8871 N N . GLU A 1 48 ? 0.293 -9.787 4.468 1.00 0.00 48 GLU A N 11
ATOM 8872 C CA . GLU A 1 48 ? -0.586 -10.857 4.925 1.00 0.00 48 GLU A CA 11
ATOM 8873 C C . GLU A 1 48 ? -1.498 -10.370 6.048 1.00 0.00 48 GLU A C 11
ATOM 8874 O O . GLU A 1 48 ? -2.561 -10.942 6.292 1.00 0.00 48 GLU A O 11
ATOM 8886 N N . LYS A 1 49 ? -1.074 -9.311 6.728 1.00 0.00 49 LYS A N 11
ATOM 8887 C CA . LYS A 1 49 ? -1.851 -8.744 7.825 1.00 0.00 49 LYS A CA 11
ATOM 8888 C C . LYS A 1 49 ? -2.714 -7.585 7.338 1.00 0.00 49 LYS A C 11
ATOM 8889 O O . LYS A 1 49 ? -3.885 -7.472 7.704 1.00 0.00 49 LYS A O 11
ATOM 8908 N N . HIS A 1 50 ? -2.130 -6.725 6.510 1.00 0.00 50 HIS A N 11
ATOM 8909 C CA . HIS A 1 50 ? -2.846 -5.574 5.971 1.00 0.00 50 HIS A CA 11
ATOM 8910 C C . HIS A 1 50 ? -3.927 -6.018 4.990 1.00 0.00 50 HIS A C 11
ATOM 8911 O O . HIS A 1 50 ? -5.089 -5.629 5.112 1.00 0.00 50 HIS A O 11
ATOM 8926 N N . HIS A 1 51 ? -3.536 -6.835 4.016 1.00 0.00 51 HIS A N 11
ATOM 8927 C CA . HIS A 1 51 ? -4.472 -7.332 3.014 1.00 0.00 51 HIS A CA 11
ATOM 8928 C C . HIS A 1 51 ? -5.793 -7.741 3.659 1.00 0.00 51 HIS A C 11
ATOM 8929 O O . HIS A 1 51 ? -6.827 -7.804 2.993 1.00 0.00 51 HIS A O 11
ATOM 8944 N N . HIS A 1 52 ? -5.751 -8.018 4.958 1.00 0.00 52 HIS A N 11
ATOM 8945 C CA . HIS A 1 52 ? -6.945 -8.421 5.693 1.00 0.00 52 HIS A CA 11
ATOM 8946 C C . HIS A 1 52 ? -7.996 -7.316 5.668 1.00 0.00 52 HIS A C 11
ATOM 8947 O O . HIS A 1 52 ? -9.117 -7.503 6.143 1.00 0.00 52 HIS A O 11
ATOM 8962 N N . ILE A 1 53 ? -7.627 -6.167 5.114 1.00 0.00 53 ILE A N 11
ATOM 8963 C CA . ILE A 1 53 ? -8.539 -5.033 5.028 1.00 0.00 53 ILE A CA 11
ATOM 8964 C C . ILE A 1 53 ? -8.746 -4.602 3.580 1.00 0.00 53 ILE A C 11
ATOM 8965 O O . ILE A 1 53 ? -9.822 -4.134 3.208 1.00 0.00 53 ILE A O 11
ATOM 8981 N N . CYS A 1 54 ? -7.708 -4.765 2.766 1.00 0.00 54 CYS A N 11
ATOM 8982 C CA . CYS A 1 54 ? -7.775 -4.394 1.358 1.00 0.00 54 CYS A CA 11
ATOM 8983 C C . CYS A 1 54 ? -7.840 -5.635 0.472 1.00 0.00 54 CYS A C 11
ATOM 8984 O O . CYS A 1 54 ? -7.497 -6.736 0.901 1.00 0.00 54 CYS A O 11
ATOM 8991 N N . SER A 1 55 ? -8.283 -5.448 -0.768 1.00 0.00 55 SER A N 11
ATOM 8992 C CA . SER A 1 55 ? -8.397 -6.552 -1.714 1.00 0.00 55 SER A CA 11
ATOM 8993 C C . SER A 1 55 ? -7.019 -7.087 -2.093 1.00 0.00 55 SER A C 11
ATOM 8994 O O . SER A 1 55 ? -6.650 -8.201 -1.723 1.00 0.00 55 SER A O 11
ATOM 9002 N N . GLY A 1 56 ? -6.262 -6.283 -2.833 1.00 0.00 56 GLY A N 11
ATOM 9003 C CA . GLY A 1 56 ? -4.934 -6.692 -3.251 1.00 0.00 56 GLY A CA 11
ATOM 9004 C C . GLY A 1 56 ? -4.813 -6.819 -4.757 1.00 0.00 56 GLY A C 11
ATOM 9005 O O . GLY A 1 56 ? -5.809 -6.871 -5.479 1.00 0.00 56 GLY A O 11
ATOM 9009 N N . PRO A 1 57 ? -3.568 -6.871 -5.252 1.00 0.00 57 PRO A N 11
ATOM 9010 C CA . PRO A 1 57 ? -3.291 -6.993 -6.686 1.00 0.00 57 PRO A CA 11
ATOM 9011 C C . PRO A 1 57 ? -3.671 -8.363 -7.236 1.00 0.00 57 PRO A C 11
ATOM 9012 O O . PRO A 1 57 ? -4.117 -8.483 -8.377 1.00 0.00 57 PRO A O 11
ATOM 9023 N N . SER A 1 58 ? -3.493 -9.395 -6.417 1.00 0.00 58 SER A N 11
ATOM 9024 C CA . SER A 1 58 ? -3.815 -10.758 -6.823 1.00 0.00 58 SER A CA 11
ATOM 9025 C C . SER A 1 58 ? -5.288 -11.067 -6.570 1.00 0.00 58 SER A C 11
ATOM 9026 O O . SER A 1 58 ? -5.777 -10.936 -5.448 1.00 0.00 58 SER A O 11
ATOM 9034 N N . SER A 1 59 ? -5.989 -11.477 -7.622 1.00 0.00 59 SER A N 11
ATOM 9035 C CA . SER A 1 59 ? -7.407 -11.801 -7.516 1.00 0.00 59 SER A CA 11
ATOM 9036 C C . SER A 1 59 ? -7.603 -13.274 -7.168 1.00 0.00 59 SER A C 11
ATOM 9037 O O . SER A 1 59 ? -8.143 -13.607 -6.114 1.00 0.00 59 SER A O 11
ATOM 9045 N N . GLY A 1 60 ? -7.159 -14.151 -8.062 1.00 0.00 60 GLY A N 11
ATOM 9046 C CA . GLY A 1 60 ? -7.294 -15.578 -7.833 1.00 0.00 60 GLY A CA 11
ATOM 9047 C C . GLY A 1 60 ? -6.112 -16.365 -8.363 1.00 0.00 60 GLY A C 11
ATOM 9048 O O . GLY A 1 60 ? -6.171 -17.594 -8.381 1.00 0.00 60 GLY A O 11
ATOM 9054 N N . GLY A 1 1 ? -9.538 41.358 28.014 1.00 0.00 1 GLY A N 12
ATOM 9055 C CA . GLY A 1 1 ? -8.137 41.165 27.692 1.00 0.00 1 GLY A CA 12
ATOM 9056 C C . GLY A 1 1 ? -7.869 41.233 26.201 1.00 0.00 1 GLY A C 12
ATOM 9057 O O . GLY A 1 1 ? -8.768 41.006 25.392 1.00 0.00 1 GLY A O 12
ATOM 9061 N N . SER A 1 2 ? -6.630 41.548 25.838 1.00 0.00 2 SER A N 12
ATOM 9062 C CA . SER A 1 2 ? -6.248 41.651 24.435 1.00 0.00 2 SER A CA 12
ATOM 9063 C C . SER A 1 2 ? -5.752 40.308 23.906 1.00 0.00 2 SER A C 12
ATOM 9064 O O . SER A 1 2 ? -5.129 39.535 24.634 1.00 0.00 2 SER A O 12
ATOM 9072 N N . SER A 1 3 ? -6.034 40.039 22.636 1.00 0.00 3 SER A N 12
ATOM 9073 C CA . SER A 1 3 ? -5.620 38.788 22.010 1.00 0.00 3 SER A CA 12
ATOM 9074 C C . SER A 1 3 ? -4.446 39.017 21.063 1.00 0.00 3 SER A C 12
ATOM 9075 O O . SER A 1 3 ? -4.081 40.155 20.773 1.00 0.00 3 SER A O 12
ATOM 9083 N N . GLY A 1 4 ? -3.859 37.925 20.583 1.00 0.00 4 GLY A N 12
ATOM 9084 C CA . GLY A 1 4 ? -2.733 38.026 19.674 1.00 0.00 4 GLY A CA 12
ATOM 9085 C C . GLY A 1 4 ? -1.639 37.026 19.992 1.00 0.00 4 GLY A C 12
ATOM 9086 O O . GLY A 1 4 ? -0.828 37.248 20.891 1.00 0.00 4 GLY A O 12
ATOM 9090 N N . SER A 1 5 ? -1.618 35.920 19.255 1.00 0.00 5 SER A N 12
ATOM 9091 C CA . SER A 1 5 ? -0.619 34.879 19.467 1.00 0.00 5 SER A CA 12
ATOM 9092 C C . SER A 1 5 ? 0.263 34.713 18.233 1.00 0.00 5 SER A C 12
ATOM 9093 O O . SER A 1 5 ? -0.233 34.603 17.112 1.00 0.00 5 SER A O 12
ATOM 9101 N N . SER A 1 6 ? 1.575 34.697 18.449 1.00 0.00 6 SER A N 12
ATOM 9102 C CA . SER A 1 6 ? 2.528 34.548 17.355 1.00 0.00 6 SER A CA 12
ATOM 9103 C C . SER A 1 6 ? 2.788 33.075 17.057 1.00 0.00 6 SER A C 12
ATOM 9104 O O . SER A 1 6 ? 3.550 32.413 17.761 1.00 0.00 6 SER A O 12
ATOM 9112 N N . GLY A 1 7 ? 2.149 32.567 16.008 1.00 0.00 7 GLY A N 12
ATOM 9113 C CA . GLY A 1 7 ? 2.323 31.176 15.635 1.00 0.00 7 GLY A CA 12
ATOM 9114 C C . GLY A 1 7 ? 1.378 30.749 14.530 1.00 0.00 7 GLY A C 12
ATOM 9115 O O . GLY A 1 7 ? 0.171 30.982 14.611 1.00 0.00 7 GLY A O 12
ATOM 9119 N N . ILE A 1 8 ? 1.926 30.123 13.493 1.00 0.00 8 ILE A N 12
ATOM 9120 C CA . ILE A 1 8 ? 1.122 29.664 12.367 1.00 0.00 8 ILE A CA 12
ATOM 9121 C C . ILE A 1 8 ? 1.487 28.236 11.978 1.00 0.00 8 ILE A C 12
ATOM 9122 O O . ILE A 1 8 ? 2.644 27.938 11.684 1.00 0.00 8 ILE A O 12
ATOM 9138 N N . ASN A 1 9 ? 0.491 27.355 11.976 1.00 0.00 9 ASN A N 12
ATOM 9139 C CA . ASN A 1 9 ? 0.708 25.957 11.621 1.00 0.00 9 ASN A CA 12
ATOM 9140 C C . ASN A 1 9 ? -0.530 25.369 10.950 1.00 0.00 9 ASN A C 12
ATOM 9141 O O . ASN A 1 9 ? -1.631 25.430 11.496 1.00 0.00 9 ASN A O 12
ATOM 9152 N N . GLN A 1 10 ? -0.340 24.800 9.765 1.00 0.00 10 GLN A N 12
ATOM 9153 C CA . GLN A 1 10 ? -1.440 24.200 9.020 1.00 0.00 10 GLN A CA 12
ATOM 9154 C C . GLN A 1 10 ? -1.179 22.721 8.759 1.00 0.00 10 GLN A C 12
ATOM 9155 O O . GLN A 1 10 ? -1.968 21.863 9.156 1.00 0.00 10 GLN A O 12
ATOM 9169 N N . GLN A 1 11 ? -0.069 22.430 8.089 1.00 0.00 11 GLN A N 12
ATOM 9170 C CA . GLN A 1 11 ? 0.295 21.053 7.775 1.00 0.00 11 GLN A CA 12
ATOM 9171 C C . GLN A 1 11 ? 1.806 20.860 7.841 1.00 0.00 11 GLN A C 12
ATOM 9172 O O . GLN A 1 11 ? 2.570 21.716 7.395 1.00 0.00 11 GLN A O 12
ATOM 9186 N N . GLU A 1 12 ? 2.230 19.732 8.402 1.00 0.00 12 GLU A N 12
ATOM 9187 C CA . GLU A 1 12 ? 3.651 19.429 8.527 1.00 0.00 12 GLU A CA 12
ATOM 9188 C C . GLU A 1 12 ? 3.966 18.052 7.950 1.00 0.00 12 GLU A C 12
ATOM 9189 O O . GLU A 1 12 ? 4.978 17.440 8.293 1.00 0.00 12 GLU A O 12
ATOM 9201 N N . ASP A 1 13 ? 3.093 17.570 7.072 1.00 0.00 13 ASP A N 12
ATOM 9202 C CA . ASP A 1 13 ? 3.277 16.266 6.447 1.00 0.00 13 ASP A CA 12
ATOM 9203 C C . ASP A 1 13 ? 2.179 15.994 5.424 1.00 0.00 13 ASP A C 12
ATOM 9204 O O . ASP A 1 13 ? 1.110 16.602 5.470 1.00 0.00 13 ASP A O 12
ATOM 9213 N N . SER A 1 14 ? 2.451 15.077 4.501 1.00 0.00 14 SER A N 12
ATOM 9214 C CA . SER A 1 14 ? 1.487 14.728 3.463 1.00 0.00 14 SER A CA 12
ATOM 9215 C C . SER A 1 14 ? 1.044 13.274 3.601 1.00 0.00 14 SER A C 12
ATOM 9216 O O . SER A 1 14 ? 1.087 12.507 2.640 1.00 0.00 14 SER A O 12
ATOM 9224 N N . SER A 1 15 ? 0.617 12.904 4.804 1.00 0.00 15 SER A N 12
ATOM 9225 C CA . SER A 1 15 ? 0.169 11.542 5.071 1.00 0.00 15 SER A CA 12
ATOM 9226 C C . SER A 1 15 ? 1.150 10.525 4.495 1.00 0.00 15 SER A C 12
ATOM 9227 O O . SER A 1 15 ? 0.746 9.526 3.901 1.00 0.00 15 SER A O 12
ATOM 9235 N N . GLU A 1 16 ? 2.440 10.788 4.675 1.00 0.00 16 GLU A N 12
ATOM 9236 C CA . GLU A 1 16 ? 3.479 9.897 4.173 1.00 0.00 16 GLU A CA 12
ATOM 9237 C C . GLU A 1 16 ? 4.287 9.301 5.322 1.00 0.00 16 GLU A C 12
ATOM 9238 O O . GLU A 1 16 ? 5.265 9.893 5.778 1.00 0.00 16 GLU A O 12
ATOM 9250 N N . SER A 1 17 ? 3.871 8.127 5.785 1.00 0.00 17 SER A N 12
ATOM 9251 C CA . SER A 1 17 ? 4.553 7.453 6.883 1.00 0.00 17 SER A CA 12
ATOM 9252 C C . SER A 1 17 ? 4.264 5.955 6.864 1.00 0.00 17 SER A C 12
ATOM 9253 O O . SER A 1 17 ? 3.109 5.534 6.799 1.00 0.00 17 SER A O 12
ATOM 9261 N N . CYS A 1 18 ? 5.323 5.154 6.922 1.00 0.00 18 CYS A N 12
ATOM 9262 C CA . CYS A 1 18 ? 5.186 3.703 6.912 1.00 0.00 18 CYS A CA 12
ATOM 9263 C C . CYS A 1 18 ? 4.215 3.240 7.994 1.00 0.00 18 CYS A C 12
ATOM 9264 O O . CYS A 1 18 ? 4.431 3.482 9.181 1.00 0.00 18 CYS A O 12
ATOM 9271 N N . TRP A 1 19 ? 3.146 2.573 7.575 1.00 0.00 19 TRP A N 12
ATOM 9272 C CA . TRP A 1 19 ? 2.141 2.076 8.508 1.00 0.00 19 TRP A CA 12
ATOM 9273 C C . TRP A 1 19 ? 2.774 1.166 9.555 1.00 0.00 19 TRP A C 12
ATOM 9274 O O . TRP A 1 19 ? 2.496 1.289 10.747 1.00 0.00 19 TRP A O 12
ATOM 9295 N N . ASN A 1 20 ? 3.626 0.253 9.102 1.00 0.00 20 ASN A N 12
ATOM 9296 C CA . ASN A 1 20 ? 4.298 -0.679 10.001 1.00 0.00 20 ASN A CA 12
ATOM 9297 C C . ASN A 1 20 ? 5.153 0.069 11.019 1.00 0.00 20 ASN A C 12
ATOM 9298 O O . ASN A 1 20 ? 4.784 0.187 12.189 1.00 0.00 20 ASN A O 12
ATOM 9309 N N . CYS A 1 21 ? 6.295 0.575 10.567 1.00 0.00 21 CYS A N 12
ATOM 9310 C CA . CYS A 1 21 ? 7.203 1.312 11.438 1.00 0.00 21 CYS A CA 12
ATOM 9311 C C . CYS A 1 21 ? 6.601 2.655 11.840 1.00 0.00 21 CYS A C 12
ATOM 9312 O O . CYS A 1 21 ? 6.195 2.847 12.985 1.00 0.00 21 CYS A O 12
ATOM 9319 N N . GLY A 1 22 ? 6.547 3.582 10.888 1.00 0.00 22 GLY A N 12
ATOM 9320 C CA . GLY A 1 22 ? 5.993 4.895 11.162 1.00 0.00 22 GLY A CA 12
ATOM 9321 C C . GLY A 1 22 ? 6.942 6.015 10.784 1.00 0.00 22 GLY A C 12
ATOM 9322 O O . GLY A 1 22 ? 6.509 7.095 10.382 1.00 0.00 22 GLY A O 12
ATOM 9326 N N . ARG A 1 23 ? 8.239 5.758 10.913 1.00 0.00 23 ARG A N 12
ATOM 9327 C CA . ARG A 1 23 ? 9.252 6.754 10.585 1.00 0.00 23 ARG A CA 12
ATOM 9328 C C . ARG A 1 23 ? 8.978 7.378 9.219 1.00 0.00 23 ARG A C 12
ATOM 9329 O O . ARG A 1 23 ? 8.533 8.522 9.125 1.00 0.00 23 ARG A O 12
ATOM 9350 N N . LYS A 1 24 ? 9.247 6.619 8.163 1.00 0.00 24 LYS A N 12
ATOM 9351 C CA . LYS A 1 24 ? 9.030 7.095 6.802 1.00 0.00 24 LYS A CA 12
ATOM 9352 C C . LYS A 1 24 ? 8.591 5.954 5.890 1.00 0.00 24 LYS A C 12
ATOM 9353 O O . LYS A 1 24 ? 8.807 4.782 6.199 1.00 0.00 24 LYS A O 12
ATOM 9372 N N . ALA A 1 25 ? 7.976 6.305 4.765 1.00 0.00 25 ALA A N 12
ATOM 9373 C CA . ALA A 1 25 ? 7.510 5.310 3.807 1.00 0.00 25 ALA A CA 12
ATOM 9374 C C . ALA A 1 25 ? 8.045 5.602 2.409 1.00 0.00 25 ALA A C 12
ATOM 9375 O O . ALA A 1 25 ? 7.931 6.722 1.912 1.00 0.00 25 ALA A O 12
ATOM 9382 N N . SER A 1 26 ? 8.629 4.587 1.780 1.00 0.00 26 SER A N 12
ATOM 9383 C CA . SER A 1 26 ? 9.186 4.737 0.441 1.00 0.00 26 SER A CA 12
ATOM 9384 C C . SER A 1 26 ? 8.287 4.074 -0.598 1.00 0.00 26 SER A C 12
ATOM 9385 O O . SER A 1 26 ? 8.128 4.579 -1.709 1.00 0.00 26 SER A O 12
ATOM 9393 N N . GLU A 1 27 ? 7.701 2.940 -0.228 1.00 0.00 27 GLU A N 12
ATOM 9394 C CA . GLU A 1 27 ? 6.819 2.207 -1.128 1.00 0.00 27 GLU A CA 12
ATOM 9395 C C . GLU A 1 27 ? 5.367 2.310 -0.669 1.00 0.00 27 GLU A C 12
ATOM 9396 O O . GLU A 1 27 ? 5.059 2.988 0.311 1.00 0.00 27 GLU A O 12
ATOM 9408 N N . THR A 1 28 ? 4.476 1.631 -1.386 1.00 0.00 28 THR A N 12
ATOM 9409 C CA . THR A 1 28 ? 3.057 1.646 -1.055 1.00 0.00 28 THR A CA 12
ATOM 9410 C C . THR A 1 28 ? 2.368 0.372 -1.530 1.00 0.00 28 THR A C 12
ATOM 9411 O O . THR A 1 28 ? 2.757 -0.218 -2.538 1.00 0.00 28 THR A O 12
ATOM 9422 N N . CYS A 1 29 ? 1.342 -0.048 -0.797 1.00 0.00 29 CYS A N 12
ATOM 9423 C CA . CYS A 1 29 ? 0.598 -1.253 -1.142 1.00 0.00 29 CYS A CA 12
ATOM 9424 C C . CYS A 1 29 ? 0.103 -1.192 -2.585 1.00 0.00 29 CYS A C 12
ATOM 9425 O O . CYS A 1 29 ? -0.812 -0.434 -2.906 1.00 0.00 29 CYS A O 12
ATOM 9432 N N . SER A 1 30 ? 0.715 -1.995 -3.449 1.00 0.00 30 SER A N 12
ATOM 9433 C CA . SER A 1 30 ? 0.340 -2.030 -4.858 1.00 0.00 30 SER A CA 12
ATOM 9434 C C . SER A 1 30 ? -1.043 -2.650 -5.036 1.00 0.00 30 SER A C 12
ATOM 9435 O O . SER A 1 30 ? -1.549 -2.754 -6.153 1.00 0.00 30 SER A O 12
ATOM 9443 N N . GLY A 1 31 ? -1.649 -3.060 -3.926 1.00 0.00 31 GLY A N 12
ATOM 9444 C CA . GLY A 1 31 ? -2.967 -3.665 -3.980 1.00 0.00 31 GLY A CA 12
ATOM 9445 C C . GLY A 1 31 ? -4.079 -2.639 -3.889 1.00 0.00 31 GLY A C 12
ATOM 9446 O O . GLY A 1 31 ? -5.042 -2.686 -4.655 1.00 0.00 31 GLY A O 12
ATOM 9450 N N . CYS A 1 32 ? -3.950 -1.710 -2.948 1.00 0.00 32 CYS A N 12
ATOM 9451 C CA . CYS A 1 32 ? -4.953 -0.670 -2.756 1.00 0.00 32 CYS A CA 12
ATOM 9452 C C . CYS A 1 32 ? -4.339 0.716 -2.931 1.00 0.00 32 CYS A C 12
ATOM 9453 O O . CYS A 1 32 ? -5.042 1.689 -3.200 1.00 0.00 32 CYS A O 12
ATOM 9460 N N . ASN A 1 33 ? -3.021 0.798 -2.776 1.00 0.00 33 ASN A N 12
ATOM 9461 C CA . ASN A 1 33 ? -2.312 2.064 -2.916 1.00 0.00 33 ASN A CA 12
ATOM 9462 C C . ASN A 1 33 ? -2.697 3.030 -1.800 1.00 0.00 33 ASN A C 12
ATOM 9463 O O . ASN A 1 33 ? -2.717 4.246 -1.995 1.00 0.00 33 ASN A O 12
ATOM 9474 N N . THR A 1 34 ? -3.003 2.481 -0.629 1.00 0.00 34 THR A N 12
ATOM 9475 C CA . THR A 1 34 ? -3.389 3.293 0.519 1.00 0.00 34 THR A CA 12
ATOM 9476 C C . THR A 1 34 ? -2.409 3.114 1.673 1.00 0.00 34 THR A C 12
ATOM 9477 O O . THR A 1 34 ? -2.054 4.077 2.352 1.00 0.00 34 THR A O 12
ATOM 9488 N N . ALA A 1 35 ? -1.975 1.877 1.888 1.00 0.00 35 ALA A N 12
ATOM 9489 C CA . ALA A 1 35 ? -1.034 1.573 2.959 1.00 0.00 35 ALA A CA 12
ATOM 9490 C C . ALA A 1 35 ? 0.398 1.883 2.535 1.00 0.00 35 ALA A C 12
ATOM 9491 O O . ALA A 1 35 ? 0.890 1.351 1.540 1.00 0.00 35 ALA A O 12
ATOM 9498 N N . ARG A 1 36 ? 1.061 2.748 3.297 1.00 0.00 36 ARG A N 12
ATOM 9499 C CA . ARG A 1 36 ? 2.436 3.130 2.999 1.00 0.00 36 ARG A CA 12
ATOM 9500 C C . ARG A 1 36 ? 3.423 2.223 3.727 1.00 0.00 36 ARG A C 12
ATOM 9501 O O . ARG A 1 36 ? 3.089 1.617 4.746 1.00 0.00 36 ARG A O 12
ATOM 9522 N N . TYR A 1 37 ? 4.638 2.134 3.199 1.00 0.00 37 TYR A N 12
ATOM 9523 C CA . TYR A 1 37 ? 5.673 1.298 3.797 1.00 0.00 37 TYR A CA 12
ATOM 9524 C C . TYR A 1 37 ? 7.060 1.869 3.522 1.00 0.00 37 TYR A C 12
ATOM 9525 O O . TYR A 1 37 ? 7.262 2.604 2.555 1.00 0.00 37 TYR A O 12
ATOM 9543 N N . CYS A 1 38 ? 8.015 1.524 4.379 1.00 0.00 38 CYS A N 12
ATOM 9544 C CA . CYS A 1 38 ? 9.385 2.000 4.231 1.00 0.00 38 CYS A CA 12
ATOM 9545 C C . CYS A 1 38 ? 10.144 1.164 3.205 1.00 0.00 38 CYS A C 12
ATOM 9546 O O . CYS A 1 38 ? 11.356 1.302 3.050 1.00 0.00 38 CYS A O 12
ATOM 9553 N N . GLY A 1 39 ? 9.419 0.296 2.504 1.00 0.00 39 GLY A N 12
ATOM 9554 C CA . GLY A 1 39 ? 10.040 -0.549 1.502 1.00 0.00 39 GLY A CA 12
ATOM 9555 C C . GLY A 1 39 ? 9.269 -1.833 1.268 1.00 0.00 39 GLY A C 12
ATOM 9556 O O . GLY A 1 39 ? 8.732 -2.422 2.206 1.00 0.00 39 GLY A O 12
ATOM 9560 N N . SER A 1 40 ? 9.212 -2.267 0.013 1.00 0.00 40 SER A N 12
ATOM 9561 C CA . SER A 1 40 ? 8.497 -3.487 -0.342 1.00 0.00 40 SER A CA 12
ATOM 9562 C C . SER A 1 40 ? 8.642 -4.540 0.752 1.00 0.00 40 SER A C 12
ATOM 9563 O O . SER A 1 40 ? 7.670 -5.192 1.136 1.00 0.00 40 SER A O 12
ATOM 9571 N N . PHE A 1 41 ? 9.863 -4.702 1.251 1.00 0.00 41 PHE A N 12
ATOM 9572 C CA . PHE A 1 41 ? 10.137 -5.676 2.301 1.00 0.00 41 PHE A CA 12
ATOM 9573 C C . PHE A 1 41 ? 9.165 -5.510 3.465 1.00 0.00 41 PHE A C 12
ATOM 9574 O O . PHE A 1 41 ? 8.609 -6.486 3.969 1.00 0.00 41 PHE A O 12
ATOM 9591 N N . CYS A 1 42 ? 8.966 -4.266 3.888 1.00 0.00 42 CYS A N 12
ATOM 9592 C CA . CYS A 1 42 ? 8.063 -3.969 4.993 1.00 0.00 42 CYS A CA 12
ATOM 9593 C C . CYS A 1 42 ? 6.612 -4.219 4.592 1.00 0.00 42 CYS A C 12
ATOM 9594 O O . CYS A 1 42 ? 5.753 -4.447 5.443 1.00 0.00 42 CYS A O 12
ATOM 9601 N N . GLN A 1 43 ? 6.347 -4.172 3.290 1.00 0.00 43 GLN A N 12
ATOM 9602 C CA . GLN A 1 43 ? 5.001 -4.393 2.777 1.00 0.00 43 GLN A CA 12
ATOM 9603 C C . GLN A 1 43 ? 4.659 -5.879 2.764 1.00 0.00 43 GLN A C 12
ATOM 9604 O O . GLN A 1 43 ? 3.610 -6.290 3.262 1.00 0.00 43 GLN A O 12
ATOM 9618 N N . HIS A 1 44 ? 5.551 -6.682 2.193 1.00 0.00 44 HIS A N 12
ATOM 9619 C CA . HIS A 1 44 ? 5.344 -8.124 2.116 1.00 0.00 44 HIS A CA 12
ATOM 9620 C C . HIS A 1 44 ? 5.129 -8.716 3.505 1.00 0.00 44 HIS A C 12
ATOM 9621 O O . HIS A 1 44 ? 4.202 -9.497 3.722 1.00 0.00 44 HIS A O 12
ATOM 9636 N N . LYS A 1 45 ? 5.992 -8.341 4.443 1.00 0.00 45 LYS A N 12
ATOM 9637 C CA . LYS A 1 45 ? 5.897 -8.834 5.812 1.00 0.00 45 LYS A CA 12
ATOM 9638 C C . LYS A 1 45 ? 4.653 -8.284 6.504 1.00 0.00 45 LYS A C 12
ATOM 9639 O O . LYS A 1 45 ? 4.089 -8.926 7.390 1.00 0.00 45 LYS A O 12
ATOM 9658 N N . ASP A 1 46 ? 4.231 -7.094 6.092 1.00 0.00 46 ASP A N 12
ATOM 9659 C CA . ASP A 1 46 ? 3.052 -6.459 6.670 1.00 0.00 46 ASP A CA 12
ATOM 9660 C C . ASP A 1 46 ? 1.857 -6.573 5.729 1.00 0.00 46 ASP A C 12
ATOM 9661 O O . ASP A 1 46 ? 0.843 -5.899 5.913 1.00 0.00 46 ASP A O 12
ATOM 9670 N N . TRP A 1 47 ? 1.983 -7.429 4.722 1.00 0.00 47 TRP A N 12
ATOM 9671 C CA . TRP A 1 47 ? 0.913 -7.630 3.751 1.00 0.00 47 TRP A CA 12
ATOM 9672 C C . TRP A 1 47 ? -0.128 -8.609 4.283 1.00 0.00 47 TRP A C 12
ATOM 9673 O O . TRP A 1 47 ? -1.289 -8.250 4.473 1.00 0.00 47 TRP A O 12
ATOM 9694 N N . GLU A 1 48 ? 0.297 -9.846 4.522 1.00 0.00 48 GLU A N 12
ATOM 9695 C CA . GLU A 1 48 ? -0.601 -10.875 5.032 1.00 0.00 48 GLU A CA 12
ATOM 9696 C C . GLU A 1 48 ? -1.455 -10.335 6.175 1.00 0.00 48 GLU A C 12
ATOM 9697 O O . GLU A 1 48 ? -2.510 -10.886 6.492 1.00 0.00 48 GLU A O 12
ATOM 9709 N N . LYS A 1 49 ? -0.992 -9.253 6.792 1.00 0.00 49 LYS A N 12
ATOM 9710 C CA . LYS A 1 49 ? -1.712 -8.636 7.899 1.00 0.00 49 LYS A CA 12
ATOM 9711 C C . LYS A 1 49 ? -2.574 -7.477 7.409 1.00 0.00 49 LYS A C 12
ATOM 9712 O O . LYS A 1 49 ? -3.730 -7.336 7.812 1.00 0.00 49 LYS A O 12
ATOM 9731 N N . HIS A 1 50 ? -2.007 -6.650 6.536 1.00 0.00 50 HIS A N 12
ATOM 9732 C CA . HIS A 1 50 ? -2.725 -5.505 5.989 1.00 0.00 50 HIS A CA 12
ATOM 9733 C C . HIS A 1 50 ? -3.830 -5.959 5.040 1.00 0.00 50 HIS A C 12
ATOM 9734 O O . HIS A 1 50 ? -4.985 -5.556 5.178 1.00 0.00 50 HIS A O 12
ATOM 9749 N N . HIS A 1 51 ? -3.467 -6.800 4.077 1.00 0.00 51 HIS A N 12
ATOM 9750 C CA . HIS A 1 51 ? -4.428 -7.309 3.104 1.00 0.00 51 HIS A CA 12
ATOM 9751 C C . HIS A 1 51 ? -5.739 -7.690 3.785 1.00 0.00 51 HIS A C 12
ATOM 9752 O O . HIS A 1 51 ? -6.788 -7.755 3.142 1.00 0.00 51 HIS A O 12
ATOM 9767 N N . HIS A 1 52 ? -5.673 -7.942 5.088 1.00 0.00 52 HIS A N 12
ATOM 9768 C CA . HIS A 1 52 ? -6.855 -8.317 5.856 1.00 0.00 52 HIS A CA 12
ATOM 9769 C C . HIS A 1 52 ? -7.892 -7.198 5.838 1.00 0.00 52 HIS A C 12
ATOM 9770 O O . HIS A 1 52 ? -8.998 -7.356 6.356 1.00 0.00 52 HIS A O 12
ATOM 9785 N N . ILE A 1 53 ? -7.527 -6.069 5.240 1.00 0.00 53 ILE A N 12
ATOM 9786 C CA . ILE A 1 53 ? -8.426 -4.925 5.155 1.00 0.00 53 ILE A CA 12
ATOM 9787 C C . ILE A 1 53 ? -8.665 -4.520 3.705 1.00 0.00 53 ILE A C 12
ATOM 9788 O O . ILE A 1 53 ? -9.748 -4.054 3.349 1.00 0.00 53 ILE A O 12
ATOM 9804 N N . CYS A 1 54 ? -7.648 -4.703 2.870 1.00 0.00 54 CYS A N 12
ATOM 9805 C CA . CYS A 1 54 ? -7.746 -4.359 1.457 1.00 0.00 54 CYS A CA 12
ATOM 9806 C C . CYS A 1 54 ? -7.839 -5.615 0.596 1.00 0.00 54 CYS A C 12
ATOM 9807 O O . CYS A 1 54 ? -7.561 -6.721 1.060 1.00 0.00 54 CYS A O 12
ATOM 9814 N N . SER A 1 55 ? -8.232 -5.437 -0.661 1.00 0.00 55 SER A N 12
ATOM 9815 C CA . SER A 1 55 ? -8.365 -6.556 -1.587 1.00 0.00 55 SER A CA 12
ATOM 9816 C C . SER A 1 55 ? -6.995 -7.062 -2.028 1.00 0.00 55 SER A C 12
ATOM 9817 O O . SER A 1 55 ? -6.614 -8.193 -1.730 1.00 0.00 55 SER A O 12
ATOM 9825 N N . GLY A 1 56 ? -6.259 -6.215 -2.740 1.00 0.00 56 GLY A N 12
ATOM 9826 C CA . GLY A 1 56 ? -4.940 -6.593 -3.212 1.00 0.00 56 GLY A CA 12
ATOM 9827 C C . GLY A 1 56 ? -4.818 -6.513 -4.720 1.00 0.00 56 GLY A C 12
ATOM 9828 O O . GLY A 1 56 ? -5.802 -6.319 -5.435 1.00 0.00 56 GLY A O 12
ATOM 9832 N N . PRO A 1 57 ? -3.585 -6.663 -5.227 1.00 0.00 57 PRO A N 12
ATOM 9833 C CA . PRO A 1 57 ? -3.309 -6.609 -6.666 1.00 0.00 57 PRO A CA 12
ATOM 9834 C C . PRO A 1 57 ? -3.867 -7.818 -7.409 1.00 0.00 57 PRO A C 12
ATOM 9835 O O . PRO A 1 57 ? -4.688 -8.562 -6.874 1.00 0.00 57 PRO A O 12
ATOM 9846 N N . SER A 1 58 ? -3.417 -8.007 -8.645 1.00 0.00 58 SER A N 12
ATOM 9847 C CA . SER A 1 58 ? -3.874 -9.124 -9.463 1.00 0.00 58 SER A CA 12
ATOM 9848 C C . SER A 1 58 ? -2.810 -10.214 -9.539 1.00 0.00 58 SER A C 12
ATOM 9849 O O . SER A 1 58 ? -2.585 -10.806 -10.595 1.00 0.00 58 SER A O 12
ATOM 9857 N N . SER A 1 59 ? -2.157 -10.474 -8.411 1.00 0.00 59 SER A N 12
ATOM 9858 C CA . SER A 1 59 ? -1.113 -11.490 -8.349 1.00 0.00 59 SER A CA 12
ATOM 9859 C C . SER A 1 59 ? -1.442 -12.543 -7.295 1.00 0.00 59 SER A C 12
ATOM 9860 O O . SER A 1 59 ? -1.531 -13.733 -7.597 1.00 0.00 59 SER A O 12
ATOM 9868 N N . GLY A 1 60 ? -1.622 -12.096 -6.056 1.00 0.00 60 GLY A N 12
ATOM 9869 C CA . GLY A 1 60 ? -1.940 -13.012 -4.976 1.00 0.00 60 GLY A CA 12
ATOM 9870 C C . GLY A 1 60 ? -3.401 -13.414 -4.967 1.00 0.00 60 GLY A C 12
ATOM 9871 O O . GLY A 1 60 ? -3.803 -14.193 -4.104 1.00 0.00 60 GLY A O 12
ATOM 9877 N N . GLY A 1 1 ? 10.047 38.727 36.984 1.00 0.00 1 GLY A N 13
ATOM 9878 C CA . GLY A 1 1 ? 10.252 39.317 35.674 1.00 0.00 1 GLY A CA 13
ATOM 9879 C C . GLY A 1 1 ? 8.984 39.341 34.844 1.00 0.00 1 GLY A C 13
ATOM 9880 O O . GLY A 1 1 ? 8.155 38.435 34.938 1.00 0.00 1 GLY A O 13
ATOM 9884 N N . SER A 1 2 ? 8.830 40.380 34.030 1.00 0.00 2 SER A N 13
ATOM 9885 C CA . SER A 1 2 ? 7.651 40.521 33.185 1.00 0.00 2 SER A CA 13
ATOM 9886 C C . SER A 1 2 ? 7.687 39.523 32.031 1.00 0.00 2 SER A C 13
ATOM 9887 O O . SER A 1 2 ? 8.649 39.479 31.264 1.00 0.00 2 SER A O 13
ATOM 9895 N N . SER A 1 3 ? 6.632 38.723 31.916 1.00 0.00 3 SER A N 13
ATOM 9896 C CA . SER A 1 3 ? 6.544 37.723 30.859 1.00 0.00 3 SER A CA 13
ATOM 9897 C C . SER A 1 3 ? 5.091 37.342 30.592 1.00 0.00 3 SER A C 13
ATOM 9898 O O . SER A 1 3 ? 4.186 37.750 31.319 1.00 0.00 3 SER A O 13
ATOM 9906 N N . GLY A 1 4 ? 4.875 36.556 29.541 1.00 0.00 4 GLY A N 13
ATOM 9907 C CA . GLY A 1 4 ? 3.531 36.132 29.195 1.00 0.00 4 GLY A CA 13
ATOM 9908 C C . GLY A 1 4 ? 3.255 34.695 29.592 1.00 0.00 4 GLY A C 13
ATOM 9909 O O . GLY A 1 4 ? 4.174 33.953 29.939 1.00 0.00 4 GLY A O 13
ATOM 9913 N N . SER A 1 5 ? 1.987 34.302 29.542 1.00 0.00 5 SER A N 13
ATOM 9914 C CA . SER A 1 5 ? 1.592 32.946 29.904 1.00 0.00 5 SER A CA 13
ATOM 9915 C C . SER A 1 5 ? 0.754 32.310 28.798 1.00 0.00 5 SER A C 13
ATOM 9916 O O . SER A 1 5 ? -0.466 32.464 28.763 1.00 0.00 5 SER A O 13
ATOM 9924 N N . SER A 1 6 ? 1.420 31.595 27.897 1.00 0.00 6 SER A N 13
ATOM 9925 C CA . SER A 1 6 ? 0.739 30.939 26.787 1.00 0.00 6 SER A CA 13
ATOM 9926 C C . SER A 1 6 ? 1.607 29.832 26.195 1.00 0.00 6 SER A C 13
ATOM 9927 O O . SER A 1 6 ? 2.827 29.962 26.114 1.00 0.00 6 SER A O 13
ATOM 9935 N N . GLY A 1 7 ? 0.966 28.743 25.782 1.00 0.00 7 GLY A N 13
ATOM 9936 C CA . GLY A 1 7 ? 1.693 27.629 25.202 1.00 0.00 7 GLY A CA 13
ATOM 9937 C C . GLY A 1 7 ? 1.219 27.292 23.803 1.00 0.00 7 GLY A C 13
ATOM 9938 O O . GLY A 1 7 ? 0.179 27.779 23.359 1.00 0.00 7 GLY A O 13
ATOM 9942 N N . ILE A 1 8 ? 1.982 26.457 23.106 1.00 0.00 8 ILE A N 13
ATOM 9943 C CA . ILE A 1 8 ? 1.634 26.056 21.749 1.00 0.00 8 ILE A CA 13
ATOM 9944 C C . ILE A 1 8 ? 1.941 24.581 21.516 1.00 0.00 8 ILE A C 13
ATOM 9945 O O . ILE A 1 8 ? 3.098 24.166 21.542 1.00 0.00 8 ILE A O 13
ATOM 9961 N N . ASN A 1 9 ? 0.895 23.793 21.286 1.00 0.00 9 ASN A N 13
ATOM 9962 C CA . ASN A 1 9 ? 1.052 22.363 21.046 1.00 0.00 9 ASN A CA 13
ATOM 9963 C C . ASN A 1 9 ? 2.148 22.102 20.018 1.00 0.00 9 ASN A C 13
ATOM 9964 O O . ASN A 1 9 ? 2.427 22.945 19.166 1.00 0.00 9 ASN A O 13
ATOM 9975 N N . GLN A 1 10 ? 2.764 20.927 20.103 1.00 0.00 10 GLN A N 13
ATOM 9976 C CA . GLN A 1 10 ? 3.830 20.555 19.180 1.00 0.00 10 GLN A CA 13
ATOM 9977 C C . GLN A 1 10 ? 3.255 20.064 17.856 1.00 0.00 10 GLN A C 13
ATOM 9978 O O . GLN A 1 10 ? 2.270 19.326 17.832 1.00 0.00 10 GLN A O 13
ATOM 9992 N N . GLN A 1 11 ? 3.876 20.478 16.756 1.00 0.00 11 GLN A N 13
ATOM 9993 C CA . GLN A 1 11 ? 3.425 20.081 15.428 1.00 0.00 11 GLN A CA 13
ATOM 9994 C C . GLN A 1 11 ? 3.919 18.680 15.082 1.00 0.00 11 GLN A C 13
ATOM 9995 O O . GLN A 1 11 ? 5.059 18.502 14.656 1.00 0.00 11 GLN A O 13
ATOM 10009 N N . GLU A 1 12 ? 3.052 17.689 15.270 1.00 0.00 12 GLU A N 13
ATOM 10010 C CA . GLU A 1 12 ? 3.402 16.304 14.978 1.00 0.00 12 GLU A CA 13
ATOM 10011 C C . GLU A 1 12 ? 2.200 15.545 14.423 1.00 0.00 12 GLU A C 13
ATOM 10012 O O . GLU A 1 12 ? 1.141 15.496 15.048 1.00 0.00 12 GLU A O 13
ATOM 10024 N N . ASP A 1 13 ? 2.373 14.955 13.246 1.00 0.00 13 ASP A N 13
ATOM 10025 C CA . ASP A 1 13 ? 1.304 14.197 12.605 1.00 0.00 13 ASP A CA 13
ATOM 10026 C C . ASP A 1 13 ? 1.874 13.171 11.631 1.00 0.00 13 ASP A C 13
ATOM 10027 O O . ASP A 1 13 ? 3.014 13.290 11.185 1.00 0.00 13 ASP A O 13
ATOM 10036 N N . SER A 1 14 ? 1.072 12.161 11.308 1.00 0.00 14 SER A N 13
ATOM 10037 C CA . SER A 1 14 ? 1.497 11.111 10.390 1.00 0.00 14 SER A CA 13
ATOM 10038 C C . SER A 1 14 ? 1.468 11.604 8.947 1.00 0.00 14 SER A C 13
ATOM 10039 O O . SER A 1 14 ? 0.401 11.870 8.392 1.00 0.00 14 SER A O 13
ATOM 10047 N N . SER A 1 15 ? 2.646 11.725 8.345 1.00 0.00 15 SER A N 13
ATOM 10048 C CA . SER A 1 15 ? 2.757 12.190 6.967 1.00 0.00 15 SER A CA 13
ATOM 10049 C C . SER A 1 15 ? 3.537 11.191 6.118 1.00 0.00 15 SER A C 13
ATOM 10050 O O . SER A 1 15 ? 4.732 10.985 6.325 1.00 0.00 15 SER A O 13
ATOM 10058 N N . GLU A 1 16 ? 2.850 10.575 5.161 1.00 0.00 16 GLU A N 13
ATOM 10059 C CA . GLU A 1 16 ? 3.478 9.597 4.280 1.00 0.00 16 GLU A CA 13
ATOM 10060 C C . GLU A 1 16 ? 4.411 8.679 5.064 1.00 0.00 16 GLU A C 13
ATOM 10061 O O . GLU A 1 16 ? 5.382 8.152 4.520 1.00 0.00 16 GLU A O 13
ATOM 10073 N N . SER A 1 17 ? 4.110 8.493 6.345 1.00 0.00 17 SER A N 13
ATOM 10074 C CA . SER A 1 17 ? 4.924 7.642 7.206 1.00 0.00 17 SER A CA 13
ATOM 10075 C C . SER A 1 17 ? 4.571 6.171 7.007 1.00 0.00 17 SER A C 13
ATOM 10076 O O . SER A 1 17 ? 3.442 5.835 6.648 1.00 0.00 17 SER A O 13
ATOM 10084 N N . CYS A 1 18 ? 5.545 5.299 7.242 1.00 0.00 18 CYS A N 13
ATOM 10085 C CA . CYS A 1 18 ? 5.340 3.863 7.089 1.00 0.00 18 CYS A CA 13
ATOM 10086 C C . CYS A 1 18 ? 4.333 3.346 8.112 1.00 0.00 18 CYS A C 13
ATOM 10087 O O . CYS A 1 18 ? 4.497 3.546 9.316 1.00 0.00 18 CYS A O 13
ATOM 10094 N N . TRP A 1 19 ? 3.292 2.680 7.625 1.00 0.00 19 TRP A N 13
ATOM 10095 C CA . TRP A 1 19 ? 2.258 2.133 8.496 1.00 0.00 19 TRP A CA 13
ATOM 10096 C C . TRP A 1 19 ? 2.860 1.177 9.520 1.00 0.00 19 TRP A C 13
ATOM 10097 O O . TRP A 1 19 ? 2.570 1.268 10.712 1.00 0.00 19 TRP A O 13
ATOM 10118 N N . ASN A 1 20 ? 3.698 0.260 9.047 1.00 0.00 20 ASN A N 13
ATOM 10119 C CA . ASN A 1 20 ? 4.339 -0.714 9.922 1.00 0.00 20 ASN A CA 13
ATOM 10120 C C . ASN A 1 20 ? 5.205 -0.018 10.968 1.00 0.00 20 ASN A C 13
ATOM 10121 O O . ASN A 1 20 ? 4.830 0.078 12.137 1.00 0.00 20 ASN A O 13
ATOM 10132 N N . CYS A 1 21 ? 6.365 0.468 10.539 1.00 0.00 21 CYS A N 13
ATOM 10133 C CA . CYS A 1 21 ? 7.286 1.156 11.437 1.00 0.00 21 CYS A CA 13
ATOM 10134 C C . CYS A 1 21 ? 6.645 2.416 12.011 1.00 0.00 21 CYS A C 13
ATOM 10135 O O . CYS A 1 21 ? 6.306 2.469 13.193 1.00 0.00 21 CYS A O 13
ATOM 10142 N N . GLY A 1 22 ? 6.482 3.429 11.166 1.00 0.00 22 GLY A N 13
ATOM 10143 C CA . GLY A 1 22 ? 5.883 4.675 11.607 1.00 0.00 22 GLY A CA 13
ATOM 10144 C C . GLY A 1 22 ? 6.870 5.826 11.605 1.00 0.00 22 GLY A C 13
ATOM 10145 O O . GLY A 1 22 ? 6.844 6.676 12.495 1.00 0.00 22 GLY A O 13
ATOM 10149 N N . ARG A 1 23 ? 7.743 5.853 10.603 1.00 0.00 23 ARG A N 13
ATOM 10150 C CA . ARG A 1 23 ? 8.744 6.906 10.491 1.00 0.00 23 ARG A CA 13
ATOM 10151 C C . ARG A 1 23 ? 8.773 7.479 9.077 1.00 0.00 23 ARG A C 13
ATOM 10152 O O . ARG A 1 23 ? 8.414 8.636 8.857 1.00 0.00 23 ARG A O 13
ATOM 10173 N N . LYS A 1 24 ? 9.204 6.663 8.121 1.00 0.00 24 LYS A N 13
ATOM 10174 C CA . LYS A 1 24 ? 9.280 7.087 6.729 1.00 0.00 24 LYS A CA 13
ATOM 10175 C C . LYS A 1 24 ? 8.758 5.996 5.799 1.00 0.00 24 LYS A C 13
ATOM 10176 O O . LYS A 1 24 ? 8.971 4.808 6.039 1.00 0.00 24 LYS A O 13
ATOM 10195 N N . ALA A 1 25 ? 8.076 6.408 4.735 1.00 0.00 25 ALA A N 13
ATOM 10196 C CA . ALA A 1 25 ? 7.528 5.466 3.767 1.00 0.00 25 ALA A CA 13
ATOM 10197 C C . ALA A 1 25 ? 7.914 5.853 2.344 1.00 0.00 25 ALA A C 13
ATOM 10198 O O . ALA A 1 25 ? 7.723 6.996 1.929 1.00 0.00 25 ALA A O 13
ATOM 10205 N N . SER A 1 26 ? 8.458 4.895 1.601 1.00 0.00 26 SER A N 13
ATOM 10206 C CA . SER A 1 26 ? 8.875 5.138 0.226 1.00 0.00 26 SER A CA 13
ATOM 10207 C C . SER A 1 26 ? 8.030 4.325 -0.750 1.00 0.00 26 SER A C 13
ATOM 10208 O O . SER A 1 26 ? 7.777 4.754 -1.875 1.00 0.00 26 SER A O 13
ATOM 10216 N N . GLU A 1 27 ? 7.595 3.148 -0.309 1.00 0.00 27 GLU A N 13
ATOM 10217 C CA . GLU A 1 27 ? 6.778 2.275 -1.143 1.00 0.00 27 GLU A CA 13
ATOM 10218 C C . GLU A 1 27 ? 5.299 2.421 -0.799 1.00 0.00 27 GLU A C 13
ATOM 10219 O O . GLU A 1 27 ? 4.922 3.238 0.041 1.00 0.00 27 GLU A O 13
ATOM 10231 N N . THR A 1 28 ? 4.463 1.622 -1.455 1.00 0.00 28 THR A N 13
ATOM 10232 C CA . THR A 1 28 ? 3.025 1.662 -1.221 1.00 0.00 28 THR A CA 13
ATOM 10233 C C . THR A 1 28 ? 2.365 0.350 -1.629 1.00 0.00 28 THR A C 13
ATOM 10234 O O . THR A 1 28 ? 2.734 -0.257 -2.635 1.00 0.00 28 THR A O 13
ATOM 10245 N N . CYS A 1 29 ? 1.385 -0.083 -0.843 1.00 0.00 29 CYS A N 13
ATOM 10246 C CA . CYS A 1 29 ? 0.672 -1.324 -1.122 1.00 0.00 29 CYS A CA 13
ATOM 10247 C C . CYS A 1 29 ? 0.271 -1.402 -2.593 1.00 0.00 29 CYS A C 13
ATOM 10248 O O . CYS A 1 29 ? -0.462 -0.549 -3.093 1.00 0.00 29 CYS A O 13
ATOM 10255 N N . SER A 1 30 ? 0.758 -2.431 -3.279 1.00 0.00 30 SER A N 13
ATOM 10256 C CA . SER A 1 30 ? 0.454 -2.619 -4.693 1.00 0.00 30 SER A CA 13
ATOM 10257 C C . SER A 1 30 ? -0.908 -3.283 -4.872 1.00 0.00 30 SER A C 13
ATOM 10258 O O . SER A 1 30 ? -1.157 -3.953 -5.873 1.00 0.00 30 SER A O 13
ATOM 10266 N N . GLY A 1 31 ? -1.786 -3.091 -3.892 1.00 0.00 31 GLY A N 13
ATOM 10267 C CA . GLY A 1 31 ? -3.112 -3.678 -3.960 1.00 0.00 31 GLY A CA 13
ATOM 10268 C C . GLY A 1 31 ? -4.211 -2.639 -3.856 1.00 0.00 31 GLY A C 13
ATOM 10269 O O . GLY A 1 31 ? -5.209 -2.706 -4.575 1.00 0.00 31 GLY A O 13
ATOM 10273 N N . CYS A 1 32 ? -4.031 -1.676 -2.959 1.00 0.00 32 CYS A N 13
ATOM 10274 C CA . CYS A 1 32 ? -5.016 -0.619 -2.762 1.00 0.00 32 CYS A CA 13
ATOM 10275 C C . CYS A 1 32 ? -4.374 0.757 -2.910 1.00 0.00 32 CYS A C 13
ATOM 10276 O O . CYS A 1 32 ? -5.066 1.762 -3.066 1.00 0.00 32 CYS A O 13
ATOM 10283 N N . ASN A 1 33 ? -3.046 0.793 -2.862 1.00 0.00 33 ASN A N 13
ATOM 10284 C CA . ASN A 1 33 ? -2.310 2.046 -2.991 1.00 0.00 33 ASN A CA 13
ATOM 10285 C C . ASN A 1 33 ? -2.680 3.012 -1.869 1.00 0.00 33 ASN A C 13
ATOM 10286 O O . ASN A 1 33 ? -2.729 4.226 -2.071 1.00 0.00 33 ASN A O 13
ATOM 10297 N N . THR A 1 34 ? -2.938 2.465 -0.686 1.00 0.00 34 THR A N 13
ATOM 10298 C CA . THR A 1 34 ? -3.304 3.277 0.468 1.00 0.00 34 THR A CA 13
ATOM 10299 C C . THR A 1 34 ? -2.307 3.094 1.607 1.00 0.00 34 THR A C 13
ATOM 10300 O O . THR A 1 34 ? -1.900 4.061 2.250 1.00 0.00 34 THR A O 13
ATOM 10311 N N . ALA A 1 35 ? -1.917 1.847 1.851 1.00 0.00 35 ALA A N 13
ATOM 10312 C CA . ALA A 1 35 ? -0.966 1.538 2.912 1.00 0.00 35 ALA A CA 13
ATOM 10313 C C . ALA A 1 35 ? 0.459 1.879 2.487 1.00 0.00 35 ALA A C 13
ATOM 10314 O O . ALA A 1 35 ? 0.954 1.373 1.480 1.00 0.00 35 ALA A O 13
ATOM 10321 N N . ARG A 1 36 ? 1.111 2.740 3.261 1.00 0.00 36 ARG A N 13
ATOM 10322 C CA . ARG A 1 36 ? 2.478 3.151 2.964 1.00 0.00 36 ARG A CA 13
ATOM 10323 C C . ARG A 1 36 ? 3.483 2.258 3.687 1.00 0.00 36 ARG A C 13
ATOM 10324 O O . ARG A 1 36 ? 3.177 1.681 4.730 1.00 0.00 36 ARG A O 13
ATOM 10345 N N . TYR A 1 37 ? 4.682 2.150 3.125 1.00 0.00 37 TYR A N 13
ATOM 10346 C CA . TYR A 1 37 ? 5.730 1.326 3.713 1.00 0.00 37 TYR A CA 13
ATOM 10347 C C . TYR A 1 37 ? 7.110 1.907 3.419 1.00 0.00 37 TYR A C 13
ATOM 10348 O O . TYR A 1 37 ? 7.306 2.596 2.417 1.00 0.00 37 TYR A O 13
ATOM 10366 N N . CYS A 1 38 ? 8.064 1.624 4.299 1.00 0.00 38 CYS A N 13
ATOM 10367 C CA . CYS A 1 38 ? 9.426 2.117 4.136 1.00 0.00 38 CYS A CA 13
ATOM 10368 C C . CYS A 1 38 ? 10.180 1.297 3.093 1.00 0.00 38 CYS A C 13
ATOM 10369 O O . CYS A 1 38 ? 11.324 1.601 2.756 1.00 0.00 38 CYS A O 13
ATOM 10376 N N . GLY A 1 39 ? 9.530 0.254 2.585 1.00 0.00 39 GLY A N 13
ATOM 10377 C CA . GLY A 1 39 ? 10.154 -0.594 1.585 1.00 0.00 39 GLY A CA 13
ATOM 10378 C C . GLY A 1 39 ? 9.313 -1.810 1.251 1.00 0.00 39 GLY A C 13
ATOM 10379 O O . GLY A 1 39 ? 8.609 -2.341 2.109 1.00 0.00 39 GLY A O 13
ATOM 10383 N N . SER A 1 40 ? 9.386 -2.252 -0.001 1.00 0.00 40 SER A N 13
ATOM 10384 C CA . SER A 1 40 ? 8.621 -3.410 -0.448 1.00 0.00 40 SER A CA 13
ATOM 10385 C C . SER A 1 40 ? 8.674 -4.529 0.587 1.00 0.00 40 SER A C 13
ATOM 10386 O O . SER A 1 40 ? 7.674 -5.198 0.846 1.00 0.00 40 SER A O 13
ATOM 10394 N N . PHE A 1 41 ? 9.848 -4.726 1.177 1.00 0.00 41 PHE A N 13
ATOM 10395 C CA . PHE A 1 41 ? 10.034 -5.764 2.184 1.00 0.00 41 PHE A CA 13
ATOM 10396 C C . PHE A 1 41 ? 9.065 -5.572 3.347 1.00 0.00 41 PHE A C 13
ATOM 10397 O O . PHE A 1 41 ? 8.385 -6.510 3.765 1.00 0.00 41 PHE A O 13
ATOM 10414 N N . CYS A 1 42 ? 9.008 -4.351 3.866 1.00 0.00 42 CYS A N 13
ATOM 10415 C CA . CYS A 1 42 ? 8.124 -4.034 4.982 1.00 0.00 42 CYS A CA 13
ATOM 10416 C C . CYS A 1 42 ? 6.669 -4.318 4.621 1.00 0.00 42 CYS A C 13
ATOM 10417 O O . CYS A 1 42 ? 5.841 -4.571 5.496 1.00 0.00 42 CYS A O 13
ATOM 10424 N N . GLN A 1 43 ? 6.367 -4.275 3.328 1.00 0.00 43 GLN A N 13
ATOM 10425 C CA . GLN A 1 43 ? 5.012 -4.527 2.851 1.00 0.00 43 GLN A CA 13
ATOM 10426 C C . GLN A 1 43 ? 4.717 -6.023 2.815 1.00 0.00 43 GLN A C 13
ATOM 10427 O O . GLN A 1 43 ? 3.683 -6.475 3.307 1.00 0.00 43 GLN A O 13
ATOM 10441 N N . HIS A 1 44 ? 5.634 -6.788 2.230 1.00 0.00 44 HIS A N 13
ATOM 10442 C CA . HIS A 1 44 ? 5.472 -8.234 2.129 1.00 0.00 44 HIS A CA 13
ATOM 10443 C C . HIS A 1 44 ? 5.216 -8.848 3.502 1.00 0.00 44 HIS A C 13
ATOM 10444 O O . HIS A 1 44 ? 4.369 -9.730 3.651 1.00 0.00 44 HIS A O 13
ATOM 10459 N N . LYS A 1 45 ? 5.952 -8.378 4.503 1.00 0.00 45 LYS A N 13
ATOM 10460 C CA . LYS A 1 45 ? 5.805 -8.880 5.864 1.00 0.00 45 LYS A CA 13
ATOM 10461 C C . LYS A 1 45 ? 4.553 -8.308 6.522 1.00 0.00 45 LYS A C 13
ATOM 10462 O O . LYS A 1 45 ? 3.935 -8.954 7.368 1.00 0.00 45 LYS A O 13
ATOM 10481 N N . ASP A 1 46 ? 4.184 -7.095 6.126 1.00 0.00 46 ASP A N 13
ATOM 10482 C CA . ASP A 1 46 ? 3.004 -6.438 6.676 1.00 0.00 46 ASP A CA 13
ATOM 10483 C C . ASP A 1 46 ? 1.825 -6.543 5.714 1.00 0.00 46 ASP A C 13
ATOM 10484 O O . ASP A 1 46 ? 0.836 -5.823 5.847 1.00 0.00 46 ASP A O 13
ATOM 10493 N N . TRP A 1 47 ? 1.939 -7.444 4.744 1.00 0.00 47 TRP A N 13
ATOM 10494 C CA . TRP A 1 47 ? 0.882 -7.643 3.758 1.00 0.00 47 TRP A CA 13
ATOM 10495 C C . TRP A 1 47 ? -0.164 -8.625 4.272 1.00 0.00 47 TRP A C 13
ATOM 10496 O O . TRP A 1 47 ? -1.341 -8.286 4.390 1.00 0.00 47 TRP A O 13
ATOM 10517 N N . GLU A 1 48 ? 0.273 -9.844 4.577 1.00 0.00 48 GLU A N 13
ATOM 10518 C CA . GLU A 1 48 ? -0.629 -10.875 5.078 1.00 0.00 48 GLU A CA 13
ATOM 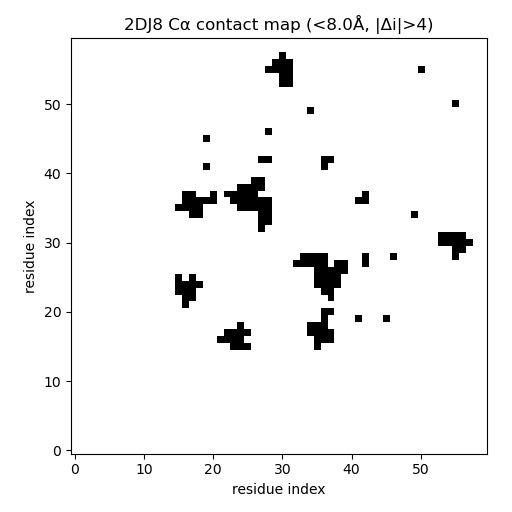10519 C C . GLU A 1 48 ? -1.495 -10.335 6.212 1.00 0.00 48 GLU A C 13
ATOM 10520 O O . GLU A 1 48 ? -2.533 -10.909 6.544 1.00 0.00 48 GLU A O 13
ATOM 10532 N N . LYS A 1 49 ? -1.061 -9.229 6.805 1.00 0.00 49 LYS A N 13
ATOM 10533 C CA . LYS A 1 49 ? -1.795 -8.610 7.903 1.00 0.00 49 LYS A CA 13
ATOM 10534 C C . LYS A 1 49 ? -2.642 -7.444 7.401 1.00 0.00 49 LYS A C 13
ATOM 10535 O O . LYS A 1 49 ? -3.793 -7.280 7.809 1.00 0.00 49 LYS A O 13
ATOM 10554 N N . HIS A 1 50 ? -2.067 -6.639 6.514 1.00 0.00 50 HIS A N 13
ATOM 10555 C CA . HIS A 1 50 ? -2.771 -5.490 5.955 1.00 0.00 50 HIS A CA 13
ATOM 10556 C C . HIS A 1 50 ? -3.868 -5.939 4.995 1.00 0.00 50 HIS A C 13
ATOM 10557 O O . HIS A 1 50 ? -5.020 -5.520 5.112 1.00 0.00 50 HIS A O 13
ATOM 10572 N N . HIS A 1 51 ? -3.503 -6.794 4.045 1.00 0.00 51 HIS A N 13
ATOM 10573 C CA . HIS A 1 51 ? -4.456 -7.300 3.064 1.00 0.00 51 HIS A CA 13
ATOM 10574 C C . HIS A 1 51 ? -5.772 -7.684 3.733 1.00 0.00 51 HIS A C 13
ATOM 10575 O O . HIS A 1 51 ? -6.814 -7.757 3.080 1.00 0.00 51 HIS A O 13
ATOM 10590 N N . HIS A 1 52 ? -5.717 -7.930 5.038 1.00 0.00 52 HIS A N 13
ATOM 10591 C CA . HIS A 1 52 ? -6.905 -8.307 5.795 1.00 0.00 52 HIS A CA 13
ATOM 10592 C C . HIS A 1 52 ? -7.938 -7.185 5.780 1.00 0.00 52 HIS A C 13
ATOM 10593 O O . HIS A 1 52 ? -9.048 -7.343 6.290 1.00 0.00 52 HIS A O 13
ATOM 10608 N N . ILE A 1 53 ? -7.565 -6.052 5.194 1.00 0.00 53 ILE A N 13
ATOM 10609 C CA . ILE A 1 53 ? -8.460 -4.904 5.113 1.00 0.00 53 ILE A CA 13
ATOM 10610 C C . ILE A 1 53 ? -8.684 -4.483 3.665 1.00 0.00 53 ILE A C 13
ATOM 10611 O O . ILE A 1 53 ? -9.752 -3.983 3.310 1.00 0.00 53 ILE A O 13
ATOM 10627 N N . CYS A 1 54 ? -7.670 -4.690 2.831 1.00 0.00 54 CYS A N 13
ATOM 10628 C CA . CYS A 1 54 ? -7.755 -4.333 1.420 1.00 0.00 54 CYS A CA 13
ATOM 10629 C C . CYS A 1 54 ? -7.840 -5.582 0.547 1.00 0.00 54 CYS A C 13
ATOM 10630 O O . CYS A 1 54 ? -7.413 -6.664 0.951 1.00 0.00 54 CYS A O 13
ATOM 10637 N N . SER A 1 55 ? -8.393 -5.424 -0.651 1.00 0.00 55 SER A N 13
ATOM 10638 C CA . SER A 1 55 ? -8.537 -6.539 -1.579 1.00 0.00 55 SER A CA 13
ATOM 10639 C C . SER A 1 55 ? -7.173 -7.084 -1.991 1.00 0.00 55 SER A C 13
ATOM 10640 O O . SER A 1 55 ? -6.825 -8.221 -1.676 1.00 0.00 55 SER A O 13
ATOM 10648 N N . GLY A 1 56 ? -6.402 -6.261 -2.696 1.00 0.00 56 GLY A N 13
ATOM 10649 C CA . GLY A 1 56 ? -5.085 -6.677 -3.140 1.00 0.00 56 GLY A CA 13
ATOM 10650 C C . GLY A 1 56 ? -4.981 -6.761 -4.650 1.00 0.00 56 GLY A C 13
ATOM 10651 O O . GLY A 1 56 ? -5.981 -6.715 -5.366 1.00 0.00 56 GLY A O 13
ATOM 10655 N N . PRO A 1 57 ? -3.745 -6.884 -5.156 1.00 0.00 57 PRO A N 13
ATOM 10656 C CA . PRO A 1 57 ? -3.484 -6.976 -6.596 1.00 0.00 57 PRO A CA 13
ATOM 10657 C C . PRO A 1 57 ? -3.965 -8.296 -7.189 1.00 0.00 57 PRO A C 13
ATOM 10658 O O . PRO A 1 57 ? -3.242 -9.292 -7.178 1.00 0.00 57 PRO A O 13
ATOM 10669 N N . SER A 1 58 ? -5.190 -8.296 -7.706 1.00 0.00 58 SER A N 13
ATOM 10670 C CA . SER A 1 58 ? -5.768 -9.495 -8.301 1.00 0.00 58 SER A CA 13
ATOM 10671 C C . SER A 1 58 ? -5.692 -10.672 -7.333 1.00 0.00 58 SER A C 13
ATOM 10672 O O . SER A 1 58 ? -5.341 -11.786 -7.720 1.00 0.00 58 SER A O 13
ATOM 10680 N N . SER A 1 59 ? -6.025 -10.416 -6.072 1.00 0.00 59 SER A N 13
ATOM 10681 C CA . SER A 1 59 ? -5.991 -11.452 -5.047 1.00 0.00 59 SER A CA 13
ATOM 10682 C C . SER A 1 59 ? -7.264 -12.293 -5.082 1.00 0.00 59 SER A C 13
ATOM 10683 O O . SER A 1 59 ? -8.130 -12.164 -4.218 1.00 0.00 59 SER A O 13
ATOM 10691 N N . GLY A 1 60 ? -7.369 -13.154 -6.089 1.00 0.00 60 GLY A N 13
ATOM 10692 C CA . GLY A 1 60 ? -8.539 -14.003 -6.220 1.00 0.00 60 GLY A CA 13
ATOM 10693 C C . GLY A 1 60 ? -8.464 -15.234 -5.337 1.00 0.00 60 GLY A C 13
ATOM 10694 O O . GLY A 1 60 ? -9.207 -15.316 -4.361 1.00 0.00 60 GLY A O 13
ATOM 10700 N N . GLY A 1 1 ? -13.033 55.610 15.054 1.00 0.00 1 GLY A N 14
ATOM 10701 C CA . GLY A 1 1 ? -12.075 54.527 14.925 1.00 0.00 1 GLY A CA 14
ATOM 10702 C C . GLY A 1 1 ? -12.739 53.164 14.917 1.00 0.00 1 GLY A C 14
ATOM 10703 O O . GLY A 1 1 ? -12.922 52.550 15.967 1.00 0.00 1 GLY A O 14
ATOM 10707 N N . SER A 1 2 ? -13.102 52.691 13.729 1.00 0.00 2 SER A N 14
ATOM 10708 C CA . SER A 1 2 ? -13.754 51.395 13.589 1.00 0.00 2 SER A CA 14
ATOM 10709 C C . SER A 1 2 ? -12.794 50.364 13.003 1.00 0.00 2 SER A C 14
ATOM 10710 O O . SER A 1 2 ? -12.828 50.078 11.806 1.00 0.00 2 SER A O 14
ATOM 10718 N N . SER A 1 3 ? -11.939 49.809 13.856 1.00 0.00 3 SER A N 14
ATOM 10719 C CA . SER A 1 3 ? -10.967 48.812 13.424 1.00 0.00 3 SER A CA 14
ATOM 10720 C C . SER A 1 3 ? -11.363 47.421 13.908 1.00 0.00 3 SER A C 14
ATOM 10721 O O . SER A 1 3 ? -12.292 47.268 14.700 1.00 0.00 3 SER A O 14
ATOM 10729 N N . GLY A 1 4 ? -10.650 46.408 13.425 1.00 0.00 4 GLY A N 14
ATOM 10730 C CA . GLY A 1 4 ? -10.941 45.041 13.819 1.00 0.00 4 GLY A CA 14
ATOM 10731 C C . GLY A 1 4 ? -9.864 44.069 13.379 1.00 0.00 4 GLY A C 14
ATOM 10732 O O . GLY A 1 4 ? -8.877 44.465 12.760 1.00 0.00 4 GLY A O 14
ATOM 10736 N N . SER A 1 5 ? -10.054 42.793 13.699 1.00 0.00 5 SER A N 14
ATOM 10737 C CA . SER A 1 5 ? -9.089 41.762 13.338 1.00 0.00 5 SER A CA 14
ATOM 10738 C C . SER A 1 5 ? -9.648 40.371 13.621 1.00 0.00 5 SER A C 14
ATOM 10739 O O . SER A 1 5 ? -10.342 40.160 14.615 1.00 0.00 5 SER A O 14
ATOM 10747 N N . SER A 1 6 ? -9.339 39.425 12.739 1.00 0.00 6 SER A N 14
ATOM 10748 C CA . SER A 1 6 ? -9.813 38.055 12.891 1.00 0.00 6 SER A CA 14
ATOM 10749 C C . SER A 1 6 ? -8.652 37.068 12.821 1.00 0.00 6 SER A C 14
ATOM 10750 O O . SER A 1 6 ? -7.674 37.292 12.108 1.00 0.00 6 SER A O 14
ATOM 10758 N N . GLY A 1 7 ? -8.768 35.973 13.566 1.00 0.00 7 GLY A N 14
ATOM 10759 C CA . GLY A 1 7 ? -7.722 34.967 13.575 1.00 0.00 7 GLY A CA 14
ATOM 10760 C C . GLY A 1 7 ? -8.113 33.717 12.812 1.00 0.00 7 GLY A C 14
ATOM 10761 O O . GLY A 1 7 ? -8.721 32.805 13.373 1.00 0.00 7 GLY A O 14
ATOM 10765 N N . ILE A 1 8 ? -7.766 33.675 11.530 1.00 0.00 8 ILE A N 14
ATOM 10766 C CA . ILE A 1 8 ? -8.085 32.527 10.690 1.00 0.00 8 ILE A CA 14
ATOM 10767 C C . ILE A 1 8 ? -6.822 31.908 10.102 1.00 0.00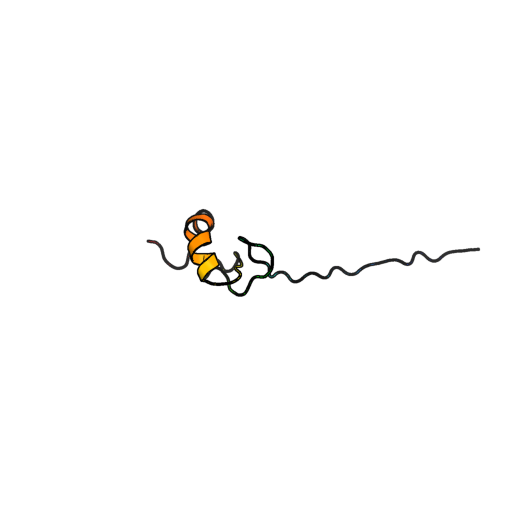 8 ILE A C 14
ATOM 10768 O O . ILE A 1 8 ? -5.945 32.614 9.607 1.00 0.00 8 ILE A O 14
ATOM 10784 N N . ASN A 1 9 ? -6.738 30.582 10.159 1.00 0.00 9 ASN A N 14
ATOM 10785 C CA . ASN A 1 9 ? -5.582 29.867 9.631 1.00 0.00 9 ASN A CA 14
ATOM 10786 C C . ASN A 1 9 ? -6.007 28.851 8.575 1.00 0.00 9 ASN A C 14
ATOM 10787 O O . ASN A 1 9 ? -7.175 28.469 8.503 1.00 0.00 9 ASN A O 14
ATOM 10798 N N . GLN A 1 10 ? -5.051 28.419 7.759 1.00 0.00 10 GLN A N 14
ATOM 10799 C CA . GLN A 1 10 ? -5.327 27.448 6.707 1.00 0.00 10 GLN A CA 14
ATOM 10800 C C . GLN A 1 10 ? -4.107 26.574 6.439 1.00 0.00 10 GLN A C 14
ATOM 10801 O O . GLN A 1 10 ? -2.998 27.078 6.259 1.00 0.00 10 GLN A O 14
ATOM 10815 N N . GLN A 1 11 ? -4.318 25.262 6.414 1.00 0.00 11 GLN A N 14
ATOM 10816 C CA . GLN A 1 11 ? -3.234 24.318 6.170 1.00 0.00 11 GLN A CA 14
ATOM 10817 C C . GLN A 1 11 ? -3.695 23.183 5.261 1.00 0.00 11 GLN A C 14
ATOM 10818 O O . GLN A 1 11 ? -4.701 22.529 5.532 1.00 0.00 11 GLN A O 14
ATOM 10832 N N . GLU A 1 12 ? -2.953 22.958 4.181 1.00 0.00 12 GLU A N 14
ATOM 10833 C CA . GLU A 1 12 ? -3.287 21.902 3.232 1.00 0.00 12 GLU A CA 14
ATOM 10834 C C . GLU A 1 12 ? -2.037 21.137 2.807 1.00 0.00 12 GLU A C 14
ATOM 10835 O O . GLU A 1 12 ? -1.192 21.661 2.081 1.00 0.00 12 GLU A O 14
ATOM 10847 N N . ASP A 1 13 ? -1.928 19.895 3.264 1.00 0.00 13 ASP A N 14
ATOM 10848 C CA . ASP A 1 13 ? -0.782 19.056 2.932 1.00 0.00 13 ASP A CA 14
ATOM 10849 C C . ASP A 1 13 ? -1.059 17.596 3.276 1.00 0.00 13 ASP A C 14
ATOM 10850 O O . ASP A 1 13 ? -1.818 17.299 4.199 1.00 0.00 13 ASP A O 14
ATOM 10859 N N . SER A 1 14 ? -0.441 16.689 2.527 1.00 0.00 14 SER A N 14
ATOM 10860 C CA . SER A 1 14 ? -0.625 15.259 2.750 1.00 0.00 14 SER A CA 14
ATOM 10861 C C . SER A 1 14 ? 0.699 14.590 3.107 1.00 0.00 14 SER A C 14
ATOM 10862 O O . SER A 1 14 ? 1.683 14.707 2.377 1.00 0.00 14 SER A O 14
ATOM 10870 N N . SER A 1 15 ? 0.715 13.888 4.235 1.00 0.00 15 SER A N 14
ATOM 10871 C CA . SER A 1 15 ? 1.918 13.203 4.692 1.00 0.00 15 SER A CA 14
ATOM 10872 C C . SER A 1 15 ? 1.861 11.717 4.349 1.00 0.00 15 SER A C 14
ATOM 10873 O O . SER A 1 15 ? 0.792 11.175 4.071 1.00 0.00 15 SER A O 14
ATOM 10881 N N . GLU A 1 16 ? 3.020 11.066 4.370 1.00 0.00 16 GLU A N 14
ATOM 10882 C CA . GLU A 1 16 ? 3.102 9.644 4.059 1.00 0.00 16 GLU A CA 14
ATOM 10883 C C . GLU A 1 16 ? 4.131 8.952 4.949 1.00 0.00 16 GLU A C 14
ATOM 10884 O O . GLU A 1 16 ? 5.337 9.124 4.771 1.00 0.00 16 GLU A O 14
ATOM 10896 N N . SER A 1 17 ? 3.646 8.168 5.906 1.00 0.00 17 SER A N 14
ATOM 10897 C CA . SER A 1 17 ? 4.522 7.453 6.826 1.00 0.00 17 SER A CA 14
ATOM 10898 C C . SER A 1 17 ? 4.241 5.954 6.790 1.00 0.00 17 SER A C 14
ATOM 10899 O O . SER A 1 17 ? 3.103 5.529 6.592 1.00 0.00 17 SER A O 14
ATOM 10907 N N . CYS A 1 18 ? 5.287 5.158 6.982 1.00 0.00 18 CYS A N 14
ATOM 10908 C CA . CYS A 1 18 ? 5.156 3.706 6.971 1.00 0.00 18 CYS A CA 14
ATOM 10909 C C . CYS A 1 18 ? 4.206 3.237 8.070 1.00 0.00 18 CYS A C 14
ATOM 10910 O O . CYS A 1 18 ? 4.434 3.495 9.252 1.00 0.00 18 CYS A O 14
ATOM 10917 N N . TRP A 1 19 ? 3.143 2.548 7.671 1.00 0.00 19 TRP A N 14
ATOM 10918 C CA . TRP A 1 19 ? 2.159 2.043 8.622 1.00 0.00 19 TRP A CA 14
ATOM 10919 C C . TRP A 1 19 ? 2.818 1.141 9.660 1.00 0.00 19 TRP A C 14
ATOM 10920 O O . TRP A 1 19 ? 2.486 1.196 10.843 1.00 0.00 19 TRP A O 14
ATOM 10941 N N . ASN A 1 20 ? 3.753 0.311 9.208 1.00 0.00 20 ASN A N 14
ATOM 10942 C CA . ASN A 1 20 ? 4.458 -0.603 10.099 1.00 0.00 20 ASN A CA 14
ATOM 10943 C C . ASN A 1 20 ? 5.340 0.164 11.080 1.00 0.00 20 ASN A C 14
ATOM 10944 O O . ASN A 1 20 ? 5.010 0.292 12.259 1.00 0.00 20 ASN A O 14
ATOM 10955 N N . CYS A 1 21 ? 6.462 0.674 10.584 1.00 0.00 21 CYS A N 14
ATOM 10956 C CA . CYS A 1 21 ? 7.392 1.429 11.414 1.00 0.00 21 CYS A CA 14
ATOM 10957 C C . CYS A 1 21 ? 6.785 2.765 11.834 1.00 0.00 21 CYS A C 14
ATOM 10958 O O . CYS A 1 21 ? 6.441 2.964 12.999 1.00 0.00 21 CYS A O 14
ATOM 10965 N N . GLY A 1 22 ? 6.657 3.678 10.876 1.00 0.00 22 GLY A N 14
ATOM 10966 C CA . GLY A 1 22 ? 6.091 4.983 11.165 1.00 0.00 22 GLY A CA 14
ATOM 10967 C C . GLY A 1 22 ? 7.019 6.116 10.774 1.00 0.00 22 GLY A C 14
ATOM 10968 O O . GLY A 1 22 ? 6.565 7.191 10.381 1.00 0.00 22 GLY A O 14
ATOM 10972 N N . ARG A 1 23 ? 8.321 5.877 10.884 1.00 0.00 23 ARG A N 14
ATOM 10973 C CA . ARG A 1 23 ? 9.315 6.888 10.541 1.00 0.00 23 ARG A CA 14
ATOM 10974 C C . ARG A 1 23 ? 9.008 7.514 9.184 1.00 0.00 23 ARG A C 14
ATOM 10975 O O . ARG A 1 23 ? 8.621 8.680 9.100 1.00 0.00 23 ARG A O 14
ATOM 10996 N N . LYS A 1 24 ? 9.183 6.733 8.124 1.00 0.00 24 LYS A N 14
ATOM 10997 C CA . LYS A 1 24 ? 8.924 7.209 6.771 1.00 0.00 24 LYS A CA 14
ATOM 10998 C C . LYS A 1 24 ? 8.477 6.065 5.867 1.00 0.00 24 LYS A C 14
ATOM 10999 O O . LYS A 1 24 ? 8.656 4.893 6.200 1.00 0.00 24 LYS A O 14
ATOM 11018 N N . ALA A 1 25 ? 7.898 6.412 4.723 1.00 0.00 25 ALA A N 14
ATOM 11019 C CA . ALA A 1 25 ? 7.430 5.413 3.770 1.00 0.00 25 ALA A CA 14
ATOM 11020 C C . ALA A 1 25 ? 7.962 5.698 2.370 1.00 0.00 25 ALA A C 14
ATOM 11021 O O . ALA A 1 25 ? 7.839 6.813 1.864 1.00 0.00 25 ALA A O 14
ATOM 11028 N N . SER A 1 26 ? 8.554 4.683 1.749 1.00 0.00 26 SER A N 14
ATOM 11029 C CA . SER A 1 26 ? 9.110 4.826 0.408 1.00 0.00 26 SER A CA 14
ATOM 11030 C C . SER A 1 26 ? 8.260 4.078 -0.615 1.00 0.00 26 SER A C 14
ATOM 11031 O O . SER A 1 26 ? 8.138 4.501 -1.764 1.00 0.00 26 SER A O 14
ATOM 11039 N N . GLU A 1 27 ? 7.676 2.963 -0.187 1.00 0.00 27 GLU A N 14
ATOM 11040 C CA . GLU A 1 27 ? 6.838 2.155 -1.066 1.00 0.00 27 GLU A CA 14
ATOM 11041 C C . GLU A 1 27 ? 5.366 2.289 -0.688 1.00 0.00 27 GLU A C 14
ATOM 11042 O O . GLU A 1 27 ? 5.005 3.084 0.180 1.00 0.00 27 GLU A O 14
ATOM 11054 N N . THR A 1 28 ? 4.518 1.505 -1.348 1.00 0.00 28 THR A N 14
ATOM 11055 C CA . THR A 1 28 ? 3.085 1.536 -1.084 1.00 0.00 28 THR A CA 14
ATOM 11056 C C . THR A 1 28 ? 2.425 0.221 -1.479 1.00 0.00 28 THR A C 14
ATOM 11057 O O . THR A 1 28 ? 2.797 -0.398 -2.477 1.00 0.00 28 THR A O 14
ATOM 11068 N N . CYS A 1 29 ? 1.441 -0.202 -0.692 1.00 0.00 29 CYS A N 14
ATOM 11069 C CA . CYS A 1 29 ? 0.727 -1.445 -0.960 1.00 0.00 29 CYS A CA 14
ATOM 11070 C C . CYS A 1 29 ? 0.331 -1.539 -2.431 1.00 0.00 29 CYS A C 14
ATOM 11071 O O . CYS A 1 29 ? -0.416 -0.702 -2.937 1.00 0.00 29 CYS A O 14
ATOM 11078 N N . SER A 1 30 ? 0.837 -2.563 -3.110 1.00 0.00 30 SER A N 14
ATOM 11079 C CA . SER A 1 30 ? 0.539 -2.764 -4.523 1.00 0.00 30 SER A CA 14
ATOM 11080 C C . SER A 1 30 ? -0.827 -3.420 -4.703 1.00 0.00 30 SER A C 14
ATOM 11081 O O . SER A 1 30 ? -1.012 -4.266 -5.577 1.00 0.00 30 SER A O 14
ATOM 11089 N N . GLY A 1 31 ? -1.781 -3.023 -3.867 1.00 0.00 31 GLY A N 14
ATOM 11090 C CA . GLY A 1 31 ? -3.118 -3.581 -3.948 1.00 0.00 31 GLY A CA 14
ATOM 11091 C C . GLY A 1 31 ? -4.197 -2.525 -3.817 1.00 0.00 31 GLY A C 14
ATOM 11092 O O . GLY A 1 31 ? -5.196 -2.553 -4.536 1.00 0.00 31 GLY A O 14
ATOM 11096 N N . CYS A 1 32 ? -3.998 -1.590 -2.894 1.00 0.00 32 CYS A N 14
ATOM 11097 C CA . CYS A 1 32 ? -4.962 -0.520 -2.668 1.00 0.00 32 CYS A CA 14
ATOM 11098 C C . CYS A 1 32 ? -4.296 0.848 -2.790 1.00 0.00 32 CYS A C 14
ATOM 11099 O O . CYS A 1 32 ? -4.971 1.874 -2.859 1.00 0.00 32 CYS A O 14
ATOM 11106 N N . ASN A 1 33 ? -2.967 0.852 -2.816 1.00 0.00 33 ASN A N 14
ATOM 11107 C CA . ASN A 1 33 ? -2.209 2.093 -2.929 1.00 0.00 33 ASN A CA 14
ATOM 11108 C C . ASN A 1 33 ? -2.567 3.055 -1.800 1.00 0.00 33 ASN A C 14
ATOM 11109 O O . ASN A 1 33 ? -2.587 4.271 -1.988 1.00 0.00 33 ASN A O 14
ATOM 11120 N N . THR A 1 34 ? -2.850 2.500 -0.626 1.00 0.00 34 THR A N 14
ATOM 11121 C CA . THR A 1 34 ? -3.208 3.307 0.534 1.00 0.00 34 THR A CA 14
ATOM 11122 C C . THR A 1 34 ? -2.222 3.095 1.677 1.00 0.00 34 THR A C 14
ATOM 11123 O O . THR A 1 34 ? -1.800 4.049 2.330 1.00 0.00 34 THR A O 14
ATOM 11134 N N . ALA A 1 35 ? -1.858 1.839 1.913 1.00 0.00 35 ALA A N 14
ATOM 11135 C CA . ALA A 1 35 ? -0.919 1.503 2.976 1.00 0.00 35 ALA A CA 14
ATOM 11136 C C . ALA A 1 35 ? 0.507 1.877 2.587 1.00 0.00 35 ALA A C 14
ATOM 11137 O O . ALA A 1 35 ? 1.056 1.348 1.620 1.00 0.00 35 ALA A O 14
ATOM 11144 N N . ARG A 1 36 ? 1.102 2.792 3.346 1.00 0.00 36 ARG A N 14
ATOM 11145 C CA . ARG A 1 36 ? 2.464 3.238 3.079 1.00 0.00 36 ARG A CA 14
ATOM 11146 C C . ARG A 1 36 ? 3.477 2.354 3.799 1.00 0.00 36 ARG A C 14
ATOM 11147 O O . ARG A 1 36 ? 3.204 1.837 4.883 1.00 0.00 36 ARG A O 14
ATOM 11168 N N . TYR A 1 37 ? 4.645 2.184 3.190 1.00 0.00 37 TYR A N 14
ATOM 11169 C CA . TYR A 1 37 ? 5.697 1.359 3.772 1.00 0.00 37 TYR A CA 14
ATOM 11170 C C . TYR A 1 37 ? 7.075 1.943 3.473 1.00 0.00 37 TYR A C 14
ATOM 11171 O O . TYR A 1 37 ? 7.273 2.607 2.455 1.00 0.00 37 TYR A O 14
ATOM 11189 N N . CYS A 1 38 ? 8.024 1.690 4.367 1.00 0.00 38 CYS A N 14
ATOM 11190 C CA . CYS A 1 38 ? 9.384 2.189 4.201 1.00 0.00 38 CYS A CA 14
ATOM 11191 C C . CYS A 1 38 ? 10.142 1.368 3.162 1.00 0.00 38 CYS A C 14
ATOM 11192 O O . CYS A 1 38 ? 11.304 1.641 2.866 1.00 0.00 38 CYS A O 14
ATOM 11199 N N . GLY A 1 39 ? 9.473 0.360 2.610 1.00 0.00 39 GLY A N 14
ATOM 11200 C CA . GLY A 1 39 ? 10.098 -0.486 1.610 1.00 0.00 39 GLY A CA 14
ATOM 11201 C C . GLY A 1 39 ? 9.245 -1.687 1.251 1.00 0.00 39 GLY A C 14
ATOM 11202 O O . GLY A 1 39 ? 8.450 -2.157 2.065 1.00 0.00 39 GLY A O 14
ATOM 11206 N N . SER A 1 40 ? 9.410 -2.184 0.029 1.00 0.00 40 SER A N 14
ATOM 11207 C CA . SER A 1 40 ? 8.645 -3.334 -0.437 1.00 0.00 40 SER A CA 14
ATOM 11208 C C . SER A 1 40 ? 8.688 -4.466 0.585 1.00 0.00 40 SER A C 14
ATOM 11209 O O . SER A 1 40 ? 7.700 -5.172 0.788 1.00 0.00 40 SER A O 14
ATOM 11217 N N . PHE A 1 41 ? 9.840 -4.632 1.226 1.00 0.00 41 PHE A N 14
ATOM 11218 C CA . PHE A 1 41 ? 10.014 -5.678 2.227 1.00 0.00 41 PHE A CA 14
ATOM 11219 C C . PHE A 1 41 ? 9.034 -5.494 3.382 1.00 0.00 41 PHE A C 14
ATOM 11220 O O . PHE A 1 41 ? 8.344 -6.432 3.782 1.00 0.00 41 PHE A O 14
ATOM 11237 N N . CYS A 1 42 ? 8.980 -4.278 3.916 1.00 0.00 42 CYS A N 14
ATOM 11238 C CA . CYS A 1 42 ? 8.088 -3.969 5.026 1.00 0.00 42 CYS A CA 14
ATOM 11239 C C . CYS A 1 42 ? 6.633 -4.227 4.643 1.00 0.00 42 CYS A C 14
ATOM 11240 O O . CYS A 1 42 ? 5.773 -4.391 5.508 1.00 0.00 42 CYS A O 14
ATOM 11247 N N . GLN A 1 43 ? 6.368 -4.263 3.341 1.00 0.00 43 GLN A N 14
ATOM 11248 C CA . GLN A 1 43 ? 5.018 -4.501 2.844 1.00 0.00 43 GLN A CA 14
ATOM 11249 C C . GLN A 1 43 ? 4.715 -5.995 2.786 1.00 0.00 43 GLN A C 14
ATOM 11250 O O . GLN A 1 43 ? 3.682 -6.449 3.281 1.00 0.00 43 GLN A O 14
ATOM 11264 N N . HIS A 1 44 ? 5.620 -6.755 2.179 1.00 0.00 44 HIS A N 14
ATOM 11265 C CA . HIS A 1 44 ? 5.450 -8.198 2.057 1.00 0.00 44 HIS A CA 14
ATOM 11266 C C . HIS A 1 44 ? 5.169 -8.829 3.418 1.00 0.00 44 HIS A C 14
ATOM 11267 O O . HIS A 1 44 ? 4.323 -9.715 3.542 1.00 0.00 44 HIS A O 14
ATOM 11282 N N . LYS A 1 45 ? 5.886 -8.368 4.437 1.00 0.00 45 LYS A N 14
ATOM 11283 C CA . LYS A 1 45 ? 5.715 -8.885 5.790 1.00 0.00 45 LYS A CA 14
ATOM 11284 C C . LYS A 1 45 ? 4.452 -8.321 6.433 1.00 0.00 45 LYS A C 14
ATOM 11285 O O . LYS A 1 45 ? 3.764 -9.013 7.184 1.00 0.00 45 LYS A O 14
ATOM 11304 N N . ASP A 1 46 ? 4.151 -7.063 6.131 1.00 0.00 46 ASP A N 14
ATOM 11305 C CA . ASP A 1 46 ? 2.969 -6.407 6.677 1.00 0.00 46 ASP A CA 14
ATOM 11306 C C . ASP A 1 46 ? 1.796 -6.506 5.708 1.00 0.00 46 ASP A C 14
ATOM 11307 O O . ASP A 1 46 ? 0.792 -5.809 5.859 1.00 0.00 46 ASP A O 14
ATOM 11316 N N . TRP A 1 47 ? 1.930 -7.374 4.712 1.00 0.00 47 TRP A N 14
ATOM 11317 C CA . TRP A 1 47 ? 0.881 -7.563 3.716 1.00 0.00 47 TRP A CA 14
ATOM 11318 C C . TRP A 1 47 ? -0.150 -8.578 4.197 1.00 0.00 47 TRP A C 14
ATOM 11319 O O . TRP A 1 47 ? -1.294 -8.226 4.483 1.00 0.00 47 TRP A O 14
ATOM 11340 N N . GLU A 1 48 ? 0.263 -9.839 4.286 1.00 0.00 48 GLU A N 14
ATOM 11341 C CA . GLU A 1 48 ? -0.626 -10.904 4.732 1.00 0.00 48 GLU A CA 14
ATOM 11342 C C . GLU A 1 48 ? -1.528 -10.421 5.864 1.00 0.00 48 GLU A C 14
ATOM 11343 O O . GLU A 1 48 ? -2.625 -10.944 6.067 1.00 0.00 48 GLU A O 14
ATOM 11355 N N . LYS A 1 49 ? -1.059 -9.420 6.601 1.00 0.00 49 LYS A N 14
ATOM 11356 C CA . LYS A 1 49 ? -1.821 -8.864 7.712 1.00 0.00 49 LYS A CA 14
ATOM 11357 C C . LYS A 1 49 ? -2.655 -7.671 7.257 1.00 0.00 49 LYS A C 14
ATOM 11358 O O . LYS A 1 49 ? -3.808 -7.515 7.663 1.00 0.00 49 LYS A O 14
ATOM 11377 N N . HIS A 1 50 ? -2.067 -6.831 6.411 1.00 0.00 50 HIS A N 14
ATOM 11378 C CA . HIS A 1 50 ? -2.758 -5.652 5.899 1.00 0.00 50 HIS A CA 14
ATOM 11379 C C . HIS A 1 50 ? -3.883 -6.052 4.949 1.00 0.00 50 HIS A C 14
ATOM 11380 O O . HIS A 1 50 ? -5.020 -5.601 5.093 1.00 0.00 50 HIS A O 14
ATOM 11395 N N . HIS A 1 51 ? -3.558 -6.900 3.979 1.00 0.00 51 HIS A N 14
ATOM 11396 C CA . HIS A 1 51 ? -4.542 -7.360 3.005 1.00 0.00 51 HIS A CA 14
ATOM 11397 C C . HIS A 1 51 ? -5.853 -7.732 3.691 1.00 0.00 51 HIS A C 14
ATOM 11398 O O . HIS A 1 51 ? -6.907 -7.776 3.056 1.00 0.00 51 HIS A O 14
ATOM 11413 N N . HIS A 1 52 ? -5.780 -7.999 4.991 1.00 0.00 52 HIS A N 14
ATOM 11414 C CA . HIS A 1 52 ? -6.961 -8.367 5.763 1.00 0.00 52 HIS A CA 14
ATOM 11415 C C . HIS A 1 52 ? -7.975 -7.227 5.781 1.00 0.00 52 HIS A C 14
ATOM 11416 O O . HIS A 1 52 ? -9.081 -7.376 6.302 1.00 0.00 52 HIS A O 14
ATOM 11431 N N . ILE A 1 53 ? -7.590 -6.091 5.211 1.00 0.00 53 ILE A N 14
ATOM 11432 C CA . ILE A 1 53 ? -8.466 -4.926 5.162 1.00 0.00 53 ILE A CA 14
ATOM 11433 C C . ILE A 1 53 ? -8.708 -4.481 3.724 1.00 0.00 53 ILE A C 14
ATOM 11434 O O . ILE A 1 53 ? -9.788 -3.995 3.386 1.00 0.00 53 ILE A O 14
ATOM 11450 N N . CYS A 1 54 ? -7.696 -4.650 2.880 1.00 0.00 54 CYS A N 14
ATOM 11451 C CA . CYS A 1 54 ? -7.798 -4.267 1.477 1.00 0.00 54 CYS A CA 14
ATOM 11452 C C . CYS A 1 54 ? -7.928 -5.498 0.585 1.00 0.00 54 CYS A C 14
ATOM 11453 O O . CYS A 1 54 ? -7.565 -6.606 0.982 1.00 0.00 54 CYS A O 14
ATOM 11460 N N . SER A 1 55 ? -8.446 -5.296 -0.622 1.00 0.00 55 SER A N 14
ATOM 11461 C CA . SER A 1 55 ? -8.627 -6.389 -1.569 1.00 0.00 55 SER A CA 14
ATOM 11462 C C . SER A 1 55 ? -7.281 -6.956 -2.009 1.00 0.00 55 SER A C 14
ATOM 11463 O O . SER A 1 55 ? -6.972 -8.120 -1.754 1.00 0.00 55 SER A O 14
ATOM 11471 N N . GLY A 1 56 ? -6.483 -6.124 -2.671 1.00 0.00 56 GLY A N 14
ATOM 11472 C CA . GLY A 1 56 ? -5.179 -6.559 -3.135 1.00 0.00 56 GLY A CA 14
ATOM 11473 C C . GLY A 1 56 ? -5.102 -6.648 -4.647 1.00 0.00 56 GLY A C 14
ATOM 11474 O O . GLY A 1 56 ? -6.115 -6.605 -5.345 1.00 0.00 56 GLY A O 14
ATOM 11478 N N . PRO A 1 57 ? -3.875 -6.773 -5.174 1.00 0.00 57 PRO A N 14
ATOM 11479 C CA . PRO A 1 57 ? -3.640 -6.869 -6.618 1.00 0.00 57 PRO A CA 14
ATOM 11480 C C . PRO A 1 57 ? -4.131 -8.191 -7.198 1.00 0.00 57 PRO A C 14
ATOM 11481 O O . PRO A 1 57 ? -4.775 -8.981 -6.509 1.00 0.00 57 PRO A O 14
ATOM 11492 N N . SER A 1 58 ? -3.822 -8.424 -8.470 1.00 0.00 58 SER A N 14
ATOM 11493 C CA . SER A 1 58 ? -4.235 -9.650 -9.144 1.00 0.00 58 SER A CA 14
ATOM 11494 C C . SER A 1 58 ? -4.261 -10.824 -8.170 1.00 0.00 58 SER A C 14
ATOM 11495 O O . SER A 1 58 ? -3.478 -10.875 -7.221 1.00 0.00 58 SER A O 14
ATOM 11503 N N . SER A 1 59 ? -5.167 -11.765 -8.411 1.00 0.00 59 SER A N 14
ATOM 11504 C CA . SER A 1 59 ? -5.299 -12.937 -7.554 1.00 0.00 59 SER A CA 14
ATOM 11505 C C . SER A 1 59 ? -4.209 -13.960 -7.860 1.00 0.00 59 SER A C 14
ATOM 11506 O O . SER A 1 59 ? -4.483 -15.149 -8.015 1.00 0.00 59 SER A O 14
ATOM 11514 N N . GLY A 1 60 ? -2.969 -13.486 -7.945 1.00 0.00 60 GLY A N 14
ATOM 11515 C CA . GLY A 1 60 ? -1.855 -14.370 -8.232 1.00 0.00 60 GLY A CA 14
ATOM 11516 C C . GLY A 1 60 ? -2.215 -15.450 -9.232 1.00 0.00 60 GLY A C 14
ATOM 11517 O O . GLY A 1 60 ? -1.601 -15.510 -10.296 1.00 0.00 60 GLY A O 14
ATOM 11523 N N . GLY A 1 1 ? 5.882 36.188 34.534 1.00 0.00 1 GLY A N 15
ATOM 11524 C CA . GLY A 1 1 ? 5.135 36.708 33.404 1.00 0.00 1 GLY A CA 15
ATOM 11525 C C . GLY A 1 1 ? 5.745 36.312 32.074 1.00 0.00 1 GLY A C 15
ATOM 11526 O O . GLY A 1 1 ? 5.826 37.126 31.154 1.00 0.00 1 GLY A O 15
ATOM 11530 N N . SER A 1 2 ? 6.177 35.059 31.972 1.00 0.00 2 SER A N 15
ATOM 11531 C CA . SER A 1 2 ? 6.788 34.558 30.746 1.00 0.00 2 SER A CA 15
ATOM 11532 C C . SER A 1 2 ? 5.734 34.335 29.666 1.00 0.00 2 SER A C 15
ATOM 11533 O O . SER A 1 2 ? 4.996 33.350 29.698 1.00 0.00 2 SER A O 15
ATOM 11541 N N . SER A 1 3 ? 5.670 35.256 28.710 1.00 0.00 3 SER A N 15
ATOM 11542 C CA . SER A 1 3 ? 4.705 35.163 27.622 1.00 0.00 3 SER A CA 15
ATOM 11543 C C . SER A 1 3 ? 5.190 35.934 26.398 1.00 0.00 3 SER A C 15
ATOM 11544 O O . SER A 1 3 ? 6.244 36.567 26.427 1.00 0.00 3 SER A O 15
ATOM 11552 N N . GLY A 1 4 ? 4.411 35.874 25.322 1.00 0.00 4 GLY A N 15
ATOM 11553 C CA . GLY A 1 4 ? 4.777 36.570 24.102 1.00 0.00 4 GLY A CA 15
ATOM 11554 C C . GLY A 1 4 ? 3.991 36.086 22.900 1.00 0.00 4 GLY A C 15
ATOM 11555 O O . GLY A 1 4 ? 3.818 34.883 22.707 1.00 0.00 4 GLY A O 15
ATOM 11559 N N . SER A 1 5 ? 3.512 37.025 22.090 1.00 0.00 5 SER A N 15
ATOM 11560 C CA . SER A 1 5 ? 2.735 36.688 20.903 1.00 0.00 5 SER A CA 15
ATOM 11561 C C . SER A 1 5 ? 3.627 36.639 19.666 1.00 0.00 5 SER A C 15
ATOM 11562 O O . SER A 1 5 ? 3.931 37.670 19.066 1.00 0.00 5 SER A O 15
ATOM 11570 N N . SER A 1 6 ? 4.042 35.434 19.290 1.00 0.00 6 SER A N 15
ATOM 11571 C CA . SER A 1 6 ? 4.901 35.250 18.127 1.00 0.00 6 SER A CA 15
ATOM 11572 C C . SER A 1 6 ? 4.739 33.848 17.547 1.00 0.00 6 SER A C 15
ATOM 11573 O O . SER A 1 6 ? 4.902 32.851 18.249 1.00 0.00 6 SER A O 15
ATOM 11581 N N . GLY A 1 7 ? 4.415 33.780 16.259 1.00 0.00 7 GLY A N 15
ATOM 11582 C CA . GLY A 1 7 ? 4.235 32.497 15.606 1.00 0.00 7 GLY A CA 15
ATOM 11583 C C . GLY A 1 7 ? 2.799 32.016 15.659 1.00 0.00 7 GLY A C 15
ATOM 11584 O O . GLY A 1 7 ? 2.045 32.183 14.699 1.00 0.00 7 GLY A O 15
ATOM 11588 N N . ILE A 1 8 ? 2.419 31.416 16.782 1.00 0.00 8 ILE A N 15
ATOM 11589 C CA . ILE A 1 8 ? 1.063 30.908 16.955 1.00 0.00 8 ILE A CA 15
ATOM 11590 C C . ILE A 1 8 ? 0.488 30.414 15.633 1.00 0.00 8 ILE A C 15
ATOM 11591 O O . ILE A 1 8 ? -0.602 30.818 15.229 1.00 0.00 8 ILE A O 15
ATOM 11607 N N . ASN A 1 9 ? 1.227 29.536 14.963 1.00 0.00 9 ASN A N 15
ATOM 11608 C CA . ASN A 1 9 ? 0.790 28.985 13.685 1.00 0.00 9 ASN A CA 15
ATOM 11609 C C . ASN A 1 9 ? 1.756 27.909 13.198 1.00 0.00 9 ASN A C 15
ATOM 11610 O O . ASN A 1 9 ? 2.881 28.207 12.799 1.00 0.00 9 ASN A O 15
ATOM 11621 N N . GLN A 1 10 ? 1.306 26.659 13.233 1.00 0.00 10 GLN A N 15
ATOM 11622 C CA . GLN A 1 10 ? 2.131 25.539 12.794 1.00 0.00 10 GLN A CA 15
ATOM 11623 C C . GLN A 1 10 ? 1.265 24.352 12.385 1.00 0.00 10 GLN A C 15
ATOM 11624 O O . GLN A 1 10 ? 0.098 24.264 12.767 1.00 0.00 10 GLN A O 15
ATOM 11638 N N . GLN A 1 11 ? 1.843 23.444 11.607 1.00 0.00 11 GLN A N 15
ATOM 11639 C CA . GLN A 1 11 ? 1.123 22.263 11.146 1.00 0.00 11 GLN A CA 15
ATOM 11640 C C . GLN A 1 11 ? 2.048 21.053 11.078 1.00 0.00 11 GLN A C 15
ATOM 11641 O O . GLN A 1 11 ? 3.020 21.045 10.323 1.00 0.00 11 GLN A O 15
ATOM 11655 N N . GLU A 1 12 ? 1.739 20.032 11.871 1.00 0.00 12 GLU A N 15
ATOM 11656 C CA . GLU A 1 12 ? 2.545 18.817 11.901 1.00 0.00 12 GLU A CA 15
ATOM 11657 C C . GLU A 1 12 ? 1.670 17.580 11.719 1.00 0.00 12 GLU A C 15
ATOM 11658 O O . GLU A 1 12 ? 1.097 17.065 12.680 1.00 0.00 12 GLU A O 15
ATOM 11670 N N . ASP A 1 13 ? 1.572 17.109 10.481 1.00 0.00 13 ASP A N 15
ATOM 11671 C CA . ASP A 1 13 ? 0.768 15.932 10.172 1.00 0.00 13 ASP A CA 15
ATOM 11672 C C . ASP A 1 13 ? 1.432 15.091 9.086 1.00 0.00 13 ASP A C 15
ATOM 11673 O O . ASP A 1 13 ? 1.636 15.555 7.965 1.00 0.00 13 ASP A O 15
ATOM 11682 N N . SER A 1 14 ? 1.767 13.851 9.428 1.00 0.00 14 SER A N 15
ATOM 11683 C CA . SER A 1 14 ? 2.412 12.946 8.484 1.00 0.00 14 SER A CA 15
ATOM 11684 C C . SER A 1 14 ? 1.379 12.088 7.760 1.00 0.00 14 SER A C 15
ATOM 11685 O O . SER A 1 14 ? 0.366 11.696 8.340 1.00 0.00 14 SER A O 15
ATOM 11693 N N . SER A 1 15 ? 1.643 11.800 6.490 1.00 0.00 15 SER A N 15
ATOM 11694 C CA . SER A 1 15 ? 0.734 10.993 5.684 1.00 0.00 15 SER A CA 15
ATOM 11695 C C . SER A 1 15 ? 1.500 9.927 4.906 1.00 0.00 15 SER A C 15
ATOM 11696 O O . SER A 1 15 ? 1.013 8.814 4.714 1.00 0.00 15 SER A O 15
ATOM 11704 N N . GLU A 1 16 ? 2.703 10.278 4.461 1.00 0.00 16 GLU A N 15
ATOM 11705 C CA . GLU A 1 16 ? 3.536 9.352 3.703 1.00 0.00 16 GLU A CA 15
ATOM 11706 C C . GLU A 1 16 ? 4.444 8.551 4.632 1.00 0.00 16 GLU A C 15
ATOM 11707 O O . GLU A 1 16 ? 5.545 8.155 4.251 1.00 0.00 16 GLU A O 15
ATOM 11719 N N . SER A 1 17 ? 3.973 8.317 5.853 1.00 0.00 17 SER A N 15
ATOM 11720 C CA . SER A 1 17 ? 4.743 7.568 6.838 1.00 0.00 17 SER A CA 15
ATOM 11721 C C . SER A 1 17 ? 4.422 6.078 6.760 1.00 0.00 17 SER A C 15
ATOM 11722 O O . SER A 1 17 ? 3.279 5.689 6.519 1.00 0.00 17 SER A O 15
ATOM 11730 N N . CYS A 1 18 ? 5.440 5.249 6.965 1.00 0.00 18 CYS A N 15
ATOM 11731 C CA . CYS A 1 18 ? 5.270 3.802 6.918 1.00 0.00 18 CYS A CA 15
ATOM 11732 C C . CYS A 1 18 ? 4.303 3.333 8.001 1.00 0.00 18 CYS A C 15
ATOM 11733 O O . CYS A 1 18 ? 4.522 3.571 9.188 1.00 0.00 18 CYS A O 15
ATOM 11740 N N . TRP A 1 19 ? 3.234 2.665 7.582 1.00 0.00 19 TRP A N 15
ATOM 11741 C CA . TRP A 1 19 ? 2.233 2.161 8.516 1.00 0.00 19 TRP A CA 15
ATOM 11742 C C . TRP A 1 19 ? 2.864 1.217 9.534 1.00 0.00 19 TRP A C 15
ATOM 11743 O O . TRP A 1 19 ? 2.622 1.333 10.734 1.00 0.00 19 TRP A O 15
ATOM 11764 N N . ASN A 1 20 ? 3.676 0.285 9.046 1.00 0.00 20 ASN A N 15
ATOM 11765 C CA . ASN A 1 20 ? 4.341 -0.680 9.914 1.00 0.00 20 ASN A CA 15
ATOM 11766 C C . ASN A 1 20 ? 5.208 0.029 10.950 1.00 0.00 20 ASN A C 15
ATOM 11767 O O . ASN A 1 20 ? 4.844 0.120 12.123 1.00 0.00 20 ASN A O 15
ATOM 11778 N N . CYS A 1 21 ? 6.357 0.531 10.509 1.00 0.00 21 CYS A N 15
ATOM 11779 C CA . CYS A 1 21 ? 7.276 1.233 11.397 1.00 0.00 21 CYS A CA 15
ATOM 11780 C C . CYS A 1 21 ? 6.652 2.524 11.916 1.00 0.00 21 CYS A C 15
ATOM 11781 O O . CYS A 1 21 ? 6.296 2.626 13.090 1.00 0.00 21 CYS A O 15
ATOM 11788 N N . GLY A 1 22 ? 6.522 3.510 11.033 1.00 0.00 22 GLY A N 15
ATOM 11789 C CA . GLY A 1 22 ? 5.941 4.782 11.420 1.00 0.00 22 GLY A CA 15
ATOM 11790 C C . GLY A 1 22 ? 6.882 5.946 11.184 1.00 0.00 22 GLY A C 15
ATOM 11791 O O . GLY A 1 22 ? 6.465 7.104 11.203 1.00 0.00 22 GLY A O 15
ATOM 11795 N N . ARG A 1 23 ? 8.156 5.638 10.962 1.00 0.00 23 ARG A N 15
ATOM 11796 C CA . ARG A 1 23 ? 9.160 6.668 10.724 1.00 0.00 23 ARG A CA 15
ATOM 11797 C C . ARG A 1 23 ? 8.953 7.326 9.363 1.00 0.00 23 ARG A C 15
ATOM 11798 O O . ARG A 1 23 ? 8.472 8.455 9.273 1.00 0.00 23 ARG A O 15
ATOM 11819 N N . LYS A 1 24 ? 9.320 6.611 8.305 1.00 0.00 24 LYS A N 15
ATOM 11820 C CA . LYS A 1 24 ? 9.174 7.122 6.947 1.00 0.00 24 LYS A CA 15
ATOM 11821 C C . LYS A 1 24 ? 8.736 6.016 5.993 1.00 0.00 24 LYS A C 15
ATOM 11822 O O . LYS A 1 24 ? 9.010 4.839 6.225 1.00 0.00 24 LYS A O 15
ATOM 11841 N N . ALA A 1 25 ? 8.057 6.402 4.917 1.00 0.00 25 ALA A N 15
ATOM 11842 C CA . ALA A 1 25 ? 7.586 5.443 3.926 1.00 0.00 25 ALA A CA 15
ATOM 11843 C C . ALA A 1 25 ? 8.018 5.848 2.521 1.00 0.00 25 ALA A C 15
ATOM 11844 O O . ALA A 1 25 ? 8.001 7.029 2.172 1.00 0.00 25 ALA A O 15
ATOM 11851 N N . SER A 1 26 ? 8.406 4.862 1.719 1.00 0.00 26 SER A N 15
ATOM 11852 C CA . SER A 1 26 ? 8.847 5.117 0.353 1.00 0.00 26 SER A CA 15
ATOM 11853 C C . SER A 1 26 ? 8.006 4.327 -0.646 1.00 0.00 26 SER A C 15
ATOM 11854 O O . SER A 1 26 ? 7.788 4.767 -1.774 1.00 0.00 26 SER A O 15
ATOM 11862 N N . GLU A 1 27 ? 7.538 3.158 -0.221 1.00 0.00 27 GLU A N 15
ATOM 11863 C CA . GLU A 1 27 ? 6.722 2.306 -1.078 1.00 0.00 27 GLU A CA 15
ATOM 11864 C C . GLU A 1 27 ? 5.250 2.391 -0.687 1.00 0.00 27 GLU A C 15
ATOM 11865 O O . GLU A 1 27 ? 4.869 3.182 0.177 1.00 0.00 27 GLU A O 15
ATOM 11877 N N . THR A 1 28 ? 4.424 1.571 -1.331 1.00 0.00 28 THR A N 15
ATOM 11878 C CA . THR A 1 28 ? 2.993 1.555 -1.053 1.00 0.00 28 THR A CA 15
ATOM 11879 C C . THR A 1 28 ? 2.367 0.229 -1.471 1.00 0.00 28 THR A C 15
ATOM 11880 O O . THR A 1 28 ? 2.823 -0.413 -2.418 1.00 0.00 28 THR A O 15
ATOM 11891 N N . CYS A 1 29 ? 1.321 -0.176 -0.760 1.00 0.00 29 CYS A N 15
ATOM 11892 C CA . CYS A 1 29 ? 0.631 -1.426 -1.057 1.00 0.00 29 CYS A CA 15
ATOM 11893 C C . CYS A 1 29 ? 0.251 -1.500 -2.533 1.00 0.00 29 CYS A C 15
ATOM 11894 O O . CYS A 1 29 ? -0.453 -0.631 -3.048 1.00 0.00 29 CYS A O 15
ATOM 11901 N N . SER A 1 30 ? 0.723 -2.543 -3.208 1.00 0.00 30 SER A N 15
ATOM 11902 C CA . SER A 1 30 ? 0.437 -2.730 -4.625 1.00 0.00 30 SER A CA 15
ATOM 11903 C C . SER A 1 30 ? -0.932 -3.376 -4.823 1.00 0.00 30 SER A C 15
ATOM 11904 O O . SER A 1 30 ? -1.157 -4.092 -5.797 1.00 0.00 30 SER A O 15
ATOM 11912 N N . GLY A 1 31 ? -1.842 -3.116 -3.889 1.00 0.00 31 GLY A N 15
ATOM 11913 C CA . GLY A 1 31 ? -3.177 -3.679 -3.978 1.00 0.00 31 GLY A CA 15
ATOM 11914 C C . GLY A 1 31 ? -4.260 -2.624 -3.867 1.00 0.00 31 GLY A C 15
ATOM 11915 O O . GLY A 1 31 ? -5.248 -2.658 -4.600 1.00 0.00 31 GLY A O 15
ATOM 11919 N N . CYS A 1 32 ? -4.075 -1.684 -2.946 1.00 0.00 32 CYS A N 15
ATOM 11920 C CA . CYS A 1 32 ? -5.045 -0.615 -2.739 1.00 0.00 32 CYS A CA 15
ATOM 11921 C C . CYS A 1 32 ? -4.383 0.754 -2.874 1.00 0.00 32 CYS A C 15
ATOM 11922 O O . CYS A 1 32 ? -5.061 1.776 -2.970 1.00 0.00 32 CYS A O 15
ATOM 11929 N N . ASN A 1 33 ? -3.054 0.764 -2.882 1.00 0.00 33 ASN A N 15
ATOM 11930 C CA . ASN A 1 33 ? -2.300 2.006 -3.006 1.00 0.00 33 ASN A CA 15
ATOM 11931 C C . ASN A 1 33 ? -2.682 2.987 -1.901 1.00 0.00 33 ASN A C 15
ATOM 11932 O O . ASN A 1 33 ? -2.700 4.200 -2.111 1.00 0.00 33 ASN A O 15
ATOM 11943 N N . THR A 1 34 ? -2.987 2.453 -0.722 1.00 0.00 34 THR A N 15
ATOM 11944 C CA . THR A 1 34 ? -3.369 3.279 0.415 1.00 0.00 34 THR A CA 15
ATOM 11945 C C . THR A 1 34 ? -2.373 3.135 1.559 1.00 0.00 34 THR A C 15
ATOM 11946 O O . THR A 1 34 ? -1.996 4.119 2.195 1.00 0.00 34 THR A O 15
ATOM 11957 N N . ALA A 1 35 ? -1.948 1.902 1.816 1.00 0.00 35 ALA A N 15
ATOM 11958 C CA . ALA A 1 35 ? -0.992 1.630 2.882 1.00 0.00 35 ALA A CA 15
ATOM 11959 C C . ALA A 1 35 ? 0.432 1.948 2.438 1.00 0.00 35 ALA A C 15
ATOM 11960 O O . ALA A 1 35 ? 0.874 1.507 1.377 1.00 0.00 35 ALA A O 15
ATOM 11967 N N . ARG A 1 36 ? 1.144 2.717 3.255 1.00 0.00 36 ARG A N 15
ATOM 11968 C CA . ARG A 1 36 ? 2.517 3.096 2.945 1.00 0.00 36 ARG A CA 15
ATOM 11969 C C . ARG A 1 36 ? 3.508 2.188 3.667 1.00 0.00 36 ARG A C 15
ATOM 11970 O O . ARG A 1 36 ? 3.180 1.580 4.686 1.00 0.00 36 ARG A O 15
ATOM 11991 N N . TYR A 1 37 ? 4.721 2.101 3.132 1.00 0.00 37 TYR A N 15
ATOM 11992 C CA . TYR A 1 37 ? 5.759 1.265 3.723 1.00 0.00 37 TYR A CA 15
ATOM 11993 C C . TYR A 1 37 ? 7.146 1.827 3.426 1.00 0.00 37 TYR A C 15
ATOM 11994 O O . TYR A 1 37 ? 7.363 2.464 2.395 1.00 0.00 37 TYR A O 15
ATOM 12012 N N . CYS A 1 38 ? 8.082 1.585 4.337 1.00 0.00 38 CYS A N 15
ATOM 12013 C CA . CYS A 1 38 ? 9.449 2.066 4.175 1.00 0.00 38 CYS A CA 15
ATOM 12014 C C . CYS A 1 38 ? 10.196 1.239 3.133 1.00 0.00 38 CYS A C 15
ATOM 12015 O O . CYS A 1 38 ? 11.384 1.450 2.893 1.00 0.00 38 CYS A O 15
ATOM 12022 N N . GLY A 1 39 ? 9.490 0.297 2.515 1.00 0.00 39 GLY A N 15
ATOM 12023 C CA . GLY A 1 39 ? 10.102 -0.546 1.505 1.00 0.00 39 GLY A CA 15
ATOM 12024 C C . GLY A 1 39 ? 9.336 -1.836 1.285 1.00 0.00 39 GLY A C 15
ATOM 12025 O O . GLY A 1 39 ? 8.754 -2.387 2.220 1.00 0.00 39 GLY A O 15
ATOM 12029 N N . SER A 1 40 ? 9.334 -2.317 0.046 1.00 0.00 40 SER A N 15
ATOM 12030 C CA . SER A 1 40 ? 8.629 -3.547 -0.295 1.00 0.00 40 SER A CA 15
ATOM 12031 C C . SER A 1 40 ? 8.776 -4.584 0.816 1.00 0.00 40 SER A C 15
ATOM 12032 O O . SER A 1 40 ? 7.798 -5.202 1.238 1.00 0.00 40 SER A O 15
ATOM 12040 N N . PHE A 1 41 ? 10.006 -4.769 1.284 1.00 0.00 41 PHE A N 15
ATOM 12041 C CA . PHE A 1 41 ? 10.283 -5.731 2.344 1.00 0.00 41 PHE A CA 15
ATOM 12042 C C . PHE A 1 41 ? 9.316 -5.548 3.511 1.00 0.00 41 PHE A C 15
ATOM 12043 O O . PHE A 1 41 ? 8.819 -6.522 4.077 1.00 0.00 41 PHE A O 15
ATOM 12060 N N . CYS A 1 42 ? 9.055 -4.295 3.865 1.00 0.00 42 CYS A N 15
ATOM 12061 C CA . CYS A 1 42 ? 8.150 -3.982 4.963 1.00 0.00 42 CYS A CA 15
ATOM 12062 C C . CYS A 1 42 ? 6.698 -4.220 4.556 1.00 0.00 42 CYS A C 15
ATOM 12063 O O . CYS A 1 42 ? 5.828 -4.406 5.406 1.00 0.00 42 CYS A O 15
ATOM 12070 N N . GLN A 1 43 ? 6.447 -4.212 3.251 1.00 0.00 43 GLN A N 15
ATOM 12071 C CA . GLN A 1 43 ? 5.101 -4.426 2.731 1.00 0.00 43 GLN A CA 15
ATOM 12072 C C . GLN A 1 43 ? 4.744 -5.909 2.739 1.00 0.00 43 GLN A C 15
ATOM 12073 O O . GLN A 1 43 ? 3.699 -6.303 3.257 1.00 0.00 43 GLN A O 15
ATOM 12087 N N . HIS A 1 44 ? 5.619 -6.726 2.162 1.00 0.00 44 HIS A N 15
ATOM 12088 C CA . HIS A 1 44 ? 5.395 -8.167 2.103 1.00 0.00 44 HIS A CA 15
ATOM 12089 C C . HIS A 1 44 ? 5.121 -8.731 3.493 1.00 0.00 44 HIS A C 15
ATOM 12090 O O . HIS A 1 44 ? 4.225 -9.556 3.674 1.00 0.00 44 HIS A O 15
ATOM 12105 N N . LYS A 1 45 ? 5.898 -8.282 4.473 1.00 0.00 45 LYS A N 15
ATOM 12106 C CA . LYS A 1 45 ? 5.739 -8.741 5.848 1.00 0.00 45 LYS A CA 15
ATOM 12107 C C . LYS A 1 45 ? 4.477 -8.156 6.474 1.00 0.00 45 LYS A C 15
ATOM 12108 O O . LYS A 1 45 ? 3.795 -8.820 7.255 1.00 0.00 45 LYS A O 15
ATOM 12127 N N . ASP A 1 46 ? 4.173 -6.910 6.127 1.00 0.00 46 ASP A N 15
ATOM 12128 C CA . ASP A 1 46 ? 2.991 -6.237 6.654 1.00 0.00 46 ASP A CA 15
ATOM 12129 C C . ASP A 1 46 ? 1.814 -6.373 5.693 1.00 0.00 46 ASP A C 15
ATOM 12130 O O . ASP A 1 46 ? 0.799 -5.693 5.840 1.00 0.00 46 ASP A O 15
ATOM 12139 N N . TRP A 1 47 ? 1.959 -7.254 4.710 1.00 0.00 47 TRP A N 15
ATOM 12140 C CA . TRP A 1 47 ? 0.908 -7.479 3.724 1.00 0.00 47 TRP A CA 15
ATOM 12141 C C . TRP A 1 47 ? -0.110 -8.493 4.235 1.00 0.00 47 TRP A C 15
ATOM 12142 O O . TRP A 1 47 ? -1.258 -8.146 4.511 1.00 0.00 47 TRP A O 15
ATOM 12163 N N . GLU A 1 48 ? 0.319 -9.745 4.359 1.00 0.00 48 GLU A N 15
ATOM 12164 C CA . GLU A 1 48 ? -0.558 -10.808 4.837 1.00 0.00 48 GLU A CA 15
ATOM 12165 C C . GLU A 1 48 ? -1.454 -10.308 5.966 1.00 0.00 48 GLU A C 15
ATOM 12166 O O . GLU A 1 48 ? -2.537 -10.846 6.199 1.00 0.00 48 GLU A O 15
ATOM 12178 N N . LYS A 1 49 ? -0.994 -9.276 6.665 1.00 0.00 49 LYS A N 15
ATOM 12179 C CA . LYS A 1 49 ? -1.753 -8.701 7.770 1.00 0.00 49 LYS A CA 15
ATOM 12180 C C . LYS A 1 49 ? -2.611 -7.534 7.292 1.00 0.00 49 LYS A C 15
ATOM 12181 O O . LYS A 1 49 ? -3.769 -7.399 7.687 1.00 0.00 49 LYS A O 15
ATOM 12200 N N . HIS A 1 50 ? -2.036 -6.693 6.438 1.00 0.00 50 HIS A N 15
ATOM 12201 C CA . HIS A 1 50 ? -2.749 -5.538 5.905 1.00 0.00 50 HIS A CA 15
ATOM 12202 C C . HIS A 1 50 ? -3.869 -5.977 4.967 1.00 0.00 50 HIS A C 15
ATOM 12203 O O . HIS A 1 50 ? -5.015 -5.547 5.107 1.00 0.00 50 HIS A O 15
ATOM 12218 N N . HIS A 1 51 ? -3.531 -6.836 4.010 1.00 0.00 51 HIS A N 15
ATOM 12219 C CA . HIS A 1 51 ? -4.508 -7.333 3.048 1.00 0.00 51 HIS A CA 15
ATOM 12220 C C . HIS A 1 51 ? -5.812 -7.711 3.745 1.00 0.00 51 HIS A C 15
ATOM 12221 O O . HIS A 1 51 ? -6.868 -7.779 3.115 1.00 0.00 51 HIS A O 15
ATOM 12236 N N . HIS A 1 52 ? -5.731 -7.957 5.049 1.00 0.00 52 HIS A N 15
ATOM 12237 C CA . HIS A 1 52 ? -6.905 -8.328 5.831 1.00 0.00 52 HIS A CA 15
ATOM 12238 C C . HIS A 1 52 ? -7.932 -7.199 5.839 1.00 0.00 52 HIS A C 15
ATOM 12239 O O . HIS A 1 52 ? -9.029 -7.350 6.377 1.00 0.00 52 HIS A O 15
ATOM 12254 N N . ILE A 1 53 ? -7.568 -6.071 5.240 1.00 0.00 53 ILE A N 15
ATOM 12255 C CA . ILE A 1 53 ? -8.457 -4.918 5.179 1.00 0.00 53 ILE A CA 15
ATOM 12256 C C . ILE A 1 53 ? -8.717 -4.501 3.735 1.00 0.00 53 ILE A C 15
ATOM 12257 O O . ILE A 1 53 ? -9.802 -4.024 3.401 1.00 0.00 53 ILE A O 15
ATOM 12273 N N . CYS A 1 54 ? -7.715 -4.684 2.882 1.00 0.00 54 CYS A N 15
ATOM 12274 C CA . CYS A 1 54 ? -7.834 -4.329 1.474 1.00 0.00 54 CYS A CA 15
ATOM 12275 C C . CYS A 1 54 ? -7.948 -5.578 0.605 1.00 0.00 54 CYS A C 15
ATOM 12276 O O . CYS A 1 54 ? -7.578 -6.674 1.025 1.00 0.00 54 CYS A O 15
ATOM 12283 N N . SER A 1 55 ? -8.463 -5.404 -0.608 1.00 0.00 55 SER A N 15
ATOM 12284 C CA . SER A 1 55 ? -8.630 -6.517 -1.535 1.00 0.00 55 SER A CA 15
ATOM 12285 C C . SER A 1 55 ? -7.276 -7.074 -1.964 1.00 0.00 55 SER A C 15
ATOM 12286 O O . SER A 1 55 ? -6.949 -8.227 -1.684 1.00 0.00 55 SER A O 15
ATOM 12294 N N . GLY A 1 56 ? -6.491 -6.245 -2.645 1.00 0.00 56 GLY A N 15
ATOM 12295 C CA . GLY A 1 56 ? -5.181 -6.672 -3.103 1.00 0.00 56 GLY A CA 15
ATOM 12296 C C . GLY A 1 56 ? -5.096 -6.763 -4.614 1.00 0.00 56 GLY A C 15
ATOM 12297 O O . GLY A 1 56 ? -6.105 -6.718 -5.317 1.00 0.00 56 GLY A O 15
ATOM 12301 N N . PRO A 1 57 ? -3.867 -6.893 -5.134 1.00 0.00 57 PRO A N 15
ATOM 12302 C CA . PRO A 1 57 ? -3.624 -6.992 -6.576 1.00 0.00 57 PRO A CA 15
ATOM 12303 C C . PRO A 1 57 ? -4.117 -8.313 -7.158 1.00 0.00 57 PRO A C 15
ATOM 12304 O O . PRO A 1 57 ? -3.882 -9.379 -6.588 1.00 0.00 57 PRO A O 15
ATOM 12315 N N . SER A 1 58 ? -4.800 -8.236 -8.295 1.00 0.00 58 SER A N 15
ATOM 12316 C CA . SER A 1 58 ? -5.329 -9.426 -8.951 1.00 0.00 58 SER A CA 15
ATOM 12317 C C . SER A 1 58 ? -4.383 -10.610 -8.774 1.00 0.00 58 SER A C 15
ATOM 12318 O O . SER A 1 58 ? -3.351 -10.699 -9.439 1.00 0.00 58 SER A O 15
ATOM 12326 N N . SER A 1 59 ? -4.743 -11.516 -7.871 1.00 0.00 59 SER A N 15
ATOM 12327 C CA . SER A 1 59 ? -3.926 -12.694 -7.602 1.00 0.00 59 SER A CA 15
ATOM 12328 C C . SER A 1 59 ? -4.773 -13.823 -7.024 1.00 0.00 59 SER A C 15
ATOM 12329 O O . SER A 1 59 ? -5.827 -13.584 -6.435 1.00 0.00 59 SER A O 15
ATOM 12337 N N . GLY A 1 60 ? -4.303 -15.055 -7.196 1.00 0.00 60 GLY A N 15
ATOM 12338 C CA . GLY A 1 60 ? -5.029 -16.203 -6.686 1.00 0.00 60 GLY A CA 15
ATOM 12339 C C . GLY A 1 60 ? -4.315 -16.875 -5.530 1.00 0.00 60 GLY A C 15
ATOM 12340 O O . GLY A 1 60 ? -4.946 -17.139 -4.508 1.00 0.00 60 GLY A O 15
ATOM 12346 N N . GLY A 1 1 ? -9.927 54.124 3.118 1.00 0.00 1 GLY A N 16
ATOM 12347 C CA . GLY A 1 1 ? -8.982 53.398 3.946 1.00 0.00 1 GLY A CA 16
ATOM 12348 C C . GLY A 1 1 ? -9.310 51.921 4.041 1.00 0.00 1 GLY A C 16
ATOM 12349 O O . GLY A 1 1 ? -9.221 51.193 3.052 1.00 0.00 1 GLY A O 16
ATOM 12353 N N . SER A 1 2 ? -9.690 51.476 5.235 1.00 0.00 2 SER A N 16
ATOM 12354 C CA . SER A 1 2 ? -10.028 50.075 5.457 1.00 0.00 2 SER A CA 16
ATOM 12355 C C . SER A 1 2 ? -8.881 49.165 5.026 1.00 0.00 2 SER A C 16
ATOM 12356 O O . SER A 1 2 ? -9.100 48.125 4.406 1.00 0.00 2 SER A O 16
ATOM 12364 N N . SER A 1 3 ? -7.659 49.566 5.359 1.00 0.00 3 SER A N 16
ATOM 12365 C CA . SER A 1 3 ? -6.476 48.790 5.005 1.00 0.00 3 SER A CA 16
ATOM 12366 C C . SER A 1 3 ? -6.589 47.360 5.525 1.00 0.00 3 SER A C 16
ATOM 12367 O O . SER A 1 3 ? -7.427 47.061 6.374 1.00 0.00 3 SER A O 16
ATOM 12375 N N . GLY A 1 4 ? -5.737 46.480 5.008 1.00 0.00 4 GLY A N 16
ATOM 12376 C CA . GLY A 1 4 ? -5.756 45.092 5.431 1.00 0.00 4 GLY A CA 16
ATOM 12377 C C . GLY A 1 4 ? -5.937 44.135 4.270 1.00 0.00 4 GLY A C 16
ATOM 12378 O O . GLY A 1 4 ? -6.564 44.476 3.266 1.00 0.00 4 GLY A O 16
ATOM 12382 N N . SER A 1 5 ? -5.387 42.932 4.405 1.00 0.00 5 SER A N 16
ATOM 12383 C CA . SER A 1 5 ? -5.486 41.924 3.356 1.00 0.00 5 SER A CA 16
ATOM 12384 C C . SER A 1 5 ? -5.157 40.538 3.902 1.00 0.00 5 SER A C 16
ATOM 12385 O O . SER A 1 5 ? -4.012 40.252 4.252 1.00 0.00 5 SER A O 16
ATOM 12393 N N . SER A 1 6 ? -6.171 39.681 3.972 1.00 0.00 6 SER A N 16
ATOM 12394 C CA . SER A 1 6 ? -5.992 38.325 4.479 1.00 0.00 6 SER A CA 16
ATOM 12395 C C . SER A 1 6 ? -6.958 37.359 3.800 1.00 0.00 6 SER A C 16
ATOM 12396 O O . SER A 1 6 ? -7.871 37.775 3.087 1.00 0.00 6 SER A O 16
ATOM 12404 N N . GLY A 1 7 ? -6.750 36.066 4.028 1.00 0.00 7 GLY A N 16
ATOM 12405 C CA . GLY A 1 7 ? -7.610 35.060 3.432 1.00 0.00 7 GLY A CA 16
ATOM 12406 C C . GLY A 1 7 ? -7.643 33.775 4.236 1.00 0.00 7 GLY A C 16
ATOM 12407 O O . GLY A 1 7 ? -7.145 33.727 5.361 1.00 0.00 7 GLY A O 16
ATOM 12411 N N . ILE A 1 8 ? -8.232 32.733 3.659 1.00 0.00 8 ILE A N 16
ATOM 12412 C CA . ILE A 1 8 ? -8.328 31.443 4.330 1.00 0.00 8 ILE A CA 16
ATOM 12413 C C . ILE A 1 8 ? -7.933 30.306 3.394 1.00 0.00 8 ILE A C 16
ATOM 12414 O O . ILE A 1 8 ? -8.311 30.292 2.224 1.00 0.00 8 ILE A O 16
ATOM 12430 N N . ASN A 1 9 ? -7.171 29.352 3.920 1.00 0.00 9 ASN A N 16
ATOM 12431 C CA . ASN A 1 9 ? -6.725 28.209 3.132 1.00 0.00 9 ASN A CA 16
ATOM 12432 C C . ASN A 1 9 ? -6.889 26.910 3.916 1.00 0.00 9 ASN A C 16
ATOM 12433 O O . ASN A 1 9 ? -6.981 26.923 5.143 1.00 0.00 9 ASN A O 16
ATOM 12444 N N . GLN A 1 10 ? -6.924 25.792 3.198 1.00 0.00 10 GLN A N 16
ATOM 12445 C CA . GLN A 1 10 ? -7.076 24.486 3.826 1.00 0.00 10 GLN A CA 16
ATOM 12446 C C . GLN A 1 10 ? -5.935 23.555 3.431 1.00 0.00 10 GLN A C 16
ATOM 12447 O O . GLN A 1 10 ? -5.436 23.612 2.308 1.00 0.00 10 GLN A O 16
ATOM 12461 N N . GLN A 1 11 ? -5.527 22.699 4.363 1.00 0.00 11 GLN A N 16
ATOM 12462 C CA . GLN A 1 11 ? -4.443 21.757 4.111 1.00 0.00 11 GLN A CA 16
ATOM 12463 C C . GLN A 1 11 ? -4.756 20.392 4.717 1.00 0.00 11 GLN A C 16
ATOM 12464 O O . GLN A 1 11 ? -5.574 20.282 5.630 1.00 0.00 11 GLN A O 16
ATOM 12478 N N . GLU A 1 12 ? -4.099 19.357 4.203 1.00 0.00 12 GLU A N 16
ATOM 12479 C CA . GLU A 1 12 ? -4.310 18.000 4.693 1.00 0.00 12 GLU A CA 16
ATOM 12480 C C . GLU A 1 12 ? -3.011 17.411 5.236 1.00 0.00 12 GLU A C 16
ATOM 12481 O O . GLU A 1 12 ? -3.028 16.474 6.035 1.00 0.00 12 GLU A O 16
ATOM 12493 N N . ASP A 1 13 ? -1.887 17.966 4.797 1.00 0.00 13 ASP A N 16
ATOM 12494 C CA . ASP A 1 13 ? -0.579 17.496 5.238 1.00 0.00 13 ASP A CA 16
ATOM 12495 C C . ASP A 1 13 ? -0.585 15.985 5.444 1.00 0.00 13 ASP A C 16
ATOM 12496 O O . ASP A 1 13 ? 0.010 15.475 6.394 1.00 0.00 13 ASP A O 16
ATOM 12505 N N . SER A 1 14 ? -1.262 15.273 4.548 1.00 0.00 14 SER A N 16
ATOM 12506 C CA . SER A 1 14 ? -1.350 13.820 4.635 1.00 0.00 14 SER A CA 16
ATOM 12507 C C . SER A 1 14 ? -0.031 13.224 5.115 1.00 0.00 14 SER A C 16
ATOM 12508 O O . SER A 1 14 ? 1.045 13.647 4.693 1.00 0.00 14 SER A O 16
ATOM 12516 N N . SER A 1 15 ? -0.122 12.238 6.002 1.00 0.00 15 SER A N 16
ATOM 12517 C CA . SER A 1 15 ? 1.063 11.585 6.544 1.00 0.00 15 SER A CA 16
ATOM 12518 C C . SER A 1 15 ? 1.371 10.298 5.784 1.00 0.00 15 SER A C 16
ATOM 12519 O O . SER A 1 15 ? 0.633 9.318 5.879 1.00 0.00 15 SER A O 16
ATOM 12527 N N . GLU A 1 16 ? 2.465 10.311 5.029 1.00 0.00 16 GLU A N 16
ATOM 12528 C CA . GLU A 1 16 ? 2.870 9.146 4.252 1.00 0.00 16 GLU A CA 16
ATOM 12529 C C . GLU A 1 16 ? 3.878 8.300 5.023 1.00 0.00 16 GLU A C 16
ATOM 12530 O O . GLU A 1 16 ? 4.721 7.626 4.431 1.00 0.00 16 GLU A O 16
ATOM 12542 N N . SER A 1 17 ? 3.785 8.342 6.349 1.00 0.00 17 SER A N 16
ATOM 12543 C CA . SER A 1 17 ? 4.692 7.583 7.203 1.00 0.00 17 SER A CA 16
ATOM 12544 C C . SER A 1 17 ? 4.391 6.090 7.123 1.00 0.00 17 SER A C 16
ATOM 12545 O O . SER A 1 17 ? 3.231 5.680 7.073 1.00 0.00 17 SER A O 16
ATOM 12553 N N . CYS A 1 18 ? 5.445 5.280 7.112 1.00 0.00 18 CYS A N 16
ATOM 12554 C CA . CYS A 1 18 ? 5.296 3.832 7.038 1.00 0.00 18 CYS A CA 16
ATOM 12555 C C . CYS A 1 18 ? 4.322 3.330 8.100 1.00 0.00 18 CYS A C 16
ATOM 12556 O O . CYS A 1 18 ? 4.535 3.530 9.296 1.00 0.00 18 CYS A O 16
ATOM 12563 N N . TRP A 1 19 ? 3.255 2.677 7.655 1.00 0.00 19 TRP A N 16
ATOM 12564 C CA . TRP A 1 19 ? 2.249 2.146 8.567 1.00 0.00 19 TRP A CA 16
ATOM 12565 C C . TRP A 1 19 ? 2.883 1.217 9.597 1.00 0.00 19 TRP A C 16
ATOM 12566 O O . TRP A 1 19 ? 2.576 1.292 10.785 1.00 0.00 19 TRP A O 16
ATOM 12587 N N . ASN A 1 20 ? 3.769 0.342 9.132 1.00 0.00 20 ASN A N 16
ATOM 12588 C CA . ASN A 1 20 ? 4.446 -0.601 10.014 1.00 0.00 20 ASN A CA 16
ATOM 12589 C C . ASN A 1 20 ? 5.320 0.132 11.027 1.00 0.00 20 ASN A C 16
ATOM 12590 O O . ASN A 1 20 ? 4.976 0.227 12.206 1.00 0.00 20 ASN A O 16
ATOM 12601 N N . CYS A 1 21 ? 6.451 0.650 10.560 1.00 0.00 21 CYS A N 16
ATOM 12602 C CA . CYS A 1 21 ? 7.375 1.375 11.424 1.00 0.00 21 CYS A CA 16
ATOM 12603 C C . CYS A 1 21 ? 6.772 2.704 11.870 1.00 0.00 21 CYS A C 16
ATOM 12604 O O . CYS A 1 21 ? 6.402 2.871 13.031 1.00 0.00 21 CYS A O 16
ATOM 12611 N N . GLY A 1 22 ? 6.677 3.647 10.938 1.00 0.00 22 GLY A N 16
ATOM 12612 C CA . GLY A 1 22 ? 6.119 4.949 11.254 1.00 0.00 22 GLY A CA 16
ATOM 12613 C C . GLY A 1 22 ? 7.102 6.077 11.007 1.00 0.00 22 GLY A C 16
ATOM 12614 O O . GLY A 1 22 ? 6.727 7.249 11.015 1.00 0.00 22 GLY A O 16
ATOM 12618 N N . ARG A 1 23 ? 8.364 5.722 10.789 1.00 0.00 23 ARG A N 16
ATOM 12619 C CA . ARG A 1 23 ? 9.404 6.713 10.542 1.00 0.00 23 ARG A CA 16
ATOM 12620 C C . ARG A 1 23 ? 9.209 7.379 9.183 1.00 0.00 23 ARG A C 16
ATOM 12621 O O . ARG A 1 23 ? 8.955 8.580 9.098 1.00 0.00 23 ARG A O 16
ATOM 12642 N N . LYS A 1 24 ? 9.331 6.590 8.121 1.00 0.00 24 LYS A N 16
ATOM 12643 C CA . LYS A 1 24 ? 9.168 7.100 6.765 1.00 0.00 24 LYS A CA 16
ATOM 12644 C C . LYS A 1 24 ? 8.761 5.984 5.808 1.00 0.00 24 LYS A C 16
ATOM 12645 O O . LYS A 1 24 ? 9.222 4.850 5.931 1.00 0.00 24 LYS A O 16
ATOM 12664 N N . ALA A 1 25 ? 7.895 6.314 4.856 1.00 0.00 25 ALA A N 16
ATOM 12665 C CA . ALA A 1 25 ? 7.428 5.340 3.877 1.00 0.00 25 ALA A CA 16
ATOM 12666 C C . ALA A 1 25 ? 7.881 5.717 2.470 1.00 0.00 25 ALA A C 16
ATOM 12667 O O . ALA A 1 25 ? 7.721 6.859 2.041 1.00 0.00 25 ALA A O 16
ATOM 12674 N N . SER A 1 26 ? 8.446 4.748 1.756 1.00 0.00 26 SER A N 16
ATOM 12675 C CA . SER A 1 26 ? 8.926 4.979 0.399 1.00 0.00 26 SER A CA 16
ATOM 12676 C C . SER A 1 26 ? 8.053 4.250 -0.618 1.00 0.00 26 SER A C 16
ATOM 12677 O O . SER A 1 26 ? 7.838 4.735 -1.728 1.00 0.00 26 SER A O 16
ATOM 12685 N N . GLU A 1 27 ? 7.554 3.081 -0.229 1.00 0.00 27 GLU A N 16
ATOM 12686 C CA . GLU A 1 27 ? 6.705 2.283 -1.106 1.00 0.00 27 GLU A CA 16
ATOM 12687 C C . GLU A 1 27 ? 5.245 2.359 -0.667 1.00 0.00 27 GLU A C 16
ATOM 12688 O O . GLU A 1 27 ? 4.898 3.104 0.250 1.00 0.00 27 GLU A O 16
ATOM 12700 N N . THR A 1 28 ? 4.393 1.583 -1.330 1.00 0.00 28 THR A N 16
ATOM 12701 C CA . THR A 1 28 ? 2.971 1.563 -1.011 1.00 0.00 28 THR A CA 16
ATOM 12702 C C . THR A 1 28 ? 2.317 0.274 -1.495 1.00 0.00 28 THR A C 16
ATOM 12703 O O . THR A 1 28 ? 2.658 -0.246 -2.558 1.00 0.00 28 THR A O 16
ATOM 12714 N N . CYS A 1 29 ? 1.375 -0.238 -0.710 1.00 0.00 29 CYS A N 16
ATOM 12715 C CA . CYS A 1 29 ? 0.673 -1.466 -1.058 1.00 0.00 29 CYS A CA 16
ATOM 12716 C C . CYS A 1 29 ? 0.301 -1.480 -2.538 1.00 0.00 29 CYS A C 16
ATOM 12717 O O . CYS A 1 29 ? -0.426 -0.608 -3.014 1.00 0.00 29 CYS A O 16
ATOM 12724 N N . SER A 1 30 ? 0.806 -2.475 -3.261 1.00 0.00 30 SER A N 16
ATOM 12725 C CA . SER A 1 30 ? 0.531 -2.600 -4.687 1.00 0.00 30 SER A CA 16
ATOM 12726 C C . SER A 1 30 ? -0.819 -3.269 -4.923 1.00 0.00 30 SER A C 16
ATOM 12727 O O . SER A 1 30 ? -0.993 -4.022 -5.881 1.00 0.00 30 SER A O 16
ATOM 12735 N N . GLY A 1 31 ? -1.774 -2.989 -4.041 1.00 0.00 31 GLY A N 16
ATOM 12736 C CA . GLY A 1 31 ? -3.097 -3.571 -4.170 1.00 0.00 31 GLY A CA 16
ATOM 12737 C C . GLY A 1 31 ? -4.201 -2.543 -4.013 1.00 0.00 31 GLY A C 16
ATOM 12738 O O . GLY A 1 31 ? -5.196 -2.575 -4.737 1.00 0.00 31 GLY A O 16
ATOM 12742 N N . CYS A 1 32 ? -4.026 -1.630 -3.064 1.00 0.00 32 CYS A N 16
ATOM 12743 C CA . CYS A 1 32 ? -5.015 -0.589 -2.813 1.00 0.00 32 CYS A CA 16
ATOM 12744 C C . CYS A 1 32 ? -4.377 0.796 -2.878 1.00 0.00 32 CYS A C 16
ATOM 12745 O O . CYS A 1 32 ? -5.072 1.809 -2.942 1.00 0.00 32 CYS A O 16
ATOM 12752 N N . ASN A 1 33 ? -3.048 0.830 -2.862 1.00 0.00 33 ASN A N 16
ATOM 12753 C CA . ASN A 1 33 ? -2.315 2.090 -2.919 1.00 0.00 33 ASN A CA 16
ATOM 12754 C C . ASN A 1 33 ? -2.717 3.006 -1.766 1.00 0.00 33 ASN A C 16
ATOM 12755 O O . ASN A 1 33 ? -2.727 4.229 -1.905 1.00 0.00 33 ASN A O 16
ATOM 12766 N N . THR A 1 34 ? -3.048 2.405 -0.628 1.00 0.00 34 THR A N 16
ATOM 12767 C CA . THR A 1 34 ? -3.451 3.165 0.549 1.00 0.00 34 THR A CA 16
ATOM 12768 C C . THR A 1 34 ? -2.443 3.002 1.680 1.00 0.00 34 THR A C 16
ATOM 12769 O O . THR A 1 34 ? -2.086 3.971 2.350 1.00 0.00 34 THR A O 16
ATOM 12780 N N . ALA A 1 35 ? -1.986 1.772 1.887 1.00 0.00 35 ALA A N 16
ATOM 12781 C CA . ALA A 1 35 ? -1.016 1.483 2.937 1.00 0.00 35 ALA A CA 16
ATOM 12782 C C . ALA A 1 35 ? 0.398 1.842 2.491 1.00 0.00 35 ALA A C 16
ATOM 12783 O O . ALA A 1 35 ? 0.850 1.417 1.428 1.00 0.00 35 ALA A O 16
ATOM 12790 N N . ARG A 1 36 ? 1.090 2.627 3.310 1.00 0.00 36 ARG A N 16
ATOM 12791 C CA . ARG A 1 36 ? 2.452 3.044 2.998 1.00 0.00 36 ARG A CA 16
ATOM 12792 C C . ARG A 1 36 ? 3.468 2.175 3.733 1.00 0.00 36 ARG A C 16
ATOM 12793 O O . ARG A 1 36 ? 3.177 1.624 4.795 1.00 0.00 36 ARG A O 16
ATOM 12814 N N . TYR A 1 37 ? 4.660 2.056 3.160 1.00 0.00 37 TYR A N 16
ATOM 12815 C CA . TYR A 1 37 ? 5.719 1.251 3.758 1.00 0.00 37 TYR A CA 16
ATOM 12816 C C . TYR A 1 37 ? 7.093 1.826 3.428 1.00 0.00 37 TYR A C 16
ATOM 12817 O O . TYR A 1 37 ? 7.280 2.461 2.390 1.00 0.00 37 TYR A O 16
ATOM 12835 N N . CYS A 1 38 ? 8.052 1.597 4.318 1.00 0.00 38 CYS A N 16
ATOM 12836 C CA . CYS A 1 38 ? 9.410 2.090 4.124 1.00 0.00 38 CYS A CA 16
ATOM 12837 C C . CYS A 1 38 ? 10.144 1.263 3.072 1.00 0.00 38 CYS A C 16
ATOM 12838 O O . CYS A 1 38 ? 11.322 1.491 2.799 1.00 0.00 38 CYS A O 16
ATOM 12845 N N . GLY A 1 39 ? 9.438 0.302 2.484 1.00 0.00 39 GLY A N 16
ATOM 12846 C CA . GLY A 1 39 ? 10.038 -0.545 1.470 1.00 0.00 39 GLY A CA 16
ATOM 12847 C C . GLY A 1 39 ? 9.272 -1.836 1.264 1.00 0.00 39 GLY A C 16
ATOM 12848 O O . GLY A 1 39 ? 8.789 -2.439 2.223 1.00 0.00 39 GLY A O 16
ATOM 12852 N N . SER A 1 40 ? 9.157 -2.261 0.010 1.00 0.00 40 SER A N 16
ATOM 12853 C CA . SER A 1 40 ? 8.438 -3.486 -0.319 1.00 0.00 40 SER A CA 16
ATOM 12854 C C . SER A 1 40 ? 8.597 -4.523 0.788 1.00 0.00 40 SER A C 16
ATOM 12855 O O . SER A 1 40 ? 7.620 -5.124 1.236 1.00 0.00 40 SER A O 16
ATOM 12863 N N . PHE A 1 41 ? 9.835 -4.728 1.226 1.00 0.00 41 PHE A N 16
ATOM 12864 C CA . PHE A 1 41 ? 10.123 -5.692 2.281 1.00 0.00 41 PHE A CA 16
ATOM 12865 C C . PHE A 1 41 ? 9.180 -5.502 3.465 1.00 0.00 41 PHE A C 16
ATOM 12866 O O . PHE A 1 41 ? 8.601 -6.462 3.974 1.00 0.00 41 PHE A O 16
ATOM 12883 N N . CYS A 1 42 ? 9.031 -4.255 3.900 1.00 0.00 42 CYS A N 16
ATOM 12884 C CA . CYS A 1 42 ? 8.159 -3.936 5.025 1.00 0.00 42 CYS A CA 16
ATOM 12885 C C . CYS A 1 42 ? 6.696 -4.180 4.666 1.00 0.00 42 CYS A C 16
ATOM 12886 O O . CYS A 1 42 ? 5.858 -4.386 5.543 1.00 0.00 42 CYS A O 16
ATOM 12893 N N . GLN A 1 43 ? 6.399 -4.154 3.370 1.00 0.00 43 GLN A N 16
ATOM 12894 C CA . GLN A 1 43 ? 5.037 -4.372 2.896 1.00 0.00 43 GLN A CA 16
ATOM 12895 C C . GLN A 1 43 ? 4.697 -5.859 2.882 1.00 0.00 43 GLN A C 16
ATOM 12896 O O . GLN A 1 43 ? 3.742 -6.294 3.526 1.00 0.00 43 GLN A O 16
ATOM 12910 N N . HIS A 1 44 ? 5.484 -6.634 2.142 1.00 0.00 44 HIS A N 16
ATOM 12911 C CA . HIS A 1 44 ? 5.265 -8.073 2.044 1.00 0.00 44 HIS A CA 16
ATOM 12912 C C . HIS A 1 44 ? 5.068 -8.688 3.426 1.00 0.00 44 HIS A C 16
ATOM 12913 O O . HIS A 1 44 ? 4.137 -9.463 3.645 1.00 0.00 44 HIS A O 16
ATOM 12928 N N . LYS A 1 45 ? 5.949 -8.337 4.356 1.00 0.00 45 LYS A N 16
ATOM 12929 C CA . LYS A 1 45 ? 5.872 -8.853 5.718 1.00 0.00 45 LYS A CA 16
ATOM 12930 C C . LYS A 1 45 ? 4.622 -8.339 6.424 1.00 0.00 45 LYS A C 16
ATOM 12931 O O . LYS A 1 45 ? 4.043 -9.031 7.262 1.00 0.00 45 LYS A O 16
ATOM 12950 N N . ASP A 1 46 ? 4.212 -7.123 6.081 1.00 0.00 46 ASP A N 16
ATOM 12951 C CA . ASP A 1 46 ? 3.028 -6.518 6.681 1.00 0.00 46 ASP A CA 16
ATOM 12952 C C . ASP A 1 46 ? 1.837 -6.595 5.731 1.00 0.00 46 ASP A C 16
ATOM 12953 O O . ASP A 1 46 ? 0.842 -5.894 5.910 1.00 0.00 46 ASP A O 16
ATOM 12962 N N . TRP A 1 47 ? 1.948 -7.450 4.721 1.00 0.00 47 TRP A N 16
ATOM 12963 C CA . TRP A 1 47 ? 0.880 -7.617 3.741 1.00 0.00 47 TRP A CA 16
ATOM 12964 C C . TRP A 1 47 ? -0.159 -8.619 4.234 1.00 0.00 47 TRP A C 16
ATOM 12965 O O . TRP A 1 47 ? -1.357 -8.339 4.222 1.00 0.00 47 TRP A O 16
ATOM 12986 N N . GLU A 1 48 ? 0.309 -9.786 4.667 1.00 0.00 48 GLU A N 16
ATOM 12987 C CA . GLU A 1 48 ? -0.582 -10.828 5.163 1.00 0.00 48 GLU A CA 16
ATOM 12988 C C . GLU A 1 48 ? -1.466 -10.298 6.289 1.00 0.00 48 GLU A C 16
ATOM 12989 O O . GLU A 1 48 ? -2.463 -10.919 6.656 1.00 0.00 48 GLU A O 16
ATOM 13001 N N . LYS A 1 49 ? -1.092 -9.145 6.833 1.00 0.00 49 LYS A N 16
ATOM 13002 C CA . LYS A 1 49 ? -1.849 -8.529 7.916 1.00 0.00 49 LYS A CA 16
ATOM 13003 C C . LYS A 1 49 ? -2.705 -7.379 7.396 1.00 0.00 49 LYS A C 16
ATOM 13004 O O . LYS A 1 49 ? -3.858 -7.218 7.799 1.00 0.00 49 LYS A O 16
ATOM 13023 N N . HIS A 1 50 ? -2.135 -6.581 6.499 1.00 0.00 50 HIS A N 16
ATOM 13024 C CA . HIS A 1 50 ? -2.847 -5.446 5.922 1.00 0.00 50 HIS A CA 16
ATOM 13025 C C . HIS A 1 50 ? -3.918 -5.918 4.944 1.00 0.00 50 HIS A C 16
ATOM 13026 O O . HIS A 1 50 ? -5.076 -5.505 5.028 1.00 0.00 50 HIS A O 16
ATOM 13041 N N . HIS A 1 51 ? -3.525 -6.785 4.016 1.00 0.00 51 HIS A N 16
ATOM 13042 C CA . HIS A 1 51 ? -4.452 -7.313 3.021 1.00 0.00 51 HIS A CA 16
ATOM 13043 C C . HIS A 1 51 ? -5.769 -7.728 3.672 1.00 0.00 51 HIS A C 16
ATOM 13044 O O . HIS A 1 51 ? -6.796 -7.842 3.001 1.00 0.00 51 HIS A O 16
ATOM 13059 N N . HIS A 1 52 ? -5.731 -7.954 4.981 1.00 0.00 52 HIS A N 16
ATOM 13060 C CA . HIS A 1 52 ? -6.921 -8.358 5.722 1.00 0.00 52 HIS A CA 16
ATOM 13061 C C . HIS A 1 52 ? -7.974 -7.254 5.700 1.00 0.00 52 HIS A C 16
ATOM 13062 O O . HIS A 1 52 ? -9.081 -7.430 6.210 1.00 0.00 52 HIS A O 16
ATOM 13077 N N . ILE A 1 53 ? -7.622 -6.119 5.106 1.00 0.00 53 ILE A N 16
ATOM 13078 C CA . ILE A 1 53 ? -8.538 -4.988 5.018 1.00 0.00 53 ILE A CA 16
ATOM 13079 C C . ILE A 1 53 ? -8.764 -4.575 3.567 1.00 0.00 53 ILE A C 16
ATOM 13080 O O . ILE A 1 53 ? -9.846 -4.114 3.203 1.00 0.00 53 ILE A O 16
ATOM 13096 N N . CYS A 1 54 ? -7.736 -4.746 2.743 1.00 0.00 54 CYS A N 16
ATOM 13097 C CA . CYS A 1 54 ? -7.821 -4.393 1.331 1.00 0.00 54 CYS A CA 16
ATOM 13098 C C . CYS A 1 54 ? -7.892 -5.645 0.461 1.00 0.00 54 CYS A C 16
ATOM 13099 O O . CYS A 1 54 ? -7.614 -6.751 0.923 1.00 0.00 54 CYS A O 16
ATOM 13106 N N . SER A 1 55 ? -8.267 -5.461 -0.801 1.00 0.00 55 SER A N 16
ATOM 13107 C CA . SER A 1 55 ? -8.378 -6.575 -1.736 1.00 0.00 55 SER A CA 16
ATOM 13108 C C . SER A 1 55 ? -7.000 -7.115 -2.104 1.00 0.00 55 SER A C 16
ATOM 13109 O O . SER A 1 55 ? -6.632 -8.223 -1.718 1.00 0.00 55 SER A O 16
ATOM 13117 N N . GLY A 1 56 ? -6.242 -6.322 -2.856 1.00 0.00 56 GLY A N 16
ATOM 13118 C CA . GLY A 1 56 ? -4.913 -6.737 -3.265 1.00 0.00 56 GLY A CA 16
ATOM 13119 C C . GLY A 1 56 ? -4.785 -6.872 -4.769 1.00 0.00 56 GLY A C 16
ATOM 13120 O O . GLY A 1 56 ? -5.777 -6.926 -5.496 1.00 0.00 56 GLY A O 16
ATOM 13124 N N . PRO A 1 57 ? -3.537 -6.926 -5.258 1.00 0.00 57 PRO A N 16
ATOM 13125 C CA . PRO A 1 57 ? -3.254 -7.055 -6.691 1.00 0.00 57 PRO A CA 16
ATOM 13126 C C . PRO A 1 57 ? -3.632 -8.428 -7.235 1.00 0.00 57 PRO A C 16
ATOM 13127 O O . PRO A 1 57 ? -4.139 -8.546 -8.351 1.00 0.00 57 PRO A O 16
ATOM 13138 N N . SER A 1 58 ? -3.383 -9.464 -6.441 1.00 0.00 58 SER A N 16
ATOM 13139 C CA . SER A 1 58 ? -3.694 -10.830 -6.846 1.00 0.00 58 SER A CA 16
ATOM 13140 C C . SER A 1 58 ? -3.475 -11.802 -5.690 1.00 0.00 58 SER A C 16
ATOM 13141 O O . SER A 1 58 ? -2.359 -11.952 -5.194 1.00 0.00 58 SER A O 16
ATOM 13149 N N . SER A 1 59 ? -4.550 -12.460 -5.267 1.00 0.00 59 SER A N 16
ATOM 13150 C CA . SER A 1 59 ? -4.478 -13.415 -4.167 1.00 0.00 59 SER A CA 16
ATOM 13151 C C . SER A 1 59 ? -4.111 -14.805 -4.679 1.00 0.00 59 SER A C 16
ATOM 13152 O O . SER A 1 59 ? -4.665 -15.809 -4.233 1.00 0.00 59 SER A O 16
ATOM 13160 N N . GLY A 1 60 ? -3.171 -14.854 -5.618 1.00 0.00 60 GLY A N 16
ATOM 13161 C CA . GLY A 1 60 ? -2.746 -16.125 -6.176 1.00 0.00 60 GLY A CA 16
ATOM 13162 C C . GLY A 1 60 ? -3.884 -17.119 -6.287 1.00 0.00 60 GLY A C 16
ATOM 13163 O O . GLY A 1 60 ? -3.763 -18.086 -7.038 1.00 0.00 60 GLY A O 16
ATOM 13169 N N . GLY A 1 1 ? -5.653 48.623 21.511 1.00 0.00 1 GLY A N 17
ATOM 13170 C CA . GLY A 1 1 ? -5.285 47.413 20.799 1.00 0.00 1 GLY A CA 17
ATOM 13171 C C . GLY A 1 1 ? -4.435 46.481 21.640 1.00 0.00 1 GLY A C 17
ATOM 13172 O O . GLY A 1 1 ? -3.480 46.914 22.284 1.00 0.00 1 GLY A O 17
ATOM 13176 N N . SER A 1 2 ? -4.784 45.199 21.635 1.00 0.00 2 SER A N 17
ATOM 13177 C CA . SER A 1 2 ? -4.050 44.204 22.408 1.00 0.00 2 SER A CA 17
ATOM 13178 C C . SER A 1 2 ? -2.933 43.584 21.573 1.00 0.00 2 SER A C 17
ATOM 13179 O O . SER A 1 2 ? -2.823 43.841 20.375 1.00 0.00 2 SER A O 17
ATOM 13187 N N . SER A 1 3 ? -2.107 42.765 22.217 1.00 0.00 3 SER A N 17
ATOM 13188 C CA . SER A 1 3 ? -0.996 42.110 21.536 1.00 0.00 3 SER A CA 17
ATOM 13189 C C . SER A 1 3 ? -1.505 41.069 20.544 1.00 0.00 3 SER A C 17
ATOM 13190 O O . SER A 1 3 ? -2.147 40.092 20.927 1.00 0.00 3 SER A O 17
ATOM 13198 N N . GLY A 1 4 ? -1.213 41.286 19.265 1.00 0.00 4 GLY A N 17
ATOM 13199 C CA . GLY A 1 4 ? -1.647 40.360 18.237 1.00 0.00 4 GLY A CA 17
ATOM 13200 C C . GLY A 1 4 ? -0.907 39.038 18.296 1.00 0.00 4 GLY A C 17
ATOM 13201 O O . GLY A 1 4 ? -0.444 38.626 19.360 1.00 0.00 4 GLY A O 17
ATOM 13205 N N . SER A 1 5 ? -0.797 38.371 17.152 1.00 0.00 5 SER A N 17
ATOM 13206 C CA . SER A 1 5 ? -0.112 37.086 17.080 1.00 0.00 5 SER A CA 17
ATOM 13207 C C . SER A 1 5 ? 0.096 36.662 15.629 1.00 0.00 5 SER A C 17
ATOM 13208 O O . SER A 1 5 ? -0.543 37.190 14.719 1.00 0.00 5 SER A O 17
ATOM 13216 N N . SER A 1 6 ? 0.995 35.705 15.421 1.00 0.00 6 SER A N 17
ATOM 13217 C CA . SER A 1 6 ? 1.291 35.212 14.082 1.00 0.00 6 SER A CA 17
ATOM 13218 C C . SER A 1 6 ? 0.121 34.403 13.529 1.00 0.00 6 SER A C 17
ATOM 13219 O O . SER A 1 6 ? -0.370 33.480 14.177 1.00 0.00 6 SER A O 17
ATOM 13227 N N . GLY A 1 7 ? -0.319 34.757 12.326 1.00 0.00 7 GLY A N 17
ATOM 13228 C CA . GLY A 1 7 ? -1.428 34.055 11.706 1.00 0.00 7 GLY A CA 17
ATOM 13229 C C . GLY A 1 7 ? -0.966 32.957 10.768 1.00 0.00 7 GLY A C 17
ATOM 13230 O O . GLY A 1 7 ? -1.136 33.058 9.552 1.00 0.00 7 GLY A O 17
ATOM 13234 N N . ILE A 1 8 ? -0.381 31.906 11.332 1.00 0.00 8 ILE A N 17
ATOM 13235 C CA . ILE A 1 8 ? 0.107 30.786 10.538 1.00 0.00 8 ILE A CA 17
ATOM 13236 C C . ILE A 1 8 ? -0.476 29.466 11.033 1.00 0.00 8 ILE A C 17
ATOM 13237 O O . ILE A 1 8 ? -0.395 29.146 12.218 1.00 0.00 8 ILE A O 17
ATOM 13253 N N . ASN A 1 9 ? -1.062 28.703 10.116 1.00 0.00 9 ASN A N 17
ATOM 13254 C CA . ASN A 1 9 ? -1.657 27.417 10.459 1.00 0.00 9 ASN A CA 17
ATOM 13255 C C . ASN A 1 9 ? -0.906 26.273 9.784 1.00 0.00 9 ASN A C 17
ATOM 13256 O O . ASN A 1 9 ? -1.291 25.813 8.710 1.00 0.00 9 ASN A O 17
ATOM 13267 N N . GLN A 1 10 ? 0.167 25.818 10.424 1.00 0.00 10 GLN A N 17
ATOM 13268 C CA . GLN A 1 10 ? 0.972 24.728 9.885 1.00 0.00 10 GLN A CA 17
ATOM 13269 C C . GLN A 1 10 ? 0.180 23.425 9.865 1.00 0.00 10 GLN A C 17
ATOM 13270 O O . GLN A 1 10 ? 0.337 22.579 10.745 1.00 0.00 10 GLN A O 17
ATOM 13284 N N . GLN A 1 11 ? -0.672 23.271 8.856 1.00 0.00 11 GLN A N 17
ATOM 13285 C CA . GLN A 1 11 ? -1.489 22.071 8.723 1.00 0.00 11 GLN A CA 17
ATOM 13286 C C . GLN A 1 11 ? -0.617 20.839 8.505 1.00 0.00 11 GLN A C 17
ATOM 13287 O O . GLN A 1 11 ? 0.556 20.954 8.150 1.00 0.00 11 GLN A O 17
ATOM 13301 N N . GLU A 1 12 ? -1.197 19.663 8.721 1.00 0.00 12 GLU A N 17
ATOM 13302 C CA . GLU A 1 12 ? -0.471 18.410 8.549 1.00 0.00 12 GLU A CA 17
ATOM 13303 C C . GLU A 1 12 ? -1.434 17.252 8.304 1.00 0.00 12 GLU A C 17
ATOM 13304 O O . GLU A 1 12 ? -2.104 16.783 9.223 1.00 0.00 12 GLU A O 17
ATOM 13316 N N . ASP A 1 13 ? -1.497 16.797 7.057 1.00 0.00 13 ASP A N 17
ATOM 13317 C CA . ASP A 1 13 ? -2.376 15.693 6.690 1.00 0.00 13 ASP A CA 17
ATOM 13318 C C . ASP A 1 13 ? -1.604 14.605 5.952 1.00 0.00 13 ASP A C 17
ATOM 13319 O O . ASP A 1 13 ? -1.648 13.434 6.329 1.00 0.00 13 ASP A O 17
ATOM 13328 N N . SER A 1 14 ? -0.897 14.999 4.897 1.00 0.00 14 SER A N 17
ATOM 13329 C CA . SER A 1 14 ? -0.118 14.056 4.103 1.00 0.00 14 SER A CA 17
ATOM 13330 C C . SER A 1 14 ? 1.291 13.905 4.667 1.00 0.00 14 SER A C 17
ATOM 13331 O O . SER A 1 14 ? 2.189 14.681 4.339 1.00 0.00 14 SER A O 17
ATOM 13339 N N . SER A 1 15 ? 1.478 12.901 5.517 1.00 0.00 15 SER A N 17
ATOM 13340 C CA . SER A 1 15 ? 2.776 12.649 6.130 1.00 0.00 15 SER A CA 17
ATOM 13341 C C . SER A 1 15 ? 3.568 11.624 5.324 1.00 0.00 15 SER A C 17
ATOM 13342 O O . SER A 1 15 ? 4.785 11.738 5.179 1.00 0.00 15 SER A O 17
ATOM 13350 N N . GLU A 1 16 ? 2.867 10.621 4.803 1.00 0.00 16 GLU A N 17
ATOM 13351 C CA . GLU A 1 16 ? 3.505 9.574 4.013 1.00 0.00 16 GLU A CA 17
ATOM 13352 C C . GLU A 1 16 ? 4.459 8.749 4.872 1.00 0.00 16 GLU A C 17
ATOM 13353 O O . GLU A 1 16 ? 5.587 8.466 4.469 1.00 0.00 16 GLU A O 17
ATOM 13365 N N . SER A 1 17 ? 3.996 8.365 6.057 1.00 0.00 17 SER A N 17
ATOM 13366 C CA . SER A 1 17 ? 4.809 7.576 6.976 1.00 0.00 17 SER A CA 17
ATOM 13367 C C . SER A 1 17 ? 4.476 6.092 6.857 1.00 0.00 17 SER A C 17
ATOM 13368 O O . SER A 1 17 ? 3.341 5.720 6.557 1.00 0.00 17 SER A O 17
ATOM 13376 N N . CYS A 1 18 ? 5.474 5.247 7.095 1.00 0.00 18 CYS A N 17
ATOM 13377 C CA . CYS A 1 18 ? 5.289 3.803 7.015 1.00 0.00 18 CYS A CA 17
ATOM 13378 C C . CYS A 1 18 ? 4.321 3.318 8.090 1.00 0.00 18 CYS A C 17
ATOM 13379 O O . CYS A 1 18 ? 4.563 3.495 9.284 1.00 0.00 18 CYS A O 17
ATOM 13386 N N . TRP A 1 19 ? 3.224 2.706 7.658 1.00 0.00 19 TRP A N 17
ATOM 13387 C CA . TRP A 1 19 ? 2.219 2.195 8.583 1.00 0.00 19 TRP A CA 17
ATOM 13388 C C . TRP A 1 19 ? 2.856 1.296 9.636 1.00 0.00 19 TRP A C 17
ATOM 13389 O O . TRP A 1 19 ? 2.573 1.424 10.827 1.00 0.00 19 TRP A O 17
ATOM 13410 N N . ASN A 1 20 ? 3.718 0.388 9.191 1.00 0.00 20 ASN A N 17
ATOM 13411 C CA . ASN A 1 20 ? 4.394 -0.533 10.097 1.00 0.00 20 ASN A CA 17
ATOM 13412 C C . ASN A 1 20 ? 5.279 0.225 11.082 1.00 0.00 20 ASN A C 17
ATOM 13413 O O . ASN A 1 20 ? 4.945 0.358 12.259 1.00 0.00 20 ASN A O 17
ATOM 13424 N N . CYS A 1 21 ? 6.411 0.721 10.591 1.00 0.00 21 CYS A N 17
ATOM 13425 C CA . CYS A 1 21 ? 7.345 1.466 11.426 1.00 0.00 21 CYS A CA 17
ATOM 13426 C C . CYS A 1 21 ? 6.760 2.819 11.822 1.00 0.00 21 CYS A C 17
ATOM 13427 O O . CYS A 1 21 ? 6.397 3.037 12.977 1.00 0.00 21 CYS A O 17
ATOM 13434 N N . GLY A 1 22 ? 6.673 3.727 10.854 1.00 0.00 22 GLY A N 17
ATOM 13435 C CA . GLY A 1 22 ? 6.133 5.047 11.120 1.00 0.00 22 GLY A CA 17
ATOM 13436 C C . GLY A 1 22 ? 7.104 6.154 10.763 1.00 0.00 22 GLY A C 17
ATOM 13437 O O . GLY A 1 22 ? 6.694 7.267 10.435 1.00 0.00 22 GLY A O 17
ATOM 13441 N N . ARG A 1 23 ? 8.396 5.849 10.829 1.00 0.00 23 ARG A N 17
ATOM 13442 C CA . ARG A 1 23 ? 9.429 6.828 10.513 1.00 0.00 23 ARG A CA 17
ATOM 13443 C C . ARG A 1 23 ? 9.181 7.459 9.146 1.00 0.00 23 ARG A C 17
ATOM 13444 O O . ARG A 1 23 ? 8.862 8.644 9.046 1.00 0.00 23 ARG A O 17
ATOM 13465 N N . LYS A 1 24 ? 9.329 6.659 8.096 1.00 0.00 24 LYS A N 17
ATOM 13466 C CA . LYS A 1 24 ? 9.121 7.138 6.734 1.00 0.00 24 LYS A CA 17
ATOM 13467 C C . LYS A 1 24 ? 8.699 5.995 5.815 1.00 0.00 24 LYS A C 17
ATOM 13468 O O . LYS A 1 24 ? 9.097 4.848 6.013 1.00 0.00 24 LYS A O 17
ATOM 13487 N N . ALA A 1 25 ? 7.893 6.318 4.809 1.00 0.00 25 ALA A N 17
ATOM 13488 C CA . ALA A 1 25 ? 7.420 5.320 3.858 1.00 0.00 25 ALA A CA 17
ATOM 13489 C C . ALA A 1 25 ? 7.929 5.618 2.452 1.00 0.00 25 ALA A C 17
ATOM 13490 O O . ALA A 1 25 ? 7.795 6.737 1.957 1.00 0.00 25 ALA A O 17
ATOM 13497 N N . SER A 1 26 ? 8.514 4.609 1.813 1.00 0.00 26 SER A N 17
ATOM 13498 C CA . SER A 1 26 ? 9.047 4.765 0.464 1.00 0.00 26 SER A CA 17
A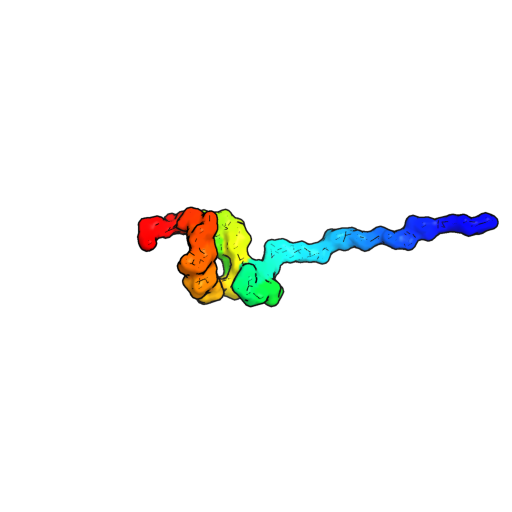TOM 13499 C C . SER A 1 26 ? 8.167 4.046 -0.554 1.00 0.00 26 SER A C 17
ATOM 13500 O O . SER A 1 26 ? 7.960 4.534 -1.664 1.00 0.00 26 SER A O 17
ATOM 13508 N N . GLU A 1 27 ? 7.653 2.883 -0.166 1.00 0.00 27 GLU A N 17
ATOM 13509 C CA . GLU A 1 27 ? 6.796 2.096 -1.045 1.00 0.00 27 GLU A CA 17
ATOM 13510 C C . GLU A 1 27 ? 5.339 2.179 -0.601 1.00 0.00 27 GLU A C 17
ATOM 13511 O O . GLU A 1 27 ? 5.024 2.776 0.429 1.00 0.00 27 GLU A O 17
ATOM 13523 N N . THR A 1 28 ? 4.452 1.575 -1.386 1.00 0.00 28 THR A N 17
ATOM 13524 C CA . THR A 1 28 ? 3.028 1.581 -1.076 1.00 0.00 28 THR A CA 17
ATOM 13525 C C . THR A 1 28 ? 2.358 0.292 -1.540 1.00 0.00 28 THR A C 17
ATOM 13526 O O . THR A 1 28 ? 2.741 -0.287 -2.557 1.00 0.00 28 THR A O 17
ATOM 13537 N N . CYS A 1 29 ? 1.356 -0.152 -0.789 1.00 0.00 29 CYS A N 17
ATOM 13538 C CA . CYS A 1 29 ? 0.632 -1.373 -1.123 1.00 0.00 29 CYS A CA 17
ATOM 13539 C C . CYS A 1 29 ? 0.215 -1.374 -2.591 1.00 0.00 29 CYS A C 17
ATOM 13540 O O . CYS A 1 29 ? -0.549 -0.514 -3.031 1.00 0.00 29 CYS A O 17
ATOM 13547 N N . SER A 1 30 ? 0.722 -2.344 -3.344 1.00 0.00 30 SER A N 17
ATOM 13548 C CA . SER A 1 30 ? 0.406 -2.456 -4.763 1.00 0.00 30 SER A CA 17
ATOM 13549 C C . SER A 1 30 ? -0.944 -3.137 -4.967 1.00 0.00 30 SER A C 17
ATOM 13550 O O . SER A 1 30 ? -1.144 -3.866 -5.937 1.00 0.00 30 SER A O 17
ATOM 13558 N N . GLY A 1 31 ? -1.869 -2.892 -4.043 1.00 0.00 31 GLY A N 17
ATOM 13559 C CA . GLY A 1 31 ? -3.188 -3.489 -4.138 1.00 0.00 31 GLY A CA 17
ATOM 13560 C C . GLY A 1 31 ? -4.298 -2.476 -3.937 1.00 0.00 31 GLY A C 17
ATOM 13561 O O . GLY A 1 31 ? -5.322 -2.522 -4.620 1.00 0.00 31 GLY A O 17
ATOM 13565 N N . CYS A 1 32 ? -4.097 -1.559 -2.997 1.00 0.00 32 CYS A N 17
ATOM 13566 C CA . CYS A 1 32 ? -5.089 -0.531 -2.706 1.00 0.00 32 CYS A CA 17
ATOM 13567 C C . CYS A 1 32 ? -4.475 0.862 -2.806 1.00 0.00 32 CYS A C 17
ATOM 13568 O O . CYS A 1 32 ? -5.188 1.861 -2.896 1.00 0.00 32 CYS A O 17
ATOM 13575 N N . ASN A 1 33 ? -3.147 0.920 -2.791 1.00 0.00 33 ASN A N 17
ATOM 13576 C CA . ASN A 1 33 ? -2.436 2.190 -2.880 1.00 0.00 33 ASN A CA 17
ATOM 13577 C C . ASN A 1 33 ? -2.803 3.102 -1.712 1.00 0.00 33 ASN A C 17
ATOM 13578 O O . ASN A 1 33 ? -2.893 4.320 -1.866 1.00 0.00 33 ASN A O 17
ATOM 13589 N N . THR A 1 34 ? -3.013 2.503 -0.544 1.00 0.00 34 THR A N 17
ATOM 13590 C CA . THR A 1 34 ? -3.370 3.259 0.649 1.00 0.00 34 THR A CA 17
ATOM 13591 C C . THR A 1 34 ? -2.357 3.035 1.766 1.00 0.00 34 THR A C 17
ATOM 13592 O O . THR A 1 34 ? -1.930 3.981 2.428 1.00 0.00 34 THR A O 17
ATOM 13603 N N . ALA A 1 35 ? -1.976 1.779 1.969 1.00 0.00 35 ALA A N 17
ATOM 13604 C CA . ALA A 1 35 ? -1.010 1.431 3.004 1.00 0.00 35 ALA A CA 17
ATOM 13605 C C . ALA A 1 35 ? 0.412 1.758 2.561 1.00 0.00 35 ALA A C 17
ATOM 13606 O O . ALA A 1 35 ? 0.909 1.204 1.580 1.00 0.00 35 ALA A O 17
ATOM 13613 N N . ARG A 1 36 ? 1.061 2.661 3.289 1.00 0.00 36 ARG A N 17
ATOM 13614 C CA . ARG A 1 36 ? 2.426 3.062 2.968 1.00 0.00 36 ARG A CA 17
ATOM 13615 C C . ARG A 1 36 ? 3.436 2.208 3.728 1.00 0.00 36 ARG A C 17
ATOM 13616 O O . ARG A 1 36 ? 3.136 1.675 4.796 1.00 0.00 36 ARG A O 17
ATOM 13637 N N . TYR A 1 37 ? 4.634 2.081 3.168 1.00 0.00 37 TYR A N 17
ATOM 13638 C CA . TYR A 1 37 ? 5.689 1.289 3.791 1.00 0.00 37 TYR A CA 17
ATOM 13639 C C . TYR A 1 37 ? 7.063 1.877 3.488 1.00 0.00 37 TYR A C 17
ATOM 13640 O O . TYR A 1 37 ? 7.251 2.563 2.482 1.00 0.00 37 TYR A O 17
ATOM 13658 N N . CYS A 1 38 ? 8.023 1.604 4.365 1.00 0.00 38 CYS A N 17
ATOM 13659 C CA . CYS A 1 38 ? 9.381 2.105 4.194 1.00 0.00 38 CYS A CA 17
ATOM 13660 C C . CYS A 1 38 ? 10.118 1.320 3.113 1.00 0.00 38 CYS A C 17
ATOM 13661 O O . CYS A 1 38 ? 11.240 1.660 2.740 1.00 0.00 38 CYS A O 17
ATOM 13668 N N . GLY A 1 39 ? 9.477 0.268 2.612 1.00 0.00 39 GLY A N 17
ATOM 13669 C CA . GLY A 1 39 ? 10.086 -0.549 1.579 1.00 0.00 39 GLY A CA 17
ATOM 13670 C C . GLY A 1 39 ? 9.252 -1.767 1.236 1.00 0.00 39 GLY A C 17
ATOM 13671 O O . GLY A 1 39 ? 8.455 -2.231 2.051 1.00 0.00 39 GLY A O 17
ATOM 13675 N N . SER A 1 40 ? 9.434 -2.286 0.026 1.00 0.00 40 SER A N 17
ATOM 13676 C CA . SER A 1 40 ? 8.688 -3.454 -0.426 1.00 0.00 40 SER A CA 17
ATOM 13677 C C . SER A 1 40 ? 8.693 -4.547 0.640 1.00 0.00 40 SER A C 17
ATOM 13678 O O . SER A 1 40 ? 7.682 -5.210 0.870 1.00 0.00 40 SER A O 17
ATOM 13686 N N . PHE A 1 41 ? 9.839 -4.728 1.287 1.00 0.00 41 PHE A N 17
ATOM 13687 C CA . PHE A 1 41 ? 9.978 -5.740 2.327 1.00 0.00 41 PHE A CA 17
ATOM 13688 C C . PHE A 1 41 ? 8.953 -5.523 3.437 1.00 0.00 41 PHE A C 17
ATOM 13689 O O . PHE A 1 41 ? 8.145 -6.404 3.732 1.00 0.00 41 PHE A O 17
ATOM 13706 N N . CYS A 1 42 ? 8.994 -4.345 4.049 1.00 0.00 42 CYS A N 17
ATOM 13707 C CA . CYS A 1 42 ? 8.071 -4.010 5.127 1.00 0.00 42 CYS A CA 17
ATOM 13708 C C . CYS A 1 42 ? 6.626 -4.263 4.704 1.00 0.00 42 CYS A C 17
ATOM 13709 O O . CYS A 1 42 ? 5.768 -4.552 5.537 1.00 0.00 42 CYS A O 17
ATOM 13716 N N . GLN A 1 43 ? 6.368 -4.153 3.405 1.00 0.00 43 GLN A N 17
ATOM 13717 C CA . GLN A 1 43 ? 5.028 -4.369 2.873 1.00 0.00 43 GLN A CA 17
ATOM 13718 C C . GLN A 1 43 ? 4.686 -5.855 2.845 1.00 0.00 43 GLN A C 17
ATOM 13719 O O . GLN A 1 43 ? 3.623 -6.267 3.310 1.00 0.00 43 GLN A O 17
ATOM 13733 N N . HIS A 1 44 ? 5.594 -6.656 2.297 1.00 0.00 44 HIS A N 17
ATOM 13734 C CA . HIS A 1 44 ? 5.389 -8.097 2.209 1.00 0.00 44 HIS A CA 17
ATOM 13735 C C . HIS A 1 44 ? 5.091 -8.689 3.583 1.00 0.00 44 HIS A C 17
ATOM 13736 O O . HIS A 1 44 ? 4.126 -9.433 3.755 1.00 0.00 44 HIS A O 17
ATOM 13751 N N . LYS A 1 45 ? 5.927 -8.353 4.560 1.00 0.00 45 LYS A N 17
ATOM 13752 C CA . LYS A 1 45 ? 5.754 -8.849 5.920 1.00 0.00 45 LYS A CA 17
ATOM 13753 C C . LYS A 1 45 ? 4.488 -8.278 6.551 1.00 0.00 45 LYS A C 17
ATOM 13754 O O . LYS A 1 45 ? 3.807 -8.955 7.321 1.00 0.00 45 LYS A O 17
ATOM 13773 N N . ASP A 1 46 ? 4.179 -7.029 6.219 1.00 0.00 46 ASP A N 17
ATOM 13774 C CA . ASP A 1 46 ? 2.993 -6.368 6.751 1.00 0.00 46 ASP A CA 17
ATOM 13775 C C . ASP A 1 46 ? 1.831 -6.463 5.768 1.00 0.00 46 ASP A C 17
ATOM 13776 O O . ASP A 1 46 ? 0.827 -5.764 5.909 1.00 0.00 46 ASP A O 17
ATOM 13785 N N . TRP A 1 47 ? 1.974 -7.330 4.773 1.00 0.00 47 TRP A N 17
ATOM 13786 C CA . TRP A 1 47 ? 0.936 -7.516 3.765 1.00 0.00 47 TRP A CA 17
ATOM 13787 C C . TRP A 1 47 ? -0.085 -8.553 4.220 1.00 0.00 47 TRP A C 17
ATOM 13788 O O . TRP A 1 47 ? -1.257 -8.235 4.423 1.00 0.00 47 TRP A O 17
ATOM 13809 N N . GLU A 1 48 ? 0.367 -9.793 4.378 1.00 0.00 48 GLU A N 17
ATOM 13810 C CA . GLU A 1 48 ? -0.509 -10.876 4.808 1.00 0.00 48 GLU A CA 17
ATOM 13811 C C . GLU A 1 48 ? -1.444 -10.410 5.920 1.00 0.00 48 GLU A C 17
ATOM 13812 O O . GLU A 1 48 ? -2.522 -10.972 6.118 1.00 0.00 48 GLU A O 17
ATOM 13824 N N . LYS A 1 49 ? -1.024 -9.379 6.645 1.00 0.00 49 LYS A N 17
ATOM 13825 C CA . LYS A 1 49 ? -1.822 -8.835 7.738 1.00 0.00 49 LYS A CA 17
ATOM 13826 C C . LYS A 1 49 ? -2.671 -7.662 7.259 1.00 0.00 49 LYS A C 17
ATOM 13827 O O . LYS A 1 49 ? -3.837 -7.532 7.636 1.00 0.00 49 LYS A O 17
ATOM 13846 N N . HIS A 1 50 ? -2.082 -6.811 6.426 1.00 0.00 50 HIS A N 17
ATOM 13847 C CA . HIS A 1 50 ? -2.786 -5.649 5.894 1.00 0.00 50 HIS A CA 17
ATOM 13848 C C . HIS A 1 50 ? -3.891 -6.077 4.933 1.00 0.00 50 HIS A C 17
ATOM 13849 O O . HIS A 1 50 ? -5.044 -5.667 5.074 1.00 0.00 50 HIS A O 17
ATOM 13864 N N . HIS A 1 51 ? -3.532 -6.903 3.956 1.00 0.00 51 HIS A N 17
ATOM 13865 C CA . HIS A 1 51 ? -4.493 -7.386 2.971 1.00 0.00 51 HIS A CA 17
ATOM 13866 C C . HIS A 1 51 ? -5.806 -7.781 3.642 1.00 0.00 51 HIS A C 17
ATOM 13867 O O . HIS A 1 51 ? -6.854 -7.833 2.997 1.00 0.00 51 HIS A O 17
ATOM 13882 N N . HIS A 1 52 ? -5.741 -8.060 4.940 1.00 0.00 52 HIS A N 17
ATOM 13883 C CA . HIS A 1 52 ? -6.924 -8.451 5.698 1.00 0.00 52 HIS A CA 17
ATOM 13884 C C . HIS A 1 52 ? -7.964 -7.334 5.695 1.00 0.00 52 HIS A C 17
ATOM 13885 O O . HIS A 1 52 ? -9.077 -7.509 6.192 1.00 0.00 52 HIS A O 17
ATOM 13900 N N . ILE A 1 53 ? -7.593 -6.188 5.134 1.00 0.00 53 ILE A N 17
ATOM 13901 C CA . ILE A 1 53 ? -8.494 -5.044 5.068 1.00 0.00 53 ILE A CA 17
ATOM 13902 C C . ILE A 1 53 ? -8.722 -4.608 3.624 1.00 0.00 53 ILE A C 17
ATOM 13903 O O . ILE A 1 53 ? -9.800 -4.127 3.272 1.00 0.00 53 ILE A O 17
ATOM 13919 N N . CYS A 1 54 ? -7.701 -4.779 2.792 1.00 0.00 54 CYS A N 17
ATOM 13920 C CA . CYS A 1 54 ? -7.789 -4.405 1.386 1.00 0.00 54 CYS A CA 17
ATOM 13921 C C . CYS A 1 54 ? -7.866 -5.642 0.497 1.00 0.00 54 CYS A C 17
ATOM 13922 O O . CYS A 1 54 ? -7.527 -6.747 0.922 1.00 0.00 54 CYS A O 17
ATOM 13929 N N . SER A 1 55 ? -8.314 -5.449 -0.740 1.00 0.00 55 SER A N 17
ATOM 13930 C CA . SER A 1 55 ? -8.440 -6.550 -1.688 1.00 0.00 55 SER A CA 17
ATOM 13931 C C . SER A 1 55 ? -7.067 -7.083 -2.086 1.00 0.00 55 SER A C 17
ATOM 13932 O O . SER A 1 55 ? -6.712 -8.217 -1.767 1.00 0.00 55 SER A O 17
ATOM 13940 N N . GLY A 1 56 ? -6.298 -6.255 -2.787 1.00 0.00 56 GLY A N 17
ATOM 13941 C CA . GLY A 1 56 ? -4.972 -6.659 -3.218 1.00 0.00 56 GLY A CA 17
ATOM 13942 C C . GLY A 1 56 ? -4.865 -6.781 -4.725 1.00 0.00 56 GLY A C 17
ATOM 13943 O O . GLY A 1 56 ? -5.867 -6.821 -5.439 1.00 0.00 56 GLY A O 17
ATOM 13947 N N . PRO A 1 57 ? -3.624 -6.839 -5.232 1.00 0.00 57 PRO A N 17
ATOM 13948 C CA . PRO A 1 57 ? -3.360 -6.955 -6.669 1.00 0.00 57 PRO A CA 17
ATOM 13949 C C . PRO A 1 57 ? -3.755 -8.321 -7.222 1.00 0.00 57 PRO A C 17
ATOM 13950 O O . PRO A 1 57 ? -2.926 -9.225 -7.319 1.00 0.00 57 PRO A O 17
ATOM 13961 N N . SER A 1 58 ? -5.026 -8.462 -7.583 1.00 0.00 58 SER A N 17
ATOM 13962 C CA . SER A 1 58 ? -5.532 -9.719 -8.124 1.00 0.00 58 SER A CA 17
ATOM 13963 C C . SER A 1 58 ? -4.830 -10.910 -7.477 1.00 0.00 58 SER A C 17
ATOM 13964 O O . SER A 1 58 ? -4.460 -11.869 -8.154 1.00 0.00 58 SER A O 17
ATOM 13972 N N . SER A 1 59 ? -4.650 -10.840 -6.162 1.00 0.00 59 SER A N 17
ATOM 13973 C CA . SER A 1 59 ? -3.989 -11.909 -5.423 1.00 0.00 59 SER A CA 17
ATOM 13974 C C . SER A 1 59 ? -4.896 -12.449 -4.322 1.00 0.00 59 SER A C 17
ATOM 13975 O O . SER A 1 59 ? -4.440 -12.757 -3.222 1.00 0.00 59 SER A O 17
ATOM 13983 N N . GLY A 1 60 ? -6.185 -12.561 -4.627 1.00 0.00 60 GLY A N 17
ATOM 13984 C CA . GLY A 1 60 ? -7.137 -13.063 -3.654 1.00 0.00 60 GLY A CA 17
ATOM 13985 C C . GLY A 1 60 ? -7.029 -14.563 -3.458 1.00 0.00 60 GLY A C 17
ATOM 13986 O O . GLY A 1 60 ? -6.549 -15.251 -4.357 1.00 0.00 60 GLY A O 17
ATOM 13992 N N . GLY A 1 1 ? -10.149 42.857 32.888 1.00 0.00 1 GLY A N 18
ATOM 13993 C CA . GLY A 1 1 ? -10.379 41.594 32.211 1.00 0.00 1 GLY A CA 18
ATOM 13994 C C . GLY A 1 1 ? -10.156 41.689 30.715 1.00 0.00 1 GLY A C 18
ATOM 13995 O O . GLY A 1 1 ? -11.026 42.156 29.980 1.00 0.00 1 GLY A O 18
ATOM 13999 N N . SER A 1 2 ? -8.987 41.247 30.263 1.00 0.00 2 SER A N 18
ATOM 14000 C CA . SER A 1 2 ? -8.650 41.289 28.845 1.00 0.00 2 SER A CA 18
ATOM 14001 C C . SER A 1 2 ? -8.896 39.935 28.187 1.00 0.00 2 SER A C 18
ATOM 14002 O O . SER A 1 2 ? -8.773 38.890 28.826 1.00 0.00 2 SER A O 18
ATOM 14010 N N . SER A 1 3 ? -9.246 39.962 26.905 1.00 0.00 3 SER A N 18
ATOM 14011 C CA . SER A 1 3 ? -9.514 38.737 26.160 1.00 0.00 3 SER A CA 18
ATOM 14012 C C . SER A 1 3 ? -8.409 38.466 25.144 1.00 0.00 3 SER A C 18
ATOM 14013 O O . SER A 1 3 ? -7.807 39.393 24.603 1.00 0.00 3 SER A O 18
ATOM 14021 N N . GLY A 1 4 ? -8.147 37.188 24.890 1.00 0.00 4 GLY A N 18
ATOM 14022 C CA . GLY A 1 4 ? -7.114 36.816 23.941 1.00 0.00 4 GLY A CA 18
ATOM 14023 C C . GLY A 1 4 ? -7.481 35.583 23.138 1.00 0.00 4 GLY A C 18
ATOM 14024 O O . GLY A 1 4 ? -7.549 34.480 23.679 1.00 0.00 4 GLY A O 18
ATOM 14028 N N . SER A 1 5 ? -7.720 35.771 21.844 1.00 0.00 5 SER A N 18
ATOM 14029 C CA . SER A 1 5 ? -8.087 34.665 20.967 1.00 0.00 5 SER A CA 18
ATOM 14030 C C . SER A 1 5 ? -7.446 34.828 19.592 1.00 0.00 5 SER A C 18
ATOM 14031 O O . SER A 1 5 ? -7.219 35.945 19.129 1.00 0.00 5 SER A O 18
ATOM 14039 N N . SER A 1 6 ? -7.158 33.703 18.944 1.00 0.00 6 SER A N 18
ATOM 14040 C CA . SER A 1 6 ? -6.540 33.719 17.623 1.00 0.00 6 SER A CA 18
ATOM 14041 C C . SER A 1 6 ? -7.263 32.768 16.674 1.00 0.00 6 SER A C 18
ATOM 14042 O O . SER A 1 6 ? -8.103 31.973 17.094 1.00 0.00 6 SER A O 18
ATOM 14050 N N . GLY A 1 7 ? -6.928 32.855 15.390 1.00 0.00 7 GLY A N 18
ATOM 14051 C CA . GLY A 1 7 ? -7.553 31.997 14.400 1.00 0.00 7 GLY A CA 18
ATOM 14052 C C . GLY A 1 7 ? -6.554 31.102 13.695 1.00 0.00 7 GLY A C 18
ATOM 14053 O O . GLY A 1 7 ? -5.419 31.507 13.441 1.00 0.00 7 GLY A O 18
ATOM 14057 N N . ILE A 1 8 ? -6.975 29.882 13.378 1.00 0.00 8 ILE A N 18
ATOM 14058 C CA . ILE A 1 8 ? -6.108 28.928 12.698 1.00 0.00 8 ILE A CA 18
ATOM 14059 C C . ILE A 1 8 ? -6.379 28.912 11.197 1.00 0.00 8 ILE A C 18
ATOM 14060 O O . ILE A 1 8 ? -7.508 28.694 10.762 1.00 0.00 8 ILE A O 18
ATOM 14076 N N . ASN A 1 9 ? -5.332 29.142 10.411 1.00 0.00 9 ASN A N 18
ATOM 14077 C CA . ASN A 1 9 ? -5.456 29.153 8.958 1.00 0.00 9 ASN A CA 18
ATOM 14078 C C . ASN A 1 9 ? -5.768 27.757 8.428 1.00 0.00 9 ASN A C 18
ATOM 14079 O O . ASN A 1 9 ? -5.804 26.789 9.187 1.00 0.00 9 ASN A O 18
ATOM 14090 N N . GLN A 1 10 ? -5.990 27.662 7.121 1.00 0.00 10 GLN A N 18
ATOM 14091 C CA . GLN A 1 10 ? -6.298 26.384 6.490 1.00 0.00 10 GLN A CA 18
ATOM 14092 C C . GLN A 1 10 ? -5.054 25.781 5.845 1.00 0.00 10 GLN A C 18
ATOM 14093 O O . GLN A 1 10 ? -4.604 26.241 4.796 1.00 0.00 10 GLN A O 18
ATOM 14107 N N . GLN A 1 11 ? -4.505 24.751 6.480 1.00 0.00 11 GLN A N 18
ATOM 14108 C CA . GLN A 1 11 ? -3.312 24.087 5.968 1.00 0.00 11 GLN A CA 18
ATOM 14109 C C . GLN A 1 11 ? -3.617 22.643 5.581 1.00 0.00 11 GLN A C 18
ATOM 14110 O O . GLN A 1 11 ? -4.738 22.168 5.757 1.00 0.00 11 GLN A O 18
ATOM 14124 N N . GLU A 1 12 ? -2.611 21.952 5.054 1.00 0.00 12 GLU A N 18
ATOM 14125 C CA . GLU A 1 12 ? -2.772 20.563 4.642 1.00 0.00 12 GLU A CA 18
ATOM 14126 C C . GLU A 1 12 ? -1.719 19.674 5.297 1.00 0.00 12 GLU A C 18
ATOM 14127 O O . GLU A 1 12 ? -2.030 18.598 5.808 1.00 0.00 12 GLU A O 18
ATOM 14139 N N . ASP A 1 13 ? -0.472 20.133 5.278 1.00 0.00 13 ASP A N 18
ATOM 14140 C CA . ASP A 1 13 ? 0.628 19.381 5.871 1.00 0.00 13 ASP A CA 18
ATOM 14141 C C . ASP A 1 13 ? 0.611 17.931 5.400 1.00 0.00 13 ASP A C 18
ATOM 14142 O O . ASP A 1 13 ? 0.799 17.008 6.192 1.00 0.00 13 ASP A O 18
ATOM 14151 N N . SER A 1 14 ? 0.383 17.737 4.104 1.00 0.00 14 SER A N 18
ATOM 14152 C CA . SER A 1 14 ? 0.337 16.399 3.528 1.00 0.00 14 SER A CA 18
ATOM 14153 C C . SER A 1 14 ? 1.561 15.587 3.940 1.00 0.00 14 SER A C 18
ATOM 14154 O O . SER A 1 14 ? 2.696 16.047 3.814 1.00 0.00 14 SER A O 18
ATOM 14162 N N . SER A 1 15 ? 1.322 14.376 4.433 1.00 0.00 15 SER A N 18
ATOM 14163 C CA . SER A 1 15 ? 2.404 13.500 4.867 1.00 0.00 15 SER A CA 18
ATOM 14164 C C . SER A 1 15 ? 1.995 12.035 4.755 1.00 0.00 15 SER A C 18
ATOM 14165 O O . SER A 1 15 ? 0.809 11.709 4.763 1.00 0.00 15 SER A O 18
ATOM 14173 N N . GLU A 1 16 ? 2.987 11.156 4.652 1.00 0.00 16 GLU A N 18
ATOM 14174 C CA . GLU A 1 16 ? 2.731 9.725 4.538 1.00 0.00 16 GLU A CA 18
ATOM 14175 C C . GLU A 1 16 ? 3.905 8.917 5.082 1.00 0.00 16 GLU A C 18
ATOM 14176 O O . GLU A 1 16 ? 4.969 8.855 4.467 1.00 0.00 16 GLU A O 18
ATOM 14188 N N . SER A 1 17 ? 3.703 8.298 6.242 1.00 0.00 17 SER A N 18
ATOM 14189 C CA . SER A 1 17 ? 4.745 7.497 6.872 1.00 0.00 17 SER A CA 18
ATOM 14190 C C . SER A 1 17 ? 4.418 6.010 6.780 1.00 0.00 17 SER A C 18
ATOM 14191 O O . SER A 1 17 ? 3.286 5.628 6.480 1.00 0.00 17 SER A O 18
ATOM 14199 N N . CYS A 1 18 ? 5.417 5.173 7.040 1.00 0.00 18 CYS A N 18
ATOM 14200 C CA . CYS A 1 18 ? 5.238 3.727 6.987 1.00 0.00 18 CYS A CA 18
ATOM 14201 C C . CYS A 1 18 ? 4.269 3.259 8.068 1.00 0.00 18 CYS A C 18
ATOM 14202 O O . CYS A 1 18 ? 4.455 3.549 9.250 1.00 0.00 18 CYS A O 18
ATOM 14209 N N . TRP A 1 19 ? 3.237 2.533 7.655 1.00 0.00 19 TRP A N 18
ATOM 14210 C CA . TRP A 1 19 ? 2.238 2.024 8.588 1.00 0.00 19 TRP A CA 18
ATOM 14211 C C . TRP A 1 19 ? 2.874 1.080 9.604 1.00 0.00 19 TRP A C 18
ATOM 14212 O O . TRP A 1 19 ? 2.503 1.076 10.777 1.00 0.00 19 TRP A O 18
ATOM 14233 N N . ASN A 1 20 ? 3.832 0.282 9.145 1.00 0.00 20 ASN A N 18
ATOM 14234 C CA . ASN A 1 20 ? 4.519 -0.666 10.014 1.00 0.00 20 ASN A CA 18
ATOM 14235 C C . ASN A 1 20 ? 5.407 0.061 11.019 1.00 0.00 20 ASN A C 18
ATOM 14236 O O . ASN A 1 20 ? 5.072 0.165 12.199 1.00 0.00 20 ASN A O 18
ATOM 14247 N N . CYS A 1 21 ? 6.541 0.565 10.543 1.00 0.00 21 CYS A N 18
ATOM 14248 C CA . CYS A 1 21 ? 7.478 1.283 11.398 1.00 0.00 21 CYS A CA 18
ATOM 14249 C C . CYS A 1 21 ? 6.841 2.553 11.957 1.00 0.00 21 CYS A C 18
ATOM 14250 O O . CYS A 1 21 ? 6.531 2.633 13.144 1.00 0.00 21 CYS A O 18
ATOM 14257 N N . GLY A 1 22 ? 6.649 3.543 11.090 1.00 0.00 22 GLY A N 18
ATOM 14258 C CA . GLY A 1 22 ? 6.051 4.795 11.515 1.00 0.00 22 GLY A CA 18
ATOM 14259 C C . GLY A 1 22 ? 6.967 5.981 11.289 1.00 0.00 22 GLY A C 18
ATOM 14260 O O . GLY A 1 22 ? 6.595 7.122 11.566 1.00 0.00 22 GLY A O 18
ATOM 14264 N N . ARG A 1 23 ? 8.167 5.713 10.786 1.00 0.00 23 ARG A N 18
ATOM 14265 C CA . ARG A 1 23 ? 9.140 6.767 10.526 1.00 0.00 23 ARG A CA 18
ATOM 14266 C C . ARG A 1 23 ? 8.903 7.400 9.158 1.00 0.00 23 ARG A C 18
ATOM 14267 O O . ARG A 1 23 ? 8.389 8.515 9.058 1.00 0.00 23 ARG A O 18
ATOM 14288 N N . LYS A 1 24 ? 9.280 6.682 8.106 1.00 0.00 24 LYS A N 18
ATOM 14289 C CA . LYS A 1 24 ? 9.109 7.171 6.743 1.00 0.00 24 LYS A CA 18
ATOM 14290 C C . LYS A 1 24 ? 8.663 6.047 5.814 1.00 0.00 24 LYS A C 18
ATOM 14291 O O . LYS A 1 24 ? 8.971 4.878 6.045 1.00 0.00 24 LYS A O 18
ATOM 14310 N N . ALA A 1 25 ? 7.937 6.409 4.761 1.00 0.00 25 ALA A N 18
ATOM 14311 C CA . ALA A 1 25 ? 7.452 5.431 3.795 1.00 0.00 25 ALA A CA 18
ATOM 14312 C C . ALA A 1 25 ? 7.969 5.740 2.394 1.00 0.00 25 ALA A C 18
ATOM 14313 O O . ALA A 1 25 ? 7.861 6.870 1.917 1.00 0.00 25 ALA A O 18
ATOM 14320 N N . SER A 1 26 ? 8.533 4.730 1.739 1.00 0.00 26 SER A N 18
ATOM 14321 C CA . SER A 1 26 ? 9.071 4.896 0.394 1.00 0.00 26 SER A CA 18
ATOM 14322 C C . SER A 1 26 ? 8.190 4.191 -0.634 1.00 0.00 26 SER A C 18
ATOM 14323 O O . SER A 1 26 ? 8.032 4.664 -1.759 1.00 0.00 26 SER A O 18
ATOM 14331 N N . GLU A 1 27 ? 7.620 3.057 -0.238 1.00 0.00 27 GLU A N 18
ATOM 14332 C CA . GLU A 1 27 ? 6.757 2.287 -1.125 1.00 0.00 27 GLU A CA 18
ATOM 14333 C C . GLU A 1 27 ? 5.301 2.371 -0.675 1.00 0.00 27 GLU A C 18
ATOM 14334 O O . GLU A 1 27 ? 4.981 3.030 0.315 1.00 0.00 27 GLU A O 18
ATOM 14346 N N . THR A 1 28 ? 4.420 1.700 -1.411 1.00 0.00 28 THR A N 18
ATOM 14347 C CA . THR A 1 28 ? 2.999 1.700 -1.091 1.00 0.00 28 THR A CA 18
ATOM 14348 C C . THR A 1 28 ? 2.329 0.413 -1.559 1.00 0.00 28 THR A C 18
ATOM 14349 O O . THR A 1 28 ? 2.696 -0.150 -2.591 1.00 0.00 28 THR A O 18
ATOM 14360 N N . CYS A 1 29 ? 1.345 -0.049 -0.795 1.00 0.00 29 CYS A N 18
ATOM 14361 C CA . CYS A 1 29 ? 0.624 -1.270 -1.132 1.00 0.00 29 CYS A CA 18
ATOM 14362 C C . CYS A 1 29 ? 0.215 -1.273 -2.602 1.00 0.00 29 CYS A C 18
ATOM 14363 O O . CYS A 1 29 ? -0.587 -0.446 -3.036 1.00 0.00 29 CYS A O 18
ATOM 14370 N N . SER A 1 30 ? 0.773 -2.209 -3.363 1.00 0.00 30 SER A N 18
ATOM 14371 C CA . SER A 1 30 ? 0.470 -2.318 -4.786 1.00 0.00 30 SER A CA 18
ATOM 14372 C C . SER A 1 30 ? -0.888 -2.977 -5.003 1.00 0.00 30 SER A C 18
ATOM 14373 O O . SER A 1 30 ? -1.235 -3.356 -6.121 1.00 0.00 30 SER A O 18
ATOM 14381 N N . GLY A 1 31 ? -1.653 -3.112 -3.924 1.00 0.00 31 GLY A N 18
ATOM 14382 C CA . GLY A 1 31 ? -2.965 -3.726 -4.016 1.00 0.00 31 GLY A CA 18
ATOM 14383 C C . GLY A 1 31 ? -4.088 -2.714 -3.904 1.00 0.00 31 GLY A C 18
ATOM 14384 O O . GLY A 1 31 ? -5.101 -2.821 -4.596 1.00 0.00 31 GLY A O 18
ATOM 14388 N N . CYS A 1 32 ? -3.910 -1.730 -3.029 1.00 0.00 32 CYS A N 18
ATOM 14389 C CA . CYS A 1 32 ? -4.917 -0.695 -2.826 1.00 0.00 32 CYS A CA 18
ATOM 14390 C C . CYS A 1 32 ? -4.311 0.695 -2.997 1.00 0.00 32 CYS A C 18
ATOM 14391 O O . CYS A 1 32 ? -5.016 1.659 -3.289 1.00 0.00 32 CYS A O 18
ATOM 14398 N N . ASN A 1 33 ? -2.998 0.788 -2.813 1.00 0.00 33 ASN A N 18
ATOM 14399 C CA . ASN A 1 33 ? -2.296 2.060 -2.946 1.00 0.00 33 ASN A CA 18
ATOM 14400 C C . ASN A 1 33 ? -2.667 3.008 -1.810 1.00 0.00 33 ASN A C 18
ATOM 14401 O O . ASN A 1 33 ? -2.708 4.225 -1.989 1.00 0.00 33 ASN A O 18
ATOM 14412 N N . THR A 1 34 ? -2.937 2.441 -0.638 1.00 0.00 34 THR A N 18
ATOM 14413 C CA . THR A 1 34 ? -3.306 3.234 0.528 1.00 0.00 34 THR A CA 18
ATOM 14414 C C . THR A 1 34 ? -2.313 3.031 1.668 1.00 0.00 34 THR A C 18
ATOM 14415 O O . THR A 1 34 ? -1.900 3.988 2.322 1.00 0.00 34 THR A O 18
ATOM 14426 N N . ALA A 1 35 ? -1.934 1.778 1.899 1.00 0.00 35 ALA A N 18
ATOM 14427 C CA . ALA A 1 35 ? -0.987 1.450 2.958 1.00 0.00 35 ALA A CA 18
ATOM 14428 C C . ALA A 1 35 ? 0.434 1.838 2.564 1.00 0.00 35 ALA A C 18
ATOM 14429 O O . ALA A 1 35 ? 0.962 1.361 1.559 1.00 0.00 35 ALA A O 18
ATOM 14436 N N . ARG A 1 36 ? 1.047 2.707 3.360 1.00 0.00 36 ARG A N 18
ATOM 14437 C CA . ARG A 1 36 ? 2.407 3.161 3.093 1.00 0.00 36 ARG A CA 18
ATOM 14438 C C . ARG A 1 36 ? 3.426 2.258 3.782 1.00 0.00 36 ARG A C 18
ATOM 14439 O O . ARG A 1 36 ? 3.145 1.672 4.827 1.00 0.00 36 ARG A O 18
ATOM 14460 N N . TYR A 1 37 ? 4.610 2.151 3.188 1.00 0.00 37 TYR A N 18
ATOM 14461 C CA . TYR A 1 37 ? 5.670 1.317 3.742 1.00 0.00 37 TYR A CA 18
ATOM 14462 C C . TYR A 1 37 ? 7.044 1.895 3.415 1.00 0.00 37 TYR A C 18
ATOM 14463 O O . TYR A 1 37 ? 7.231 2.537 2.381 1.00 0.00 37 TYR A O 18
ATOM 14481 N N . CYS A 1 38 ? 8.003 1.661 4.304 1.00 0.00 38 CYS A N 18
ATOM 14482 C CA . CYS A 1 38 ? 9.361 2.157 4.113 1.00 0.00 38 CYS A CA 18
ATOM 14483 C C . CYS A 1 38 ? 10.089 1.348 3.043 1.00 0.00 38 CYS A C 18
ATOM 14484 O O . CYS A 1 38 ? 11.240 1.631 2.712 1.00 0.00 38 CYS A O 18
ATOM 14491 N N . GLY A 1 39 ? 9.409 0.340 2.505 1.00 0.00 39 GLY A N 18
ATOM 14492 C CA . GLY A 1 39 ? 10.006 -0.493 1.478 1.00 0.00 39 GLY A CA 18
ATOM 14493 C C . GLY A 1 39 ? 9.158 -1.706 1.150 1.00 0.00 39 GLY A C 18
ATOM 14494 O O . GLY A 1 39 ? 8.355 -2.151 1.970 1.00 0.00 39 GLY A O 18
ATOM 14498 N N . SER A 1 40 ? 9.334 -2.241 -0.054 1.00 0.00 40 SER A N 18
ATOM 14499 C CA . SER A 1 40 ? 8.575 -3.407 -0.491 1.00 0.00 40 SER A CA 18
ATOM 14500 C C . SER A 1 40 ? 8.672 -4.534 0.533 1.00 0.00 40 SER A C 18
ATOM 14501 O O . SER A 1 40 ? 7.708 -5.265 0.763 1.00 0.00 40 SER A O 18
ATOM 14509 N N . PHE A 1 41 ? 9.844 -4.669 1.145 1.00 0.00 41 PHE A N 18
ATOM 14510 C CA . PHE A 1 41 ? 10.070 -5.707 2.144 1.00 0.00 41 PHE A CA 18
ATOM 14511 C C . PHE A 1 41 ? 9.136 -5.526 3.337 1.00 0.00 41 PHE A C 18
ATOM 14512 O O . PHE A 1 41 ? 8.551 -6.489 3.833 1.00 0.00 41 PHE A O 18
ATOM 14529 N N . CYS A 1 42 ? 9.003 -4.285 3.793 1.00 0.00 42 CYS A N 18
ATOM 14530 C CA . CYS A 1 42 ? 8.142 -3.976 4.929 1.00 0.00 42 CYS A CA 18
ATOM 14531 C C . CYS A 1 42 ? 6.679 -4.249 4.593 1.00 0.00 42 CYS A C 18
ATOM 14532 O O . CYS A 1 42 ? 5.851 -4.429 5.485 1.00 0.00 42 CYS A O 18
ATOM 14539 N N . GLN A 1 43 ? 6.370 -4.279 3.300 1.00 0.00 43 GLN A N 18
ATOM 14540 C CA . GLN A 1 43 ? 5.007 -4.531 2.847 1.00 0.00 43 GLN A CA 18
ATOM 14541 C C . GLN A 1 43 ? 4.696 -6.024 2.858 1.00 0.00 43 GLN A C 18
ATOM 14542 O O . GLN A 1 43 ? 3.670 -6.451 3.389 1.00 0.00 43 GLN A O 18
ATOM 14556 N N . HIS A 1 44 ? 5.589 -6.813 2.269 1.00 0.00 44 HIS A N 18
ATOM 14557 C CA . HIS A 1 44 ? 5.410 -8.260 2.211 1.00 0.00 44 HIS A CA 18
ATOM 14558 C C . HIS A 1 44 ? 5.153 -8.831 3.603 1.00 0.00 44 HIS A C 18
ATOM 14559 O O . HIS A 1 44 ? 4.307 -9.709 3.779 1.00 0.00 44 HIS A O 18
ATOM 14574 N N . LYS A 1 45 ? 5.889 -8.329 4.588 1.00 0.00 45 LYS A N 18
ATOM 14575 C CA . LYS A 1 45 ? 5.742 -8.788 5.964 1.00 0.00 45 LYS A CA 18
ATOM 14576 C C . LYS A 1 45 ? 4.474 -8.221 6.594 1.00 0.00 45 LYS A C 18
ATOM 14577 O O . LYS A 1 45 ? 3.823 -8.881 7.404 1.00 0.00 45 LYS A O 18
ATOM 14596 N N . ASP A 1 46 ? 4.128 -6.995 6.217 1.00 0.00 46 ASP A N 18
ATOM 14597 C CA . ASP A 1 46 ? 2.936 -6.340 6.743 1.00 0.00 46 ASP A CA 18
ATOM 14598 C C . ASP A 1 46 ? 1.767 -6.477 5.772 1.00 0.00 46 ASP A C 18
ATOM 14599 O O . ASP A 1 46 ? 0.769 -5.766 5.884 1.00 0.00 46 ASP A O 18
ATOM 14608 N N . TRP A 1 47 ? 1.900 -7.394 4.821 1.00 0.00 47 TRP A N 18
ATOM 14609 C CA . TRP A 1 47 ? 0.855 -7.624 3.830 1.00 0.00 47 TRP A CA 18
ATOM 14610 C C . TRP A 1 47 ? -0.187 -8.606 4.354 1.00 0.00 47 TRP A C 18
ATOM 14611 O O . TRP A 1 47 ? -1.348 -8.248 4.548 1.00 0.00 47 TRP A O 18
ATOM 14632 N N . GLU A 1 48 ? 0.236 -9.846 4.581 1.00 0.00 48 GLU A N 18
ATOM 14633 C CA . GLU A 1 48 ? -0.662 -10.879 5.083 1.00 0.00 48 GLU A CA 18
ATOM 14634 C C . GLU A 1 48 ? -1.549 -10.334 6.199 1.00 0.00 48 GLU A C 18
ATOM 14635 O O . GLU A 1 48 ? -2.617 -10.878 6.480 1.00 0.00 48 GLU A O 18
ATOM 14647 N N . LYS A 1 49 ? -1.098 -9.257 6.832 1.00 0.00 49 LYS A N 18
ATOM 14648 C CA . LYS A 1 49 ? -1.849 -8.636 7.917 1.00 0.00 49 LYS A CA 18
ATOM 14649 C C . LYS A 1 49 ? -2.690 -7.473 7.400 1.00 0.00 49 LYS A C 18
ATOM 14650 O O . LYS A 1 49 ? -3.849 -7.313 7.785 1.00 0.00 49 LYS A O 18
ATOM 14669 N N . HIS A 1 50 ? -2.100 -6.664 6.526 1.00 0.00 50 HIS A N 18
ATOM 14670 C CA . HIS A 1 50 ? -2.797 -5.517 5.955 1.00 0.00 50 HIS A CA 18
ATOM 14671 C C . HIS A 1 50 ? -3.888 -5.969 4.990 1.00 0.00 50 HIS A C 18
ATOM 14672 O O . HIS A 1 50 ? -5.040 -5.546 5.096 1.00 0.00 50 HIS A O 18
ATOM 14687 N N . HIS A 1 51 ? -3.518 -6.831 4.048 1.00 0.00 51 HIS A N 18
ATOM 14688 C CA . HIS A 1 51 ? -4.466 -7.340 3.063 1.00 0.00 51 HIS A CA 18
ATOM 14689 C C . HIS A 1 51 ? -5.791 -7.708 3.724 1.00 0.00 51 HIS A C 18
ATOM 14690 O O . HIS A 1 51 ? -6.828 -7.778 3.064 1.00 0.00 51 HIS A O 18
ATOM 14705 N N . HIS A 1 52 ? -5.749 -7.944 5.032 1.00 0.00 52 HIS A N 18
ATOM 14706 C CA . HIS A 1 52 ? -6.947 -8.305 5.782 1.00 0.00 52 HIS A CA 18
ATOM 14707 C C . HIS A 1 52 ? -7.969 -7.172 5.753 1.00 0.00 52 HIS A C 18
ATOM 14708 O O . HIS A 1 52 ? -9.079 -7.313 6.266 1.00 0.00 52 HIS A O 18
ATOM 14723 N N . ILE A 1 53 ? -7.585 -6.052 5.151 1.00 0.00 53 ILE A N 18
ATOM 14724 C CA . ILE A 1 53 ? -8.469 -4.896 5.054 1.00 0.00 53 ILE A CA 18
ATOM 14725 C C . ILE A 1 53 ? -8.686 -4.490 3.601 1.00 0.00 53 ILE A C 18
ATOM 14726 O O . ILE A 1 53 ? -9.749 -3.983 3.239 1.00 0.00 53 ILE A O 18
ATOM 14742 N N . CYS A 1 54 ? -7.674 -4.717 2.771 1.00 0.00 54 CYS A N 18
ATOM 14743 C CA . CYS A 1 54 ? -7.754 -4.377 1.355 1.00 0.00 54 CYS A CA 18
ATOM 14744 C C . CYS A 1 54 ? -7.844 -5.636 0.498 1.00 0.00 54 CYS A C 18
ATOM 14745 O O . CYS A 1 54 ? -7.495 -6.729 0.943 1.00 0.00 54 CYS A O 18
ATOM 14752 N N . SER A 1 55 ? -8.314 -5.473 -0.735 1.00 0.00 55 SER A N 18
ATOM 14753 C CA . SER A 1 55 ? -8.454 -6.596 -1.654 1.00 0.00 55 SER A CA 18
ATOM 14754 C C . SER A 1 55 ? -7.087 -7.104 -2.103 1.00 0.00 55 SER A C 18
ATOM 14755 O O . SER A 1 55 ? -6.744 -8.266 -1.889 1.00 0.00 55 SER A O 18
ATOM 14763 N N . GLY A 1 56 ? -6.310 -6.223 -2.727 1.00 0.00 56 GLY A N 18
ATOM 14764 C CA . GLY A 1 56 ? -4.990 -6.600 -3.196 1.00 0.00 56 GLY A CA 18
ATOM 14765 C C . GLY A 1 56 ? -4.860 -6.500 -4.703 1.00 0.00 56 GLY A C 18
ATOM 14766 O O . GLY A 1 56 ? -5.828 -6.235 -5.415 1.00 0.00 56 GLY A O 18
ATOM 14770 N N . PRO A 1 57 ? -3.637 -6.713 -5.210 1.00 0.00 57 PRO A N 18
ATOM 14771 C CA . PRO A 1 57 ? -3.354 -6.649 -6.647 1.00 0.00 57 PRO A CA 18
ATOM 14772 C C . PRO A 1 57 ? -3.981 -7.808 -7.414 1.00 0.00 57 PRO A C 18
ATOM 14773 O O . PRO A 1 57 ? -4.306 -7.681 -8.594 1.00 0.00 57 PRO A O 18
ATOM 14784 N N . SER A 1 58 ? -4.150 -8.939 -6.735 1.00 0.00 58 SER A N 18
ATOM 14785 C CA . SER A 1 58 ? -4.736 -10.122 -7.353 1.00 0.00 58 SER A CA 18
ATOM 14786 C C . SER A 1 58 ? -4.939 -11.229 -6.323 1.00 0.00 58 SER A C 18
ATOM 14787 O O . SER A 1 58 ? -4.576 -11.081 -5.157 1.00 0.00 58 SER A O 18
ATOM 14795 N N . SER A 1 59 ? -5.524 -12.339 -6.764 1.00 0.00 59 SER A N 18
ATOM 14796 C CA . SER A 1 59 ? -5.780 -13.470 -5.881 1.00 0.00 59 SER A CA 18
ATOM 14797 C C . SER A 1 59 ? -4.937 -14.676 -6.284 1.00 0.00 59 SER A C 18
ATOM 14798 O O . SER A 1 59 ? -4.556 -15.491 -5.445 1.00 0.00 59 SER A O 18
ATOM 14806 N N . GLY A 1 60 ? -4.649 -14.783 -7.578 1.00 0.00 60 GLY A N 18
ATOM 14807 C CA . GLY A 1 60 ? -3.854 -15.892 -8.072 1.00 0.00 60 GLY A CA 18
ATOM 14808 C C . GLY A 1 60 ? -4.458 -16.535 -9.304 1.00 0.00 60 GLY A C 18
ATOM 14809 O O . GLY A 1 60 ? -3.847 -17.443 -9.866 1.00 0.00 60 GLY A O 18
ATOM 14815 N N . GLY A 1 1 ? 10.431 52.811 15.483 1.00 0.00 1 GLY A N 19
ATOM 14816 C CA . GLY A 1 1 ? 10.055 51.657 16.277 1.00 0.00 1 GLY A CA 19
ATOM 14817 C C . GLY A 1 1 ? 9.265 50.637 15.481 1.00 0.00 1 GLY A C 19
ATOM 14818 O O . GLY A 1 1 ? 8.041 50.725 15.387 1.00 0.00 1 GLY A O 19
ATOM 14822 N N . SER A 1 2 ? 9.967 49.667 14.903 1.00 0.00 2 SER A N 19
ATOM 14823 C CA . SER A 1 2 ? 9.325 48.630 14.105 1.00 0.00 2 SER A CA 19
ATOM 14824 C C . SER A 1 2 ? 9.140 47.354 14.921 1.00 0.00 2 SER A C 19
ATOM 14825 O O . SER A 1 2 ? 9.566 47.273 16.073 1.00 0.00 2 SER A O 19
ATOM 14833 N N . SER A 1 3 ? 8.501 46.358 14.314 1.00 0.00 3 SER A N 19
ATOM 14834 C CA . SER A 1 3 ? 8.256 45.087 14.984 1.00 0.00 3 SER A CA 19
ATOM 14835 C C . SER A 1 3 ? 8.946 43.942 14.248 1.00 0.00 3 SER A C 19
ATOM 14836 O O . SER A 1 3 ? 9.561 43.074 14.865 1.00 0.00 3 SER A O 19
ATOM 14844 N N . GLY A 1 4 ? 8.837 43.949 12.923 1.00 0.00 4 GLY A N 19
ATOM 14845 C CA . GLY A 1 4 ? 9.455 42.908 12.123 1.00 0.00 4 GLY A CA 19
ATOM 14846 C C . GLY A 1 4 ? 8.452 41.882 11.633 1.00 0.00 4 GLY A C 19
ATOM 14847 O O . GLY A 1 4 ? 7.253 42.011 11.875 1.00 0.00 4 GLY A O 19
ATOM 14851 N N . SER A 1 5 ? 8.944 40.860 10.939 1.00 0.00 5 SER A N 19
ATOM 14852 C CA . SER A 1 5 ? 8.082 39.810 10.409 1.00 0.00 5 SER A CA 19
ATOM 14853 C C . SER A 1 5 ? 8.844 38.495 10.279 1.00 0.00 5 SER A C 19
ATOM 14854 O O . SER A 1 5 ? 10.029 38.482 9.946 1.00 0.00 5 SER A O 19
ATOM 14862 N N . SER A 1 6 ? 8.155 37.390 10.546 1.00 0.00 6 SER A N 19
ATOM 14863 C CA . SER A 1 6 ? 8.766 36.069 10.463 1.00 0.00 6 SER A CA 19
ATOM 14864 C C . SER A 1 6 ? 8.405 35.384 9.149 1.00 0.00 6 SER A C 19
ATOM 14865 O O . SER A 1 6 ? 9.278 34.918 8.418 1.00 0.00 6 SER A O 19
ATOM 14873 N N . GLY A 1 7 ? 7.109 35.328 8.855 1.00 0.00 7 GLY A N 19
ATOM 14874 C CA . GLY A 1 7 ? 6.654 34.698 7.629 1.00 0.00 7 GLY A CA 19
ATOM 14875 C C . GLY A 1 7 ? 6.010 33.348 7.875 1.00 0.00 7 GLY A C 19
ATOM 14876 O O . GLY A 1 7 ? 6.018 32.845 8.999 1.00 0.00 7 GLY A O 19
ATOM 14880 N N . ILE A 1 8 ? 5.450 32.761 6.823 1.00 0.00 8 ILE A N 19
ATOM 14881 C CA . ILE A 1 8 ? 4.799 31.461 6.931 1.00 0.00 8 ILE A CA 19
ATOM 14882 C C . ILE A 1 8 ? 5.334 30.490 5.884 1.00 0.00 8 ILE A C 19
ATOM 14883 O O . ILE A 1 8 ? 5.576 30.867 4.739 1.00 0.00 8 ILE A O 19
ATOM 14899 N N . ASN A 1 9 ? 5.516 29.236 6.287 1.00 0.00 9 ASN A N 19
ATOM 14900 C CA . ASN A 1 9 ? 6.021 28.209 5.383 1.00 0.00 9 ASN A CA 19
ATOM 14901 C C . ASN A 1 9 ? 4.897 27.285 4.927 1.00 0.00 9 ASN A C 19
ATOM 14902 O O . ASN A 1 9 ? 3.804 27.295 5.493 1.00 0.00 9 ASN A O 19
ATOM 14913 N N . GLN A 1 10 ? 5.174 26.487 3.900 1.00 0.00 10 GLN A N 19
ATOM 14914 C CA . GLN A 1 10 ? 4.185 25.557 3.367 1.00 0.00 10 GLN A CA 19
ATOM 14915 C C . GLN A 1 10 ? 4.327 24.183 4.013 1.00 0.00 10 GLN A C 19
ATOM 14916 O O . GLN A 1 10 ? 5.421 23.786 4.413 1.00 0.00 10 GLN A O 19
ATOM 14930 N N . GLN A 1 11 ? 3.215 23.462 4.111 1.00 0.00 11 GLN A N 19
ATOM 14931 C CA . GLN A 1 11 ? 3.217 22.132 4.709 1.00 0.00 11 GLN A CA 19
ATOM 14932 C C . GLN A 1 11 ? 2.545 21.120 3.787 1.00 0.00 11 GLN A C 19
ATOM 14933 O O . GLN A 1 11 ? 2.020 21.479 2.734 1.00 0.00 11 GLN A O 19
ATOM 14947 N N . GLU A 1 12 ? 2.567 19.854 4.191 1.00 0.00 12 GLU A N 19
ATOM 14948 C CA . GLU A 1 12 ? 1.960 18.790 3.399 1.00 0.00 12 GLU A CA 19
ATOM 14949 C C . GLU A 1 12 ? 0.758 18.191 4.123 1.00 0.00 12 GLU A C 19
ATOM 14950 O O . GLU A 1 12 ? -0.276 17.920 3.513 1.00 0.00 12 GLU A O 19
ATOM 14962 N N . ASP A 1 13 ? 0.902 17.986 5.428 1.00 0.00 13 ASP A N 19
ATOM 14963 C CA . ASP A 1 13 ? -0.171 17.420 6.236 1.00 0.00 13 ASP A CA 19
ATOM 14964 C C . ASP A 1 13 ? -0.687 16.122 5.623 1.00 0.00 13 ASP A C 19
ATOM 14965 O O . ASP A 1 13 ? -1.895 15.906 5.527 1.00 0.00 13 ASP A O 19
ATOM 14974 N N . SER A 1 14 ? 0.238 15.261 5.208 1.00 0.00 14 SER A N 19
ATOM 14975 C CA . SER A 1 14 ? -0.123 13.986 4.599 1.00 0.00 14 SER A CA 19
ATOM 14976 C C . SER A 1 14 ? 0.580 12.830 5.302 1.00 0.00 14 SER A C 19
ATOM 14977 O O . SER A 1 14 ? 1.809 12.775 5.353 1.00 0.00 14 SER A O 19
ATOM 14985 N N . SER A 1 15 ? -0.209 11.907 5.843 1.00 0.00 15 SER A N 19
ATOM 14986 C CA . SER A 1 15 ? 0.337 10.753 6.547 1.00 0.00 15 SER A CA 19
ATOM 14987 C C . SER A 1 15 ? 0.901 9.733 5.563 1.00 0.00 15 SER A C 19
ATOM 14988 O O . SER A 1 15 ? 0.390 8.619 5.446 1.00 0.00 15 SER A O 19
ATOM 14996 N N . GLU A 1 16 ? 1.958 10.123 4.858 1.00 0.00 16 GLU A N 19
ATOM 14997 C CA . GLU A 1 16 ? 2.592 9.243 3.883 1.00 0.00 16 GLU A CA 19
ATOM 14998 C C . GLU A 1 16 ? 3.729 8.451 4.522 1.00 0.00 16 GLU A C 19
ATOM 14999 O O . GLU A 1 16 ? 4.651 8.006 3.839 1.00 0.00 16 GLU A O 19
ATOM 15011 N N . SER A 1 17 ? 3.656 8.280 5.838 1.00 0.00 17 SER A N 19
ATOM 15012 C CA . SER A 1 17 ? 4.680 7.546 6.572 1.00 0.00 17 SER A CA 19
ATOM 15013 C C . SER A 1 17 ? 4.373 6.052 6.586 1.00 0.00 17 SER A C 19
ATOM 15014 O O . SER A 1 17 ? 3.232 5.639 6.376 1.00 0.00 17 SER A O 19
ATOM 15022 N N . CYS A 1 18 ? 5.399 5.245 6.835 1.00 0.00 18 CYS A N 19
ATOM 15023 C CA . CYS A 1 18 ? 5.242 3.797 6.877 1.00 0.00 18 CYS A CA 19
ATOM 15024 C C . CYS A 1 18 ? 4.256 3.388 7.968 1.00 0.00 18 CYS A C 19
ATOM 15025 O O . CYS A 1 18 ? 4.390 3.792 9.123 1.00 0.00 18 CYS A O 19
ATOM 15032 N N . TRP A 1 19 ? 3.267 2.585 7.592 1.00 0.00 19 TRP A N 19
ATOM 15033 C CA . TRP A 1 19 ? 2.259 2.120 8.539 1.00 0.00 19 TRP A CA 19
ATOM 15034 C C . TRP A 1 19 ? 2.874 1.187 9.575 1.00 0.00 19 TRP A C 19
ATOM 15035 O O . TRP A 1 19 ? 2.508 1.222 10.750 1.00 0.00 19 TRP A O 19
ATOM 15056 N N . ASN A 1 20 ? 3.810 0.353 9.134 1.00 0.00 20 ASN A N 19
ATOM 15057 C CA . ASN A 1 20 ? 4.475 -0.590 10.025 1.00 0.00 20 ASN A CA 19
ATOM 15058 C C . ASN A 1 20 ? 5.358 0.142 11.031 1.00 0.00 20 ASN A C 19
ATOM 15059 O O . ASN A 1 20 ? 5.005 0.274 12.203 1.00 0.00 20 ASN A O 19
ATOM 15070 N N . CYS A 1 21 ? 6.508 0.618 10.565 1.00 0.00 21 CYS A N 19
ATOM 15071 C CA . CYS A 1 21 ? 7.442 1.337 11.422 1.00 0.00 21 CYS A CA 19
ATOM 15072 C C . CYS A 1 21 ? 6.834 2.649 11.909 1.00 0.00 21 CYS A C 19
ATOM 15073 O O . CYS A 1 21 ? 6.500 2.792 13.085 1.00 0.00 21 CYS A O 19
ATOM 15080 N N . GLY A 1 22 ? 6.694 3.605 10.996 1.00 0.00 22 GLY A N 19
ATOM 15081 C CA . GLY A 1 22 ? 6.126 4.893 11.351 1.00 0.00 22 GLY A CA 19
ATOM 15082 C C . GLY A 1 22 ? 7.049 6.046 11.011 1.00 0.00 22 GLY A C 19
ATOM 15083 O O . GLY A 1 22 ? 6.599 7.179 10.837 1.00 0.00 22 GLY A O 19
ATOM 15087 N N . ARG A 1 23 ? 8.343 5.760 10.919 1.00 0.00 23 ARG A N 19
ATOM 15088 C CA . ARG A 1 23 ? 9.331 6.783 10.601 1.00 0.00 23 ARG A CA 19
ATOM 15089 C C . ARG A 1 23 ? 9.047 7.410 9.239 1.00 0.00 23 ARG A C 19
ATOM 15090 O O . ARG A 1 23 ? 8.585 8.548 9.151 1.00 0.00 23 ARG A O 19
ATOM 15111 N N . LYS A 1 24 ? 9.326 6.660 8.179 1.00 0.00 24 LYS A N 19
ATOM 15112 C CA . LYS A 1 24 ? 9.099 7.139 6.820 1.00 0.00 24 LYS A CA 19
ATOM 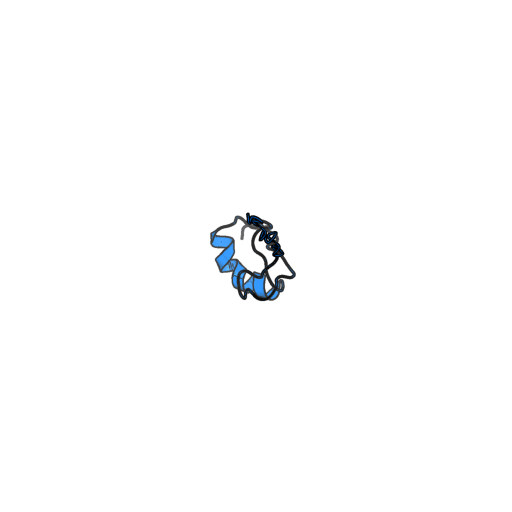15113 C C . LYS A 1 24 ? 8.640 6.004 5.912 1.00 0.00 24 LYS A C 19
ATOM 15114 O O . LYS A 1 24 ? 8.874 4.831 6.201 1.00 0.00 24 LYS A O 19
ATOM 15133 N N . ALA A 1 25 ? 7.986 6.360 4.811 1.00 0.00 25 ALA A N 19
ATOM 15134 C CA . ALA A 1 25 ? 7.497 5.371 3.858 1.00 0.00 25 ALA A CA 19
ATOM 15135 C C . ALA A 1 25 ? 7.995 5.674 2.449 1.00 0.00 25 ALA A C 19
ATOM 15136 O O . ALA A 1 25 ? 7.871 6.799 1.965 1.00 0.00 25 ALA A O 19
ATOM 15143 N N . SER A 1 26 ? 8.558 4.662 1.796 1.00 0.00 26 SER A N 19
ATOM 15144 C CA . SER A 1 26 ? 9.079 4.822 0.443 1.00 0.00 26 SER A CA 19
ATOM 15145 C C . SER A 1 26 ? 8.211 4.074 -0.565 1.00 0.00 26 SER A C 19
ATOM 15146 O O . SER A 1 26 ? 8.023 4.527 -1.693 1.00 0.00 26 SER A O 19
ATOM 15154 N N . GLU A 1 27 ? 7.685 2.927 -0.147 1.00 0.00 27 GLU A N 19
ATOM 15155 C CA . GLU A 1 27 ? 6.838 2.116 -1.013 1.00 0.00 27 GLU A CA 19
ATOM 15156 C C . GLU A 1 27 ? 5.375 2.210 -0.586 1.00 0.00 27 GLU A C 19
ATOM 15157 O O . GLU A 1 27 ? 5.058 2.761 0.468 1.00 0.00 27 GLU A O 19
ATOM 15169 N N . THR A 1 28 ? 4.487 1.667 -1.414 1.00 0.00 28 THR A N 19
ATOM 15170 C CA . THR A 1 28 ? 3.059 1.690 -1.125 1.00 0.00 28 THR A CA 19
ATOM 15171 C C . THR A 1 28 ? 2.389 0.393 -1.560 1.00 0.00 28 THR A C 19
ATOM 15172 O O . THR A 1 28 ? 2.777 -0.214 -2.559 1.00 0.00 28 THR A O 19
ATOM 15183 N N . CYS A 1 29 ? 1.380 -0.029 -0.805 1.00 0.00 29 CYS A N 19
ATOM 15184 C CA . CYS A 1 29 ? 0.654 -1.255 -1.113 1.00 0.00 29 CYS A CA 19
ATOM 15185 C C . CYS A 1 29 ? 0.250 -1.293 -2.584 1.00 0.00 29 CYS A C 19
ATOM 15186 O O . CYS A 1 29 ? -0.496 -0.435 -3.056 1.00 0.00 29 CYS A O 19
ATOM 15193 N N . SER A 1 30 ? 0.747 -2.295 -3.303 1.00 0.00 30 SER A N 19
ATOM 15194 C CA . SER A 1 30 ? 0.441 -2.444 -4.721 1.00 0.00 30 SER A CA 19
ATOM 15195 C C . SER A 1 30 ? -0.905 -3.136 -4.917 1.00 0.00 30 SER A C 19
ATOM 15196 O O . SER A 1 30 ? -1.119 -3.833 -5.907 1.00 0.00 30 SER A O 19
ATOM 15204 N N . GLY A 1 31 ? -1.810 -2.937 -3.963 1.00 0.00 31 GLY A N 19
ATOM 15205 C CA . GLY A 1 31 ? -3.124 -3.548 -4.048 1.00 0.00 31 GLY A CA 19
ATOM 15206 C C . GLY A 1 31 ? -4.244 -2.538 -3.896 1.00 0.00 31 GLY A C 19
ATOM 15207 O O . GLY A 1 31 ? -5.253 -2.608 -4.598 1.00 0.00 31 GLY A O 19
ATOM 15211 N N . CYS A 1 32 ? -4.068 -1.596 -2.975 1.00 0.00 32 CYS A N 19
ATOM 15212 C CA . CYS A 1 32 ? -5.072 -0.569 -2.730 1.00 0.00 32 CYS A CA 19
ATOM 15213 C C . CYS A 1 32 ? -4.467 0.826 -2.863 1.00 0.00 32 CYS A C 19
ATOM 15214 O O . CYS A 1 32 ? -5.186 1.815 -2.997 1.00 0.00 32 CYS A O 19
ATOM 15221 N N . ASN A 1 33 ? -3.141 0.895 -2.825 1.00 0.00 33 ASN A N 19
ATOM 15222 C CA . ASN A 1 33 ? -2.438 2.168 -2.941 1.00 0.00 33 ASN A CA 19
ATOM 15223 C C . ASN A 1 33 ? -2.818 3.105 -1.798 1.00 0.00 33 ASN A C 19
ATOM 15224 O O . ASN A 1 33 ? -2.898 4.321 -1.977 1.00 0.00 33 ASN A O 19
ATOM 15235 N N . THR A 1 34 ? -3.050 2.531 -0.621 1.00 0.00 34 THR A N 19
ATOM 15236 C CA . THR A 1 34 ? -3.422 3.313 0.551 1.00 0.00 34 THR A CA 19
ATOM 15237 C C . THR A 1 34 ? -2.415 3.125 1.680 1.00 0.00 34 THR A C 19
ATOM 15238 O O . THR A 1 34 ? -1.999 4.089 2.321 1.00 0.00 34 THR A O 19
ATOM 15249 N N . ALA A 1 35 ? -2.025 1.876 1.917 1.00 0.00 35 ALA A N 19
ATOM 15250 C CA . ALA A 1 35 ? -1.064 1.562 2.966 1.00 0.00 35 ALA A CA 19
ATOM 15251 C C . ALA A 1 35 ? 0.357 1.900 2.529 1.00 0.00 35 ALA A C 19
ATOM 15252 O O . ALA A 1 35 ? 0.825 1.432 1.492 1.00 0.00 35 ALA A O 19
ATOM 15259 N N . ARG A 1 36 ? 1.037 2.718 3.326 1.00 0.00 36 ARG A N 19
ATOM 15260 C CA . ARG A 1 36 ? 2.405 3.120 3.020 1.00 0.00 36 ARG A CA 19
ATOM 15261 C C . ARG A 1 36 ? 3.409 2.220 3.732 1.00 0.00 36 ARG A C 19
ATOM 15262 O O . ARG A 1 36 ? 3.084 1.578 4.732 1.00 0.00 36 ARG A O 19
ATOM 15283 N N . TYR A 1 37 ? 4.630 2.176 3.211 1.00 0.00 37 TYR A N 19
ATOM 15284 C CA . TYR A 1 37 ? 5.682 1.352 3.795 1.00 0.00 37 TYR A CA 19
ATOM 15285 C C . TYR A 1 37 ? 7.059 1.943 3.511 1.00 0.00 37 TYR A C 19
ATOM 15286 O O . TYR A 1 37 ? 7.234 2.714 2.566 1.00 0.00 37 TYR A O 19
ATOM 15304 N N . CYS A 1 38 ? 8.035 1.576 4.334 1.00 0.00 38 CYS A N 19
ATOM 15305 C CA . CYS A 1 38 ? 9.398 2.069 4.173 1.00 0.00 38 CYS A CA 19
ATOM 15306 C C . CYS A 1 38 ? 10.148 1.258 3.120 1.00 0.00 38 CYS A C 19
ATOM 15307 O O . CYS A 1 38 ? 11.315 1.522 2.834 1.00 0.00 38 CYS A O 19
ATOM 15314 N N . GLY A 1 39 ? 9.468 0.270 2.547 1.00 0.00 39 GLY A N 19
ATOM 15315 C CA . GLY A 1 39 ? 10.086 -0.564 1.532 1.00 0.00 39 GLY A CA 19
ATOM 15316 C C . GLY A 1 39 ? 9.281 -1.815 1.242 1.00 0.00 39 GLY A C 19
ATOM 15317 O O . GLY A 1 39 ? 8.660 -2.383 2.140 1.00 0.00 39 GLY A O 19
ATOM 15321 N N . SER A 1 40 ? 9.292 -2.246 -0.015 1.00 0.00 40 SER A N 19
ATOM 15322 C CA . SER A 1 40 ? 8.554 -3.436 -0.422 1.00 0.00 40 SER A CA 19
ATOM 15323 C C . SER A 1 40 ? 8.672 -4.535 0.629 1.00 0.00 40 SER A C 19
ATOM 15324 O O . SER A 1 40 ? 7.710 -5.253 0.904 1.00 0.00 40 SER A O 19
ATOM 15332 N N . PHE A 1 41 ? 9.858 -4.659 1.216 1.00 0.00 41 PHE A N 19
ATOM 15333 C CA . PHE A 1 41 ? 10.104 -5.670 2.237 1.00 0.00 41 PHE A CA 19
ATOM 15334 C C . PHE A 1 41 ? 9.162 -5.486 3.423 1.00 0.00 41 PHE A C 19
ATOM 15335 O O . PHE A 1 41 ? 8.559 -6.444 3.907 1.00 0.00 41 PHE A O 19
ATOM 15352 N N . CYS A 1 42 ? 9.041 -4.246 3.887 1.00 0.00 42 CYS A N 19
ATOM 15353 C CA . CYS A 1 42 ? 8.174 -3.934 5.017 1.00 0.00 42 CYS A CA 19
ATOM 15354 C C . CYS A 1 42 ? 6.714 -4.222 4.679 1.00 0.00 42 CYS A C 19
ATOM 15355 O O . CYS A 1 42 ? 5.892 -4.436 5.569 1.00 0.00 42 CYS A O 19
ATOM 15362 N N . GLN A 1 43 ? 6.402 -4.224 3.387 1.00 0.00 43 GLN A N 19
ATOM 15363 C CA . GLN A 1 43 ? 5.041 -4.485 2.932 1.00 0.00 43 GLN A CA 19
ATOM 15364 C C . GLN A 1 43 ? 4.742 -5.981 2.941 1.00 0.00 43 GLN A C 19
ATOM 15365 O O . GLN A 1 43 ? 3.729 -6.418 3.488 1.00 0.00 43 GLN A O 19
ATOM 15379 N N . HIS A 1 44 ? 5.629 -6.761 2.331 1.00 0.00 44 HIS A N 19
ATOM 15380 C CA . HIS A 1 44 ? 5.459 -8.208 2.269 1.00 0.00 44 HIS A CA 19
ATOM 15381 C C . HIS A 1 44 ? 5.145 -8.778 3.650 1.00 0.00 44 HIS A C 19
ATOM 15382 O O . HIS A 1 44 ? 4.254 -9.614 3.800 1.00 0.00 44 HIS A O 19
ATOM 15397 N N . LYS A 1 45 ? 5.884 -8.321 4.655 1.00 0.00 45 LYS A N 19
ATOM 15398 C CA . LYS A 1 45 ? 5.685 -8.783 6.023 1.00 0.00 45 LYS A CA 19
ATOM 15399 C C . LYS A 1 45 ? 4.414 -8.188 6.620 1.00 0.00 45 LYS A C 19
ATOM 15400 O O . LYS A 1 45 ? 3.747 -8.819 7.441 1.00 0.00 45 LYS A O 19
ATOM 15419 N N . ASP A 1 46 ? 4.082 -6.972 6.200 1.00 0.00 46 ASP A N 19
ATOM 15420 C CA . ASP A 1 46 ? 2.889 -6.293 6.691 1.00 0.00 46 ASP A CA 19
ATOM 15421 C C . ASP A 1 46 ? 1.731 -6.451 5.711 1.00 0.00 46 ASP A C 19
ATOM 15422 O O . ASP A 1 46 ? 0.723 -5.751 5.807 1.00 0.00 46 ASP A O 19
ATOM 15431 N N . TRP A 1 47 ? 1.884 -7.373 4.767 1.00 0.00 47 TRP A N 19
ATOM 15432 C CA . TRP A 1 47 ? 0.851 -7.622 3.768 1.00 0.00 47 TRP A CA 19
ATOM 15433 C C . TRP A 1 47 ? -0.169 -8.634 4.279 1.00 0.00 47 TRP A C 19
ATOM 15434 O O . TRP A 1 47 ? -1.319 -8.287 4.544 1.00 0.00 47 TRP A O 19
ATOM 15455 N N . GLU A 1 48 ? 0.261 -9.884 4.416 1.00 0.00 48 GLU A N 19
ATOM 15456 C CA . GLU A 1 48 ? -0.617 -10.945 4.895 1.00 0.00 48 GLU A CA 19
ATOM 15457 C C . GLU A 1 48 ? -1.514 -10.441 6.021 1.00 0.00 48 GLU A C 19
ATOM 15458 O O . GLU A 1 48 ? -2.592 -10.985 6.263 1.00 0.00 48 GLU A O 19
ATOM 15470 N N . LYS A 1 49 ? -1.062 -9.398 6.709 1.00 0.00 49 LYS A N 19
ATOM 15471 C CA . LYS A 1 49 ? -1.822 -8.818 7.809 1.00 0.00 49 LYS A CA 19
ATOM 15472 C C . LYS A 1 49 ? -2.659 -7.637 7.330 1.00 0.00 49 LYS A C 19
ATOM 15473 O O . LYS A 1 49 ? -3.814 -7.479 7.727 1.00 0.00 49 LYS A O 19
ATOM 15492 N N . HIS A 1 50 ? -2.070 -6.809 6.473 1.00 0.00 50 HIS A N 19
ATOM 15493 C CA . HIS A 1 50 ? -2.763 -5.642 5.937 1.00 0.00 50 HIS A CA 19
ATOM 15494 C C . HIS A 1 50 ? -3.860 -6.062 4.963 1.00 0.00 50 HIS A C 19
ATOM 15495 O O . HIS A 1 50 ? -5.011 -5.643 5.091 1.00 0.00 50 HIS A O 19
ATOM 15510 N N . HIS A 1 51 ? -3.495 -6.891 3.990 1.00 0.00 51 HIS A N 19
ATOM 15511 C CA . HIS A 1 51 ? -4.449 -7.367 2.995 1.00 0.00 51 HIS A CA 19
ATOM 15512 C C . HIS A 1 51 ? -5.766 -7.770 3.652 1.00 0.00 51 HIS A C 19
ATOM 15513 O O . HIS A 1 51 ? -6.809 -7.817 2.999 1.00 0.00 51 HIS A O 19
ATOM 15528 N N . HIS A 1 52 ? -5.710 -8.060 4.948 1.00 0.00 52 HIS A N 19
ATOM 15529 C CA . HIS A 1 52 ? -6.898 -8.459 5.694 1.00 0.00 52 HIS A CA 19
ATOM 15530 C C . HIS A 1 52 ? -7.937 -7.341 5.699 1.00 0.00 52 HIS A C 19
ATOM 15531 O O . HIS A 1 52 ? -9.052 -7.520 6.190 1.00 0.00 52 HIS A O 19
ATOM 15546 N N . ILE A 1 53 ? -7.564 -6.190 5.150 1.00 0.00 53 ILE A N 19
ATOM 15547 C CA . ILE A 1 53 ? -8.464 -5.045 5.091 1.00 0.00 53 ILE A CA 19
ATOM 15548 C C . ILE A 1 53 ? -8.682 -4.591 3.652 1.00 0.00 53 ILE A C 19
ATOM 15549 O O . ILE A 1 53 ? -9.756 -4.101 3.300 1.00 0.00 53 ILE A O 19
ATOM 15565 N N . CYS A 1 54 ? -7.658 -4.759 2.822 1.00 0.00 54 CYS A N 19
ATOM 15566 C CA . CYS A 1 54 ? -7.737 -4.369 1.420 1.00 0.00 54 CYS A CA 19
ATOM 15567 C C . CYS A 1 54 ? -7.809 -5.596 0.516 1.00 0.00 54 CYS A C 19
ATOM 15568 O O . CYS A 1 54 ? -7.382 -6.686 0.897 1.00 0.00 54 CYS A O 19
ATOM 15575 N N . SER A 1 55 ? -8.353 -5.411 -0.682 1.00 0.00 55 SER A N 19
ATOM 15576 C CA . SER A 1 55 ? -8.484 -6.504 -1.639 1.00 0.00 55 SER A CA 19
ATOM 15577 C C . SER A 1 55 ? -7.114 -7.035 -2.048 1.00 0.00 55 SER A C 19
ATOM 15578 O O . SER A 1 55 ? -6.761 -8.174 -1.743 1.00 0.00 55 SER A O 19
ATOM 15586 N N . GLY A 1 56 ? -6.345 -6.202 -2.743 1.00 0.00 56 GLY A N 19
ATOM 15587 C CA . GLY A 1 56 ? -5.023 -6.605 -3.183 1.00 0.00 56 GLY A CA 19
ATOM 15588 C C . GLY A 1 56 ? -4.915 -6.688 -4.693 1.00 0.00 56 GLY A C 19
ATOM 15589 O O . GLY A 1 56 ? -5.915 -6.661 -5.410 1.00 0.00 56 GLY A O 19
ATOM 15593 N N . PRO A 1 57 ? -3.676 -6.790 -5.197 1.00 0.00 57 PRO A N 19
ATOM 15594 C CA . PRO A 1 57 ? -3.412 -6.879 -6.636 1.00 0.00 57 PRO A CA 19
ATOM 15595 C C . PRO A 1 57 ? -3.868 -8.208 -7.229 1.00 0.00 57 PRO A C 19
ATOM 15596 O O . PRO A 1 57 ? -4.270 -9.117 -6.502 1.00 0.00 57 PRO A O 19
ATOM 15607 N N . SER A 1 58 ? -3.803 -8.314 -8.552 1.00 0.00 58 SER A N 19
ATOM 15608 C CA . SER A 1 58 ? -4.213 -9.531 -9.242 1.00 0.00 58 SER A CA 19
ATOM 15609 C C . SER A 1 58 ? -3.048 -10.130 -10.025 1.00 0.00 58 SER A C 19
ATOM 15610 O O . SER A 1 58 ? -3.209 -10.557 -11.168 1.00 0.00 58 SER A O 19
ATOM 15618 N N . SER A 1 59 ? -1.875 -10.157 -9.401 1.00 0.00 59 SER A N 19
ATOM 15619 C CA . SER A 1 59 ? -0.681 -10.699 -10.039 1.00 0.00 59 SER A CA 19
ATOM 15620 C C . SER A 1 59 ? -0.860 -12.181 -10.355 1.00 0.00 59 SER A C 19
ATOM 15621 O O . SER A 1 59 ? -1.204 -12.977 -9.481 1.00 0.00 59 SER A O 19
ATOM 15629 N N . GLY A 1 60 ? -0.624 -12.545 -11.612 1.00 0.00 60 GLY A N 19
ATOM 15630 C CA . GLY A 1 60 ? -0.764 -13.930 -12.022 1.00 0.00 60 GLY A CA 19
ATOM 15631 C C . GLY A 1 60 ? -2.164 -14.252 -12.508 1.00 0.00 60 GLY A C 19
ATOM 15632 O O . GLY A 1 60 ? -3.086 -14.288 -11.695 1.00 0.00 60 GLY A O 19
ATOM 15638 N N . GLY A 1 1 ? -14.908 39.319 26.676 1.00 0.00 1 GLY A N 20
ATOM 15639 C CA . GLY A 1 1 ? -13.628 39.839 26.233 1.00 0.00 1 GLY A CA 20
ATOM 15640 C C . GLY A 1 1 ? -13.176 39.228 24.922 1.00 0.00 1 GLY A C 20
ATOM 15641 O O . GLY A 1 1 ? -13.936 38.515 24.266 1.00 0.00 1 GLY A O 20
ATOM 15645 N N . SER A 1 2 ? -11.935 39.507 24.536 1.00 0.00 2 SER A N 20
ATOM 15646 C CA . SER A 1 2 ? -11.384 38.984 23.291 1.00 0.00 2 SER A CA 20
ATOM 15647 C C . SER A 1 2 ? -10.067 38.257 23.543 1.00 0.00 2 SER A C 20
ATOM 15648 O O . SER A 1 2 ? -9.109 38.404 22.784 1.00 0.00 2 SER A O 20
ATOM 15656 N N . SER A 1 3 ? -10.027 37.473 24.615 1.00 0.00 3 SER A N 20
ATOM 15657 C CA . SER A 1 3 ? -8.826 36.725 24.971 1.00 0.00 3 SER A CA 20
ATOM 15658 C C . SER A 1 3 ? -8.110 36.222 23.721 1.00 0.00 3 SER A C 20
ATOM 15659 O O . SER A 1 3 ? -6.953 36.560 23.476 1.00 0.00 3 SER A O 20
ATOM 15667 N N . GLY A 1 4 ? -8.808 35.409 22.933 1.00 0.00 4 GLY A N 20
ATOM 15668 C CA . GLY A 1 4 ? -8.224 34.871 21.719 1.00 0.00 4 GLY A CA 20
ATOM 15669 C C . GLY A 1 4 ? -7.124 33.867 22.000 1.00 0.00 4 GLY A C 20
ATOM 15670 O O . GLY A 1 4 ? -7.303 32.946 22.797 1.00 0.00 4 GLY A O 20
ATOM 15674 N N . SER A 1 5 ? -5.982 34.044 21.343 1.00 0.00 5 SER A N 20
ATOM 15675 C CA . SER A 1 5 ? -4.850 33.142 21.522 1.00 0.00 5 SER A CA 20
ATOM 15676 C C . SER A 1 5 ? -5.308 31.687 21.520 1.00 0.00 5 SER A C 20
ATOM 15677 O O . SER A 1 5 ? -4.842 30.877 22.321 1.00 0.00 5 SER A O 20
ATOM 15685 N N . SER A 1 6 ? -6.226 31.364 20.614 1.00 0.00 6 SER A N 20
ATOM 15686 C CA . SER A 1 6 ? -6.751 30.008 20.509 1.00 0.00 6 SER A CA 20
ATOM 15687 C C . SER A 1 6 ? -6.755 29.537 19.058 1.00 0.00 6 SER A C 20
ATOM 15688 O O . SER A 1 6 ? -7.714 28.920 18.596 1.00 0.00 6 SER A O 20
ATOM 15696 N N . GLY A 1 7 ? -5.674 29.835 18.343 1.00 0.00 7 GLY A N 20
ATOM 15697 C CA . GLY A 1 7 ? -5.572 29.435 16.952 1.00 0.00 7 GLY A CA 20
ATOM 15698 C C . GLY A 1 7 ? -5.076 28.012 16.792 1.00 0.00 7 GLY A C 20
ATOM 15699 O O . GLY A 1 7 ? -4.166 27.582 17.501 1.00 0.00 7 GLY A O 20
ATOM 15703 N N . ILE A 1 8 ? -5.675 27.280 15.859 1.00 0.00 8 ILE A N 20
ATOM 15704 C CA . ILE A 1 8 ? -5.288 25.897 15.609 1.00 0.00 8 ILE A CA 20
ATOM 15705 C C . ILE A 1 8 ? -4.899 25.690 14.149 1.00 0.00 8 ILE A C 20
ATOM 15706 O O . ILE A 1 8 ? -5.728 25.822 13.250 1.00 0.00 8 ILE A O 20
ATOM 15722 N N . ASN A 1 9 ? -3.631 25.363 13.922 1.00 0.00 9 ASN A N 20
ATOM 15723 C CA . ASN A 1 9 ? -3.131 25.137 12.570 1.00 0.00 9 ASN A CA 20
ATOM 15724 C C . ASN A 1 9 ? -2.811 23.661 12.349 1.00 0.00 9 ASN A C 20
ATOM 15725 O O . ASN A 1 9 ? -1.903 23.113 12.973 1.00 0.00 9 ASN A O 20
ATOM 15736 N N . GLN A 1 10 ? -3.563 23.026 11.456 1.00 0.00 10 GLN A N 20
ATOM 15737 C CA . GLN A 1 10 ? -3.360 21.614 11.153 1.00 0.00 10 GLN A CA 20
ATOM 15738 C C . GLN A 1 10 ? -2.375 21.441 10.001 1.00 0.00 10 GLN A C 20
ATOM 15739 O O . GLN A 1 10 ? -2.764 21.447 8.834 1.00 0.00 10 GLN A O 20
ATOM 15753 N N . GLN A 1 11 ? -1.099 21.288 10.339 1.00 0.00 11 GLN A N 20
ATOM 15754 C CA . GLN A 1 11 ? -0.058 21.115 9.332 1.00 0.00 11 GLN A CA 20
ATOM 15755 C C . GLN A 1 11 ? 0.091 19.646 8.951 1.00 0.00 11 GLN A C 20
ATOM 15756 O O . GLN A 1 11 ? 0.896 18.922 9.537 1.00 0.00 11 GLN A O 20
ATOM 15770 N N . GLU A 1 12 ? -0.690 19.212 7.967 1.00 0.00 12 GLU A N 20
ATOM 15771 C CA . GLU A 1 12 ? -0.645 17.828 7.509 1.00 0.00 12 GLU A CA 20
ATOM 15772 C C . GLU A 1 12 ? -1.421 17.660 6.206 1.00 0.00 12 GLU A C 20
ATOM 15773 O O . GLU A 1 12 ? -2.622 17.927 6.148 1.00 0.00 12 GLU A O 20
ATOM 15785 N N . ASP A 1 13 ? -0.728 17.217 5.164 1.00 0.00 13 ASP A N 20
ATOM 15786 C CA . ASP A 1 13 ? -1.351 17.012 3.862 1.00 0.00 13 ASP A CA 20
ATOM 15787 C C . ASP A 1 13 ? -0.391 16.316 2.903 1.00 0.00 13 ASP A C 20
ATOM 15788 O O . ASP A 1 13 ? 0.786 16.667 2.823 1.00 0.00 13 ASP A O 20
ATOM 15797 N N . SER A 1 14 ? -0.901 15.325 2.178 1.00 0.00 14 SER A N 20
ATOM 15798 C CA . SER A 1 14 ? -0.087 14.575 1.228 1.00 0.00 14 SER A CA 20
ATOM 15799 C C . SER A 1 14 ? 1.162 14.018 1.904 1.00 0.00 14 SER A C 20
ATOM 15800 O O . SER A 1 14 ? 2.266 14.117 1.370 1.00 0.00 14 SER A O 20
ATOM 15808 N N . SER A 1 15 ? 0.977 13.431 3.082 1.00 0.00 15 SER A N 20
ATOM 15809 C CA . SER A 1 15 ? 2.089 12.860 3.834 1.00 0.00 15 SER A CA 20
ATOM 15810 C C . SER A 1 15 ? 2.248 11.375 3.525 1.00 0.00 15 SER A C 20
ATOM 15811 O O . SER A 1 15 ? 1.387 10.767 2.890 1.00 0.00 15 SER A O 20
ATOM 15819 N N . GLU A 1 16 ? 3.357 10.798 3.978 1.00 0.00 16 GLU A N 20
ATOM 15820 C CA . GLU A 1 16 ? 3.630 9.384 3.749 1.00 0.00 16 GLU A CA 20
ATOM 15821 C C . GLU A 1 16 ? 4.443 8.794 4.898 1.00 0.00 16 GLU A C 20
ATOM 15822 O O . GLU A 1 16 ? 5.641 9.047 5.018 1.00 0.00 16 GLU A O 20
ATOM 15834 N N . SER A 1 17 ? 3.781 8.007 5.740 1.00 0.00 17 SER A N 20
ATOM 15835 C CA . SER A 1 17 ? 4.440 7.384 6.882 1.00 0.00 17 SER A CA 20
ATOM 15836 C C . SER A 1 17 ? 4.190 5.879 6.899 1.00 0.00 17 SER A C 20
ATOM 15837 O O . SER A 1 17 ? 3.045 5.427 6.848 1.00 0.00 17 SER A O 20
ATOM 15845 N N . CYS A 1 18 ? 5.269 5.107 6.970 1.00 0.00 18 CYS A N 20
ATOM 15846 C CA . CYS A 1 18 ? 5.169 3.653 6.994 1.00 0.00 18 CYS A CA 20
ATOM 15847 C C . CYS A 1 18 ? 4.232 3.190 8.105 1.00 0.00 18 CYS A C 20
ATOM 15848 O O . CYS A 1 18 ? 4.461 3.470 9.281 1.00 0.00 18 CYS A O 20
ATOM 15855 N N . TRP A 1 19 ? 3.176 2.479 7.723 1.00 0.00 19 TRP A N 20
ATOM 15856 C CA . TRP A 1 19 ? 2.204 1.977 8.687 1.00 0.00 19 TRP A CA 20
ATOM 15857 C C . TRP A 1 19 ? 2.874 1.071 9.714 1.00 0.00 19 TRP A C 20
ATOM 15858 O O . TRP A 1 19 ? 2.513 1.077 10.890 1.00 0.00 19 TRP A O 20
ATOM 15879 N N . ASN A 1 20 ? 3.852 0.292 9.262 1.00 0.00 20 ASN A N 20
ATOM 15880 C CA . ASN A 1 20 ? 4.572 -0.620 10.142 1.00 0.00 20 ASN A CA 20
ATOM 15881 C C . ASN A 1 20 ? 5.453 0.150 11.121 1.00 0.00 20 ASN A C 20
ATOM 15882 O O . ASN A 1 20 ? 5.138 0.256 12.306 1.00 0.00 20 ASN A O 20
ATOM 15893 N N . CYS A 1 21 ? 6.559 0.687 10.616 1.00 0.00 21 CYS A N 20
ATOM 15894 C CA . CYS A 1 21 ? 7.486 1.449 11.443 1.00 0.00 21 CYS A CA 20
ATOM 15895 C C . CYS A 1 21 ? 6.874 2.783 11.860 1.00 0.00 21 CYS A C 20
ATOM 15896 O O . CYS A 1 21 ? 6.543 2.988 13.027 1.00 0.00 21 CYS A O 20
ATOM 15903 N N . GLY A 1 22 ? 6.728 3.688 10.897 1.00 0.00 22 GLY A N 20
ATOM 15904 C CA . GLY A 1 22 ? 6.156 4.990 11.183 1.00 0.00 22 GLY A CA 20
ATOM 15905 C C . GLY A 1 22 ? 7.085 6.127 10.804 1.00 0.00 22 GLY A C 20
ATOM 15906 O O . GLY A 1 22 ? 6.634 7.235 10.513 1.00 0.00 22 GLY A O 20
ATOM 15910 N N . ARG A 1 23 ? 8.385 5.853 10.809 1.00 0.00 23 ARG A N 20
ATOM 15911 C CA . ARG A 1 23 ? 9.380 6.863 10.465 1.00 0.00 23 ARG A CA 20
ATOM 15912 C C . ARG A 1 23 ? 9.069 7.493 9.111 1.00 0.00 23 ARG A C 20
ATOM 15913 O O . ARG A 1 23 ? 8.678 8.658 9.031 1.00 0.00 23 ARG A O 20
ATOM 15934 N N . LYS A 1 24 ? 9.246 6.717 8.048 1.00 0.00 24 LYS A N 20
ATOM 15935 C CA . LYS A 1 24 ? 8.985 7.197 6.696 1.00 0.00 24 LYS A CA 20
ATOM 15936 C C . LYS A 1 24 ? 8.580 6.048 5.779 1.00 0.00 24 LYS A C 20
ATOM 15937 O O . LYS A 1 24 ? 8.915 4.891 6.032 1.00 0.00 24 LYS A O 20
ATOM 15956 N N . ALA A 1 25 ? 7.857 6.375 4.713 1.00 0.00 25 ALA A N 20
ATOM 15957 C CA . ALA A 1 25 ? 7.409 5.370 3.756 1.00 0.00 25 ALA A CA 20
ATOM 15958 C C . ALA A 1 25 ? 7.925 5.679 2.354 1.00 0.00 25 ALA A C 20
ATOM 15959 O O . ALA A 1 25 ? 7.752 6.788 1.849 1.00 0.00 25 ALA A O 20
ATOM 15966 N N . SER A 1 26 ? 8.558 4.690 1.731 1.00 0.00 26 SER A N 20
ATOM 15967 C CA . SER A 1 26 ? 9.103 4.858 0.389 1.00 0.00 26 SER A CA 20
ATOM 15968 C C . SER A 1 26 ? 8.233 4.146 -0.643 1.00 0.00 26 SER A C 20
ATOM 15969 O O . SER A 1 26 ? 8.095 4.605 -1.777 1.00 0.00 26 SER A O 20
ATOM 15977 N N . GLU A 1 27 ? 7.648 3.022 -0.241 1.00 0.00 27 GLU A N 20
ATOM 15978 C CA . GLU A 1 27 ? 6.793 2.246 -1.131 1.00 0.00 27 GLU A CA 20
ATOM 15979 C C . GLU A 1 27 ? 5.331 2.347 -0.705 1.00 0.00 27 GLU A C 20
ATOM 15980 O O . GLU A 1 27 ? 4.989 3.094 0.212 1.00 0.00 27 GLU A O 20
ATOM 15992 N N . THR A 1 28 ? 4.470 1.590 -1.379 1.00 0.00 28 THR A N 20
ATOM 15993 C CA . THR A 1 28 ? 3.045 1.595 -1.073 1.00 0.00 28 THR A CA 20
ATOM 15994 C C . THR A 1 28 ? 2.376 0.311 -1.549 1.00 0.00 28 THR A C 20
ATOM 15995 O O . THR A 1 28 ? 2.700 -0.212 -2.616 1.00 0.00 28 THR A O 20
ATOM 16006 N N . CYS A 1 29 ? 1.441 -0.194 -0.751 1.00 0.00 29 CYS A N 20
ATOM 16007 C CA . CYS A 1 29 ? 0.725 -1.418 -1.090 1.00 0.00 29 CYS A CA 20
ATOM 16008 C C . CYS A 1 29 ? 0.313 -1.417 -2.559 1.00 0.00 29 CYS A C 20
ATOM 16009 O O . CYS A 1 29 ? -0.464 -0.569 -2.996 1.00 0.00 29 CYS A O 20
ATOM 16016 N N . SER A 1 30 ? 0.839 -2.375 -3.316 1.00 0.00 30 SER A N 20
ATOM 16017 C CA . SER A 1 30 ? 0.528 -2.484 -4.737 1.00 0.00 30 SER A CA 20
ATOM 16018 C C . SER A 1 30 ? -0.816 -3.173 -4.948 1.00 0.00 30 SER A C 20
ATOM 16019 O O . SER A 1 30 ? -1.000 -3.919 -5.909 1.00 0.00 30 SER A O 20
ATOM 16027 N N . GLY A 1 31 ? -1.754 -2.917 -4.042 1.00 0.00 31 GLY A N 20
ATOM 16028 C CA . GLY A 1 31 ? -3.070 -3.520 -4.145 1.00 0.00 31 GLY A CA 20
ATOM 16029 C C . GLY A 1 31 ? -4.187 -2.511 -3.962 1.00 0.00 31 GLY A C 20
ATOM 16030 O O . GLY A 1 31 ? -5.207 -2.571 -4.650 1.00 0.00 31 GLY A O 20
ATOM 16034 N N . CYS A 1 32 ? -3.995 -1.582 -3.032 1.00 0.00 32 CYS A N 20
ATOM 16035 C CA . CYS A 1 32 ? -4.994 -0.556 -2.758 1.00 0.00 32 CYS A CA 20
ATOM 16036 C C . CYS A 1 32 ? -4.379 0.838 -2.840 1.00 0.00 32 CYS A C 20
ATOM 16037 O O . CYS A 1 32 ? -5.091 1.837 -2.931 1.00 0.00 32 CYS A O 20
ATOM 16044 N N . ASN A 1 33 ? -3.052 0.896 -2.806 1.00 0.00 33 ASN A N 20
ATOM 16045 C CA . ASN A 1 33 ? -2.341 2.167 -2.877 1.00 0.00 33 ASN A CA 20
ATOM 16046 C C . ASN A 1 33 ? -2.738 3.078 -1.719 1.00 0.00 33 ASN A C 20
ATOM 16047 O O . ASN A 1 33 ? -2.837 4.295 -1.877 1.00 0.00 33 ASN A O 20
ATOM 16058 N N . THR A 1 34 ? -2.966 2.480 -0.554 1.00 0.00 34 THR A N 20
ATOM 16059 C CA . THR A 1 34 ? -3.354 3.236 0.630 1.00 0.00 34 THR A CA 20
ATOM 16060 C C . THR A 1 34 ? -2.345 3.047 1.758 1.00 0.00 34 THR A C 20
ATOM 16061 O O . THR A 1 34 ? -1.938 4.010 2.407 1.00 0.00 34 THR A O 20
ATOM 16072 N N . ALA A 1 35 ? -1.945 1.800 1.985 1.00 0.00 35 ALA A N 20
ATOM 16073 C CA . ALA A 1 35 ? -0.982 1.486 3.032 1.00 0.00 35 ALA A CA 20
ATOM 16074 C C . ALA A 1 35 ? 0.435 1.852 2.603 1.00 0.00 35 ALA A C 20
ATOM 16075 O O . ALA A 1 35 ? 0.929 1.369 1.584 1.00 0.00 35 ALA A O 20
ATOM 16082 N N . ARG A 1 36 ? 1.083 2.708 3.387 1.00 0.00 36 ARG A N 20
ATOM 16083 C CA . ARG A 1 36 ? 2.442 3.140 3.086 1.00 0.00 36 ARG A CA 20
ATOM 16084 C C . ARG A 1 36 ? 3.463 2.260 3.801 1.00 0.00 36 ARG A C 20
ATOM 16085 O O . ARG A 1 36 ? 3.175 1.684 4.851 1.00 0.00 36 ARG A O 20
ATOM 16106 N N . TYR A 1 37 ? 4.657 2.161 3.226 1.00 0.00 37 TYR A N 20
ATOM 16107 C CA . TYR A 1 37 ? 5.719 1.349 3.807 1.00 0.00 37 TYR A CA 20
ATOM 16108 C C . TYR A 1 37 ? 7.090 1.936 3.486 1.00 0.00 37 TYR A C 20
ATOM 16109 O O . TYR A 1 37 ? 7.270 2.605 2.468 1.00 0.00 37 TYR A O 20
ATOM 16127 N N . CYS A 1 38 ? 8.057 1.679 4.362 1.00 0.00 38 CYS A N 20
ATOM 16128 C CA . CYS A 1 38 ? 9.413 2.180 4.174 1.00 0.00 38 CYS A CA 20
ATOM 16129 C C . CYS A 1 38 ? 10.155 1.359 3.124 1.00 0.00 38 CYS A C 20
ATOM 16130 O O . CYS A 1 38 ? 11.296 1.663 2.775 1.00 0.00 38 CYS A O 20
ATOM 16137 N N . GLY A 1 39 ? 9.499 0.317 2.622 1.00 0.00 39 GLY A N 20
ATOM 16138 C CA . GLY A 1 39 ? 10.112 -0.532 1.617 1.00 0.00 39 GLY A CA 20
ATOM 16139 C C . GLY A 1 39 ? 9.287 -1.768 1.320 1.00 0.00 39 GLY A C 20
ATOM 16140 O O . GLY A 1 39 ? 8.695 -2.359 2.223 1.00 0.00 39 GLY A O 20
ATOM 16144 N N . SER A 1 40 ? 9.245 -2.159 0.051 1.00 0.00 40 SER A N 20
ATOM 16145 C CA . SER A 1 40 ? 8.481 -3.330 -0.364 1.00 0.00 40 SER A CA 20
ATOM 16146 C C . SER A 1 40 ? 8.598 -4.448 0.667 1.00 0.00 40 SER A C 20
ATOM 16147 O O . SER A 1 40 ? 7.624 -5.140 0.963 1.00 0.00 40 SER A O 20
ATOM 16155 N N . PHE A 1 41 ? 9.799 -4.620 1.211 1.00 0.00 41 PHE A N 20
ATOM 16156 C CA . PHE A 1 41 ? 10.045 -5.654 2.209 1.00 0.00 41 PHE A CA 20
ATOM 16157 C C . PHE A 1 41 ? 9.115 -5.487 3.407 1.00 0.00 41 PHE A C 20
ATOM 16158 O O . PHE A 1 41 ? 8.506 -6.450 3.874 1.00 0.00 41 PHE A O 20
ATOM 16175 N N . CYS A 1 42 ? 9.010 -4.258 3.900 1.00 0.00 42 CYS A N 20
ATOM 16176 C CA . CYS A 1 42 ? 8.155 -3.962 5.043 1.00 0.00 42 CYS A CA 20
ATOM 16177 C C . CYS A 1 42 ? 6.690 -4.234 4.713 1.00 0.00 42 CYS A C 20
ATOM 16178 O O . CYS A 1 42 ? 5.878 -4.479 5.604 1.00 0.00 42 CYS A O 20
ATOM 16185 N N . GLN A 1 43 ? 6.362 -4.189 3.426 1.00 0.00 43 GLN A N 20
ATOM 16186 C CA . GLN A 1 43 ? 4.995 -4.431 2.978 1.00 0.00 43 GLN A CA 20
ATOM 16187 C C . GLN A 1 43 ? 4.690 -5.924 2.942 1.00 0.00 43 GLN A C 20
ATOM 16188 O O . GLN A 1 43 ? 3.761 -6.395 3.599 1.00 0.00 43 GLN A O 20
ATOM 16202 N N . HIS A 1 44 ? 5.477 -6.666 2.169 1.00 0.00 44 HIS A N 20
ATOM 16203 C CA . HIS A 1 44 ? 5.291 -8.107 2.047 1.00 0.00 44 HIS A CA 20
ATOM 16204 C C . HIS A 1 44 ? 5.028 -8.738 3.411 1.00 0.00 44 HIS A C 20
ATOM 16205 O O . HIS A 1 44 ? 4.119 -9.554 3.566 1.00 0.00 44 HIS A O 20
ATOM 16220 N N . LYS A 1 45 ? 5.831 -8.356 4.399 1.00 0.00 45 LYS A N 20
ATOM 16221 C CA . LYS A 1 45 ? 5.686 -8.883 5.751 1.00 0.00 45 LYS A CA 20
ATOM 16222 C C . LYS A 1 45 ? 4.406 -8.370 6.401 1.00 0.00 45 LYS A C 20
ATOM 16223 O O . LYS A 1 45 ? 3.704 -9.114 7.085 1.00 0.00 45 LYS A O 20
ATOM 16242 N N . ASP A 1 46 ? 4.107 -7.094 6.181 1.00 0.00 46 ASP A N 20
ATOM 16243 C CA . ASP A 1 46 ? 2.909 -6.482 6.743 1.00 0.00 46 ASP A CA 20
ATOM 16244 C C . ASP A 1 46 ? 1.730 -6.611 5.783 1.00 0.00 46 ASP A C 20
ATOM 16245 O O . ASP A 1 46 ? 0.707 -5.948 5.949 1.00 0.00 46 ASP A O 20
ATOM 16254 N N . TRP A 1 47 ? 1.883 -7.467 4.780 1.00 0.00 47 TRP A N 20
ATOM 16255 C CA . TRP A 1 47 ? 0.832 -7.682 3.792 1.00 0.00 47 TRP A CA 20
ATOM 16256 C C . TRP A 1 47 ? -0.209 -8.669 4.310 1.00 0.00 47 TRP A C 20
ATOM 16257 O O . TRP A 1 47 ? -1.371 -8.314 4.505 1.00 0.00 47 TRP A O 20
ATOM 16278 N N . GLU A 1 48 ? 0.216 -9.909 4.532 1.00 0.00 48 GLU A N 20
ATOM 16279 C CA . GLU A 1 48 ? -0.681 -10.946 5.027 1.00 0.00 48 GLU A CA 20
ATOM 16280 C C . GLU A 1 48 ? -1.572 -10.408 6.143 1.00 0.00 48 GLU A C 20
ATOM 16281 O O . GLU A 1 48 ? -2.649 -10.944 6.407 1.00 0.00 48 GLU A O 20
ATOM 16293 N N . LYS A 1 49 ? -1.116 -9.344 6.795 1.00 0.00 49 LYS A N 20
ATOM 16294 C CA . LYS A 1 49 ? -1.870 -8.730 7.881 1.00 0.00 49 LYS A CA 20
ATOM 16295 C C . LYS A 1 49 ? -2.701 -7.557 7.372 1.00 0.00 49 LYS A C 20
ATOM 16296 O O . LYS A 1 49 ? -3.859 -7.391 7.755 1.00 0.00 49 LYS A O 20
ATOM 16315 N N . HIS A 1 50 ? -2.102 -6.745 6.506 1.00 0.00 50 HIS A N 20
ATOM 16316 C CA . HIS A 1 50 ? -2.789 -5.588 5.942 1.00 0.00 50 HIS A CA 20
ATOM 16317 C C . HIS A 1 50 ? -3.884 -6.024 4.974 1.00 0.00 50 HIS A C 20
ATOM 16318 O O . HIS A 1 50 ? -5.037 -5.611 5.097 1.00 0.00 50 HIS A O 20
ATOM 16333 N N . HIS A 1 51 ? -3.515 -6.862 4.010 1.00 0.00 51 HIS A N 20
ATOM 16334 C CA . HIS A 1 51 ? -4.466 -7.354 3.019 1.00 0.00 51 HIS A CA 20
ATOM 16335 C C . HIS A 1 51 ? -5.790 -7.730 3.678 1.00 0.00 51 HIS A C 20
ATOM 16336 O O . HIS A 1 51 ? -6.830 -7.779 3.020 1.00 0.00 51 HIS A O 20
ATOM 16351 N N . HIS A 1 52 ? -5.744 -7.995 4.980 1.00 0.00 52 HIS A N 20
ATOM 16352 C CA . HIS A 1 52 ? -6.940 -8.367 5.727 1.00 0.00 52 HIS A CA 20
ATOM 16353 C C . HIS A 1 52 ? -7.961 -7.232 5.718 1.00 0.00 52 HIS A C 20
ATOM 16354 O O . HIS A 1 52 ? -9.073 -7.382 6.224 1.00 0.00 52 HIS A O 20
ATOM 16369 N N . ILE A 1 53 ? -7.574 -6.100 5.140 1.00 0.00 53 ILE A N 20
ATOM 16370 C CA . ILE A 1 53 ? -8.456 -4.942 5.065 1.00 0.00 53 ILE A CA 20
ATOM 16371 C C . ILE A 1 53 ? -8.677 -4.511 3.619 1.00 0.00 53 ILE A C 20
ATOM 16372 O O . ILE A 1 53 ? -9.742 -4.005 3.266 1.00 0.00 53 ILE A O 20
ATOM 16388 N N . CYS A 1 54 ? -7.663 -4.717 2.785 1.00 0.00 54 CYS A N 20
ATOM 16389 C CA . CYS A 1 54 ? -7.745 -4.352 1.376 1.00 0.00 54 CYS A CA 20
ATOM 16390 C C . CYS A 1 54 ? -7.837 -5.596 0.497 1.00 0.00 54 CYS A C 20
ATOM 16391 O O . CYS A 1 54 ? -7.595 -6.712 0.955 1.00 0.00 54 CYS A O 20
ATOM 16398 N N . SER A 1 55 ? -8.190 -5.394 -0.769 1.00 0.00 55 SER A N 20
ATOM 16399 C CA . SER A 1 55 ? -8.318 -6.498 -1.712 1.00 0.00 55 SER A CA 20
ATOM 16400 C C . SER A 1 55 ? -6.948 -7.052 -2.090 1.00 0.00 55 SER A C 20
ATOM 16401 O O . SER A 1 55 ? -6.597 -8.173 -1.726 1.00 0.00 55 SER A O 20
ATOM 16409 N N . GLY A 1 56 ? -6.176 -6.256 -2.824 1.00 0.00 56 GLY A N 20
ATOM 16410 C CA . GLY A 1 56 ? -4.853 -6.682 -3.240 1.00 0.00 56 GLY A CA 20
ATOM 16411 C C . GLY A 1 56 ? -4.732 -6.811 -4.746 1.00 0.00 56 GLY A C 20
ATOM 16412 O O . GLY A 1 56 ? -5.728 -6.858 -5.468 1.00 0.00 56 GLY A O 20
ATOM 16416 N N . PRO A 1 57 ? -3.487 -6.868 -5.240 1.00 0.00 57 PRO A N 20
ATOM 16417 C CA . PRO A 1 57 ? -3.209 -6.991 -6.674 1.00 0.00 57 PRO A CA 20
ATOM 16418 C C . PRO A 1 57 ? -3.595 -8.360 -7.224 1.00 0.00 57 PRO A C 20
ATOM 16419 O O . PRO A 1 57 ? -4.081 -9.220 -6.489 1.00 0.00 57 PRO A O 20
ATOM 16430 N N . SER A 1 58 ? -3.375 -8.556 -8.520 1.00 0.00 58 SER A N 20
ATOM 16431 C CA . SER A 1 58 ? -3.703 -9.820 -9.169 1.00 0.00 58 SER A CA 20
ATOM 16432 C C . SER A 1 58 ? -3.174 -10.999 -8.358 1.00 0.00 58 SER A C 20
ATOM 16433 O O . SER A 1 58 ? -2.014 -11.013 -7.945 1.00 0.00 58 SER A O 20
ATOM 16441 N N . SER A 1 59 ? -4.033 -11.989 -8.136 1.00 0.00 59 SER A N 20
ATOM 16442 C CA . SER A 1 59 ? -3.655 -13.172 -7.372 1.00 0.00 59 SER A CA 20
ATOM 16443 C C . SER A 1 59 ? -3.537 -14.391 -8.281 1.00 0.00 59 SER A C 20
ATOM 16444 O O . SER A 1 59 ? -4.475 -15.177 -8.409 1.00 0.00 59 SER A O 20
ATOM 16452 N N . GLY A 1 60 ? -2.376 -14.542 -8.912 1.00 0.00 60 GLY A N 20
ATOM 16453 C CA . GLY A 1 60 ? -2.156 -15.667 -9.802 1.00 0.00 60 GLY A CA 20
ATOM 16454 C C . GLY A 1 60 ? -1.534 -16.854 -9.093 1.00 0.00 60 GLY A C 20
ATOM 16455 O O . GLY A 1 60 ? -0.611 -16.664 -8.303 1.00 0.00 60 GLY A O 20
#

InterPro domains:
  IPR002893 Zinc finger, MYND-type [PF01753] (515-551)
  IPR002893 Zinc finger, MYND-type [PS01360] (515-551)
  IPR002893 Zinc finger, MYND-type [PS50865] (515-551)
  IPR003894 TAFH/NHR1 [PF07531] (123-211)
  IPR003894 TAFH/NHR1 [PS51119] (120-215)
  IPR003894 TAFH/NHR1 [SM00549] (122-212)
  IPR013289 CBFA2T family [PR01875] (159-187)
  IPR013289 CBFA2T family [PR01875] (193-213)
  IPR013289 CBFA2T family [PR01875] (455-483)
  IPR013289 CBFA2T family [PR01875] (526-554)
  IPR013289 CBFA2T family [PTHR10379] (21-604)
  IPR013290 Protein CBFA2T1 [PR01876] (28-37)
  IPR013290 Protein CBFA2T1 [PR01876] (281-292)
  IPR013290 Protein CBFA2T1 [PR01876] (418-428)
  IPR013290 Protein CBFA2T1 [PR01876] (556-565)
  IPR013290 Protein CBFA2T1 [PR01876] (573-585)
  IPR013290 Protein CBFA2T1 [PR01876] (586-600)
  IPR014896 NHR2-like [PF08788] (337-403)
  IPR037249 TAFH/NHR1 domain superfamily [G3DSA:1.20.120.1110] (119-225)
  IPR037249 TAFH/NHR1 domain superfamily [SSF158553] (120-222)

Solvent-accessible surface area: 4992 Å² total; per-residue (Å²): 136,118,124,63,122,111,76,152,144,140,188,170,133,85,97,47,56,1,120,69,82,36,216,97,5,89,81,33,2,83,31,48,112,76,0,63,0,60,18,54,164,6,26,132,98,27,55,108,130,12,69,144,125,16,98,19,90,89,120,124

Sequence (60 aa):
GSSGSSGINQQEDSSESCWNCGRKASETCSGCNTARYCGSFCQHKDWEKHHHICSGPSSGGSSGSSGINQQEDSSESCWNCGRKASETCSGCNTARYCGSFCQHKDWEKHHHICSGPSSGGSSGSSGINQQEDSSESCWNCGRKASETCSGCNTARYCGSFCQHKDWEKHHHICSGPSSGGSSGSSGINQQEDSSESCWNCGRKASETCSGCNTARYCGSFCQHKDWEKHHHICSGPSSGGSSGSSGINQQEDSSESCWNCGRKASETCSGCNTARYCGSFCQHKDWEKHHHICSGPSSGGSSGSSGINQQEDSSESCWNCGRKASETCSGCNTARYCGSFCQHKDWEKHHHICSGPSSGGSSGSSGINQQEDSSESCWNCGRKASETCSGCNTARYCGSFCQHKDWEKHHHICSGPSSGGSSGSSGINQQEDSSESCWNCGRKASETCSGCNTARYCGSFCQHKDWEKHHHICSGPSSGGSSGSSGINQQEDSSESCWNCGRKASETCSGCNTARYCGSFCQHKDWEKHHHICSGPSSGGSSGSSGINQQEDSSESCWNCGRKASETCSGCNTARYCGSFCQHKDWEKHHHICSGPSSGGSSGSSGINQQEDSSESCWNCGRKASETCSGCNTARYCGSFCQHKDWEKHHHICSGPSSGGSSGSSGINQQEDSSESCWNCGRKASETCSGCNTARYCGSFCQHKDWEKHHHICSGPSSGGSSGSSGINQQEDSSESCWNCGRKASETCSGCNTARYCGSFCQHKDWEKHHHICSGPSSGGSSGSSGINQQEDSSESCWNCGRKASETCSGCNTARYCGSFCQHKDWEKHHHICSGPSSGGSSGSSGINQQEDSSESCWNCGRKASETCSGCNTARYCGSFCQHKDWEKHHHICSGPSSGGSSGSSGINQQEDSSESCWNCGRKASETCSGCNTARYCGSFCQHKDWEKHHHICSGPSSGGSSGSSGINQQEDSSESCWNCGRKASETCSGCNTARYCGSFCQHKDWEKHHHICSGPSSGGSSGSSGINQQEDSSESCWNCGRKASETCSGCNTARYCGSFCQHKDWEKHHHICSGPSSGGSSGSSGINQQEDSSESCWNCGRKASETCSGCNTARYCGSFCQHKDWEKHHHICSGPSSGGSSGSSGINQQEDSSESCWNCGRKASETCSGCNTARYCGSFCQHKDWEKHHHICSGPSSG

GO terms:
  GO:0005515 protein binding (F, IPI)
  GO:0045892 negative regulation of DNA-templated transcription (P, IDA)
  GO:0003714 transcription corepressor activity (F, TAS)
  GO:0005654 nucleoplasm (C, IDA)
  GO:0016363 nuclear matrix (C, IDA)
  GO:0003714 transcription corepressor activity (F, IDA)
  GO:0140297 DNA-binding transcription factor binding (F, IPI)

Secondary structure (DSSP, 8-state):
--------PPP---S---SSS-S---EE-TTTS--EESSHHHHHHTHHHHTTTS--SS--

Nearest PDB structures (foldseek):
  2dj8-assembly1_A  TM=8.056E-01  e=3.081E-10  Homo sapiens
  2od1-assembly1_A  TM=8.462E-01  e=7.653E-06  Homo sapiens
  2odd-assembly1_A  TM=7.363E-01  e=2.013E-06  Homo sapiens
  9de2-assembly1_A  TM=6.766E-01  e=4.362E-06  Homo sapiens
  2dan-assembly1_A  TM=6.207E-01  e=9.608E-05  Homo sapiens

Organism: Homo sapiens (NCBI:txid9606)

Foldseek 3Di:
DCPDPDDDDDPDDPAAAAPQPGPGFDDAAPFPRPHGHVDPVRCVVCPVVVCVPTVGDDDD

Radius of gyration: 18.68 Å; Cα contacts (8 Å, |Δi|>4): 75; chains: 1; bounding box: 19×67×30 Å